Protein AF-0000000079728145 (afdb_homodimer)

Nearest PDB structures (foldseek):
  2zws-assembly1_A  TM=7.540E-01  e=3.798E-44  Pseudomonas aeruginosa
  4wgk-assembly2_B  TM=7.801E-01  e=3.681E-43  Homo sapiens
  2zxc-assembly1_A  TM=7.808E-01  e=1.113E-42  Pseudomonas aeruginosa
  4wgk-assembly1_A  TM=7.747E-01  e=7.403E-43  Homo sapiens
  3iml-assembly1_B  TM=2.155E-01  e=1.069E+00  Burkholderia pseudomallei

Foldseek 3Di:
DCPVVPVQVVVQVVVVVVVPPPPPPVPVFDKDKDWFFFAAAPDFDQDAFKKKFKFKFFLWAFFFAWFFDLWQLFDRAFAAQATKMKMWMWIAGGRFAIAIEIEILHLFDALVLLRVLQRVRSHPHNHGSQRYKHTHQRARFHHDLDYQFQPCQATGTSHHWHAPVSNVSVSVRVNVRHVRGVVPMAQKWKFKDKDFAFDFKFFQQVVLQVLDPPSPDDDDDPCVRRVQARRMKIKMWMWHQAPVRDTATLEIEIEDAEHNPLADSPHNHHHSFLQSQLFVLRQLVRCVPPVGPDRHTYRYFYFQHQRMYTPFDPPQRDDVSSNVSSNVVNVVVNVVNVVRVVVIDRPKFKWKEKEKDFCCVDQDDVPFGFANAWFFALLQVQDGPNNGDPNQCPDDRNHFQRFQPPPLPDQAGGGHGDVHPPVCCVVPPRRRADGMWMWMWIGIGQEIETEGLENHHPVLFVLLFVLLVVLLVCVHNHDYYTYGYSMSHHQYHADALSSLRRRHNRNSSNTRHNSPSVRSSSVSSVRSNVIDRHHYHYYDDRMDMGMIRHDHRRDDDDAFDDAKDWDDAWDWDPADDNGFIKTKTKMKDAASNWLPSSDWWKFKWKAAQPGDTDFDDDPRHGGGSVHNQKIKGFPACDPRRMTMIMIIGGPDDDDPRMKMWMWTPDIPNHHIDIGDID/DPVVVPVLVVVQVVVVVVVPPPPPPVPVFDKDKDWFFFAAAPDFDQDAFKKKFKFKFWLWAFFFAWFFDLWQLFDRAFAAQATKMKMWMWIDGGRFAIAIEIEILHLFDALVLLRVLQRVRSHPGNHGSQRYKHTHQRARQDHDLDYQFQVCQATGTSHHWHAPVSNVSVSVRVSVRRVRRVVPMAQKWKFKDKDFAFDFKFFQQVVLQVLDPPSPDDDDDPCVRRVQARRMKIKMWMWHQAPVRDTATLEMEIEDAEHNPLADSPHNHHHSFLQSQLFVLRQLVRCVPVVGPDRHTYRYFYFQHQRMYTPFDPPQRDDVSSNVSSNVVSVVVNVVNVVRVVVIDRPKFKWKEKEKDFCCVDQDDVPFGFANAWFFALLQVQDGPNNGDVRQCPDPRNHFQQFQPPPLPDQAGGGHGDVPPPVCCVVPPRRRADGMWMWMWIGIGQEIETEGLENHHPVLFVLLFVLLVVLLVCVHNHDYYTYGYSMSHHQYHADALSSLRRRHNRNSSNTRHNSPSVRSSSVSSVRSNVIDRHHYHYYDDRMDMGMIRHDHRRDDDDAFDDAKDWDDAWDWDPADDNGFIKTKTKMKDAASNWLPSSDWWKFKWKAAQPGDTDFDDDPHHGGGSNHNQKIKGFDAADPRRMTMIMIIGGPDDDDPRMKMKMWTPDIPNHHIDIGDID

InterPro domains:
  IPR006823 Neutral/alkaline nonlysosomal ceramidase [PTHR12670] (48-312)
  IPR031329 Neutral/alkaline non-lysosomal ceramidase, N-terminal [PF04734] (52-312)
  IPR031329 Neutral/alkaline non-lysosomal ceramidase, N-terminal [PF04734] (321-518)

Structure (mmCIF, N/CA/C/O backbone):
data_AF-0000000079728145-model_v1
#
loop_
_entity.id
_entity.type
_entity.pdbx_description
1 polymer 'Neutral ceramidase'
#
loop_
_atom_site.group_PDB
_atom_site.id
_atom_site.type_symbol
_atom_site.label_atom_id
_atom_site.label_alt_id
_atom_site.label_comp_id
_atom_site.label_asym_id
_atom_site.label_entity_id
_atom_site.label_seq_id
_atom_site.pdbx_PDB_ins_code
_atom_site.Cartn_x
_atom_site.Cartn_y
_atom_site.Cartn_z
_atom_site.occupancy
_atom_site.B_iso_or_equiv
_atom_site.auth_seq_id
_atom_site.auth_comp_id
_atom_site.auth_asym_id
_atom_site.auth_atom_id
_atom_site.pdbx_PDB_model_num
ATOM 1 N N . MET A 1 1 ? 30.094 1.19 0.909 1 18.27 1 MET A N 1
ATOM 2 C CA . MET A 1 1 ? 30.609 0.912 -0.429 1 18.27 1 MET A CA 1
ATOM 3 C C . MET A 1 1 ? 30.688 -0.591 -0.681 1 18.27 1 MET A C 1
ATOM 5 O O . MET A 1 1 ? 30.625 -1.386 0.258 1 18.27 1 MET A O 1
ATOM 9 N N . ASN A 1 2 ? 31.219 -0.882 -1.906 1 21.88 2 ASN A N 1
ATOM 10 C CA . ASN A 1 2 ? 31.062 -1.851 -2.984 1 21.88 2 ASN A CA 1
ATOM 11 C C . ASN A 1 2 ? 31.797 -3.152 -2.686 1 21.88 2 ASN A C 1
ATOM 13 O O . ASN A 1 2 ? 32.75 -3.5 -3.379 1 21.88 2 ASN A O 1
ATOM 17 N N . ILE A 1 3 ? 31.906 -3.455 -1.44 1 25.86 3 ILE A N 1
ATOM 18 C CA . ILE A 1 3 ? 32.75 -4.621 -1.21 1 25.86 3 ILE A CA 1
ATOM 19 C C . ILE A 1 3 ? 32.094 -5.859 -1.831 1 25.86 3 ILE A C 1
ATOM 21 O O . ILE A 1 3 ? 32.781 -6.82 -2.174 1 25.86 3 ILE A O 1
ATOM 25 N N . VAL A 1 4 ? 30.734 -5.832 -1.831 1 26.73 4 VAL A N 1
ATOM 26 C CA . VAL A 1 4 ? 30.109 -7.086 -2.227 1 26.73 4 VAL A CA 1
ATOM 27 C C . VAL A 1 4 ? 30.203 -7.258 -3.742 1 26.73 4 VAL A C 1
ATOM 29 O O . VAL A 1 4 ? 29.938 -8.344 -4.27 1 26.73 4 VAL A O 1
ATOM 32 N N . GLN A 1 5 ? 30.594 -6.16 -4.5 1 27.17 5 GLN A N 1
ATOM 33 C CA . GLN A 1 5 ? 30.734 -6.309 -5.945 1 27.17 5 GLN A CA 1
ATOM 34 C C . GLN A 1 5 ? 32 -7.074 -6.293 1 27.17 5 GLN A C 1
ATOM 36 O O . GLN A 1 5 ? 32.188 -7.504 -7.434 1 27.17 5 GLN A O 1
ATOM 41 N N . SER A 1 6 ? 33.031 -7.016 -5.441 1 28.44 6 SER A N 1
ATOM 42 C CA . SER A 1 6 ? 34.375 -7.473 -5.863 1 28.44 6 SER A CA 1
ATOM 43 C C . SER A 1 6 ? 34.406 -8.984 -6.035 1 28.44 6 SER A C 1
ATOM 45 O O . SER A 1 6 ? 35.094 -9.5 -6.914 1 28.44 6 SER A O 1
ATOM 47 N N . ASN A 1 7 ? 33.812 -9.688 -5.039 1 26.97 7 ASN A N 1
ATOM 48 C CA . ASN A 1 7 ? 34.062 -11.117 -5.07 1 26.97 7 ASN A CA 1
ATOM 49 C C . ASN A 1 7 ? 33.312 -11.805 -6.203 1 26.97 7 ASN A C 1
ATOM 51 O O . ASN A 1 7 ? 33.469 -13.008 -6.422 1 26.97 7 ASN A O 1
ATOM 55 N N . LYS A 1 8 ? 32.219 -11.156 -6.734 1 31.28 8 LYS A N 1
ATOM 56 C CA . LYS A 1 8 ? 31.422 -11.805 -7.781 1 31.28 8 LYS A CA 1
ATOM 57 C C . LYS A 1 8 ? 32.125 -11.734 -9.133 1 31.28 8 LYS A C 1
ATOM 59 O O . LYS A 1 8 ? 31.641 -12.273 -10.125 1 31.28 8 LYS A O 1
ATOM 64 N N . LYS A 1 9 ? 33.156 -10.812 -9.289 1 37.03 9 LYS A N 1
ATOM 65 C CA . LYS A 1 9 ? 33.938 -10.758 -10.523 1 37.03 9 LYS A CA 1
ATOM 66 C C . LYS A 1 9 ? 34.75 -12.039 -10.727 1 37.03 9 LYS A C 1
ATOM 68 O O . LYS A 1 9 ? 35.062 -12.406 -11.859 1 37.03 9 LYS A O 1
ATOM 73 N N . LYS A 1 10 ? 35.281 -12.367 -9.648 1 34.28 10 LYS A N 1
ATOM 74 C CA . LYS A 1 10 ? 36.25 -13.477 -9.781 1 34.28 10 LYS A CA 1
ATOM 75 C C . LYS A 1 10 ? 35.531 -14.75 -10.227 1 34.28 10 LYS A C 1
ATOM 77 O O . LYS A 1 10 ? 36.156 -15.664 -10.758 1 34.28 10 LYS A O 1
ATOM 82 N N . ILE A 1 11 ? 34.281 -14.719 -9.992 1 31.83 11 ILE A N 1
ATOM 83 C CA . ILE A 1 11 ? 33.594 -15.977 -10.266 1 31.83 11 ILE A CA 1
ATOM 84 C C . ILE A 1 11 ? 33.219 -16.047 -11.758 1 31.83 11 ILE A C 1
ATOM 86 O O . ILE A 1 11 ? 32.938 -17.125 -12.273 1 31.83 11 ILE A O 1
ATOM 90 N N . GLY A 1 12 ? 33.281 -14.953 -12.461 1 31.45 12 GLY A N 1
ATOM 91 C CA . GLY A 1 12 ? 32.938 -15.023 -13.867 1 31.45 12 GLY A CA 1
ATOM 92 C C . GLY A 1 12 ? 33.906 -15.852 -14.688 1 31.45 12 GLY A C 1
ATOM 93 O O . GLY A 1 12 ? 33.5 -16.578 -15.594 1 31.45 12 GLY A O 1
ATOM 94 N N . LEU A 1 13 ? 35.188 -15.562 -14.367 1 32.78 13 LEU A N 1
ATOM 95 C CA . LEU A 1 13 ? 36.188 -16.25 -15.188 1 32.78 13 LEU A CA 1
ATOM 96 C C . LEU A 1 13 ? 36.094 -17.766 -15.008 1 32.78 13 LEU A C 1
ATOM 98 O O . LEU A 1 13 ? 36.312 -18.516 -15.961 1 32.78 13 LEU A O 1
ATOM 102 N N . ALA A 1 14 ? 35.688 -18.203 -13.828 1 32.16 14 ALA A N 1
ATOM 103 C CA . ALA A 1 14 ? 35.719 -19.641 -13.57 1 32.16 14 ALA A CA 1
ATOM 104 C C . ALA A 1 14 ? 34.625 -20.359 -14.383 1 32.16 14 ALA A C 1
ATOM 106 O O . ALA A 1 14 ? 34.812 -21.516 -14.766 1 32.16 14 ALA A O 1
ATOM 107 N N . ILE A 1 15 ? 33.625 -19.609 -14.711 1 33.91 15 ILE A N 1
ATOM 108 C CA . ILE A 1 15 ? 32.562 -20.359 -15.359 1 33.91 15 ILE A CA 1
ATOM 109 C C . ILE A 1 15 ? 32.969 -20.703 -16.797 1 33.91 15 ILE A C 1
ATOM 111 O O . ILE A 1 15 ? 32.594 -21.75 -17.312 1 33.91 15 ILE A O 1
ATOM 115 N N . VAL A 1 16 ? 33.75 -19.906 -17.5 1 32.44 16 VAL A N 1
ATOM 116 C CA . VAL A 1 16 ? 34.125 -20.328 -18.844 1 32.44 16 VAL A CA 1
ATOM 117 C C . VAL A 1 16 ? 34.969 -21.625 -18.766 1 32.44 16 VAL A C 1
ATOM 119 O O . VAL A 1 16 ? 34.781 -22.516 -19.609 1 32.44 16 VAL A O 1
ATOM 122 N N . VAL A 1 17 ? 35.906 -21.688 -17.844 1 32.91 17 VAL A N 1
ATOM 123 C CA . VAL A 1 17 ? 36.812 -22.844 -17.781 1 32.91 17 VAL A CA 1
ATOM 124 C C . VAL A 1 17 ? 36.031 -24.062 -17.312 1 32.91 17 VAL A C 1
ATOM 126 O O . VAL A 1 17 ? 36.438 -25.203 -17.531 1 32.91 17 VAL A O 1
ATOM 129 N N . LEU A 1 18 ? 34.938 -23.844 -16.578 1 32.62 18 LEU A N 1
ATOM 130 C CA . LEU A 1 18 ? 34.25 -25.016 -16.031 1 32.62 18 LEU A CA 1
ATOM 131 C C . LEU A 1 18 ? 33.531 -25.781 -17.109 1 32.62 18 LEU A C 1
ATOM 133 O O . LEU A 1 18 ? 33.156 -26.938 -16.922 1 32.62 18 LEU A O 1
ATOM 137 N N . VAL A 1 19 ? 33.281 -25.203 -18.312 1 33.38 19 VAL A N 1
ATOM 138 C CA . VAL A 1 19 ? 32.75 -26.156 -19.281 1 33.38 19 VAL A CA 1
ATOM 139 C C . VAL A 1 19 ? 33.75 -27.281 -19.5 1 33.38 19 VAL A C 1
ATOM 141 O O . VAL A 1 19 ? 33.375 -28.359 -19.953 1 33.38 19 VAL A O 1
ATOM 144 N N . GLN A 1 20 ? 35.062 -26.969 -19.562 1 30.39 20 GLN A N 1
ATOM 145 C CA . GLN A 1 20 ? 35.938 -28.016 -20.078 1 30.39 20 GLN A CA 1
ATOM 146 C C . GLN A 1 20 ? 36 -29.188 -19.125 1 30.39 20 GLN A C 1
ATOM 148 O O . GLN A 1 20 ? 36.156 -30.344 -19.547 1 30.39 20 GLN A O 1
ATOM 153 N N . SER A 1 21 ? 36.375 -28.953 -17.828 1 30.52 21 SER A N 1
ATOM 154 C CA . SER A 1 21 ? 36.812 -30.125 -17.109 1 30.52 21 SER A CA 1
ATOM 155 C C . SER A 1 21 ? 35.656 -31 -16.672 1 30.52 21 SER A C 1
ATOM 157 O O . SER A 1 21 ? 35.125 -30.797 -15.578 1 30.52 21 SER A O 1
ATOM 159 N N . ILE A 1 22 ? 34.656 -31.219 -17.484 1 32.94 22 ILE A N 1
ATOM 160 C CA . ILE A 1 22 ? 33.719 -32.281 -17.094 1 32.94 22 ILE A CA 1
ATOM 161 C C . ILE A 1 22 ? 34.5 -33.531 -16.734 1 32.94 22 ILE A C 1
ATOM 163 O O . ILE A 1 22 ? 34.969 -34.25 -17.625 1 32.94 22 ILE A O 1
ATOM 167 N N . PHE A 1 23 ? 35.531 -33.438 -15.891 1 31.12 23 PHE A N 1
ATOM 168 C CA . PHE A 1 23 ? 36.062 -34.719 -15.453 1 31.12 23 PHE A CA 1
ATOM 169 C C . PHE A 1 23 ? 34.969 -35.594 -14.906 1 31.12 23 PHE A C 1
ATOM 171 O O . PHE A 1 23 ? 34.062 -35.156 -14.203 1 31.12 23 PHE A O 1
ATOM 178 N N . PHE A 1 24 ? 34.719 -36.719 -15.617 1 33.66 24 PHE A N 1
ATOM 179 C CA . PHE A 1 24 ? 33.938 -37.906 -15.367 1 33.66 24 PHE A CA 1
ATOM 180 C C . PHE A 1 24 ? 34.125 -38.406 -13.938 1 33.66 24 PHE A C 1
ATOM 182 O O . PHE A 1 24 ? 35.062 -39.156 -13.648 1 33.66 24 PHE A O 1
ATOM 189 N N . LEU A 1 25 ? 34.156 -37.594 -12.938 1 33.56 25 LEU A N 1
ATOM 190 C CA . LEU A 1 25 ? 34.125 -38.406 -11.719 1 33.56 25 LEU A CA 1
ATOM 191 C C . LEU A 1 25 ? 32.844 -39.219 -11.641 1 33.56 25 LEU A C 1
ATOM 193 O O . LEU A 1 25 ? 31.734 -38.688 -11.625 1 33.56 25 LEU A O 1
ATOM 197 N N . THR A 1 26 ? 32.781 -40.344 -12.227 1 35.38 26 THR A N 1
ATOM 198 C CA . THR A 1 26 ? 31.812 -41.406 -11.977 1 35.38 26 THR A CA 1
ATOM 199 C C . THR A 1 26 ? 31.562 -41.594 -10.477 1 35.38 26 THR A C 1
ATOM 201 O O . THR A 1 26 ? 32.375 -42.219 -9.781 1 35.38 26 THR A O 1
ATOM 204 N N . SER A 1 27 ? 31.312 -40.594 -9.758 1 38.16 27 SER A N 1
ATOM 205 C CA . SER A 1 27 ? 30.875 -41 -8.422 1 38.16 27 SER A CA 1
ATOM 206 C C . SER A 1 27 ? 29.688 -41.938 -8.492 1 38.16 27 SER A C 1
ATOM 208 O O . SER A 1 27 ? 28.844 -41.844 -9.391 1 38.16 27 SER A O 1
ATOM 210 N N . CYS A 1 28 ? 29.703 -43.094 -8.109 1 45.62 28 CYS A N 1
ATOM 211 C CA . CYS A 1 28 ? 28.656 -44.062 -7.836 1 45.62 28 CYS A CA 1
ATOM 212 C C . CYS A 1 28 ? 27.406 -43.406 -7.281 1 45.62 28 CYS A C 1
ATOM 214 O O . CYS A 1 28 ? 27.25 -43.281 -6.066 1 45.62 28 CYS A O 1
ATOM 216 N N . GLY A 1 29 ? 26.812 -42.438 -7.879 1 60.62 29 GLY A N 1
ATOM 217 C CA . GLY A 1 29 ? 25.656 -41.719 -7.363 1 60.62 29 GLY A CA 1
ATOM 218 C C . GLY A 1 29 ? 24.422 -42.625 -7.262 1 60.62 29 GLY A C 1
ATOM 219 O O . GLY A 1 29 ? 24.312 -43.625 -7.957 1 60.62 29 GLY A O 1
ATOM 220 N N . SER A 1 30 ? 23.672 -42.719 -6.156 1 84.25 30 SER A N 1
ATOM 221 C CA . SER A 1 30 ? 22.438 -43.469 -5.875 1 84.25 30 SER A CA 1
ATOM 222 C C . SER A 1 30 ? 21.312 -43.031 -6.809 1 84.25 30 SER A C 1
ATOM 224 O O . SER A 1 30 ? 21.297 -41.906 -7.289 1 84.25 30 SER A O 1
ATOM 226 N N . THR A 1 31 ? 20.641 -44 -7.371 1 92.81 31 THR A N 1
ATOM 227 C CA . THR A 1 31 ? 19.516 -43.781 -8.273 1 92.81 31 THR A CA 1
ATOM 228 C C . THR A 1 31 ? 18.203 -44.062 -7.586 1 92.81 31 THR A C 1
ATOM 230 O O . THR A 1 31 ? 18.141 -44.875 -6.664 1 92.81 31 THR A O 1
ATOM 233 N N . ALA A 1 32 ? 17.25 -43.281 -7.875 1 96.06 32 ALA A N 1
ATOM 234 C CA . ALA A 1 32 ? 15.875 -43.594 -7.5 1 96.06 32 ALA A CA 1
ATOM 235 C C . ALA A 1 32 ? 15.094 -44.156 -8.68 1 96.06 32 ALA A C 1
ATOM 237 O O . ALA A 1 32 ? 15.141 -43.625 -9.789 1 96.06 32 ALA A O 1
ATOM 238 N N . GLN A 1 33 ? 14.445 -45.25 -8.406 1 95.88 33 GLN A N 1
ATOM 239 C CA . GLN A 1 33 ? 13.656 -45.906 -9.453 1 95.88 33 GLN A CA 1
ATOM 240 C C . GLN A 1 33 ? 12.18 -45.938 -9.086 1 95.88 33 GLN A C 1
ATOM 242 O O . GLN A 1 33 ? 11.82 -46.156 -7.926 1 95.88 33 GLN A O 1
ATOM 247 N N . PHE A 1 34 ? 11.344 -45.688 -10.055 1 97.31 34 PHE A N 1
ATOM 248 C CA . PHE A 1 34 ? 9.891 -45.75 -9.891 1 97.31 34 PHE A CA 1
ATOM 249 C C . PHE A 1 34 ? 9.25 -46.594 -10.977 1 97.31 34 PHE A C 1
ATOM 251 O O . PHE A 1 34 ? 9.672 -46.531 -12.133 1 97.31 34 PHE A O 1
ATOM 258 N N . LYS A 1 35 ? 8.336 -47.375 -10.594 1 97.12 35 LYS A N 1
ATOM 259 C CA . LYS A 1 35 ? 7.426 -48.094 -11.5 1 97.12 35 LYS A CA 1
ATOM 260 C C . LYS A 1 35 ? 5.973 -47.75 -11.188 1 97.12 35 LYS A C 1
ATOM 262 O O . LYS A 1 35 ? 5.496 -47.969 -10.078 1 97.12 35 LYS A O 1
ATOM 267 N N . ILE A 1 36 ? 5.371 -47.219 -12.156 1 97.75 36 ILE A N 1
ATOM 268 C CA . ILE A 1 36 ? 4.004 -46.719 -11.984 1 97.75 36 ILE A CA 1
ATOM 269 C C . ILE A 1 36 ? 3.082 -47.406 -12.984 1 97.75 36 ILE A C 1
ATOM 271 O O . ILE A 1 36 ? 3.436 -47.562 -14.156 1 97.75 36 ILE A O 1
ATOM 275 N N . ALA A 1 37 ? 1.876 -47.812 -12.539 1 96.81 37 ALA A N 1
ATOM 276 C CA . ALA A 1 37 ? 0.907 -48.469 -13.414 1 96.81 37 ALA A CA 1
ATOM 277 C C . ALA A 1 37 ? -0.285 -47.562 -13.688 1 96.81 37 ALA A C 1
ATOM 279 O O . ALA A 1 37 ? -0.746 -46.844 -12.789 1 96.81 37 ALA A O 1
ATOM 280 N N . TYR A 1 38 ? -0.658 -47.562 -14.898 1 96.44 38 TYR A N 1
ATOM 281 C CA . TYR A 1 38 ? -1.928 -46.906 -15.219 1 96.44 38 TYR A CA 1
ATOM 282 C C . TYR A 1 38 ? -3.098 -47.688 -14.625 1 96.44 38 TYR A C 1
ATOM 284 O O . TYR A 1 38 ? -3.396 -48.812 -15.07 1 96.44 38 TYR A O 1
ATOM 292 N N . LYS A 1 39 ? -3.734 -47.094 -13.641 1 93.44 39 LYS A N 1
ATOM 293 C CA . LYS A 1 39 ? -4.848 -47.75 -12.961 1 93.44 39 LYS A CA 1
ATOM 294 C C . LYS A 1 39 ? -6.168 -47.062 -13.258 1 93.44 39 LYS A C 1
ATOM 296 O O . LYS A 1 39 ? -6.223 -45.812 -13.266 1 93.44 39 LYS A O 1
ATOM 301 N N . LYS A 1 40 ? -7.156 -47.844 -13.484 1 91.12 40 LYS A N 1
ATOM 302 C CA . LYS A 1 40 ? -8.5 -47.25 -13.602 1 91.12 40 LYS A CA 1
ATOM 303 C C . LYS A 1 40 ? -9.078 -46.938 -12.227 1 91.12 40 LYS A C 1
ATOM 305 O O . LYS A 1 40 ? -8.773 -47.625 -11.242 1 91.12 40 LYS A O 1
ATOM 310 N N . PRO A 1 41 ? -9.938 -45.969 -12.211 1 91.94 41 PRO A N 1
ATOM 311 C CA . PRO A 1 41 ? -10.5 -45.594 -10.914 1 91.94 41 PRO A CA 1
ATOM 312 C C . PRO A 1 41 ? -11.336 -46.719 -10.297 1 91.94 41 PRO A C 1
ATOM 314 O O . PRO A 1 41 ? -12.055 -47.438 -11 1 91.94 41 PRO A O 1
ATOM 317 N N . ALA A 1 42 ? -11.289 -46.875 -9.031 1 83.06 42 ALA A N 1
ATOM 318 C CA . ALA A 1 42 ? -12 -47.906 -8.289 1 83.06 42 ALA A CA 1
ATOM 319 C C . ALA A 1 42 ? -13.438 -47.5 -8.016 1 83.06 42 ALA A C 1
ATOM 321 O O . ALA A 1 42 ? -14.328 -48.344 -7.887 1 83.06 42 ALA A O 1
ATOM 322 N N . GLY A 1 43 ? -13.625 -46.281 -7.848 1 74.75 43 GLY A N 1
ATOM 323 C CA . GLY A 1 43 ? -14.938 -45.812 -7.398 1 74.75 43 GLY A CA 1
ATOM 324 C C . GLY A 1 43 ? -15.719 -45.094 -8.477 1 74.75 43 GLY A C 1
ATOM 325 O O . GLY A 1 43 ? -15.156 -44.688 -9.5 1 74.75 43 GLY A O 1
ATOM 326 N N . ASN A 1 44 ? -17.062 -45.344 -8.367 1 71.12 44 ASN A N 1
ATOM 327 C CA . ASN A 1 44 ? -17.984 -44.5 -9.117 1 71.12 44 ASN A CA 1
ATOM 328 C C . ASN A 1 44 ? -18.938 -43.75 -8.188 1 71.12 44 ASN A C 1
ATOM 330 O O . ASN A 1 44 ? -19.594 -44.344 -7.34 1 71.12 44 ASN A O 1
ATOM 334 N N . SER A 1 45 ? -18.641 -42.5 -8 1 68.25 45 SER A N 1
ATOM 335 C CA . SER A 1 45 ? -19.531 -41.75 -7.121 1 68.25 45 SER A CA 1
ATOM 336 C C . SER A 1 45 ? -20.797 -41.312 -7.852 1 68.25 45 SER A C 1
ATOM 338 O O . SER A 1 45 ? -20.75 -40.875 -9 1 68.25 45 SER A O 1
ATOM 340 N N . ALA A 1 46 ? -21.938 -41.75 -7.305 1 71.88 46 ALA A N 1
ATOM 341 C CA . ALA A 1 46 ? -23.25 -41.375 -7.84 1 71.88 46 ALA A CA 1
ATOM 342 C C . ALA A 1 46 ? -23.625 -39.969 -7.438 1 71.88 46 ALA A C 1
ATOM 344 O O . ALA A 1 46 ? -24.453 -39.75 -6.547 1 71.88 46 ALA A O 1
ATOM 345 N N . ALA A 1 47 ? -22.891 -39 -8 1 76.56 47 ALA A N 1
ATOM 346 C CA . ALA A 1 47 ? -23.234 -37.594 -7.715 1 76.56 47 ALA A CA 1
ATOM 347 C C . ALA A 1 47 ? -24.406 -37.156 -8.57 1 76.56 47 ALA A C 1
ATOM 349 O O . ALA A 1 47 ? -24.562 -37.594 -9.719 1 76.56 47 ALA A O 1
ATOM 350 N N . LYS A 1 48 ? -25.438 -36.438 -7.941 1 86.69 48 LYS A N 1
ATOM 351 C CA . LYS A 1 48 ? -26.516 -35.812 -8.68 1 86.69 48 LYS A CA 1
ATOM 352 C C . LYS A 1 48 ? -26.297 -34.312 -8.789 1 86.69 48 LYS A C 1
ATOM 354 O O . LYS A 1 48 ? -26.141 -33.594 -7.781 1 86.69 48 LYS A O 1
ATOM 359 N N . GLY A 1 49 ? -26.141 -33.906 -10.055 1 94.06 49 GLY A N 1
ATOM 360 C CA . GLY A 1 49 ? -25.922 -32.5 -10.297 1 94.06 49 GLY A CA 1
ATOM 361 C C . GLY A 1 49 ? -24.453 -32.125 -10.242 1 94.06 49 GLY A C 1
ATOM 362 O O . GLY A 1 49 ? -23.578 -32.938 -10.477 1 94.06 49 GLY A O 1
ATOM 363 N N . LEU A 1 50 ? -24.234 -30.844 -10.039 1 97.06 50 LEU A N 1
ATOM 364 C CA . LEU A 1 50 ? -22.859 -30.328 -9.953 1 97.06 50 LEU A CA 1
ATOM 365 C C . LEU A 1 50 ? -22.375 -30.312 -8.5 1 97.06 50 LEU A C 1
ATOM 367 O O . LEU A 1 50 ? -23.031 -29.734 -7.633 1 97.06 50 LEU A O 1
ATOM 371 N N . ILE A 1 51 ? -21.344 -31 -8.297 1 97.19 51 ILE A N 1
ATOM 372 C CA . ILE A 1 51 ? -20.766 -30.969 -6.957 1 97.19 51 ILE A CA 1
ATOM 373 C C . ILE A 1 51 ? -19.312 -30.516 -7.039 1 97.19 51 ILE A C 1
ATOM 375 O O . ILE A 1 51 ? -18.641 -30.719 -8.055 1 97.19 51 ILE A O 1
ATOM 379 N N . ALA A 1 52 ? -18.812 -29.891 -6.004 1 98.38 52 ALA A N 1
ATOM 380 C CA . ALA A 1 52 ? -17.422 -29.438 -5.941 1 98.38 52 ALA A CA 1
ATOM 381 C C . ALA A 1 52 ? -16.922 -29.406 -4.5 1 98.38 52 ALA A C 1
ATOM 383 O O . ALA A 1 52 ? -17.703 -29.25 -3.564 1 98.38 52 ALA A O 1
ATOM 384 N N . GLY A 1 53 ? -15.703 -29.672 -4.367 1 98.44 53 GLY A N 1
ATOM 385 C CA . GLY A 1 53 ? -14.969 -29.531 -3.123 1 98.44 53 GLY A CA 1
ATOM 386 C C . GLY A 1 53 ? -13.641 -28.812 -3.293 1 98.44 53 GLY A C 1
ATOM 387 O O . GLY A 1 53 ? -13.109 -28.734 -4.402 1 98.44 53 GLY A O 1
ATOM 388 N N . ALA A 1 54 ? -13.148 -28.234 -2.244 1 98.75 54 ALA A N 1
ATOM 389 C CA . ALA A 1 54 ? -11.875 -27.516 -2.26 1 98.75 54 ALA A CA 1
ATOM 390 C C . ALA A 1 54 ? -11.055 -27.828 -1.011 1 98.75 54 ALA A C 1
ATOM 392 O O . ALA A 1 54 ? -11.609 -28.172 0.035 1 98.75 54 ALA A O 1
ATOM 393 N N . SER A 1 55 ? -9.797 -27.781 -1.192 1 98.69 55 SER A N 1
ATOM 394 C CA . SER A 1 55 ? -8.883 -27.969 -0.073 1 98.69 55 SER A CA 1
ATOM 395 C C . SER A 1 55 ? -7.562 -27.234 -0.31 1 98.69 55 SER A C 1
ATOM 397 O O . SER A 1 55 ? -7.23 -26.891 -1.448 1 98.69 55 SER A O 1
ATOM 399 N N . LYS A 1 56 ? -6.91 -26.891 0.719 1 98.38 56 LYS A N 1
ATOM 400 C CA . LYS A 1 56 ? -5.621 -26.219 0.714 1 98.38 56 LYS A CA 1
ATOM 401 C C . LYS A 1 56 ? -4.637 -26.891 1.663 1 98.38 56 LYS A C 1
ATOM 403 O O . LYS A 1 56 ? -4.988 -27.234 2.795 1 98.38 56 LYS A O 1
ATOM 408 N N . VAL A 1 57 ? -3.428 -27.156 1.148 1 98.5 57 VAL A N 1
ATOM 409 C CA . VAL A 1 57 ? -2.416 -27.766 2.01 1 98.5 57 VAL A CA 1
ATOM 410 C C . VAL A 1 57 ? -1.126 -26.953 1.941 1 98.5 57 VAL A C 1
ATOM 412 O O . VAL A 1 57 ? -0.824 -26.328 0.915 1 98.5 57 VAL A O 1
ATOM 415 N N . ASP A 1 58 ? -0.419 -26.875 3.049 1 98.5 58 ASP A N 1
ATOM 416 C CA . ASP A 1 58 ? 0.855 -26.172 3.146 1 98.5 58 ASP A CA 1
ATOM 417 C C . ASP A 1 58 ? 2.008 -27.047 2.66 1 98.5 58 ASP A C 1
ATOM 419 O O . ASP A 1 58 ? 2.107 -28.219 3.037 1 98.5 58 ASP A O 1
ATOM 423 N N . LEU A 1 59 ? 2.814 -26.531 1.756 1 98.69 59 LEU A N 1
ATOM 424 C CA . LEU A 1 59 ? 3.938 -27.25 1.168 1 98.69 59 LEU A CA 1
ATOM 425 C C . LEU A 1 59 ? 5.266 -26.719 1.689 1 98.69 59 LEU A C 1
ATOM 427 O O . LEU A 1 59 ? 6.324 -27.016 1.138 1 98.69 59 LEU A O 1
ATOM 431 N N . THR A 1 60 ? 5.258 -25.844 2.707 1 98.62 60 THR A N 1
ATOM 432 C CA . THR A 1 60 ? 6.48 -25.234 3.215 1 98.62 60 THR A CA 1
ATOM 433 C C . THR A 1 60 ? 7.457 -26.297 3.701 1 98.62 60 THR A C 1
ATOM 435 O O . THR A 1 60 ? 7.117 -27.109 4.562 1 98.62 60 THR A O 1
ATOM 438 N N . PRO A 1 61 ? 8.664 -26.375 3.184 1 98.06 61 PRO A N 1
ATOM 439 C CA . PRO A 1 61 ? 9.641 -27.391 3.572 1 98.06 61 PRO A CA 1
ATOM 440 C C . PRO A 1 61 ? 10.359 -27.062 4.875 1 98.06 61 PRO A C 1
ATOM 442 O O . PRO A 1 61 ? 10.305 -25.906 5.336 1 98.06 61 PRO A O 1
ATOM 445 N N . PRO A 1 62 ? 10.977 -28.094 5.465 1 97.12 62 PRO A N 1
ATOM 446 C CA . PRO A 1 62 ? 11.945 -27.766 6.508 1 97.12 62 PRO A CA 1
ATOM 447 C C . PRO A 1 62 ? 13.156 -27 5.977 1 97.12 62 PRO A C 1
ATOM 449 O O . PRO A 1 62 ? 13.43 -27.031 4.773 1 97.12 62 PRO A O 1
ATOM 452 N N . PRO A 1 63 ? 13.922 -26.328 6.832 1 97.38 63 PRO A N 1
ATOM 453 C CA . PRO A 1 63 ? 15.086 -25.562 6.367 1 97.38 63 PRO A CA 1
ATOM 454 C C . PRO A 1 63 ? 16.141 -26.438 5.719 1 97.38 63 PRO A C 1
ATOM 456 O O . PRO A 1 63 ? 16.422 -27.547 6.195 1 97.38 63 PRO A O 1
ATOM 459 N N . GLY A 1 64 ? 16.656 -25.938 4.629 1 96.56 64 GLY A N 1
ATOM 460 C CA . GLY A 1 64 ? 17.812 -26.594 4.066 1 96.56 64 GLY A CA 1
ATOM 461 C C . GLY A 1 64 ? 17.609 -27.047 2.633 1 96.56 64 GLY A C 1
ATOM 462 O O . GLY A 1 64 ? 18.5 -27.656 2.035 1 96.56 64 GLY A O 1
ATOM 463 N N . MET A 1 65 ? 16.562 -26.703 2 1 97.94 65 MET A N 1
ATOM 464 C CA . MET A 1 65 ? 16.25 -27.172 0.655 1 97.94 65 MET A CA 1
ATOM 465 C C . MET A 1 65 ? 16.828 -26.234 -0.401 1 97.94 65 MET A C 1
ATOM 467 O O . MET A 1 65 ? 16.812 -25.016 -0.225 1 97.94 65 MET A O 1
ATOM 471 N N . PRO A 1 66 ? 17.297 -26.734 -1.534 1 98 66 PRO A N 1
ATOM 472 C CA . PRO A 1 66 ? 17.703 -25.875 -2.643 1 98 66 PRO A CA 1
ATOM 473 C C . PRO A 1 66 ? 16.516 -25.156 -3.289 1 98 66 PRO A C 1
ATOM 475 O O . PRO A 1 66 ? 15.477 -25.766 -3.516 1 98 66 PRO A O 1
ATOM 478 N N . LEU A 1 67 ? 16.734 -23.891 -3.525 1 97.75 67 LEU A N 1
ATOM 479 C CA . LEU A 1 67 ? 15.695 -23.156 -4.23 1 97.75 67 LEU A CA 1
ATOM 480 C C . LEU A 1 67 ? 15.891 -23.25 -5.742 1 97.75 67 LEU A C 1
ATOM 482 O O . LEU A 1 67 ? 17.016 -23.391 -6.219 1 97.75 67 LEU A O 1
ATOM 486 N N . ALA A 1 68 ? 14.766 -23.219 -6.406 1 96.81 68 ALA A N 1
ATOM 487 C CA . ALA A 1 68 ? 14.805 -23.375 -7.859 1 96.81 68 ALA A CA 1
ATOM 488 C C . ALA A 1 68 ? 14.336 -22.109 -8.57 1 96.81 68 ALA A C 1
ATOM 490 O O . ALA A 1 68 ? 13.781 -21.203 -7.938 1 96.81 68 ALA A O 1
ATOM 491 N N . GLY A 1 69 ? 14.586 -22.062 -9.867 1 93.94 69 GLY A N 1
ATOM 492 C CA . GLY A 1 69 ? 14.188 -20.953 -10.719 1 93.94 69 GLY A CA 1
ATOM 493 C C . GLY A 1 69 ? 15.352 -20.109 -11.188 1 93.94 69 GLY A C 1
ATOM 494 O O . GLY A 1 69 ? 15.469 -19.797 -12.375 1 93.94 69 GLY A O 1
ATOM 495 N N . TYR A 1 70 ? 16.203 -19.828 -10.164 1 92.81 70 TYR A N 1
ATOM 496 C CA . TYR A 1 70 ? 17.406 -19.047 -10.492 1 92.81 70 TYR A CA 1
ATOM 497 C C . TYR A 1 70 ? 18.609 -19.953 -10.695 1 92.81 70 TYR A C 1
ATOM 499 O O . TYR A 1 70 ? 19.75 -19.5 -10.719 1 92.81 70 TYR A O 1
ATOM 507 N N . SER A 1 71 ? 18.328 -21.172 -10.781 1 92 71 SER A N 1
ATOM 508 C CA . SER A 1 71 ? 19.375 -22.172 -11.023 1 92 71 SER A CA 1
ATOM 509 C C . SER A 1 71 ? 20.547 -21.984 -10.078 1 92 71 SER A C 1
ATOM 511 O O . SER A 1 71 ? 20.359 -21.844 -8.867 1 92 71 SER A O 1
ATOM 513 N N . MET A 1 72 ? 21.719 -21.906 -10.562 1 85.19 72 MET A N 1
ATOM 514 C CA . MET A 1 72 ? 22.922 -21.875 -9.75 1 85.19 72 MET A CA 1
ATOM 515 C C . MET A 1 72 ? 23.016 -20.578 -8.945 1 85.19 72 MET A C 1
ATOM 517 O O . MET A 1 72 ? 23.734 -20.516 -7.953 1 85.19 72 MET A O 1
ATOM 521 N N . LEU A 1 73 ? 22.281 -19.641 -9.336 1 87.75 73 LEU A N 1
ATOM 522 C CA . LEU A 1 73 ? 22.344 -18.359 -8.648 1 87.75 73 LEU A CA 1
ATOM 523 C C . LEU A 1 73 ? 21.438 -18.359 -7.418 1 87.75 73 LEU A C 1
ATOM 525 O O . LEU A 1 73 ? 21.531 -17.469 -6.566 1 87.75 73 LEU A O 1
ATOM 529 N N . ALA A 1 74 ? 20.547 -19.297 -7.363 1 92.19 74 ALA A N 1
ATOM 530 C CA . ALA A 1 74 ? 19.625 -19.375 -6.23 1 92.19 74 ALA A CA 1
ATOM 531 C C . ALA A 1 74 ? 20.375 -19.719 -4.941 1 92.19 74 ALA A C 1
ATOM 533 O O . ALA A 1 74 ? 21.547 -20.062 -4.973 1 92.19 74 ALA A O 1
ATOM 534 N N . GLU A 1 75 ? 19.672 -19.578 -3.846 1 95.19 75 GLU A N 1
ATOM 535 C CA . GLU A 1 75 ? 20.219 -19.922 -2.535 1 95.19 75 GLU A CA 1
ATOM 536 C C . GLU A 1 75 ? 19.578 -21.203 -2 1 95.19 75 GLU A C 1
ATOM 538 O O . GLU A 1 75 ? 18.625 -21.734 -2.59 1 95.19 75 GLU A O 1
ATOM 543 N N . THR A 1 76 ? 20.234 -21.719 -1.051 1 97.06 76 THR A N 1
ATOM 544 C CA . THR A 1 76 ? 19.594 -22.734 -0.22 1 97.06 76 THR A CA 1
ATOM 545 C C . THR A 1 76 ? 18.75 -22.094 0.868 1 97.06 76 THR A C 1
ATOM 547 O O . THR A 1 76 ? 19.25 -21.281 1.653 1 97.06 76 THR A O 1
ATOM 550 N N . GLU A 1 77 ? 17.5 -22.438 0.891 1 96.06 77 GLU A N 1
ATOM 551 C CA . GLU A 1 77 ? 16.609 -21.719 1.802 1 96.06 77 GLU A CA 1
ATOM 552 C C . GLU A 1 77 ? 16.891 -22.078 3.256 1 96.06 77 GLU A C 1
ATOM 554 O O . GLU A 1 77 ? 17.328 -23.203 3.545 1 96.06 77 GLU A O 1
ATOM 559 N N . GLN A 1 78 ? 16.594 -21.188 4.152 1 97.81 78 GLN A N 1
ATOM 560 C CA . GLN A 1 78 ? 16.797 -21.359 5.586 1 97.81 78 GLN A CA 1
ATOM 561 C C . GLN A 1 78 ? 15.469 -21.297 6.34 1 97.81 78 GLN A C 1
ATOM 563 O O . GLN A 1 78 ? 15.438 -21.406 7.566 1 97.81 78 GLN A O 1
ATOM 568 N N . GLY A 1 79 ? 14.398 -21.109 5.715 1 98.25 79 GLY A N 1
ATOM 569 C CA . GLY A 1 79 ? 13.07 -20.938 6.273 1 98.25 79 GLY A CA 1
ATOM 570 C C . GLY A 1 79 ? 12.07 -20.391 5.273 1 98.25 79 GLY A C 1
ATOM 571 O O . GLY A 1 79 ? 12.086 -20.766 4.102 1 98.25 79 GLY A O 1
ATOM 572 N N . PHE A 1 80 ? 11.031 -19.594 5.863 1 98.5 80 PHE A N 1
ATOM 573 C CA . PHE A 1 80 ? 9.992 -19.125 4.953 1 98.5 80 PHE A CA 1
ATOM 574 C C . PHE A 1 80 ? 9.531 -17.719 5.336 1 98.5 80 PHE A C 1
ATOM 576 O O . PHE A 1 80 ? 9.734 -17.281 6.469 1 98.5 80 PHE A O 1
ATOM 583 N N . ARG A 1 81 ? 8.859 -16.922 4.531 1 96.19 81 ARG A N 1
ATOM 584 C CA . ARG A 1 81 ? 8.102 -15.719 4.848 1 96.19 81 ARG A CA 1
ATOM 585 C C . ARG A 1 81 ? 6.684 -15.797 4.297 1 96.19 81 ARG A C 1
ATOM 587 O O . ARG A 1 81 ? 5.723 -15.445 4.98 1 96.19 81 ARG A O 1
ATOM 594 N N . THR A 1 82 ? 6.297 -16.141 3.148 1 95.88 82 THR A N 1
ATOM 595 C CA . THR A 1 82 ? 4.977 -16.391 2.576 1 95.88 82 THR A CA 1
ATOM 596 C C . THR A 1 82 ? 4.766 -17.875 2.309 1 95.88 82 THR A C 1
ATOM 598 O O . THR A 1 82 ? 4.773 -18.312 1.155 1 95.88 82 THR A O 1
ATOM 601 N N . ARG A 1 83 ? 4.539 -18.562 3.285 1 97.25 83 ARG A N 1
ATOM 602 C CA . ARG A 1 83 ? 4.336 -20 3.111 1 97.25 83 ARG A CA 1
ATOM 603 C C . ARG A 1 83 ? 3.93 -20.328 1.678 1 97.25 83 ARG A C 1
ATOM 605 O O . ARG A 1 83 ? 3.443 -19.453 0.953 1 97.25 83 ARG A O 1
ATOM 612 N N . ILE A 1 84 ? 4.195 -21.484 1.262 1 98.69 84 ILE A N 1
ATOM 613 C CA . ILE A 1 84 ? 3.756 -21.953 -0.047 1 98.69 84 ILE A CA 1
ATOM 614 C C . ILE A 1 84 ? 2.678 -23.016 0.124 1 98.69 84 ILE A C 1
ATOM 616 O O . ILE A 1 84 ? 2.732 -23.812 1.059 1 98.69 84 ILE A O 1
ATOM 620 N N . PHE A 1 85 ? 1.678 -22.938 -0.708 1 98.75 85 PHE A N 1
ATOM 621 C CA . PHE A 1 85 ? 0.509 -23.797 -0.587 1 98.75 85 PHE A CA 1
ATOM 622 C C . PHE A 1 85 ? 0.201 -24.484 -1.914 1 98.75 85 PHE A C 1
ATOM 624 O O . PHE A 1 85 ? 0.679 -24.047 -2.965 1 98.75 85 PHE A O 1
ATOM 631 N N . ALA A 1 86 ? -0.512 -25.578 -1.798 1 98.81 86 ALA A N 1
ATOM 632 C CA . ALA A 1 86 ? -1.28 -26.125 -2.912 1 98.81 86 ALA A CA 1
ATOM 633 C C . ALA A 1 86 ? -2.779 -25.938 -2.689 1 98.81 86 ALA A C 1
ATOM 635 O O . ALA A 1 86 ? -3.27 -26.094 -1.568 1 98.81 86 ALA A O 1
ATOM 636 N N . ARG A 1 87 ? -3.43 -25.578 -3.66 1 98.94 87 ARG A N 1
ATOM 637 C CA . ARG A 1 87 ? -4.875 -25.359 -3.652 1 98.94 87 ARG A CA 1
ATOM 638 C C . ARG A 1 87 ? -5.566 -26.266 -4.66 1 98.94 87 ARG A C 1
ATOM 640 O O . ARG A 1 87 ? -5.172 -26.328 -5.824 1 98.94 87 ARG A O 1
ATOM 647 N N . VAL A 1 88 ? -6.602 -26.969 -4.16 1 98.88 88 VAL A N 1
ATOM 648 C CA . VAL A 1 88 ? -7.188 -28.047 -4.957 1 98.88 88 VAL A CA 1
ATOM 649 C C . VAL A 1 88 ? -8.688 -27.828 -5.113 1 98.88 88 VAL A C 1
ATOM 651 O O . VAL A 1 88 ? -9.375 -27.516 -4.141 1 98.88 88 VAL A O 1
ATOM 654 N N . PHE A 1 89 ? -9.156 -27.969 -6.312 1 98.88 89 PHE A N 1
ATOM 655 C CA . PHE A 1 89 ? -10.586 -28.094 -6.578 1 98.88 89 PHE A CA 1
ATOM 656 C C . PHE A 1 89 ? -10.922 -29.484 -7.117 1 98.88 89 PHE A C 1
ATOM 658 O O . PHE A 1 89 ? -10.188 -30.016 -7.949 1 98.88 89 PHE A O 1
ATOM 665 N N . TYR A 1 90 ? -11.898 -30.047 -6.562 1 98.44 90 TYR A N 1
ATOM 666 C CA . TYR A 1 90 ? -12.562 -31.219 -7.102 1 98.44 90 TYR A CA 1
ATOM 667 C C . TYR A 1 90 ? -13.938 -30.859 -7.656 1 98.44 90 TYR A C 1
ATOM 669 O O . TYR A 1 90 ? -14.773 -30.297 -6.941 1 98.44 90 TYR A O 1
ATOM 677 N N . ILE A 1 91 ? -14.211 -31.156 -8.93 1 98.06 91 ILE A N 1
ATOM 678 C CA . ILE A 1 91 ? -15.477 -30.797 -9.562 1 98.06 91 ILE A CA 1
ATOM 679 C C . ILE A 1 91 ? -16.031 -32 -10.336 1 98.06 91 ILE A C 1
ATOM 681 O O . ILE A 1 91 ? -15.305 -32.625 -11.117 1 98.06 91 ILE A O 1
ATOM 685 N N . LYS A 1 92 ? -17.281 -32.219 -10.141 1 96.44 92 LYS A N 1
ATOM 686 C CA . LYS A 1 92 ? -17.922 -33.344 -10.797 1 96.44 92 LYS A CA 1
ATOM 687 C C . LYS A 1 92 ? -19.375 -33.031 -11.141 1 96.44 92 LYS A C 1
ATOM 689 O O . LYS A 1 92 ? -20.078 -32.375 -10.359 1 96.44 92 LYS A O 1
ATOM 694 N N . LYS A 1 93 ? -19.734 -33.438 -12.312 1 94.5 93 LYS A N 1
ATOM 695 C CA . LYS A 1 93 ? -21.125 -33.312 -12.75 1 94.5 93 LYS A CA 1
ATOM 696 C C . LYS A 1 93 ? -21.75 -34.719 -12.961 1 94.5 93 LYS A C 1
ATOM 698 O O . LYS A 1 93 ? -21.266 -35.5 -13.789 1 94.5 93 LYS A O 1
ATOM 703 N N . ASP A 1 94 ? -22.781 -34.969 -12.219 1 91.25 94 ASP A N 1
ATOM 704 C CA . ASP A 1 94 ? -23.531 -36.219 -12.352 1 91.25 94 ASP A CA 1
ATOM 705 C C . ASP A 1 94 ? -22.609 -37.438 -12.281 1 91.25 94 ASP A C 1
ATOM 707 O O . ASP A 1 94 ? -21.75 -37.5 -11.406 1 91.25 94 ASP A O 1
ATOM 711 N N . ALA A 1 95 ? -22.812 -38.375 -13.188 1 87.44 95 ALA A N 1
ATOM 712 C CA . ALA A 1 95 ? -22.016 -39.594 -13.148 1 87.44 95 ALA A CA 1
ATOM 713 C C . ALA A 1 95 ? -20.766 -39.469 -13.992 1 87.44 95 ALA A C 1
ATOM 715 O O . ALA A 1 95 ? -20 -40.438 -14.141 1 87.44 95 ALA A O 1
ATOM 716 N N . SER A 1 96 ? -20.5 -38.344 -14.352 1 88.06 96 SER A N 1
ATOM 717 C CA . SER A 1 96 ? -19.344 -38.125 -15.211 1 88.06 96 SER A CA 1
ATOM 718 C C . SER A 1 96 ? -18.047 -38.094 -14.414 1 88.06 96 SER A C 1
ATOM 720 O O . SER A 1 96 ? -18.062 -37.938 -13.188 1 88.06 96 SER A O 1
ATOM 722 N N . ASN A 1 97 ? -16.922 -38.312 -15.133 1 92.19 97 ASN A N 1
ATOM 723 C CA . ASN A 1 97 ? -15.602 -38.25 -14.5 1 92.19 97 ASN A CA 1
ATOM 724 C C . ASN A 1 97 ? -15.328 -36.875 -13.93 1 92.19 97 ASN A C 1
ATOM 726 O O . ASN A 1 97 ? -15.672 -35.875 -14.539 1 92.19 97 ASN A O 1
ATOM 730 N N . PRO A 1 98 ? -14.703 -36.875 -12.773 1 96.06 98 PRO A N 1
ATOM 731 C CA . PRO A 1 98 ? -14.398 -35.594 -12.164 1 96.06 98 PRO A CA 1
ATOM 732 C C . PRO A 1 98 ? -13.133 -34.938 -12.734 1 96.06 98 PRO A C 1
ATOM 734 O O . PRO A 1 98 ? -12.336 -35.625 -13.391 1 96.06 98 PRO A O 1
ATOM 737 N N . VAL A 1 99 ? -13 -33.688 -12.461 1 97.75 99 VAL A N 1
ATOM 738 C CA . VAL A 1 99 ? -11.781 -32.938 -12.711 1 97.75 99 VAL A CA 1
ATOM 739 C C . VAL A 1 99 ? -11.18 -32.469 -11.391 1 97.75 99 VAL A C 1
ATOM 741 O O . VAL A 1 99 ? -11.898 -32.031 -10.5 1 97.75 99 VAL A O 1
ATOM 744 N N . VAL A 1 100 ? -9.875 -32.688 -11.273 1 98.62 100 VAL A N 1
ATOM 745 C CA . VAL A 1 100 ? -9.117 -32.188 -10.133 1 98.62 100 VAL A CA 1
ATOM 746 C C . VAL A 1 100 ? -8.094 -31.172 -10.586 1 98.62 100 VAL A C 1
ATOM 748 O O . VAL A 1 100 ? -7.207 -31.469 -11.391 1 98.62 100 VAL A O 1
ATOM 751 N N . LEU A 1 101 ? -8.242 -29.953 -10.102 1 98.88 101 LEU A N 1
ATOM 752 C CA . LEU A 1 101 ? -7.328 -28.859 -10.414 1 98.88 101 LEU A CA 1
ATOM 753 C C . LEU A 1 101 ? -6.414 -28.562 -9.234 1 98.88 101 LEU A C 1
ATOM 755 O O . LEU A 1 101 ? -6.887 -28.203 -8.156 1 98.88 101 LEU A O 1
ATOM 759 N N . ILE A 1 102 ? -5.129 -28.688 -9.469 1 98.94 102 ILE A N 1
ATOM 760 C CA . ILE A 1 102 ? -4.16 -28.438 -8.406 1 98.94 102 ILE A CA 1
ATOM 761 C C . ILE A 1 102 ? -3.254 -27.281 -8.805 1 98.94 102 ILE A C 1
ATOM 763 O O . ILE A 1 102 ? -2.486 -27.375 -9.766 1 98.94 102 ILE A O 1
ATOM 767 N N . GLN A 1 103 ? -3.4 -26.172 -8.117 1 98.88 103 GLN A N 1
ATOM 768 C CA . GLN A 1 103 ? -2.471 -25.047 -8.18 1 98.88 103 GLN A CA 1
ATOM 769 C C . GLN A 1 103 ? -1.506 -25.062 -7 1 98.88 103 GLN A C 1
ATOM 771 O O . GLN A 1 103 ? -1.919 -25.266 -5.855 1 98.88 103 GLN A O 1
ATOM 776 N N . SER A 1 104 ? -0.202 -24.875 -7.289 1 98.88 104 SER A N 1
ATOM 777 C CA . SER A 1 104 ? 0.758 -24.906 -6.191 1 98.88 104 SER A CA 1
ATOM 778 C C . SER A 1 104 ? 1.767 -23.766 -6.301 1 98.88 104 SER A C 1
ATOM 780 O O . SER A 1 104 ? 2.068 -23.312 -7.402 1 98.88 104 SER A O 1
ATOM 782 N N . ASP A 1 105 ? 2.264 -23.328 -5.188 1 98.69 105 ASP A N 1
ATOM 783 C CA . ASP A 1 105 ? 3.34 -22.344 -5.145 1 98.69 105 ASP A CA 1
ATOM 784 C C . ASP A 1 105 ? 4.703 -23.016 -5.305 1 98.69 105 ASP A C 1
ATOM 786 O O . ASP A 1 105 ? 5.543 -22.953 -4.402 1 98.69 105 ASP A O 1
ATOM 790 N N . LEU A 1 106 ? 4.863 -23.688 -6.391 1 98.81 106 LEU A N 1
ATOM 791 C CA . LEU A 1 106 ? 6.105 -24.328 -6.805 1 98.81 106 LEU A CA 1
ATOM 792 C C . LEU A 1 106 ? 6.559 -23.828 -8.164 1 98.81 106 LEU A C 1
ATOM 794 O O . LEU A 1 106 ? 5.84 -23.062 -8.82 1 98.81 106 LEU A O 1
ATOM 798 N N . LEU A 1 107 ? 7.766 -24.188 -8.516 1 98.38 107 LEU A N 1
ATOM 799 C CA . LEU A 1 107 ? 8.297 -23.766 -9.805 1 98.38 107 LEU A CA 1
ATOM 800 C C . LEU A 1 107 ? 7.418 -24.281 -10.945 1 98.38 107 LEU A C 1
ATOM 802 O O . LEU A 1 107 ? 7.203 -23.562 -11.93 1 98.38 107 LEU A O 1
ATOM 806 N N . SER A 1 108 ? 6.992 -25.438 -10.891 1 98.44 108 SER A N 1
ATOM 807 C CA . SER A 1 108 ? 6.113 -26.078 -11.867 1 98.44 108 SER A CA 1
ATOM 808 C C . SER A 1 108 ? 5.48 -27.344 -11.289 1 98.44 108 SER A C 1
ATOM 810 O O . SER A 1 108 ? 5.801 -27.75 -10.172 1 98.44 108 SER A O 1
ATOM 812 N N . GLY A 1 109 ? 4.566 -27.891 -12.062 1 98.12 109 GLY A N 1
ATOM 813 C CA . GLY A 1 109 ? 4.172 -29.266 -11.773 1 98.12 109 GLY A CA 1
ATOM 814 C C . GLY A 1 109 ? 5.266 -30.266 -12.055 1 98.12 109 GLY A C 1
ATOM 815 O O . GLY A 1 109 ? 6.418 -29.891 -12.297 1 98.12 109 GLY A O 1
ATOM 816 N N . SER A 1 110 ? 4.949 -31.484 -11.875 1 98.31 110 SER A N 1
ATOM 817 C CA . SER A 1 110 ? 5.84 -32.625 -12.094 1 98.31 110 SER A CA 1
ATOM 818 C C . SER A 1 110 ? 5.078 -33.812 -12.664 1 98.31 110 SER A C 1
ATOM 820 O O . SER A 1 110 ? 4.082 -34.25 -12.086 1 98.31 110 SER A O 1
ATOM 822 N N . LEU A 1 111 ? 5.586 -34.219 -13.805 1 98.56 111 LEU A N 1
ATOM 823 C CA . LEU A 1 111 ? 4.922 -35.375 -14.406 1 98.56 111 LEU A CA 1
ATOM 824 C C . LEU A 1 111 ? 5.039 -36.594 -13.508 1 98.56 111 LEU A C 1
ATOM 826 O O . LEU A 1 111 ? 4.109 -37.406 -13.422 1 98.56 111 LEU A O 1
ATOM 830 N N . LEU A 1 112 ? 6.203 -36.781 -12.914 1 98.62 112 LEU A N 1
ATOM 831 C CA . LEU A 1 112 ? 6.395 -37.906 -11.984 1 98.62 112 LEU A CA 1
ATOM 832 C C . LEU A 1 112 ? 5.363 -37.844 -10.859 1 98.62 112 LEU A C 1
ATOM 834 O O . LEU A 1 112 ? 4.703 -38.844 -10.57 1 98.62 112 LEU A O 1
ATOM 838 N N . ILE A 1 113 ? 5.223 -36.719 -10.25 1 98.75 113 ILE A N 1
ATOM 839 C CA . ILE A 1 113 ? 4.273 -36.562 -9.156 1 98.75 113 ILE A CA 1
ATOM 840 C C . ILE A 1 113 ? 2.85 -36.75 -9.68 1 98.75 113 ILE A C 1
ATOM 842 O O . ILE A 1 113 ? 2.002 -37.344 -9 1 98.75 113 ILE A O 1
ATOM 846 N N . HIS A 1 114 ? 2.568 -36.219 -10.82 1 98.81 114 HIS A N 1
ATOM 847 C CA . HIS A 1 114 ? 1.263 -36.438 -11.43 1 98.81 114 HIS A CA 1
ATOM 848 C C . HIS A 1 114 ? 0.939 -37.938 -11.508 1 98.81 114 HIS A C 1
ATOM 850 O O . HIS A 1 114 ? -0.138 -38.375 -11.086 1 98.81 114 HIS A O 1
ATOM 856 N N . HIS A 1 115 ? 1.866 -38.719 -12.039 1 98.56 115 HIS A N 1
ATOM 857 C CA . HIS A 1 115 ? 1.659 -40.156 -12.195 1 98.56 115 HIS A CA 1
ATOM 858 C C . HIS A 1 115 ? 1.493 -40.844 -10.844 1 98.56 115 HIS A C 1
ATOM 860 O O . HIS A 1 115 ? 0.592 -41.688 -10.672 1 98.56 115 HIS A O 1
ATOM 866 N N . LEU A 1 116 ? 2.367 -40.531 -9.969 1 98.5 116 LEU A N 1
ATOM 867 C CA . LEU A 1 116 ? 2.324 -41.125 -8.648 1 98.5 116 LEU A CA 1
ATOM 868 C C . LEU A 1 116 ? 1.018 -40.812 -7.938 1 98.5 116 LEU A C 1
ATOM 870 O O . LEU A 1 116 ? 0.4 -41.656 -7.32 1 98.5 116 LEU A O 1
ATOM 874 N N . LEU A 1 117 ? 0.648 -39.562 -7.98 1 98.69 117 LEU A N 1
ATOM 875 C CA . LEU A 1 117 ? -0.583 -39.094 -7.352 1 98.69 117 LEU A CA 1
ATOM 876 C C . LEU A 1 117 ? -1.799 -39.781 -7.961 1 98.69 117 LEU A C 1
ATOM 878 O O . LEU A 1 117 ? -2.691 -40.25 -7.234 1 98.69 117 LEU A O 1
ATOM 882 N N . ALA A 1 118 ? -1.841 -39.844 -9.266 1 98.38 118 ALA A N 1
ATOM 883 C CA . ALA A 1 118 ? -2.957 -40.469 -9.961 1 98.38 118 ALA A CA 1
ATOM 884 C C . ALA A 1 118 ? -3.088 -41.938 -9.57 1 98.38 118 ALA A C 1
ATOM 886 O O . ALA A 1 118 ? -4.199 -42.438 -9.367 1 98.38 118 ALA A O 1
ATOM 887 N N . GLU A 1 119 ? -1.979 -42.562 -9.523 1 97.69 119 GLU A N 1
ATOM 888 C CA . GLU A 1 119 ? -2.004 -44 -9.141 1 97.69 119 GLU A CA 1
ATOM 889 C C . GLU A 1 119 ? -2.57 -44.156 -7.738 1 97.69 119 GLU A C 1
ATOM 891 O O . GLU A 1 119 ? -3.408 -45.031 -7.508 1 97.69 119 GLU A O 1
ATOM 896 N N . ARG A 1 120 ? -2.148 -43.344 -6.855 1 96.56 120 ARG A N 1
ATOM 897 C CA . ARG A 1 120 ? -2.625 -43.406 -5.477 1 96.56 120 ARG A CA 1
ATOM 898 C C . ARG A 1 120 ? -4.125 -43.125 -5.41 1 96.56 120 ARG A C 1
ATOM 900 O O . ARG A 1 120 ? -4.848 -43.812 -4.664 1 96.56 120 ARG A O 1
ATOM 907 N N . LEU A 1 121 ? -4.562 -42.188 -6.133 1 97.38 121 LEU A N 1
ATOM 908 C CA . LEU A 1 121 ? -5.953 -41.75 -6.047 1 97.38 121 LEU A CA 1
ATOM 909 C C . LEU A 1 121 ? -6.879 -42.719 -6.754 1 97.38 121 LEU A C 1
ATOM 911 O O . LEU A 1 121 ? -8.008 -42.938 -6.309 1 97.38 121 LEU A O 1
ATOM 915 N N . ALA A 1 122 ? -6.457 -43.219 -7.898 1 95.25 122 ALA A N 1
ATOM 916 C CA . ALA A 1 122 ? -7.281 -44.125 -8.664 1 95.25 122 ALA A CA 1
ATOM 917 C C . ALA A 1 122 ? -7.664 -45.344 -7.82 1 95.25 122 ALA A C 1
ATOM 919 O O . ALA A 1 122 ? -8.758 -45.906 -7.973 1 95.25 122 ALA A O 1
ATOM 920 N N . ALA A 1 123 ? -6.883 -45.656 -6.906 1 90.88 123 ALA A N 1
ATOM 921 C CA . ALA A 1 123 ? -7.105 -46.812 -6.051 1 90.88 123 ALA A CA 1
ATOM 922 C C . ALA A 1 123 ? -8.195 -46.531 -5.016 1 90.88 123 ALA A C 1
ATOM 924 O O . ALA A 1 123 ? -8.805 -47.469 -4.484 1 90.88 123 ALA A O 1
ATOM 925 N N . LYS A 1 124 ? -8.516 -45.281 -4.875 1 90.62 124 LYS A N 1
ATOM 926 C CA . LYS A 1 124 ? -9.359 -44.969 -3.727 1 90.62 124 LYS A CA 1
ATOM 927 C C . LYS A 1 124 ? -10.539 -44.094 -4.141 1 90.62 124 LYS A C 1
ATOM 929 O O . LYS A 1 124 ? -11.508 -43.938 -3.385 1 90.62 124 LYS A O 1
ATOM 934 N N . THR A 1 125 ? -10.422 -43.625 -5.305 1 93.88 125 THR A N 1
ATOM 935 C CA . THR A 1 125 ? -11.422 -42.625 -5.695 1 93.88 125 THR A CA 1
ATOM 936 C C . THR A 1 125 ? -11.898 -42.875 -7.125 1 93.88 125 THR A C 1
ATOM 938 O O . THR A 1 125 ? -11.531 -43.875 -7.742 1 93.88 125 THR A O 1
ATOM 941 N N . ASP A 1 126 ? -12.773 -41.938 -7.598 1 94.94 126 ASP A N 1
ATOM 942 C CA . ASP A 1 126 ? -13.273 -41.969 -8.969 1 94.94 126 ASP A CA 1
ATOM 943 C C . ASP A 1 126 ? -12.414 -41.125 -9.898 1 94.94 126 ASP A C 1
ATOM 945 O O . ASP A 1 126 ? -12.797 -40.844 -11.039 1 94.94 126 ASP A O 1
ATOM 949 N N . ILE A 1 127 ? -11.258 -40.688 -9.375 1 96.75 127 ILE A N 1
ATOM 950 C CA . ILE A 1 127 ? -10.391 -39.781 -10.109 1 96.75 127 ILE A CA 1
ATOM 951 C C . ILE A 1 127 ? -9.453 -40.562 -11.016 1 96.75 127 ILE A C 1
ATOM 953 O O . ILE A 1 127 ? -8.734 -41.469 -10.555 1 96.75 127 ILE A O 1
ATOM 957 N N . SER A 1 128 ? -9.445 -40.25 -12.281 1 95.75 128 SER A N 1
ATOM 958 C CA . SER A 1 128 ? -8.555 -40.875 -13.242 1 95.75 128 SER A CA 1
ATOM 959 C C . SER A 1 128 ? -7.328 -40 -13.508 1 95.75 128 SER A C 1
ATOM 961 O O . SER A 1 128 ? -7.297 -38.844 -13.125 1 95.75 128 SER A O 1
ATOM 963 N N . PHE A 1 129 ? -6.328 -40.562 -14.203 1 97.5 129 PHE A N 1
ATOM 964 C CA . PHE A 1 129 ? -5.094 -39.844 -14.531 1 97.5 129 PHE A CA 1
ATOM 965 C C . PHE A 1 129 ? -5.387 -38.594 -15.328 1 97.5 129 PHE A C 1
ATOM 967 O O . PHE A 1 129 ? -4.824 -37.531 -15.039 1 97.5 129 PHE A O 1
ATOM 974 N N . GLY A 1 130 ? -6.27 -38.75 -16.234 1 97.69 130 GLY A N 1
ATOM 975 C CA . GLY A 1 130 ? -6.52 -37.656 -17.172 1 97.69 130 GLY A CA 1
ATOM 976 C C . GLY A 1 130 ? -7.316 -36.531 -16.562 1 97.69 130 GLY A C 1
ATOM 977 O O . GLY A 1 130 ? -7.344 -35.406 -17.125 1 97.69 130 GLY A O 1
ATOM 978 N N . GLY A 1 131 ? -7.879 -36.719 -15.469 1 97.62 131 GLY A N 1
ATOM 979 C CA . GLY A 1 131 ? -8.703 -35.719 -14.836 1 97.62 131 GLY A CA 1
ATOM 980 C C . GLY A 1 131 ? -7.938 -34.812 -13.875 1 97.62 131 GLY A C 1
ATOM 981 O O . GLY A 1 131 ? -8.5 -33.875 -13.305 1 97.62 131 GLY A O 1
ATOM 982 N N . ILE A 1 132 ? -6.633 -35.062 -13.758 1 98.69 132 ILE A N 1
ATOM 983 C CA . ILE A 1 132 ? -5.816 -34.344 -12.789 1 98.69 132 ILE A CA 1
ATOM 984 C C . ILE A 1 132 ? -4.93 -33.312 -13.523 1 98.69 132 ILE A C 1
ATOM 986 O O . ILE A 1 132 ? -4.223 -33.688 -14.469 1 98.69 132 ILE A O 1
ATOM 990 N N . MET A 1 133 ? -5.016 -32.094 -13.156 1 98.81 133 MET A N 1
ATOM 991 C CA . MET A 1 133 ? -4.047 -31.078 -13.539 1 98.81 133 MET A CA 1
ATOM 992 C C . MET A 1 133 ? -3.229 -30.625 -12.336 1 98.81 133 MET A C 1
ATOM 994 O O . MET A 1 133 ? -3.791 -30.266 -11.297 1 98.81 133 MET A O 1
ATOM 998 N N . PHE A 1 134 ? -1.927 -30.656 -12.445 1 98.88 134 PHE A N 1
ATOM 999 C CA . PHE A 1 134 ? -1.014 -30.203 -11.398 1 98.88 134 PHE A CA 1
ATOM 1000 C C . PHE A 1 134 ? -0.082 -29.125 -11.914 1 98.88 134 PHE A C 1
ATOM 1002 O O . PHE A 1 134 ? 0.816 -29.391 -12.719 1 98.88 134 PHE A O 1
ATOM 1009 N N . ALA A 1 135 ? -0.299 -27.859 -11.422 1 98.81 135 ALA A N 1
ATOM 1010 C CA . ALA A 1 135 ? 0.453 -26.719 -11.945 1 98.81 135 ALA A CA 1
ATOM 1011 C C . ALA A 1 135 ? 1.196 -25.984 -10.836 1 98.81 135 ALA A C 1
ATOM 1013 O O . ALA A 1 135 ? 0.871 -26.156 -9.656 1 98.81 135 ALA A O 1
ATOM 1014 N N . GLY A 1 136 ? 2.246 -25.266 -11.219 1 98.69 136 GLY A N 1
ATOM 1015 C CA . GLY A 1 136 ? 2.955 -24.375 -10.328 1 98.69 136 GLY A CA 1
ATOM 1016 C C . GLY A 1 136 ? 2.824 -22.906 -10.727 1 98.69 136 GLY A C 1
ATOM 1017 O O . GLY A 1 136 ? 2.67 -22.594 -11.906 1 98.69 136 GLY A O 1
ATOM 1018 N N . THR A 1 137 ? 2.941 -22.031 -9.742 1 98.31 137 THR A N 1
ATOM 1019 C CA . THR A 1 137 ? 2.889 -20.594 -10 1 98.31 137 THR A CA 1
ATOM 1020 C C . THR A 1 137 ? 4.172 -20.109 -10.672 1 98.31 137 THR A C 1
ATOM 1022 O O . THR A 1 137 ? 4.215 -19.031 -11.25 1 98.31 137 THR A O 1
ATOM 1025 N N . HIS A 1 138 ? 5.18 -20.906 -10.586 1 98.44 138 HIS A N 1
ATOM 1026 C CA . HIS A 1 138 ? 6.512 -20.625 -11.102 1 98.44 138 HIS A CA 1
ATOM 1027 C C . HIS A 1 138 ? 7.238 -19.609 -10.234 1 98.44 138 HIS A C 1
ATOM 1029 O O . HIS A 1 138 ? 8 -18.781 -10.734 1 98.44 138 HIS A O 1
ATOM 1035 N N . THR A 1 139 ? 6.992 -19.594 -8.961 1 98.31 139 THR A N 1
ATOM 1036 C CA . THR A 1 139 ? 7.871 -18.844 -8.062 1 98.31 139 THR A CA 1
ATOM 1037 C C . THR A 1 139 ? 9.305 -19.359 -8.164 1 98.31 139 THR A C 1
ATOM 1039 O O . THR A 1 139 ? 9.539 -20.562 -8.25 1 98.31 139 THR A O 1
ATOM 1042 N N . HIS A 1 140 ? 10.211 -18.422 -8.211 1 98 140 HIS A N 1
ATOM 1043 C CA . HIS A 1 140 ? 11.633 -18.766 -8.234 1 98 140 HIS A CA 1
ATOM 1044 C C . HIS A 1 140 ? 12.188 -18.938 -6.828 1 98 140 HIS A C 1
ATOM 1046 O O . HIS A 1 140 ? 13.391 -18.812 -6.609 1 98 140 HIS A O 1
ATOM 1052 N N . SER A 1 141 ? 11.258 -19.188 -5.891 1 98.06 141 SER A N 1
ATOM 1053 C CA . SER A 1 141 ? 11.68 -19.234 -4.496 1 98.06 141 SER A CA 1
ATOM 1054 C C . SER A 1 141 ? 11.109 -20.453 -3.789 1 98.06 141 SER A C 1
ATOM 1056 O O . SER A 1 141 ? 10.773 -20.406 -2.605 1 98.06 141 SER A O 1
ATOM 1058 N N . ALA A 1 142 ? 10.922 -21.5 -4.5 1 98.44 142 ALA A N 1
ATOM 1059 C CA . ALA A 1 142 ? 10.508 -22.781 -3.939 1 98.44 142 ALA A CA 1
ATOM 1060 C C . ALA A 1 142 ? 11.43 -23.906 -4.395 1 98.44 142 ALA A C 1
ATOM 1062 O O . ALA A 1 142 ? 12.07 -23.812 -5.445 1 98.44 142 ALA A O 1
ATOM 1063 N N . PRO A 1 143 ? 11.445 -25 -3.611 1 97.56 143 PRO A N 1
ATOM 1064 C CA . PRO A 1 143 ? 12.281 -26.125 -4.039 1 97.56 143 PRO A CA 1
ATOM 1065 C C . PRO A 1 143 ? 11.719 -26.844 -5.27 1 97.56 143 PRO A C 1
ATOM 1067 O O . PRO A 1 143 ? 10.508 -26.812 -5.504 1 97.56 143 PRO A O 1
ATOM 1070 N N . ALA A 1 144 ? 12.617 -27.469 -6.02 1 95.56 144 ALA A N 1
ATOM 1071 C CA . ALA A 1 144 ? 12.242 -28.375 -7.105 1 95.56 144 ALA A CA 1
ATOM 1072 C C . ALA A 1 144 ? 12.781 -29.781 -6.859 1 95.56 144 ALA A C 1
ATOM 1074 O O . ALA A 1 144 ? 12.273 -30.516 -6 1 95.56 144 ALA A O 1
ATOM 1075 N N . ASN A 1 145 ? 13.828 -30.219 -7.535 1 97.31 145 ASN A N 1
ATOM 1076 C CA . ASN A 1 145 ? 14.461 -31.516 -7.34 1 97.31 145 ASN A CA 1
ATOM 1077 C C . ASN A 1 145 ? 13.43 -32.656 -7.297 1 97.31 145 ASN A C 1
ATOM 1079 O O . ASN A 1 145 ? 13.531 -33.562 -6.465 1 97.31 145 ASN A O 1
ATOM 1083 N N . PHE A 1 146 ? 12.312 -32.531 -8.133 1 98.44 146 PHE A N 1
ATOM 1084 C CA . PHE A 1 146 ? 11.258 -33.531 -8.078 1 98.44 146 PHE A CA 1
ATOM 1085 C C . PHE A 1 146 ? 10.781 -33.906 -9.484 1 98.44 146 PHE A C 1
ATOM 1087 O O . PHE A 1 146 ? 9.664 -34.406 -9.656 1 98.44 146 PHE A O 1
ATOM 1094 N N . TYR A 1 147 ? 11.539 -33.625 -10.477 1 98.31 147 TYR A N 1
ATOM 1095 C CA . TYR A 1 147 ? 11.102 -33.812 -11.852 1 98.31 147 TYR A CA 1
ATOM 1096 C C . TYR A 1 147 ? 11.289 -35.25 -12.312 1 98.31 147 TYR A C 1
ATOM 1098 O O . TYR A 1 147 ? 12 -36 -11.656 1 98.31 147 TYR A O 1
ATOM 1106 N N . ASP A 1 148 ? 10.719 -35.562 -13.406 1 97.88 148 ASP A N 1
ATOM 1107 C CA . ASP A 1 148 ? 10.75 -36.906 -14 1 97.88 148 ASP A CA 1
ATOM 1108 C C . ASP A 1 148 ? 11.992 -37.094 -14.867 1 97.88 148 ASP A C 1
ATOM 1110 O O . ASP A 1 148 ? 12.141 -38.094 -15.539 1 97.88 148 ASP A O 1
ATOM 1114 N N . ASN A 1 149 ? 12.883 -36.156 -14.891 1 97 149 ASN A N 1
ATOM 1115 C CA . ASN A 1 149 ? 14.07 -36.188 -15.742 1 97 149 ASN A CA 1
ATOM 1116 C C . ASN A 1 149 ? 15.297 -35.625 -15.031 1 97 149 ASN A C 1
ATOM 1118 O O . ASN A 1 149 ? 15.172 -34.844 -14.109 1 97 149 ASN A O 1
ATOM 1122 N N . ASN A 1 150 ? 16.391 -36.031 -15.477 1 96.12 150 ASN A N 1
ATOM 1123 C CA . ASN A 1 150 ? 17.625 -35.656 -14.797 1 96.12 150 ASN A CA 1
ATOM 1124 C C . ASN A 1 150 ? 18.125 -34.281 -15.242 1 96.12 150 ASN A C 1
ATOM 1126 O O . ASN A 1 150 ? 18.922 -33.656 -14.539 1 96.12 150 ASN A O 1
ATOM 1130 N N . PHE A 1 151 ? 17.688 -33.781 -16.328 1 95.44 151 PHE A N 1
ATOM 1131 C CA . PHE A 1 151 ? 18.125 -32.469 -16.781 1 95.44 151 PHE A CA 1
ATOM 1132 C C . PHE A 1 151 ? 17.688 -31.391 -15.812 1 95.44 151 PHE A C 1
ATOM 1134 O O . PHE A 1 151 ? 18.531 -30.641 -15.297 1 95.44 151 PHE A O 1
ATOM 1141 N N . TYR A 1 152 ? 16.438 -31.359 -15.516 1 97.12 152 TYR A N 1
ATOM 1142 C CA . TYR A 1 152 ? 15.961 -30.281 -14.656 1 97.12 152 TYR A CA 1
ATOM 1143 C C . TYR A 1 152 ? 16.234 -30.594 -13.188 1 97.12 152 TYR A C 1
ATOM 1145 O O . TYR A 1 152 ? 16.328 -29.672 -12.367 1 97.12 152 TYR A O 1
ATOM 1153 N N . ASN A 1 153 ? 16.312 -31.797 -12.828 1 97.38 153 ASN A N 1
ATOM 1154 C CA . ASN A 1 153 ? 16.797 -32.094 -11.484 1 97.38 153 ASN A CA 1
ATOM 1155 C C . ASN A 1 153 ? 18.234 -31.609 -11.281 1 97.38 153 ASN A C 1
ATOM 1157 O O . ASN A 1 153 ? 18.625 -31.266 -10.164 1 97.38 153 ASN A O 1
ATOM 1161 N N . GLU A 1 154 ? 18.953 -31.562 -12.344 1 94.19 154 GLU A N 1
ATOM 1162 C CA . GLU A 1 154 ? 20.359 -31.141 -12.281 1 94.19 154 GLU A CA 1
ATOM 1163 C C . GLU A 1 154 ? 20.484 -29.625 -12.328 1 94.19 154 GLU A C 1
ATOM 1165 O O . GLU A 1 154 ? 21.359 -29.047 -11.68 1 94.19 154 GLU A O 1
ATOM 1170 N N . PHE A 1 155 ? 19.578 -28.984 -13.047 1 92.19 155 PHE A N 1
ATOM 1171 C CA . PHE A 1 155 ? 19.953 -27.625 -13.422 1 92.19 155 PHE A CA 1
ATOM 1172 C C . PHE A 1 155 ? 18.906 -26.625 -12.953 1 92.19 155 PHE A C 1
ATOM 1174 O O . PHE A 1 155 ? 19.141 -25.406 -12.984 1 92.19 155 PHE A O 1
ATOM 1181 N N . ALA A 1 156 ? 17.766 -27.047 -12.469 1 94.81 156 ALA A N 1
ATOM 1182 C CA . ALA A 1 156 ? 16.703 -26.094 -12.141 1 94.81 156 ALA A CA 1
ATOM 1183 C C . ALA A 1 156 ? 16.953 -25.422 -10.805 1 94.81 156 ALA A C 1
ATOM 1185 O O . ALA A 1 156 ? 16.484 -24.312 -10.562 1 94.81 156 ALA A O 1
ATOM 1186 N N . SER A 1 157 ? 17.688 -26.062 -9.906 1 95.81 157 SER A N 1
ATOM 1187 C CA . SER A 1 157 ? 17.969 -25.547 -8.57 1 95.81 157 SER A CA 1
ATOM 1188 C C . SER A 1 157 ? 19.453 -25.234 -8.398 1 95.81 157 SER A C 1
ATOM 1190 O O . SER A 1 157 ? 20.266 -25.562 -9.258 1 95.81 157 SER A O 1
ATOM 1192 N N . ASN A 1 158 ? 19.75 -24.578 -7.266 1 93.94 158 ASN A N 1
ATOM 1193 C CA . ASN A 1 158 ? 21.141 -24.234 -7.004 1 93.94 158 ASN A CA 1
ATOM 1194 C C . ASN A 1 158 ? 21.984 -25.469 -6.68 1 93.94 158 ASN A C 1
ATOM 1196 O O . ASN A 1 158 ? 23.203 -25.438 -6.727 1 93.94 158 ASN A O 1
ATOM 1200 N N . LYS A 1 159 ? 21.297 -26.609 -6.406 1 96.25 159 LYS A N 1
ATOM 1201 C CA . LYS A 1 159 ? 21.953 -27.891 -6.188 1 96.25 159 LYS A CA 1
ATOM 1202 C C . LYS A 1 159 ? 21.344 -28.984 -7.055 1 96.25 159 LYS A C 1
ATOM 1204 O O . LYS A 1 159 ? 20.125 -29.031 -7.238 1 96.25 159 LYS A O 1
ATOM 1209 N N . PRO A 1 160 ? 22.141 -29.875 -7.578 1 95.56 160 PRO A N 1
ATOM 1210 C CA . PRO A 1 160 ? 21.672 -30.891 -8.523 1 95.56 160 PRO A CA 1
ATOM 1211 C C . PRO A 1 160 ? 21.031 -32.094 -7.828 1 95.56 160 PRO A C 1
ATOM 1213 O O . PRO A 1 160 ? 21.25 -32.312 -6.633 1 95.56 160 PRO A O 1
ATOM 1216 N N . GLY A 1 161 ? 20.234 -32.875 -8.609 1 96.62 161 GLY A N 1
ATOM 1217 C CA . GLY A 1 161 ? 19.781 -34.188 -8.188 1 96.62 161 GLY A CA 1
ATOM 1218 C C . GLY A 1 161 ? 18.297 -34.219 -7.832 1 96.62 161 GLY A C 1
ATOM 1219 O O . GLY A 1 161 ? 17.703 -33.188 -7.512 1 96.62 161 GLY A O 1
ATOM 1220 N N . PHE A 1 162 ? 17.859 -35.438 -7.918 1 98 162 PHE A N 1
ATOM 1221 C CA . PHE A 1 162 ? 16.5 -35.75 -7.508 1 98 162 PHE A CA 1
ATOM 1222 C C . PHE A 1 162 ? 16.438 -36.031 -6.012 1 98 162 PHE A C 1
ATOM 1224 O O . PHE A 1 162 ? 17.25 -36.781 -5.48 1 98 162 PHE A O 1
ATOM 1231 N N . ASP A 1 163 ? 15.469 -35.406 -5.34 1 98.19 163 ASP A N 1
ATOM 1232 C CA . ASP A 1 163 ? 15.297 -35.656 -3.906 1 98.19 163 ASP A CA 1
ATOM 1233 C C . ASP A 1 163 ? 14.039 -36.469 -3.627 1 98.19 163 ASP A C 1
ATOM 1235 O O . ASP A 1 163 ? 12.938 -35.938 -3.607 1 98.19 163 ASP A O 1
ATOM 1239 N N . LYS A 1 164 ? 14.234 -37.656 -3.303 1 97.62 164 LYS A N 1
ATOM 1240 C CA . LYS A 1 164 ? 13.125 -38.594 -3.107 1 97.62 164 LYS A CA 1
ATOM 1241 C C . LYS A 1 164 ? 12.281 -38.188 -1.902 1 97.62 164 LYS A C 1
ATOM 1243 O O . LYS A 1 164 ? 11.047 -38.25 -1.956 1 97.62 164 LYS A O 1
ATOM 1248 N N . ALA A 1 165 ? 12.875 -37.781 -0.823 1 97.44 165 ALA A N 1
ATOM 1249 C CA . ALA A 1 165 ? 12.148 -37.438 0.397 1 97.44 165 ALA A CA 1
ATOM 1250 C C . ALA A 1 165 ? 11.289 -36.219 0.187 1 97.44 165 ALA A C 1
ATOM 1252 O O . ALA A 1 165 ? 10.148 -36.156 0.654 1 97.44 165 ALA A O 1
ATOM 1253 N N . TRP A 1 166 ? 11.828 -35.219 -0.457 1 98.19 166 TRP A N 1
ATOM 1254 C CA . TRP A 1 166 ? 11.062 -34.031 -0.796 1 98.19 166 TRP A CA 1
ATOM 1255 C C . TRP A 1 166 ? 9.883 -34.375 -1.694 1 98.19 166 TRP A C 1
ATOM 1257 O O . TRP A 1 166 ? 8.766 -33.906 -1.471 1 98.19 166 TRP A O 1
ATOM 1267 N N . THR A 1 167 ? 10.117 -35.219 -2.664 1 98.56 167 THR A N 1
ATOM 1268 C CA . THR A 1 167 ? 9.07 -35.656 -3.584 1 98.56 167 THR A CA 1
ATOM 1269 C C . THR A 1 167 ? 7.953 -36.375 -2.834 1 98.56 167 THR A C 1
ATOM 1271 O O . THR A 1 167 ? 6.773 -36.125 -3.09 1 98.56 167 THR A O 1
ATOM 1274 N N . GLU A 1 168 ? 8.352 -37.219 -1.949 1 97.94 168 GLU A N 1
ATOM 1275 C CA . GLU A 1 168 ? 7.371 -37.938 -1.154 1 97.94 168 GLU A CA 1
ATOM 1276 C C . GLU A 1 168 ? 6.57 -37 -0.259 1 97.94 168 GLU A C 1
ATOM 1278 O O . GLU A 1 168 ? 5.363 -37.188 -0.072 1 97.94 168 GLU A O 1
ATOM 1283 N N . PHE A 1 169 ? 7.211 -36.062 0.333 1 97.81 169 PHE A N 1
ATOM 1284 C CA . PHE A 1 169 ? 6.527 -35.062 1.153 1 97.81 169 PHE A CA 1
ATOM 1285 C C . PHE A 1 169 ? 5.461 -34.344 0.345 1 97.81 169 PHE A C 1
ATOM 1287 O O . PHE A 1 169 ? 4.312 -34.25 0.781 1 97.81 169 PHE A O 1
ATOM 1294 N N . VAL A 1 170 ? 5.844 -33.812 -0.831 1 98.81 170 VAL A N 1
ATOM 1295 C CA . VAL A 1 170 ? 4.91 -33.094 -1.695 1 98.81 170 VAL A CA 1
ATOM 1296 C C . VAL A 1 170 ? 3.77 -34.031 -2.104 1 98.81 170 VAL A C 1
ATOM 1298 O O . VAL A 1 170 ? 2.598 -33.625 -2.037 1 98.81 170 VAL A O 1
ATOM 1301 N N . LEU A 1 171 ? 4.113 -35.25 -2.461 1 98.75 171 LEU A N 1
ATOM 1302 C CA . LEU A 1 171 ? 3.127 -36.219 -2.889 1 98.75 171 LEU A CA 1
ATOM 1303 C C . LEU A 1 171 ? 2.125 -36.5 -1.775 1 98.75 171 LEU A C 1
ATOM 1305 O O . LEU A 1 171 ? 0.918 -36.562 -2.021 1 98.75 171 LEU A O 1
ATOM 1309 N N . ASP A 1 172 ? 2.586 -36.719 -0.604 1 98.5 172 ASP A N 1
ATOM 1310 C CA . ASP A 1 172 ? 1.721 -37 0.536 1 98.5 172 ASP A CA 1
ATOM 1311 C C . ASP A 1 172 ? 0.769 -35.844 0.813 1 98.5 172 ASP A C 1
ATOM 1313 O O . ASP A 1 172 ? -0.417 -36.062 1.074 1 98.5 172 ASP A O 1
ATOM 1317 N N . ARG A 1 173 ? 1.291 -34.688 0.781 1 98.5 173 ARG A N 1
ATOM 1318 C CA . ARG A 1 173 ? 0.482 -33.5 1.041 1 98.5 173 ARG A CA 1
ATOM 1319 C C . ARG A 1 173 ? -0.579 -33.312 -0.038 1 98.5 173 ARG A C 1
ATOM 1321 O O . ARG A 1 173 ? -1.731 -33 0.264 1 98.5 173 ARG A O 1
ATOM 1328 N N . LEU A 1 174 ? -0.196 -33.469 -1.273 1 98.88 174 LEU A N 1
ATOM 1329 C CA . LEU A 1 174 ? -1.152 -33.344 -2.369 1 98.88 174 LEU A CA 1
ATOM 1330 C C . LEU A 1 174 ? -2.223 -34.438 -2.273 1 98.88 174 LEU A C 1
ATOM 1332 O O . LEU A 1 174 ? -3.4 -34.156 -2.527 1 98.88 174 LEU A O 1
ATOM 1336 N N . THR A 1 175 ? -1.791 -35.625 -1.949 1 98.69 175 THR A N 1
ATOM 1337 C CA . THR A 1 175 ? -2.75 -36.719 -1.793 1 98.69 175 THR A CA 1
ATOM 1338 C C . THR A 1 175 ? -3.801 -36.375 -0.745 1 98.69 175 THR A C 1
ATOM 1340 O O . THR A 1 175 ? -5 -36.531 -0.982 1 98.69 175 THR A O 1
ATOM 1343 N N . THR A 1 176 ? -3.344 -35.875 0.331 1 98.12 176 THR A N 1
ATOM 1344 C CA . THR A 1 176 ? -4.238 -35.5 1.416 1 98.12 176 THR A CA 1
ATOM 1345 C C . THR A 1 176 ? -5.199 -34.406 0.958 1 98.12 176 THR A C 1
ATOM 1347 O O . THR A 1 176 ? -6.395 -34.438 1.256 1 98.12 176 THR A O 1
ATOM 1350 N N . ALA A 1 177 ? -4.688 -33.469 0.264 1 98.62 177 ALA A N 1
ATOM 1351 C CA . ALA A 1 177 ? -5.492 -32.344 -0.181 1 98.62 177 ALA A CA 1
ATOM 1352 C C . ALA A 1 177 ? -6.574 -32.781 -1.163 1 98.62 177 ALA A C 1
ATOM 1354 O O . ALA A 1 177 ? -7.723 -32.344 -1.076 1 98.62 177 ALA A O 1
ATOM 1355 N N . VAL A 1 178 ? -6.215 -33.594 -2.088 1 98.75 178 VAL A N 1
ATOM 1356 C CA . VAL A 1 178 ? -7.176 -34.062 -3.09 1 98.75 178 VAL A CA 1
ATOM 1357 C C . VAL A 1 178 ? -8.234 -34.938 -2.43 1 98.75 178 VAL A C 1
ATOM 1359 O O . VAL A 1 178 ? -9.43 -34.812 -2.74 1 98.75 178 VAL A O 1
ATOM 1362 N N . GLU A 1 179 ? -7.836 -35.812 -1.54 1 98 179 GLU A N 1
ATOM 1363 C CA . GLU A 1 179 ? -8.789 -36.656 -0.834 1 98 179 GLU A CA 1
ATOM 1364 C C . GLU A 1 179 ? -9.773 -35.812 -0.016 1 98 179 GLU A C 1
ATOM 1366 O O . GLU A 1 179 ? -10.961 -36.125 0.039 1 98 179 GLU A O 1
ATOM 1371 N N . GLU A 1 180 ? -9.273 -34.812 0.567 1 98.25 180 GLU A N 1
ATOM 1372 C CA . GLU A 1 180 ? -10.141 -33.938 1.341 1 98.25 180 GLU A CA 1
ATOM 1373 C C . GLU A 1 180 ? -11.141 -33.219 0.442 1 98.25 180 GLU A C 1
ATOM 1375 O O . GLU A 1 180 ? -12.328 -33.125 0.773 1 98.25 180 GLU A O 1
ATOM 1380 N N . ALA A 1 181 ? -10.656 -32.656 -0.639 1 98.44 181 ALA A N 1
ATOM 1381 C CA . ALA A 1 181 ? -11.547 -32 -1.585 1 98.44 181 ALA A CA 1
ATOM 1382 C C . ALA A 1 181 ? -12.609 -32.969 -2.104 1 98.44 181 ALA A C 1
ATOM 1384 O O . ALA A 1 181 ? -13.773 -32.594 -2.277 1 98.44 181 ALA A O 1
ATOM 1385 N N . HIS A 1 182 ? -12.234 -34.156 -2.33 1 96.94 182 HIS A N 1
ATOM 1386 C CA . HIS A 1 182 ? -13.125 -35.219 -2.799 1 96.94 182 HIS A CA 1
ATOM 1387 C C . HIS A 1 182 ? -14.18 -35.562 -1.749 1 96.94 182 HIS A C 1
ATOM 1389 O O . HIS A 1 182 ? -15.375 -35.625 -2.055 1 96.94 182 HIS A O 1
ATOM 1395 N N . LYS A 1 183 ? -13.773 -35.75 -0.551 1 95.62 183 LYS A N 1
ATOM 1396 C CA . LYS A 1 183 ? -14.641 -36.188 0.539 1 95.62 183 LYS A CA 1
ATOM 1397 C C . LYS A 1 183 ? -15.633 -35.062 0.919 1 95.62 183 LYS A C 1
ATOM 1399 O O . LYS A 1 183 ? -16.75 -35.375 1.342 1 95.62 183 LYS A O 1
ATOM 1404 N N . THR A 1 184 ? -15.273 -33.875 0.656 1 96.75 184 THR A N 1
ATOM 1405 C CA . THR A 1 184 ? -16.094 -32.781 1.147 1 96.75 184 THR A CA 1
ATOM 1406 C C . THR A 1 184 ? -16.875 -32.156 0.008 1 96.75 184 THR A C 1
ATOM 1408 O O . THR A 1 184 ? -17.484 -31.078 0.182 1 96.75 184 THR A O 1
ATOM 1411 N N . ALA A 1 185 ? -16.891 -32.688 -1.11 1 96.81 185 ALA A N 1
ATOM 1412 C CA . ALA A 1 185 ? -17.625 -32.188 -2.258 1 96.81 185 ALA A CA 1
ATOM 1413 C C . ALA A 1 185 ? -19.125 -32.062 -1.959 1 96.81 185 ALA A C 1
ATOM 1415 O O . ALA A 1 185 ? -19.688 -32.969 -1.311 1 96.81 185 ALA A O 1
ATOM 1416 N N . ARG A 1 186 ? -19.766 -31.031 -2.412 1 96.62 186 ARG A N 1
ATOM 1417 C CA . ARG A 1 186 ? -21.172 -30.766 -2.193 1 96.62 186 ARG A CA 1
ATOM 1418 C C . ARG A 1 186 ? -21.781 -30.016 -3.375 1 96.62 186 ARG A C 1
ATOM 1420 O O . ARG A 1 186 ? -21.062 -29.625 -4.301 1 96.62 186 ARG A O 1
ATOM 1427 N N . GLN A 1 187 ? -23.078 -29.844 -3.326 1 97.5 187 GLN A N 1
ATOM 1428 C CA . GLN A 1 187 ? -23.75 -29.156 -4.426 1 97.5 187 GLN A CA 1
ATOM 1429 C C . GLN A 1 187 ? -23.109 -27.797 -4.711 1 97.5 187 GLN A C 1
ATOM 1431 O O . GLN A 1 187 ? -22.812 -27.047 -3.783 1 97.5 187 GLN A O 1
ATOM 1436 N N . ALA A 1 188 ? -22.922 -27.5 -6.027 1 98.44 188 ALA A N 1
ATOM 1437 C CA . ALA A 1 188 ? -22.094 -26.344 -6.359 1 98.44 188 ALA A CA 1
ATOM 1438 C C . ALA A 1 188 ? -22.719 -25.531 -7.5 1 98.44 188 ALA A C 1
ATOM 1440 O O . ALA A 1 188 ? -23.609 -26.016 -8.195 1 98.44 188 ALA A O 1
ATOM 1441 N N . LYS A 1 189 ? -22.312 -24.281 -7.605 1 98.5 189 LYS A N 1
ATOM 1442 C CA . LYS A 1 189 ? -22.562 -23.375 -8.727 1 98.5 189 LYS A CA 1
ATOM 1443 C C . LYS A 1 189 ? -21.266 -22.766 -9.234 1 98.5 189 LYS A C 1
ATOM 1445 O O . LYS A 1 189 ? -20.328 -22.547 -8.461 1 98.5 189 LYS A O 1
ATOM 1450 N N . ILE A 1 190 ? -21.25 -22.5 -10.531 1 98 190 ILE A N 1
ATOM 1451 C CA . ILE A 1 190 ? -20.031 -21.984 -11.133 1 98 190 ILE A CA 1
ATOM 1452 C C . ILE A 1 190 ? -20.344 -20.797 -12.023 1 98 190 ILE A C 1
ATOM 1454 O O . ILE A 1 190 ? -21.422 -20.719 -12.625 1 98 190 ILE A O 1
ATOM 1458 N N . ALA A 1 191 ? -19.484 -19.797 -11.992 1 98 191 ALA A N 1
ATOM 1459 C CA . ALA A 1 191 ? -19.5 -18.688 -12.93 1 98 191 ALA A CA 1
ATOM 1460 C C . ALA A 1 191 ? -18.078 -18.375 -13.438 1 98 191 ALA A C 1
ATOM 1462 O O . ALA A 1 191 ? -17.109 -18.531 -12.703 1 98 191 ALA A O 1
ATOM 1463 N N . SER A 1 192 ? -18 -17.953 -14.703 1 96.81 192 SER A N 1
ATOM 1464 C CA . SER A 1 192 ? -16.703 -17.641 -15.297 1 96.81 192 SER A CA 1
ATOM 1465 C C . SER A 1 192 ? -16.703 -16.281 -15.961 1 96.81 192 SER A C 1
ATOM 1467 O O . SER A 1 192 ? -17.75 -15.812 -16.438 1 96.81 192 SER A O 1
ATOM 1469 N N . GLY A 1 193 ? -15.562 -15.609 -15.953 1 97.06 193 GLY A N 1
ATOM 1470 C CA . GLY A 1 193 ? -15.398 -14.312 -16.578 1 97.06 193 GLY A CA 1
ATOM 1471 C C . GLY A 1 193 ? -13.945 -13.875 -16.672 1 97.06 193 GLY A C 1
ATOM 1472 O O . GLY A 1 193 ? -13.047 -14.602 -16.266 1 97.06 193 GLY A O 1
ATOM 1473 N N . LYS A 1 194 ? -13.695 -12.727 -17.359 1 97.62 194 LYS A N 1
ATOM 1474 C CA . LYS A 1 194 ? -12.344 -12.203 -17.5 1 97.62 194 LYS A CA 1
ATOM 1475 C C . LYS A 1 194 ? -12.336 -10.68 -17.484 1 97.62 194 LYS A C 1
ATOM 1477 O O . LYS A 1 194 ? -13.383 -10.047 -17.625 1 97.62 194 LYS A O 1
ATOM 1482 N N . THR A 1 195 ? -11.219 -10.086 -17.141 1 97.31 195 THR A N 1
ATOM 1483 C CA . THR A 1 195 ? -10.938 -8.656 -17.234 1 97.31 195 THR A CA 1
ATOM 1484 C C . THR A 1 195 ? -9.492 -8.422 -17.672 1 97.31 195 THR A C 1
ATOM 1486 O O . THR A 1 195 ? -8.711 -9.367 -17.781 1 97.31 195 THR A O 1
ATOM 1489 N N . SER A 1 196 ? -9.203 -7.152 -18.109 1 96.81 196 SER A N 1
ATOM 1490 C CA . SER A 1 196 ? -7.836 -6.805 -18.5 1 96.81 196 SER A CA 1
ATOM 1491 C C . SER A 1 196 ? -7.137 -6.012 -17.406 1 96.81 196 SER A C 1
ATOM 1493 O O . SER A 1 196 ? -7.684 -5.035 -16.891 1 96.81 196 SER A O 1
ATOM 1495 N N . VAL A 1 197 ? -5.98 -6.469 -17.031 1 97.56 197 VAL A N 1
ATOM 1496 C CA . VAL A 1 197 ? -5.156 -5.797 -16.047 1 97.56 197 VAL A CA 1
ATOM 1497 C C . VAL A 1 197 ? -3.854 -5.32 -16.688 1 97.56 197 VAL A C 1
ATOM 1499 O O . VAL A 1 197 ? -3.006 -6.133 -17.062 1 97.56 197 VAL A O 1
ATOM 1502 N N . TRP A 1 198 ? -3.672 -3.99 -16.766 1 95.81 198 TRP A N 1
ATOM 1503 C CA . TRP A 1 198 ? -2.504 -3.381 -17.391 1 95.81 198 TRP A CA 1
ATOM 1504 C C . TRP A 1 198 ? -1.594 -2.744 -16.344 1 95.81 198 TRP A C 1
ATOM 1506 O O . TRP A 1 198 ? -2.025 -2.463 -15.227 1 95.81 198 TRP A O 1
ATOM 1516 N N . GLY A 1 199 ? -0.375 -2.604 -16.656 1 94.12 199 GLY A N 1
ATOM 1517 C CA . GLY A 1 199 ? 0.529 -1.766 -15.891 1 94.12 199 GLY A CA 1
ATOM 1518 C C . GLY A 1 199 ? 1.25 -2.523 -14.789 1 94.12 199 GLY A C 1
ATOM 1519 O O . GLY A 1 199 ? 2.088 -1.956 -14.086 1 94.12 199 GLY A O 1
ATOM 1520 N N . LEU A 1 200 ? 1.04 -3.77 -14.664 1 97.12 200 LEU A N 1
ATOM 1521 C CA . LEU A 1 200 ? 1.654 -4.535 -13.586 1 97.12 200 LEU A CA 1
ATOM 1522 C C . LEU A 1 200 ? 2.814 -5.375 -14.109 1 97.12 200 LEU A C 1
ATOM 1524 O O . LEU A 1 200 ? 3.633 -5.867 -13.328 1 97.12 200 LEU A O 1
ATOM 1528 N N . THR A 1 201 ? 2.812 -5.578 -15.422 1 97.38 201 THR A N 1
ATOM 1529 C CA . THR A 1 201 ? 3.834 -6.418 -16.031 1 97.38 201 THR A CA 1
ATOM 1530 C C . THR A 1 201 ? 4.379 -5.762 -17.297 1 97.38 201 THR A C 1
ATOM 1532 O O . THR A 1 201 ? 3.846 -4.75 -17.766 1 97.38 201 THR A O 1
ATOM 1535 N N . ARG A 1 202 ? 5.477 -6.32 -17.828 1 96.06 202 ARG A N 1
ATOM 1536 C CA . ARG A 1 202 ? 6.113 -5.805 -19.047 1 96.06 202 ARG A CA 1
ATOM 1537 C C . ARG A 1 202 ? 6.727 -6.938 -19.859 1 96.06 202 ARG A C 1
ATOM 1539 O O . ARG A 1 202 ? 7.098 -7.977 -19.312 1 96.06 202 ARG A O 1
ATOM 1546 N N . ASN A 1 203 ? 6.77 -6.715 -21.109 1 96.5 203 ASN A N 1
ATOM 1547 C CA . ASN A 1 203 ? 7.457 -7.66 -21.984 1 96.5 203 ASN A CA 1
ATOM 1548 C C . ASN A 1 203 ? 8.969 -7.457 -21.953 1 96.5 203 ASN A C 1
ATOM 1550 O O . ASN A 1 203 ? 9.469 -6.391 -22.312 1 96.5 203 ASN A O 1
ATOM 1554 N N . ARG A 1 204 ? 9.656 -8.43 -21.578 1 94.19 204 ARG A N 1
ATOM 1555 C CA . ARG A 1 204 ? 11.102 -8.281 -21.406 1 94.19 204 ARG A CA 1
ATOM 1556 C C . ARG A 1 204 ? 11.859 -8.695 -22.656 1 94.19 204 ARG A C 1
ATOM 1558 O O . ARG A 1 204 ? 13.086 -8.586 -22.719 1 94.19 204 ARG A O 1
ATOM 1565 N N . SER A 1 205 ? 11.156 -9.211 -23.672 1 94.31 205 SER A N 1
ATOM 1566 C CA . SER A 1 205 ? 11.781 -9.695 -24.891 1 94.31 205 SER A CA 1
ATOM 1567 C C . SER A 1 205 ? 11.141 -9.07 -26.125 1 94.31 205 SER A C 1
ATOM 1569 O O . SER A 1 205 ? 10.703 -9.773 -27.031 1 94.31 205 SER A O 1
ATOM 1571 N N . LEU A 1 206 ? 11.25 -7.801 -26.234 1 93.44 206 LEU A N 1
ATOM 1572 C CA . LEU A 1 206 ? 10.531 -7.047 -27.266 1 93.44 206 LEU A CA 1
ATOM 1573 C C . LEU A 1 206 ? 11.094 -7.336 -28.656 1 93.44 206 LEU A C 1
ATOM 1575 O O . LEU A 1 206 ? 10.344 -7.387 -29.625 1 93.44 206 LEU A O 1
ATOM 1579 N N . ASP A 1 207 ? 12.375 -7.449 -28.719 1 92.62 207 ASP A N 1
ATOM 1580 C CA . ASP A 1 207 ? 12.977 -7.723 -30.016 1 92.62 207 ASP A CA 1
ATOM 1581 C C . ASP A 1 207 ? 12.484 -9.055 -30.578 1 92.62 207 ASP A C 1
ATOM 1583 O O . ASP A 1 207 ? 12.18 -9.156 -31.766 1 92.62 207 ASP A O 1
ATOM 1587 N N . ALA A 1 208 ? 12.453 -10.055 -29.766 1 94.56 208 ALA A N 1
ATOM 1588 C CA . ALA A 1 208 ? 11.914 -11.344 -30.188 1 94.56 208 ALA A CA 1
ATOM 1589 C C . ALA A 1 208 ? 10.438 -11.234 -30.547 1 94.56 208 ALA A C 1
ATOM 1591 O O . ALA A 1 208 ? 9.992 -11.773 -31.562 1 94.56 208 ALA A O 1
ATOM 1592 N N . PHE A 1 209 ? 9.688 -10.523 -29.75 1 95.94 209 PHE A N 1
ATOM 1593 C CA . PHE A 1 209 ? 8.258 -10.359 -29.984 1 95.94 209 PHE A CA 1
ATOM 1594 C C . PHE A 1 209 ? 8 -9.641 -31.297 1 95.94 209 PHE A C 1
ATOM 1596 O O . PHE A 1 209 ? 7.07 -9.984 -32.031 1 95.94 209 PHE A O 1
ATOM 1603 N N . ARG A 1 210 ? 8.797 -8.68 -31.562 1 94.94 210 ARG A N 1
ATOM 1604 C CA . ARG A 1 210 ? 8.672 -7.883 -32.781 1 94.94 210 ARG A CA 1
ATOM 1605 C C . ARG A 1 210 ? 8.82 -8.75 -34.031 1 94.94 210 ARG A C 1
ATOM 1607 O O . ARG A 1 210 ? 8.25 -8.445 -35.062 1 94.94 210 ARG A O 1
ATOM 1614 N N . ALA A 1 211 ? 9.5 -9.852 -33.938 1 95.25 211 ALA A N 1
ATOM 1615 C CA . ALA A 1 211 ? 9.75 -10.734 -35.062 1 95.25 211 ALA A CA 1
ATOM 1616 C C . ALA A 1 211 ? 8.461 -11.43 -35.5 1 95.25 211 ALA A C 1
ATOM 1618 O O . ALA A 1 211 ? 8.383 -11.945 -36.625 1 95.25 211 ALA A O 1
ATOM 1619 N N . ASN A 1 212 ? 7.5 -11.523 -34.625 1 96.88 212 ASN A N 1
ATOM 1620 C CA . ASN A 1 212 ? 6.227 -12.125 -35 1 96.88 212 ASN A CA 1
ATOM 1621 C C . ASN A 1 212 ? 5.574 -11.367 -36.156 1 96.88 212 ASN A C 1
ATOM 1623 O O . ASN A 1 212 ? 5.559 -10.133 -36.156 1 96.88 212 ASN A O 1
ATOM 1627 N N . LYS A 1 213 ? 5.012 -12.055 -37.062 1 92.5 213 LYS A N 1
ATOM 1628 C CA . LYS A 1 213 ? 4.449 -11.445 -38.25 1 92.5 213 LYS A CA 1
ATOM 1629 C C . LYS A 1 213 ? 3.303 -10.5 -37.906 1 92.5 213 LYS A C 1
ATOM 1631 O O . LYS A 1 213 ? 3.098 -9.492 -38.594 1 92.5 213 LYS A O 1
ATOM 1636 N N . ASN A 1 214 ? 2.664 -10.703 -36.844 1 91.19 214 ASN A N 1
ATOM 1637 C CA . ASN A 1 214 ? 1.492 -9.914 -36.469 1 91.19 214 ASN A CA 1
ATOM 1638 C C . ASN A 1 214 ? 1.831 -8.852 -35.438 1 91.19 214 ASN A C 1
ATOM 1640 O O . ASN A 1 214 ? 0.938 -8.195 -34.906 1 91.19 214 ASN A O 1
ATOM 1644 N N . SER A 1 215 ? 3.055 -8.664 -35.094 1 90.5 215 SER A N 1
ATOM 1645 C CA . SER A 1 215 ? 3.387 -7.75 -34.031 1 90.5 215 SER A CA 1
ATOM 1646 C C . SER A 1 215 ? 3.053 -6.309 -34.375 1 90.5 215 SER A C 1
ATOM 1648 O O . SER A 1 215 ? 2.611 -5.531 -33.531 1 90.5 215 SER A O 1
ATOM 1650 N N . GLY A 1 216 ? 3.383 -5.879 -35.625 1 87.25 216 GLY A N 1
ATOM 1651 C CA . GLY A 1 216 ? 3.162 -4.516 -36.062 1 87.25 216 GLY A CA 1
ATOM 1652 C C . GLY A 1 216 ? 4.129 -3.518 -35.469 1 87.25 216 GLY A C 1
ATOM 1653 O O . GLY A 1 216 ? 4.004 -2.312 -35.688 1 87.25 216 GLY A O 1
ATOM 1654 N N . ILE A 1 217 ? 5.113 -3.971 -34.781 1 89.88 217 ILE A N 1
ATOM 1655 C CA . ILE A 1 217 ? 6.039 -3.09 -34.062 1 89.88 217 ILE A CA 1
ATOM 1656 C C . ILE A 1 217 ? 7.203 -2.727 -35 1 89.88 217 ILE A C 1
ATOM 1658 O O . ILE A 1 217 ? 7.961 -3.602 -35.438 1 89.88 217 ILE A O 1
ATOM 1662 N N . THR A 1 218 ? 7.316 -1.413 -35.219 1 87.75 218 THR A N 1
ATOM 1663 C CA . THR A 1 218 ? 8.367 -0.935 -36.125 1 87.75 218 THR A CA 1
ATOM 1664 C C . THR A 1 218 ? 9.523 -0.335 -35.312 1 87.75 218 THR A C 1
ATOM 1666 O O . THR A 1 218 ? 10.672 -0.385 -35.75 1 87.75 218 THR A O 1
ATOM 1669 N N . GLU A 1 219 ? 9.211 0.243 -34.188 1 89 219 GLU A N 1
ATOM 1670 C CA . GLU A 1 219 ? 10.203 0.847 -33.312 1 89 219 GLU A CA 1
ATOM 1671 C C . GLU A 1 219 ? 10.016 0.384 -31.859 1 89 219 GLU A C 1
ATOM 1673 O O . GLU A 1 219 ? 8.883 0.272 -31.375 1 89 219 GLU A O 1
ATOM 1678 N N . LEU A 1 220 ? 11.195 0.233 -31.234 1 89.31 220 LEU A N 1
ATOM 1679 C CA . LEU A 1 220 ? 11.133 -0.261 -29.875 1 89.31 220 LEU A CA 1
ATOM 1680 C C . LEU A 1 220 ? 11.18 0.894 -28.875 1 89.31 220 LEU A C 1
ATOM 1682 O O . LEU A 1 220 ? 12.172 1.064 -28.156 1 89.31 220 LEU A O 1
ATOM 1686 N N . LYS A 1 221 ? 10.141 1.542 -28.688 1 90 221 LYS A N 1
ATOM 1687 C CA . LYS A 1 221 ? 10 2.582 -27.672 1 90 221 LYS A CA 1
ATOM 1688 C C . LYS A 1 221 ? 9.734 1.977 -26.297 1 90 221 LYS A C 1
ATOM 1690 O O . LYS A 1 221 ? 9.172 0.884 -26.188 1 90 221 LYS A O 1
ATOM 1695 N N . PRO A 1 222 ? 10.102 2.711 -25.234 1 89.88 222 PRO A N 1
ATOM 1696 C CA . PRO A 1 222 ? 9.984 2.154 -23.875 1 89.88 222 PRO A CA 1
ATOM 1697 C C . PRO A 1 222 ? 8.555 1.751 -23.531 1 89.88 222 PRO A C 1
ATOM 1699 O O . PRO A 1 222 ? 8.352 0.771 -22.812 1 89.88 222 PRO A O 1
ATOM 1702 N N . GLU A 1 223 ? 7.605 2.395 -24.031 1 91.38 223 GLU A N 1
ATOM 1703 C CA . GLU A 1 223 ? 6.219 2.156 -23.641 1 91.38 223 GLU A CA 1
ATOM 1704 C C . GLU A 1 223 ? 5.68 0.881 -24.281 1 91.38 223 GLU A C 1
ATOM 1706 O O . GLU A 1 223 ? 4.68 0.324 -23.812 1 91.38 223 GLU A O 1
ATOM 1711 N N . ILE A 1 224 ? 6.312 0.402 -25.344 1 93.19 224 ILE A N 1
ATOM 1712 C CA . ILE A 1 224 ? 5.844 -0.771 -26.062 1 93.19 224 ILE A CA 1
ATOM 1713 C C . ILE A 1 224 ? 5.895 -1.997 -25.156 1 93.19 224 ILE A C 1
ATOM 1715 O O . ILE A 1 224 ? 5.074 -2.91 -25.281 1 93.19 224 ILE A O 1
ATOM 1719 N N . GLN A 1 225 ? 6.77 -2.016 -24.219 1 94.38 225 GLN A N 1
ATOM 1720 C CA . GLN A 1 225 ? 6.918 -3.16 -23.328 1 94.38 225 GLN A CA 1
ATOM 1721 C C . GLN A 1 225 ? 5.664 -3.365 -22.484 1 94.38 225 GLN A C 1
ATOM 1723 O O . GLN A 1 225 ? 5.387 -4.48 -22.047 1 94.38 225 GLN A O 1
ATOM 1728 N N . TYR A 1 226 ? 4.91 -2.318 -22.281 1 94.38 226 TYR A N 1
ATOM 1729 C CA . TYR A 1 226 ? 3.693 -2.41 -21.484 1 94.38 226 TYR A CA 1
ATOM 1730 C C . TYR A 1 226 ? 2.498 -2.795 -22.344 1 94.38 226 TYR A C 1
ATOM 1732 O O . TYR A 1 226 ? 1.464 -3.225 -21.828 1 94.38 226 TYR A O 1
ATOM 1740 N N . GLU A 1 227 ? 2.619 -2.699 -23.641 1 93.19 227 GLU A N 1
ATOM 1741 C CA . GLU A 1 227 ? 1.553 -3.045 -24.562 1 93.19 227 GLU A CA 1
ATOM 1742 C C . GLU A 1 227 ? 1.65 -4.504 -25 1 93.19 227 GLU A C 1
ATOM 1744 O O . GLU A 1 227 ? 0.631 -5.168 -25.203 1 93.19 227 GLU A O 1
ATOM 1749 N N . ALA A 1 228 ? 2.84 -4.918 -25.141 1 94.88 228 ALA A N 1
ATOM 1750 C CA . ALA A 1 228 ? 3.107 -6.25 -25.672 1 94.88 228 ALA A CA 1
ATOM 1751 C C . ALA A 1 228 ? 3.02 -7.312 -24.578 1 94.88 228 ALA A C 1
ATOM 1753 O O . ALA A 1 228 ? 3.924 -8.141 -24.438 1 94.88 228 ALA A O 1
ATOM 1754 N N . ILE A 1 229 ? 1.97 -7.309 -23.812 1 96.94 229 ILE A N 1
ATOM 1755 C CA . ILE A 1 229 ? 1.758 -8.305 -22.766 1 96.94 229 ILE A CA 1
ATOM 1756 C C . ILE A 1 229 ? 0.359 -8.898 -22.906 1 96.94 229 ILE A C 1
ATOM 1758 O O . ILE A 1 229 ? -0.465 -8.398 -23.672 1 96.94 229 ILE A O 1
ATOM 1762 N N . ASN A 1 230 ? 0.131 -10.078 -22.297 1 97.5 230 ASN A N 1
ATOM 1763 C CA . ASN A 1 230 ? -1.207 -10.617 -22.078 1 97.5 230 ASN A CA 1
ATOM 1764 C C . ASN A 1 230 ? -1.839 -10.047 -20.812 1 97.5 230 ASN A C 1
ATOM 1766 O O . ASN A 1 230 ? -1.458 -10.414 -19.703 1 97.5 230 ASN A O 1
ATOM 1770 N N . PRO A 1 231 ? -2.773 -9.125 -20.922 1 97.25 231 PRO A N 1
ATOM 1771 C CA . PRO A 1 231 ? -3.326 -8.461 -19.734 1 97.25 231 PRO A CA 1
ATOM 1772 C C . PRO A 1 231 ? -4.492 -9.234 -19.125 1 97.25 231 PRO A C 1
ATOM 1774 O O . PRO A 1 231 ? -5.078 -8.789 -18.141 1 97.25 231 PRO A O 1
ATOM 1777 N N . GLU A 1 232 ? -4.863 -10.375 -19.625 1 97.94 232 GLU A N 1
ATOM 1778 C CA . GLU A 1 232 ? -6.117 -11.039 -19.281 1 97.94 232 GLU A CA 1
ATOM 1779 C C . GLU A 1 232 ? -6.023 -11.703 -17.906 1 97.94 232 GLU A C 1
ATOM 1781 O O . GLU A 1 232 ? -5.117 -12.5 -17.656 1 97.94 232 GLU A O 1
ATOM 1786 N N . LEU A 1 233 ? -6.887 -11.32 -17.062 1 98.56 233 LEU A N 1
ATOM 1787 C CA . LEU A 1 233 ? -7.215 -12.062 -15.836 1 98.56 233 LEU A CA 1
ATOM 1788 C C . LEU A 1 233 ? -8.492 -12.867 -16.016 1 98.56 233 LEU A C 1
ATOM 1790 O O . LEU A 1 233 ? -9.578 -12.297 -16.203 1 98.56 233 LEU A O 1
ATOM 1794 N N . VAL A 1 234 ? -8.383 -14.172 -16.078 1 98.44 234 VAL A N 1
ATOM 1795 C CA . VAL A 1 234 ? -9.516 -15.078 -16.25 1 98.44 234 VAL A CA 1
ATOM 1796 C C . VAL A 1 234 ? -9.852 -15.758 -14.93 1 98.44 234 VAL A C 1
ATOM 1798 O O . VAL A 1 234 ? -8.953 -16.125 -14.172 1 98.44 234 VAL A O 1
ATOM 1801 N N . MET A 1 235 ? -11.172 -15.914 -14.648 1 98.62 235 MET A N 1
ATOM 1802 C CA . MET A 1 235 ? -11.547 -16.469 -13.352 1 98.62 235 MET A CA 1
ATOM 1803 C C . MET A 1 235 ? -12.742 -17.406 -13.484 1 98.62 235 MET A C 1
ATOM 1805 O O . MET A 1 235 ? -13.68 -17.125 -14.242 1 98.62 235 MET A O 1
ATOM 1809 N N . ILE A 1 236 ? -12.68 -18.562 -12.805 1 98.69 236 ILE A N 1
ATOM 1810 C CA . ILE A 1 236 ? -13.805 -19.453 -12.531 1 98.69 236 ILE A CA 1
ATOM 1811 C C . ILE A 1 236 ? -14.164 -19.375 -11.047 1 98.69 236 ILE A C 1
ATOM 1813 O O . ILE A 1 236 ? -13.398 -19.844 -10.195 1 98.69 236 ILE A O 1
ATOM 1817 N N . ARG A 1 237 ? -15.258 -18.781 -10.758 1 98.81 237 ARG A N 1
ATOM 1818 C CA . ARG A 1 237 ? -15.766 -18.734 -9.391 1 98.81 237 ARG A CA 1
ATOM 1819 C C . ARG A 1 237 ? -16.625 -19.953 -9.078 1 98.81 237 ARG A C 1
ATOM 1821 O O . ARG A 1 237 ? -17.438 -20.375 -9.891 1 98.81 237 ARG A O 1
ATOM 1828 N N . ILE A 1 238 ? -16.406 -20.609 -7.922 1 98.88 238 ILE A N 1
ATOM 1829 C CA . ILE A 1 238 ? -17.125 -21.812 -7.52 1 98.88 238 ILE A CA 1
ATOM 1830 C C . ILE A 1 238 ? -17.734 -21.594 -6.137 1 98.88 238 ILE A C 1
ATOM 1832 O O . ILE A 1 238 ? -17.031 -21.328 -5.168 1 98.88 238 ILE A O 1
ATOM 1836 N N . ASP A 1 239 ? -18.984 -21.703 -6.086 1 98.88 239 ASP A N 1
ATOM 1837 C CA . ASP A 1 239 ? -19.719 -21.656 -4.824 1 98.88 239 ASP A CA 1
ATOM 1838 C C . ASP A 1 239 ? -20.297 -23.031 -4.469 1 98.88 239 ASP A C 1
ATOM 1840 O O . ASP A 1 239 ? -20.516 -23.859 -5.348 1 98.88 239 ASP A O 1
ATOM 1844 N N . ALA A 1 240 ? -20.453 -23.297 -3.223 1 98.75 240 ALA A N 1
ATOM 1845 C CA . ALA A 1 240 ? -21.031 -24.562 -2.758 1 98.75 240 ALA A CA 1
ATOM 1846 C C . ALA A 1 240 ? -22.125 -24.312 -1.723 1 98.75 240 ALA A C 1
ATOM 1848 O O . ALA A 1 240 ? -22.141 -23.281 -1.057 1 98.75 240 ALA A O 1
ATOM 1849 N N . LEU A 1 241 ? -22.969 -25.328 -1.586 1 98.38 241 LEU A N 1
ATOM 1850 C CA . LEU A 1 241 ? -24.062 -25.25 -0.626 1 98.38 241 LEU A CA 1
ATOM 1851 C C . LEU A 1 241 ? -23.547 -25.406 0.801 1 98.38 241 LEU A C 1
ATOM 1853 O O . LEU A 1 241 ? -22.891 -26.391 1.125 1 98.38 241 LEU A O 1
ATOM 1857 N N . ASP A 1 242 ? -23.828 -24.438 1.605 1 98.06 242 ASP A N 1
ATOM 1858 C CA . ASP A 1 242 ? -23.375 -24.438 2.994 1 98.06 242 ASP A CA 1
ATOM 1859 C C . ASP A 1 242 ? -24.453 -25 3.918 1 98.06 242 ASP A C 1
ATOM 1861 O O . ASP A 1 242 ? -25.562 -25.312 3.475 1 98.06 242 ASP A O 1
ATOM 1865 N N . LYS A 1 243 ? -24.172 -25.172 5.137 1 96.38 243 LYS A N 1
ATOM 1866 C CA . LYS A 1 243 ? -25.047 -25.781 6.125 1 96.38 243 LYS A CA 1
ATOM 1867 C C . LYS A 1 243 ? -26.312 -24.953 6.344 1 96.38 243 LYS A C 1
ATOM 1869 O O . LYS A 1 243 ? -27.359 -25.484 6.73 1 96.38 243 LYS A O 1
ATOM 1874 N N . ASP A 1 244 ? -26.219 -23.688 6.059 1 96.81 244 ASP A N 1
ATOM 1875 C CA . ASP A 1 244 ? -27.359 -22.812 6.27 1 96.81 244 ASP A CA 1
ATOM 1876 C C . ASP A 1 244 ? -28.25 -22.766 5.027 1 96.81 244 ASP A C 1
ATOM 1878 O O . ASP A 1 244 ? -29.188 -21.969 4.969 1 96.81 244 ASP A O 1
ATOM 1882 N N . GLY A 1 245 ? -27.906 -23.453 4.023 1 97.06 245 GLY A N 1
ATOM 1883 C CA . GLY A 1 245 ? -28.75 -23.578 2.84 1 97.06 245 GLY A CA 1
ATOM 1884 C C . GLY A 1 245 ? -28.422 -22.547 1.775 1 97.06 245 GLY A C 1
ATOM 1885 O O . GLY A 1 245 ? -29.078 -22.484 0.732 1 97.06 245 GLY A O 1
ATOM 1886 N N . LYS A 1 246 ? -27.422 -21.781 2.062 1 97.56 246 LYS A N 1
ATOM 1887 C CA . LYS A 1 246 ? -27 -20.766 1.089 1 97.56 246 LYS A CA 1
ATOM 1888 C C . LYS A 1 246 ? -25.734 -21.203 0.356 1 97.56 246 LYS A C 1
ATOM 1890 O O . LYS A 1 246 ? -24.891 -21.906 0.926 1 97.56 246 LYS A O 1
ATOM 1895 N N . TYR A 1 247 ? -25.625 -20.828 -0.885 1 98.31 247 TYR A N 1
ATOM 1896 C CA . TYR A 1 247 ? -24.359 -21.047 -1.604 1 98.31 247 TYR A CA 1
ATOM 1897 C C . TYR A 1 247 ? -23.328 -20 -1.212 1 98.31 247 TYR A C 1
ATOM 1899 O O . TYR A 1 247 ? -23.625 -18.797 -1.2 1 98.31 247 TYR A O 1
ATOM 1907 N N . LYS A 1 248 ? -22.203 -20.5 -0.848 1 98.75 248 LYS A N 1
ATOM 1908 C CA . LYS A 1 248 ? -21.078 -19.641 -0.5 1 98.75 248 LYS A CA 1
ATOM 1909 C C . LYS A 1 248 ? -19.812 -20.062 -1.263 1 98.75 248 LYS A C 1
ATOM 1911 O O . LYS A 1 248 ? -19.688 -21.219 -1.667 1 98.75 248 LYS A O 1
ATOM 1916 N N . PRO A 1 249 ? -18.906 -19.125 -1.436 1 98.88 249 PRO A N 1
ATOM 1917 C CA . PRO A 1 249 ? -17.75 -19.422 -2.281 1 98.88 249 PRO A CA 1
ATOM 1918 C C . PRO A 1 249 ? -16.828 -20.469 -1.658 1 98.88 249 PRO A C 1
ATOM 1920 O O . PRO A 1 249 ? -16.391 -20.312 -0.516 1 98.88 249 PRO A O 1
ATOM 1923 N N . LEU A 1 250 ? -16.609 -21.547 -2.426 1 98.81 250 LEU A N 1
ATOM 1924 C CA . LEU A 1 250 ? -15.422 -22.359 -2.168 1 98.81 250 LEU A CA 1
ATOM 1925 C C . LEU A 1 250 ? -14.148 -21.578 -2.496 1 98.81 250 LEU A C 1
ATOM 1927 O O . LEU A 1 250 ? -13.125 -21.734 -1.818 1 98.81 250 LEU A O 1
ATOM 1931 N N . GLY A 1 251 ? -14.281 -20.812 -3.531 1 98.62 251 GLY A N 1
ATOM 1932 C CA . GLY A 1 251 ? -13.148 -20 -3.967 1 98.62 251 GLY A CA 1
ATOM 1933 C C . GLY A 1 251 ? -13.164 -19.719 -5.457 1 98.62 251 GLY A C 1
ATOM 1934 O O . GLY A 1 251 ? -14.234 -19.578 -6.059 1 98.62 251 GLY A O 1
ATOM 1935 N N . ALA A 1 252 ? -11.953 -19.453 -5.98 1 98.88 252 ALA A N 1
ATOM 1936 C CA . ALA A 1 252 ? -11.797 -19.109 -7.391 1 98.88 252 ALA A CA 1
ATOM 1937 C C . ALA A 1 252 ? -10.539 -19.75 -7.973 1 98.88 252 ALA A C 1
ATOM 1939 O O . ALA A 1 252 ? -9.508 -19.828 -7.301 1 98.88 252 ALA A O 1
ATOM 1940 N N . PHE A 1 253 ? -10.672 -20.203 -9.18 1 98.88 253 PHE A N 1
ATOM 1941 C CA . PHE A 1 253 ? -9.562 -20.641 -10.023 1 98.88 253 PHE A CA 1
ATOM 1942 C C . PHE A 1 253 ? -9.273 -19.609 -11.109 1 98.88 253 PHE A C 1
ATOM 1944 O O . PHE A 1 253 ? -10.117 -19.344 -11.969 1 98.88 253 PHE A O 1
ATOM 1951 N N . SER A 1 254 ? -8.039 -19.016 -11.047 1 98.75 254 SER A N 1
ATOM 1952 C CA . SER A 1 254 ? -7.77 -17.891 -11.945 1 98.75 254 SER A CA 1
ATOM 1953 C C . SER A 1 254 ? -6.438 -18.078 -12.664 1 98.75 254 SER A C 1
ATOM 1955 O O . SER A 1 254 ? -5.605 -18.891 -12.242 1 98.75 254 SER A O 1
ATOM 1957 N N . THR A 1 255 ? -6.309 -17.297 -13.781 1 98.5 255 THR A N 1
ATOM 1958 C CA . THR A 1 255 ? -5.047 -17.234 -14.516 1 98.5 255 THR A CA 1
ATOM 1959 C C . THR A 1 255 ? -4.656 -15.789 -14.805 1 98.5 255 THR A C 1
ATOM 1961 O O . THR A 1 255 ? -5.516 -14.953 -15.07 1 98.5 255 THR A O 1
ATOM 1964 N N . PHE A 1 256 ? -3.453 -15.492 -14.656 1 98.75 256 PHE A N 1
ATOM 1965 C CA . PHE A 1 256 ? -2.842 -14.219 -15.016 1 98.75 256 PHE A CA 1
ATOM 1966 C C . PHE A 1 256 ? -1.385 -14.414 -15.414 1 98.75 256 PHE A C 1
ATOM 1968 O O . PHE A 1 256 ? -0.737 -15.367 -14.984 1 98.75 256 PHE A O 1
ATOM 1975 N N . SER A 1 257 ? -0.892 -13.539 -16.312 1 98.56 257 SER A N 1
ATOM 1976 C CA . SER A 1 257 ? 0.482 -13.664 -16.797 1 98.56 257 SER A CA 1
ATOM 1977 C C . SER A 1 257 ? 1.428 -12.773 -15.992 1 98.56 257 SER A C 1
ATOM 1979 O O . SER A 1 257 ? 1.501 -11.57 -16.234 1 98.56 257 SER A O 1
ATOM 1981 N N . VAL A 1 258 ? 2.18 -13.344 -15.102 1 98.31 258 VAL A N 1
ATOM 1982 C CA . VAL A 1 258 ? 3.176 -12.617 -14.32 1 98.31 258 VAL A CA 1
ATOM 1983 C C . VAL A 1 258 ? 4.258 -13.578 -13.836 1 98.31 258 VAL A C 1
ATOM 1985 O O . VAL A 1 258 ? 3.953 -14.586 -13.188 1 98.31 258 VAL A O 1
ATOM 1988 N N . HIS A 1 259 ? 5.48 -13.25 -14.18 1 98.19 259 HIS A N 1
ATOM 1989 C CA . HIS A 1 259 ? 6.578 -14.125 -13.773 1 98.19 259 HIS A CA 1
ATOM 1990 C C . HIS A 1 259 ? 6.805 -14.055 -12.266 1 98.19 259 HIS A C 1
ATOM 1992 O O . HIS A 1 259 ? 6.727 -12.977 -11.672 1 98.19 259 HIS A O 1
ATOM 1998 N N . GLY A 1 260 ? 6.977 -15.188 -11.578 1 97.62 260 GLY A N 1
ATOM 1999 C CA . GLY A 1 260 ? 7.219 -15.25 -10.141 1 97.62 260 GLY A CA 1
ATOM 2000 C C . GLY A 1 260 ? 8.633 -14.859 -9.758 1 97.62 260 GLY A C 1
ATOM 2001 O O . GLY A 1 260 ? 9.344 -15.633 -9.125 1 97.62 260 GLY A O 1
ATOM 2002 N N . THR A 1 261 ? 9.086 -13.617 -10.148 1 97.25 261 THR A N 1
ATOM 2003 C CA . THR A 1 261 ? 10.461 -13.18 -9.945 1 97.25 261 THR A CA 1
ATOM 2004 C C . THR A 1 261 ? 10.5 -11.805 -9.289 1 97.25 261 THR A C 1
ATOM 2006 O O . THR A 1 261 ? 11.438 -11.031 -9.508 1 97.25 261 THR A O 1
ATOM 2009 N N . THR A 1 262 ? 9.508 -11.438 -8.531 1 97.62 262 THR A N 1
ATOM 2010 C CA . THR A 1 262 ? 9.547 -10.156 -7.836 1 97.62 262 THR A CA 1
ATOM 2011 C C . THR A 1 262 ? 10.594 -10.18 -6.723 1 97.62 262 THR A C 1
ATOM 2013 O O . THR A 1 262 ? 11.141 -9.141 -6.352 1 97.62 262 THR A O 1
ATOM 2016 N N . VAL A 1 263 ? 10.828 -11.367 -6.156 1 97.12 263 VAL A N 1
ATOM 2017 C CA . VAL A 1 263 ? 11.859 -11.547 -5.137 1 97.12 263 VAL A CA 1
ATOM 2018 C C . VAL A 1 263 ? 13.148 -12.023 -5.789 1 97.12 263 VAL A C 1
ATOM 2020 O O . VAL A 1 263 ? 13.133 -12.914 -6.641 1 97.12 263 VAL A O 1
ATOM 2023 N N . SER A 1 264 ? 14.297 -11.516 -5.406 1 94.75 264 SER A N 1
ATOM 2024 C CA . SER A 1 264 ? 15.562 -11.75 -6.094 1 94.75 264 SER A CA 1
ATOM 2025 C C . SER A 1 264 ? 16.156 -13.102 -5.715 1 94.75 264 SER A C 1
ATOM 2027 O O . SER A 1 264 ? 15.672 -13.758 -4.789 1 94.75 264 SER A O 1
ATOM 2029 N N . ASP A 1 265 ? 17.203 -13.422 -6.43 1 94.94 265 ASP A N 1
ATOM 2030 C CA . ASP A 1 265 ? 17.891 -14.703 -6.258 1 94.94 265 ASP A CA 1
ATOM 2031 C C . ASP A 1 265 ? 18.641 -14.75 -4.934 1 94.94 265 ASP A C 1
ATOM 2033 O O . ASP A 1 265 ? 19.062 -15.82 -4.484 1 94.94 265 ASP A O 1
ATOM 2037 N N . SER A 1 266 ? 18.703 -13.641 -4.238 1 94.06 266 SER A N 1
ATOM 2038 C CA . SER A 1 266 ? 19.469 -13.578 -2.994 1 94.06 266 SER A CA 1
ATOM 2039 C C . SER A 1 266 ? 18.609 -13.977 -1.797 1 94.06 266 SER A C 1
ATOM 2041 O O . SER A 1 266 ? 19.109 -14.039 -0.669 1 94.06 266 SER A O 1
ATOM 2043 N N . THR A 1 267 ? 17.359 -14.227 -2.057 1 95.69 267 THR A N 1
ATOM 2044 C CA . THR A 1 267 ? 16.484 -14.578 -0.937 1 95.69 267 THR A CA 1
ATOM 2045 C C . THR A 1 267 ? 16.938 -15.883 -0.287 1 95.69 267 THR A C 1
ATOM 2047 O O . THR A 1 267 ? 17.375 -16.812 -0.976 1 95.69 267 THR A O 1
ATOM 2050 N N . GLU A 1 268 ? 16.844 -15.914 1.021 1 96.5 268 GLU A N 1
ATOM 2051 C CA . GLU A 1 268 ? 17.203 -17.109 1.779 1 96.5 268 GLU A CA 1
ATOM 2052 C C . GLU A 1 268 ? 15.969 -17.828 2.316 1 96.5 268 GLU A C 1
ATOM 2054 O O . GLU A 1 268 ? 16.078 -18.703 3.168 1 96.5 268 GLU A O 1
ATOM 2059 N N . VAL A 1 269 ? 14.836 -17.375 1.895 1 98.12 269 VAL A N 1
ATOM 2060 C CA . VAL A 1 269 ? 13.617 -17.984 2.426 1 98.12 269 VAL A CA 1
ATOM 2061 C C . VAL A 1 269 ? 12.719 -18.422 1.274 1 98.12 269 VAL A C 1
ATOM 2063 O O . VAL A 1 269 ? 12.656 -17.766 0.234 1 98.12 269 VAL A O 1
ATOM 2066 N N . VAL A 1 270 ? 12.047 -19.531 1.506 1 98.25 270 VAL A N 1
ATOM 2067 C CA . VAL A 1 270 ? 10.984 -19.969 0.607 1 98.25 270 VAL A CA 1
ATOM 2068 C C . VAL A 1 270 ? 9.828 -18.969 0.644 1 98.25 270 VAL A C 1
ATOM 2070 O O . VAL A 1 270 ? 9.484 -18.453 1.707 1 98.25 270 VAL A O 1
ATOM 2073 N N . ASN A 1 271 ? 9.273 -18.688 -0.477 1 98.56 271 ASN A N 1
ATOM 2074 C CA . ASN A 1 271 ? 8.133 -17.781 -0.521 1 98.56 271 ASN A CA 1
ATOM 2075 C C . ASN A 1 271 ? 7.328 -17.953 -1.804 1 98.56 271 ASN A C 1
ATOM 2077 O O . ASN A 1 271 ? 7.82 -18.516 -2.779 1 98.56 271 ASN A O 1
ATOM 2081 N N . ALA A 1 272 ? 6.113 -17.438 -1.797 1 98.62 272 ALA A N 1
ATOM 2082 C CA . ALA A 1 272 ? 5.191 -17.578 -2.92 1 98.62 272 ALA A CA 1
ATOM 2083 C C . ALA A 1 272 ? 5.273 -16.359 -3.85 1 98.62 272 ALA A C 1
ATOM 2085 O O . ALA A 1 272 ? 4.426 -16.188 -4.727 1 98.62 272 ALA A O 1
ATOM 2086 N N . ASP A 1 273 ? 6.297 -15.523 -3.635 1 98.44 273 ASP A N 1
ATOM 2087 C CA . ASP A 1 273 ? 6.551 -14.367 -4.484 1 98.44 273 ASP A CA 1
ATOM 2088 C C . ASP A 1 273 ? 5.289 -13.531 -4.664 1 98.44 273 ASP A C 1
ATOM 2090 O O . ASP A 1 273 ? 4.543 -13.305 -3.709 1 98.44 273 ASP A O 1
ATOM 2094 N N . VAL A 1 274 ? 5 -12.945 -5.781 1 98.62 274 VAL A N 1
ATOM 2095 C CA . VAL A 1 274 ? 3.922 -12 -6.043 1 98.62 274 VAL A CA 1
ATOM 2096 C C . VAL A 1 274 ? 2.572 -12.688 -5.848 1 98.62 274 VAL A C 1
ATOM 2098 O O . VAL A 1 274 ? 1.585 -12.039 -5.488 1 98.62 274 VAL A O 1
ATOM 2101 N N . PHE A 1 275 ? 2.426 -13.969 -5.922 1 98.69 275 PHE A N 1
ATOM 2102 C CA . PHE A 1 275 ? 1.165 -14.703 -5.902 1 98.69 275 PHE A CA 1
ATOM 2103 C C . PHE A 1 275 ? 0.581 -14.734 -4.496 1 98.69 275 PHE A C 1
ATOM 2105 O O . PHE A 1 275 ? -0.632 -14.867 -4.324 1 98.69 275 PHE A O 1
ATOM 2112 N N . ALA A 1 276 ? 1.436 -14.57 -3.486 1 98.56 276 ALA A N 1
ATOM 2113 C CA . ALA A 1 276 ? 0.985 -14.609 -2.098 1 98.56 276 ALA A CA 1
ATOM 2114 C C . ALA A 1 276 ? -0.118 -13.586 -1.849 1 98.56 276 ALA A C 1
ATOM 2116 O O . ALA A 1 276 ? -1.07 -13.859 -1.112 1 98.56 276 ALA A O 1
ATOM 2117 N N . TYR A 1 277 ? -0.01 -12.523 -2.486 1 98.44 277 TYR A N 1
ATOM 2118 C CA . TYR A 1 277 ? -0.832 -11.375 -2.125 1 98.44 277 TYR A CA 1
ATOM 2119 C C . TYR A 1 277 ? -2.223 -11.484 -2.742 1 98.44 277 TYR A C 1
ATOM 2121 O O . TYR A 1 277 ? -3.227 -11.461 -2.027 1 98.44 277 TYR A O 1
ATOM 2129 N N . PRO A 1 278 ? -2.383 -11.586 -4.09 1 98.75 278 PRO A N 1
ATOM 2130 C CA . PRO A 1 278 ? -3.74 -11.719 -4.621 1 98.75 278 PRO A CA 1
ATOM 2131 C C . PRO A 1 278 ? -4.48 -12.93 -4.055 1 98.75 278 PRO A C 1
ATOM 2133 O O . PRO A 1 278 ? -5.695 -12.875 -3.846 1 98.75 278 PRO A O 1
ATOM 2136 N N . GLU A 1 279 ? -3.779 -14.039 -3.816 1 98.62 279 GLU A N 1
ATOM 2137 C CA . GLU A 1 279 ? -4.41 -15.234 -3.262 1 98.62 279 GLU A CA 1
ATOM 2138 C C . GLU A 1 279 ? -4.992 -14.961 -1.877 1 98.62 279 GLU A C 1
ATOM 2140 O O . GLU A 1 279 ? -6.164 -15.242 -1.622 1 98.62 279 GLU A O 1
ATOM 2145 N N . ARG A 1 280 ? -4.207 -14.359 -1.004 1 97.56 280 ARG A N 1
ATOM 2146 C CA . ARG A 1 280 ? -4.664 -14.094 0.355 1 97.56 280 ARG A CA 1
ATOM 2147 C C . ARG A 1 280 ? -5.746 -13.016 0.366 1 97.56 280 ARG A C 1
ATOM 2149 O O . ARG A 1 280 ? -6.621 -13.023 1.234 1 97.56 280 ARG A O 1
ATOM 2156 N N . ILE A 1 281 ? -5.613 -12.031 -0.52 1 98 281 ILE A N 1
ATOM 2157 C CA . ILE A 1 281 ? -6.559 -10.922 -0.546 1 98 281 ILE A CA 1
ATOM 2158 C C . ILE A 1 281 ? -7.953 -11.445 -0.883 1 98 281 ILE A C 1
ATOM 2160 O O . ILE A 1 281 ? -8.93 -11.117 -0.204 1 98 281 ILE A O 1
ATOM 2164 N N . LEU A 1 282 ? -8.102 -12.25 -1.897 1 98.69 282 LEU A N 1
ATOM 2165 C CA . LEU A 1 282 ? -9.422 -12.758 -2.273 1 98.69 282 LEU A CA 1
ATOM 2166 C C . LEU A 1 282 ? -9.945 -13.727 -1.22 1 98.69 282 LEU A C 1
ATOM 2168 O O . LEU A 1 282 ? -11.141 -13.719 -0.911 1 98.69 282 LEU A O 1
ATOM 2172 N N . GLU A 1 283 ? -9.078 -14.594 -0.701 1 98.44 283 GLU A N 1
ATOM 2173 C CA . GLU A 1 283 ? -9.492 -15.508 0.358 1 98.44 283 GLU A CA 1
ATOM 2174 C C . GLU A 1 283 ? -10.047 -14.742 1.558 1 98.44 283 GLU A C 1
ATOM 2176 O O . GLU A 1 283 ? -11.102 -15.102 2.098 1 98.44 283 GLU A O 1
ATOM 2181 N N . ARG A 1 284 ? -9.336 -13.75 1.962 1 97.12 284 ARG A N 1
ATOM 2182 C CA . ARG A 1 284 ? -9.766 -12.93 3.088 1 97.12 284 ARG A CA 1
ATOM 2183 C C . ARG A 1 284 ? -11.109 -12.266 2.797 1 97.12 284 ARG A C 1
ATOM 2185 O O . ARG A 1 284 ? -11.984 -12.219 3.664 1 97.12 284 ARG A O 1
ATOM 2192 N N . LYS A 1 285 ? -11.219 -11.734 1.604 1 97.56 285 LYS A N 1
ATOM 2193 C CA . LYS A 1 285 ? -12.477 -11.109 1.2 1 97.56 285 LYS A CA 1
ATOM 2194 C C . LYS A 1 285 ? -13.648 -12.078 1.339 1 97.56 285 LYS A C 1
ATOM 2196 O O . LYS A 1 285 ? -14.703 -11.719 1.861 1 97.56 285 LYS A O 1
ATOM 2201 N N . ILE A 1 286 ? -13.477 -13.242 0.939 1 98.38 286 ILE A N 1
ATOM 2202 C CA . ILE A 1 286 ? -14.531 -14.242 0.982 1 98.38 286 ILE A CA 1
ATOM 2203 C C . ILE A 1 286 ? -14.867 -14.578 2.434 1 98.38 286 ILE A C 1
ATOM 2205 O O . ILE A 1 286 ? -16.031 -14.648 2.811 1 98.38 286 ILE A O 1
ATOM 2209 N N . ARG A 1 287 ? -13.859 -14.812 3.232 1 97.19 287 ARG A N 1
ATOM 2210 C CA . ARG A 1 287 ? -14.086 -15.125 4.641 1 97.19 287 ARG A CA 1
ATOM 2211 C C . ARG A 1 287 ? -14.898 -14.031 5.32 1 97.19 287 ARG A C 1
ATOM 2213 O O . ARG A 1 287 ? -15.82 -14.32 6.086 1 97.19 287 ARG A O 1
ATOM 2220 N N . LYS A 1 288 ? -14.492 -12.836 5.055 1 95.88 288 LYS A N 1
ATOM 2221 C CA . LYS A 1 288 ? -15.102 -11.695 5.738 1 95.88 288 LYS A CA 1
ATOM 2222 C C . LYS A 1 288 ? -16.547 -11.484 5.281 1 95.88 288 LYS A C 1
ATOM 2224 O O . LYS A 1 288 ? -17.438 -11.25 6.105 1 95.88 288 LYS A O 1
ATOM 2229 N N . GLU A 1 289 ? -16.781 -11.625 4.047 1 96.75 289 GLU A N 1
ATOM 2230 C CA . GLU A 1 289 ? -18.078 -11.227 3.498 1 96.75 289 GLU A CA 1
ATOM 2231 C C . GLU A 1 289 ? -19.078 -12.383 3.531 1 96.75 289 GLU A C 1
ATOM 2233 O O . GLU A 1 289 ? -20.266 -12.172 3.789 1 96.75 289 GLU A O 1
ATOM 2238 N N . PHE A 1 290 ? -18.562 -13.602 3.305 1 98.12 290 PHE A N 1
ATOM 2239 C CA . PHE A 1 290 ? -19.5 -14.703 3.111 1 98.12 290 PHE A CA 1
ATOM 2240 C C . PHE A 1 290 ? -19.484 -15.648 4.309 1 98.12 290 PHE A C 1
ATOM 2242 O O . PHE A 1 290 ? -20.422 -16.422 4.508 1 98.12 290 PHE A O 1
ATOM 2249 N N . LYS A 1 291 ? -18.375 -15.719 5.066 1 96.75 291 LYS A N 1
ATOM 2250 C CA . LYS A 1 291 ? -18.219 -16.531 6.266 1 96.75 291 LYS A CA 1
ATOM 2251 C C . LYS A 1 291 ? -18.625 -17.984 5.996 1 96.75 291 LYS A C 1
ATOM 2253 O O . LYS A 1 291 ? -19.438 -18.562 6.727 1 96.75 291 LYS A O 1
ATOM 2258 N N . PRO A 1 292 ? -18.031 -18.594 4.977 1 98.44 292 PRO A N 1
ATOM 2259 C CA . PRO A 1 292 ? -18.344 -20 4.695 1 98.44 292 PRO A CA 1
ATOM 2260 C C . PRO A 1 292 ? -17.906 -20.938 5.809 1 98.44 292 PRO A C 1
ATOM 2262 O O . PRO A 1 292 ? -17.047 -20.578 6.621 1 98.44 292 PRO A O 1
ATOM 2265 N N . SER A 1 293 ? -18.438 -22.156 5.84 1 97.5 293 SER A N 1
ATOM 2266 C CA . SER A 1 293 ? -18.078 -23.156 6.848 1 97.5 293 SER A CA 1
ATOM 2267 C C . SER A 1 293 ? -16.797 -23.891 6.469 1 97.5 293 SER A C 1
ATOM 2269 O O . SER A 1 293 ? -16.438 -24.891 7.102 1 97.5 293 SER A O 1
ATOM 2271 N N . TRP A 1 294 ? -16.156 -23.547 5.41 1 97.75 294 TRP A N 1
ATOM 2272 C CA . TRP A 1 294 ? -14.891 -24.094 4.93 1 97.75 294 TRP A CA 1
ATOM 2273 C C . TRP A 1 294 ? -13.867 -23 4.707 1 97.75 294 TRP A C 1
ATOM 2275 O O . TRP A 1 294 ? -14.188 -21.812 4.82 1 97.75 294 TRP A O 1
ATOM 2285 N N . GLU A 1 295 ? -12.594 -23.406 4.469 1 97 295 GLU A N 1
ATOM 2286 C CA . GLU A 1 295 ? -11.547 -22.453 4.105 1 97 295 GLU A CA 1
ATOM 2287 C C . GLU A 1 295 ? -11.578 -22.141 2.609 1 97 295 GLU A C 1
ATOM 2289 O O . GLU A 1 295 ? -11.312 -23.031 1.785 1 97 295 GLU A O 1
ATOM 2294 N N . PRO A 1 296 ? -11.961 -20.891 2.248 1 98.5 296 PRO A N 1
ATOM 2295 C CA . PRO A 1 296 ? -11.969 -20.562 0.818 1 98.5 296 PRO A CA 1
ATOM 2296 C C . PRO A 1 296 ? -10.562 -20.484 0.227 1 98.5 296 PRO A C 1
ATOM 2298 O O . PRO A 1 296 ? -9.602 -20.172 0.944 1 98.5 296 PRO A O 1
ATOM 2301 N N . ILE A 1 297 ? -10.516 -20.688 -1.103 1 98.75 297 ILE A N 1
ATOM 2302 C CA . ILE A 1 297 ? -9.188 -20.672 -1.714 1 98.75 297 ILE A CA 1
ATOM 2303 C C . ILE A 1 297 ? -9.219 -19.828 -2.99 1 98.75 297 ILE A C 1
ATOM 2305 O O . ILE A 1 297 ? -10.25 -19.75 -3.656 1 98.75 297 ILE A O 1
ATOM 2309 N N . HIS A 1 298 ? -8.133 -19.234 -3.285 1 98.94 298 HIS A N 1
ATOM 2310 C CA . HIS A 1 298 ? -7.867 -18.609 -4.574 1 98.94 298 HIS A CA 1
ATOM 2311 C C . HIS A 1 298 ? -6.66 -19.234 -5.262 1 98.94 298 HIS A C 1
ATOM 2313 O O . HIS A 1 298 ? -5.516 -18.969 -4.883 1 98.94 298 HIS A O 1
ATOM 2319 N N . ALA A 1 299 ? -6.941 -20.062 -6.203 1 98.94 299 ALA A N 1
ATOM 2320 C CA . ALA A 1 299 ? -5.906 -20.734 -6.988 1 98.94 299 ALA A CA 1
ATOM 2321 C C . ALA A 1 299 ? -5.535 -19.922 -8.219 1 98.94 299 ALA A C 1
ATOM 2323 O O . ALA A 1 299 ? -6.137 -20.078 -9.289 1 98.94 299 ALA A O 1
ATOM 2324 N N . LEU A 1 300 ? -4.523 -19.094 -8.055 1 98.88 300 LEU A N 1
ATOM 2325 C CA . LEU A 1 300 ? -4.066 -18.234 -9.148 1 98.88 300 LEU A CA 1
ATOM 2326 C C . LEU A 1 300 ? -2.914 -18.891 -9.898 1 98.88 300 LEU A C 1
ATOM 2328 O O . LEU A 1 300 ? -1.865 -19.172 -9.32 1 98.88 300 LEU A O 1
ATOM 2332 N N . ASN A 1 301 ? -3.148 -19.109 -11.211 1 98.62 301 ASN A N 1
ATOM 2333 C CA . ASN A 1 301 ? -2.17 -19.781 -12.062 1 98.62 301 ASN A CA 1
ATOM 2334 C C . ASN A 1 301 ? -1.497 -18.797 -13.016 1 98.62 301 ASN A C 1
ATOM 2336 O O . ASN A 1 301 ? -2.062 -17.75 -13.344 1 98.62 301 ASN A O 1
ATOM 2340 N N . ASN A 1 302 ? -0.349 -19.25 -13.414 1 98 302 ASN A N 1
ATOM 2341 C CA . ASN A 1 302 ? 0.346 -18.5 -14.453 1 98 302 ASN A CA 1
ATOM 2342 C C . ASN A 1 302 ? -0.13 -18.891 -15.844 1 98 302 ASN A C 1
ATOM 2344 O O . ASN A 1 302 ? -0.334 -20.078 -16.125 1 98 302 ASN A O 1
ATOM 2348 N N . SER A 1 303 ? -0.304 -17.875 -16.656 1 98 303 SER A N 1
ATOM 2349 C CA . SER A 1 303 ? -0.767 -18.141 -18.016 1 98 303 SER A CA 1
ATOM 2350 C C . SER A 1 303 ? 0.377 -18.047 -19.016 1 98 303 SER A C 1
ATOM 2352 O O . SER A 1 303 ? 1.252 -18.906 -19.062 1 98 303 SER A O 1
ATOM 2354 N N . THR A 1 304 ? 0.551 -16.859 -19.688 1 98.38 304 THR A N 1
ATOM 2355 C CA . THR A 1 304 ? 1.57 -16.703 -20.719 1 98.38 304 THR A CA 1
ATOM 2356 C C . THR A 1 304 ? 2.699 -15.805 -20.234 1 98.38 304 THR A C 1
ATOM 2358 O O . THR A 1 304 ? 3 -14.781 -20.859 1 98.38 304 THR A O 1
ATOM 2361 N N . HIS A 1 305 ? 3.441 -16.25 -19.25 1 97.75 305 HIS A N 1
ATOM 2362 C CA . HIS A 1 305 ? 4.398 -15.391 -18.562 1 97.75 305 HIS A CA 1
ATOM 2363 C C . HIS A 1 305 ? 5.801 -15.562 -19.141 1 97.75 305 HIS A C 1
ATOM 2365 O O . HIS A 1 305 ? 6.75 -14.93 -18.672 1 97.75 305 HIS A O 1
ATOM 2371 N N . GLY A 1 306 ? 5.992 -16.328 -20.203 1 97.94 306 GLY A N 1
ATOM 2372 C CA . GLY A 1 306 ? 7.312 -16.703 -20.688 1 97.94 306 GLY A CA 1
ATOM 2373 C C . GLY A 1 306 ? 8.188 -15.508 -21.016 1 97.94 306 GLY A C 1
ATOM 2374 O O . GLY A 1 306 ? 9.383 -15.508 -20.703 1 97.94 306 GLY A O 1
ATOM 2375 N N . ASP A 1 307 ? 7.66 -14.516 -21.641 1 96.81 307 ASP A N 1
ATOM 2376 C CA . ASP A 1 307 ? 8.422 -13.32 -21.984 1 96.81 307 ASP A CA 1
ATOM 2377 C C . ASP A 1 307 ? 7.891 -12.094 -21.25 1 96.81 307 ASP A C 1
ATOM 2379 O O . ASP A 1 307 ? 8.016 -10.969 -21.719 1 96.81 307 ASP A O 1
ATOM 2383 N N . ASN A 1 308 ? 7.281 -12.383 -20.141 1 96.06 308 ASN A N 1
ATOM 2384 C CA . ASN A 1 308 ? 6.641 -11.359 -19.328 1 96.06 308 ASN A CA 1
ATOM 2385 C C . ASN A 1 308 ? 7.312 -11.234 -17.953 1 96.06 308 ASN A C 1
ATOM 2387 O O . ASN A 1 308 ? 7.621 -12.242 -17.328 1 96.06 308 ASN A O 1
ATOM 2391 N N . SER A 1 309 ? 7.625 -10.023 -17.531 1 95.81 309 SER A N 1
ATOM 2392 C CA . SER A 1 309 ? 8.195 -9.773 -16.219 1 95.81 309 SER A CA 1
ATOM 2393 C C . SER A 1 309 ? 7.305 -8.852 -15.391 1 95.81 309 SER A C 1
ATOM 2395 O O . SER A 1 309 ? 6.602 -8 -15.945 1 95.81 309 SER A O 1
ATOM 2397 N N . PRO A 1 310 ? 7.34 -9.031 -14.023 1 97.25 310 PRO A N 1
ATOM 2398 C CA . PRO A 1 310 ? 6.656 -8.016 -13.219 1 97.25 310 PRO A CA 1
ATOM 2399 C C . PRO A 1 310 ? 7.27 -6.625 -13.375 1 97.25 310 PRO A C 1
ATOM 2401 O O . PRO A 1 310 ? 8.484 -6.496 -13.531 1 97.25 310 PRO A O 1
ATOM 2404 N N . ASP A 1 311 ? 6.43 -5.613 -13.258 1 95.56 311 ASP A N 1
ATOM 2405 C CA . ASP A 1 311 ? 6.898 -4.238 -13.414 1 95.56 311 ASP A CA 1
ATOM 2406 C C . ASP A 1 311 ? 7.379 -3.676 -12.078 1 95.56 311 ASP A C 1
ATOM 2408 O O . ASP A 1 311 ? 6.887 -2.643 -11.617 1 95.56 311 ASP A O 1
ATOM 2412 N N . TYR A 1 312 ? 8.383 -4.293 -11.453 1 94.44 312 TYR A N 1
ATOM 2413 C CA . TYR A 1 312 ? 9.039 -3.713 -10.289 1 94.44 312 TYR A CA 1
ATOM 2414 C C . TYR A 1 312 ? 10.008 -2.609 -10.695 1 94.44 312 TYR A C 1
ATOM 2416 O O . TYR A 1 312 ? 10.531 -2.617 -11.805 1 94.44 312 TYR A O 1
ATOM 2424 N N . ARG A 1 313 ? 10.328 -1.691 -9.852 1 92.38 313 ARG A N 1
ATOM 2425 C CA . ARG A 1 313 ? 11.297 -0.628 -10.094 1 92.38 313 ARG A CA 1
ATOM 2426 C C . ARG A 1 313 ? 12.711 -1.188 -10.164 1 92.38 313 ARG A C 1
ATOM 2428 O O . ARG A 1 313 ? 13.055 -2.129 -9.445 1 92.38 313 ARG A O 1
ATOM 2435 N N . GLU A 1 314 ? 13.453 -0.465 -10.938 1 87.25 314 GLU A N 1
ATOM 2436 C CA . GLU A 1 314 ? 14.828 -0.915 -11.133 1 87.25 314 GLU A CA 1
ATOM 2437 C C . GLU A 1 314 ? 15.57 -1.025 -9.805 1 87.25 314 GLU A C 1
ATOM 2439 O O . GLU A 1 314 ? 15.508 -0.118 -8.977 1 87.25 314 GLU A O 1
ATOM 2444 N N . SER A 1 315 ? 16.141 -2.131 -9.539 1 86.06 315 SER A N 1
ATOM 2445 C CA . SER A 1 315 ? 17 -2.432 -8.391 1 86.06 315 SER A CA 1
ATOM 2446 C C . SER A 1 315 ? 16.172 -2.562 -7.113 1 86.06 315 SER A C 1
ATOM 2448 O O . SER A 1 315 ? 16.719 -2.482 -6.012 1 86.06 315 SER A O 1
ATOM 2450 N N . MET A 1 316 ? 14.867 -2.721 -7.301 1 90.81 316 MET A N 1
ATOM 2451 C CA . MET A 1 316 ? 14.008 -2.777 -6.121 1 90.81 316 MET A CA 1
ATOM 2452 C C . MET A 1 316 ? 13.328 -4.137 -6.012 1 90.81 316 MET A C 1
ATOM 2454 O O . MET A 1 316 ? 12.312 -4.273 -5.328 1 90.81 316 MET A O 1
ATOM 2458 N N . GLN A 1 317 ? 13.844 -5.18 -6.691 1 93.75 317 GLN A N 1
ATOM 2459 C CA . GLN A 1 317 ? 13.305 -6.52 -6.48 1 93.75 317 GLN A CA 1
ATOM 2460 C C . GLN A 1 317 ? 13.297 -6.879 -4.996 1 93.75 317 GLN A C 1
ATOM 2462 O O . GLN A 1 317 ? 14.305 -6.699 -4.305 1 93.75 317 GLN A O 1
ATOM 2467 N N . GLY A 1 318 ? 12.18 -7.34 -4.516 1 95.38 318 GLY A N 1
ATOM 2468 C CA . GLY A 1 318 ? 11.984 -7.652 -3.109 1 95.38 318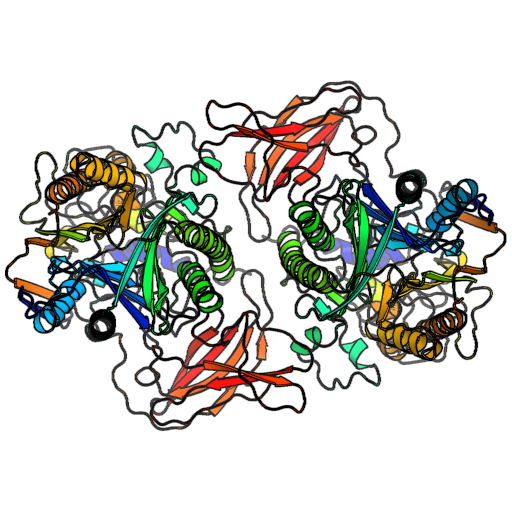 GLY A CA 1
ATOM 2469 C C . GLY A 1 318 ? 10.523 -7.648 -2.695 1 95.38 318 GLY A C 1
ATOM 2470 O O . GLY A 1 318 ? 9.641 -7.457 -3.529 1 95.38 318 GLY A O 1
ATOM 2471 N N . PHE A 1 319 ? 10.312 -7.785 -1.432 1 97 319 PHE A N 1
ATOM 2472 C CA . PHE A 1 319 ? 8.961 -7.984 -0.921 1 97 319 PHE A CA 1
ATOM 2473 C C . PHE A 1 319 ? 8.148 -6.699 -1.024 1 97 319 PHE A C 1
ATOM 2475 O O . PHE A 1 319 ? 6.926 -6.742 -1.172 1 97 319 PHE A O 1
ATOM 2482 N N . ILE A 1 320 ? 8.82 -5.508 -1 1 95.06 320 ILE A N 1
ATOM 2483 C CA . ILE A 1 320 ? 8.109 -4.238 -1.132 1 95.06 320 ILE A CA 1
ATOM 2484 C C . ILE A 1 320 ? 7.434 -4.164 -2.498 1 95.06 320 ILE A C 1
ATOM 2486 O O . ILE A 1 320 ? 6.242 -3.854 -2.59 1 95.06 320 ILE A O 1
ATOM 2490 N N . GLU A 1 321 ? 8.148 -4.484 -3.582 1 96.12 321 GLU A N 1
ATOM 2491 C CA . GLU A 1 321 ? 7.594 -4.461 -4.93 1 96.12 321 GLU A CA 1
ATOM 2492 C C . GLU A 1 321 ? 6.629 -5.625 -5.152 1 96.12 321 GLU A C 1
ATOM 2494 O O . GLU A 1 321 ? 5.648 -5.492 -5.883 1 96.12 321 GLU A O 1
ATOM 2499 N N . SER A 1 322 ? 6.961 -6.766 -4.543 1 97.94 322 SER A N 1
ATOM 2500 C CA . SER A 1 322 ? 6.047 -7.902 -4.625 1 97.94 322 SER A CA 1
ATOM 2501 C C . SER A 1 322 ? 4.664 -7.543 -4.098 1 97.94 322 SER A C 1
ATOM 2503 O O . SER A 1 322 ? 3.652 -7.84 -4.738 1 97.94 322 SER A O 1
ATOM 2505 N N . LYS A 1 323 ? 4.703 -6.945 -2.961 1 97.5 323 LYS A N 1
ATOM 2506 C CA . LYS A 1 323 ? 3.447 -6.535 -2.334 1 97.5 323 LYS A CA 1
ATOM 2507 C C . LYS A 1 323 ? 2.734 -5.477 -3.168 1 97.5 323 LYS A C 1
ATOM 2509 O O . LYS A 1 323 ? 1.515 -5.527 -3.338 1 97.5 323 LYS A O 1
ATOM 2514 N N . ARG A 1 324 ? 3.467 -4.461 -3.682 1 96.12 324 ARG A N 1
ATOM 2515 C CA . ARG A 1 324 ? 2.877 -3.389 -4.477 1 96.12 324 ARG A CA 1
ATOM 2516 C C . ARG A 1 324 ? 2.131 -3.949 -5.684 1 96.12 324 ARG A C 1
ATOM 2518 O O . ARG A 1 324 ? 0.972 -3.604 -5.922 1 96.12 324 ARG A O 1
ATOM 2525 N N . ILE A 1 325 ? 2.719 -4.844 -6.434 1 98.19 325 ILE A N 1
ATOM 2526 C CA . ILE A 1 325 ? 2.141 -5.445 -7.633 1 98.19 325 ILE A CA 1
ATOM 2527 C C . ILE A 1 325 ? 1.016 -6.398 -7.242 1 98.19 325 ILE A C 1
ATOM 2529 O O . ILE A 1 325 ? -0.07 -6.359 -7.824 1 98.19 325 ILE A O 1
ATOM 2533 N N . GLY A 1 326 ? 1.295 -7.195 -6.238 1 98.62 326 GLY A N 1
ATOM 2534 C CA . GLY A 1 326 ? 0.322 -8.18 -5.789 1 98.62 326 GLY A CA 1
ATOM 2535 C C . GLY A 1 326 ? -0.957 -7.555 -5.262 1 98.62 326 GLY A C 1
ATOM 2536 O O . GLY A 1 326 ? -2.047 -8.094 -5.469 1 98.62 326 GLY A O 1
ATOM 2537 N N . ASP A 1 327 ? -0.828 -6.441 -4.562 1 97.56 327 ASP A N 1
ATOM 2538 C CA . ASP A 1 327 ? -1.998 -5.773 -4.004 1 97.56 327 ASP A CA 1
ATOM 2539 C C . ASP A 1 327 ? -2.939 -5.301 -5.105 1 97.56 327 ASP A C 1
ATOM 2541 O O . ASP A 1 327 ? -4.16 -5.441 -4.992 1 97.56 327 ASP A O 1
ATOM 2545 N N . VAL A 1 328 ? -2.352 -4.707 -6.148 1 97.5 328 VAL A N 1
ATOM 2546 C CA . VAL A 1 328 ? -3.174 -4.219 -7.25 1 97.5 328 VAL A CA 1
ATOM 2547 C C . VAL A 1 328 ? -3.836 -5.398 -7.961 1 97.5 328 VAL A C 1
ATOM 2549 O O . VAL A 1 328 ? -5.031 -5.355 -8.266 1 97.5 328 VAL A O 1
ATOM 2552 N N . LEU A 1 329 ? -3.102 -6.438 -8.188 1 98.62 329 LEU A N 1
ATOM 2553 C CA . LEU A 1 329 ? -3.645 -7.633 -8.82 1 98.62 329 LEU A CA 1
ATOM 2554 C C . LEU A 1 329 ? -4.762 -8.234 -7.977 1 98.62 329 LEU A C 1
ATOM 2556 O O . LEU A 1 329 ? -5.777 -8.688 -8.508 1 98.62 329 LEU A O 1
ATOM 2560 N N . GLY A 1 330 ? -4.539 -8.289 -6.633 1 98.69 330 GLY A N 1
ATOM 2561 C CA . GLY A 1 330 ? -5.559 -8.789 -5.723 1 98.69 330 GLY A CA 1
ATOM 2562 C C . GLY A 1 330 ? -6.852 -7.996 -5.781 1 98.69 330 GLY A C 1
ATOM 2563 O O . GLY A 1 330 ? -7.941 -8.57 -5.789 1 98.69 330 GLY A O 1
ATOM 2564 N N . ARG A 1 331 ? -6.742 -6.699 -5.84 1 97.62 331 ARG A N 1
ATOM 2565 C CA . ARG A 1 331 ? -7.926 -5.852 -5.93 1 97.62 331 ARG A CA 1
ATOM 2566 C C . ARG A 1 331 ? -8.688 -6.113 -7.227 1 97.62 331 ARG A C 1
ATOM 2568 O O . ARG A 1 331 ? -9.922 -6.156 -7.23 1 97.62 331 ARG A O 1
ATOM 2575 N N . LYS A 1 332 ? -7.922 -6.25 -8.32 1 98.5 332 LYS A N 1
ATOM 2576 C CA . LYS A 1 332 ? -8.555 -6.535 -9.609 1 98.5 332 LYS A CA 1
ATOM 2577 C C . LYS A 1 332 ? -9.234 -7.902 -9.594 1 98.5 332 LYS A C 1
ATOM 2579 O O . LYS A 1 332 ? -10.289 -8.078 -10.203 1 98.5 332 LYS A O 1
ATOM 2584 N N . ALA A 1 333 ? -8.641 -8.836 -8.906 1 98.88 333 ALA A N 1
ATOM 2585 C CA . ALA A 1 333 ? -9.25 -10.156 -8.773 1 98.88 333 ALA A CA 1
ATOM 2586 C C . ALA A 1 333 ? -10.555 -10.086 -7.98 1 98.88 333 ALA A C 1
ATOM 2588 O O . ALA A 1 333 ? -11.531 -10.742 -8.328 1 98.88 333 ALA A O 1
ATOM 2589 N N . VAL A 1 334 ? -10.547 -9.344 -6.918 1 98.75 334 VAL A N 1
ATOM 2590 C CA . VAL A 1 334 ? -11.742 -9.164 -6.098 1 98.75 334 VAL A CA 1
ATOM 2591 C C . VAL A 1 334 ? -12.859 -8.547 -6.938 1 98.75 334 VAL A C 1
ATOM 2593 O O . VAL A 1 334 ? -14.016 -8.977 -6.867 1 98.75 334 VAL A O 1
ATOM 2596 N N . GLU A 1 335 ? -12.5 -7.496 -7.711 1 98.31 335 GLU A N 1
ATOM 2597 C CA . GLU A 1 335 ? -13.492 -6.844 -8.562 1 98.31 335 GLU A CA 1
ATOM 2598 C C . GLU A 1 335 ? -14.125 -7.832 -9.539 1 98.31 335 GLU A C 1
ATOM 2600 O O . GLU A 1 335 ? -15.344 -7.848 -9.719 1 98.31 335 GLU A O 1
ATOM 2605 N N . LEU A 1 336 ? -13.281 -8.609 -10.148 1 98.75 336 LEU A N 1
ATOM 2606 C CA . LEU A 1 336 ? -13.789 -9.609 -11.078 1 98.75 336 LEU A CA 1
ATOM 2607 C C . LEU A 1 336 ? -14.641 -10.648 -10.359 1 98.75 336 LEU A C 1
ATOM 2609 O O . LEU A 1 336 ? -15.711 -11.023 -10.836 1 98.75 336 LEU A O 1
ATOM 2613 N N . PHE A 1 337 ? -14.195 -11.117 -9.203 1 98.81 337 PHE A N 1
ATOM 2614 C CA . PHE A 1 337 ? -14.906 -12.086 -8.391 1 98.81 337 PHE A CA 1
ATOM 2615 C C . PHE A 1 337 ? -16.312 -11.594 -8.062 1 98.81 337 PHE A C 1
ATOM 2617 O O . PHE A 1 337 ? -17.297 -12.336 -8.219 1 98.81 337 PHE A O 1
ATOM 2624 N N . ASP A 1 338 ? -16.406 -10.383 -7.648 1 98.69 338 ASP A N 1
ATOM 2625 C CA . ASP A 1 338 ? -17.688 -9.797 -7.27 1 98.69 338 ASP A CA 1
ATOM 2626 C C . ASP A 1 338 ? -18.609 -9.68 -8.477 1 98.69 338 ASP A C 1
ATOM 2628 O O . ASP A 1 338 ? -19.828 -9.906 -8.367 1 98.69 338 ASP A O 1
ATOM 2632 N N . SER A 1 339 ? -18.062 -9.352 -9.586 1 98.44 339 SER A N 1
ATOM 2633 C CA . SER A 1 339 ? -18.859 -9.172 -10.789 1 98.44 339 SER A CA 1
ATOM 2634 C C . SER A 1 339 ? -19.484 -10.484 -11.242 1 98.44 339 SER A C 1
ATOM 2636 O O . SER A 1 339 ? -20.5 -10.492 -11.93 1 98.44 339 SER A O 1
ATOM 2638 N N . LEU A 1 340 ? -18.969 -11.609 -10.852 1 98.31 340 LEU A N 1
ATOM 2639 C CA . LEU A 1 340 ? -19.391 -12.93 -11.312 1 98.31 340 LEU A CA 1
ATOM 2640 C C . LEU A 1 340 ? -20.516 -13.469 -10.438 1 98.31 340 LEU A C 1
ATOM 2642 O O . LEU A 1 340 ? -21.172 -14.453 -10.805 1 98.31 340 LEU A O 1
ATOM 2646 N N . GLY A 1 341 ? -20.797 -12.867 -9.328 1 97.81 341 GLY A N 1
ATOM 2647 C CA . GLY A 1 341 ? -21.797 -13.352 -8.383 1 97.81 341 GLY A CA 1
ATOM 2648 C C . GLY A 1 341 ? -23.172 -13.516 -9 1 97.81 341 GLY A C 1
ATOM 2649 O O . GLY A 1 341 ? -23.906 -14.445 -8.656 1 97.81 341 GLY A O 1
ATOM 2650 N N . SER A 1 342 ? -23.5 -12.68 -9.922 1 96.88 342 SER A N 1
ATOM 2651 C CA . SER A 1 342 ? -24.844 -12.672 -10.5 1 96.88 342 SER A CA 1
ATOM 2652 C C . SER A 1 342 ? -24.984 -13.719 -11.602 1 96.88 342 SER A C 1
ATOM 2654 O O . SER A 1 342 ? -26.094 -14.039 -12.023 1 96.88 342 SER A O 1
ATOM 2656 N N . SER A 1 343 ? -23.922 -14.383 -11.953 1 96.75 343 SER A N 1
ATOM 2657 C CA . SER A 1 343 ? -23.953 -15.297 -13.094 1 96.75 343 SER A CA 1
ATOM 2658 C C . SER A 1 343 ? -23.766 -16.75 -12.641 1 96.75 343 SER A C 1
ATOM 2660 O O . SER A 1 343 ? -23.609 -17.641 -13.469 1 96.75 343 SER A O 1
ATOM 2662 N N . LEU A 1 344 ? -23.828 -17.047 -11.406 1 97.69 344 LEU A N 1
ATOM 2663 C CA . LEU A 1 344 ? -23.641 -18.375 -10.867 1 97.69 344 LEU A CA 1
ATOM 2664 C C . LEU A 1 344 ? -24.797 -19.297 -11.273 1 97.69 344 LEU A C 1
ATOM 2666 O O . LEU A 1 344 ? -25.953 -18.906 -11.195 1 97.69 344 LEU A O 1
ATOM 2670 N N . HIS A 1 345 ? -24.469 -20.531 -11.688 1 96.69 345 HIS A N 1
ATOM 2671 C CA . HIS A 1 345 ? -25.469 -21.516 -12.047 1 96.69 345 HIS A CA 1
ATOM 2672 C C . HIS A 1 345 ? -24.953 -22.938 -11.867 1 96.69 345 HIS A C 1
ATOM 2674 O O . HIS A 1 345 ? -23.75 -23.156 -11.766 1 96.69 345 HIS A O 1
ATOM 2680 N N . SER A 1 346 ? -25.797 -23.969 -11.875 1 96.06 346 SER A N 1
ATOM 2681 C CA . SER A 1 346 ? -25.453 -25.359 -11.609 1 96.06 346 SER A CA 1
ATOM 2682 C C . SER A 1 346 ? -25.422 -26.172 -12.898 1 96.06 346 SER A C 1
ATOM 2684 O O . SER A 1 346 ? -25.109 -27.375 -12.867 1 96.06 346 SER A O 1
ATOM 2686 N N . ASP A 1 347 ? -25.703 -25.594 -13.969 1 93.44 347 ASP A N 1
ATOM 2687 C CA . ASP A 1 347 ? -25.766 -26.312 -15.234 1 93.44 347 ASP A CA 1
ATOM 2688 C C . ASP A 1 347 ? -24.453 -26.156 -16 1 93.44 347 ASP A C 1
ATOM 2690 O O . ASP A 1 347 ? -24.453 -25.875 -17.203 1 93.44 347 ASP A O 1
ATOM 2694 N N . ALA A 1 348 ? -23.344 -26.391 -15.305 1 93.31 348 ALA A N 1
ATOM 2695 C CA . ALA A 1 348 ? -22.031 -26.297 -15.938 1 93.31 348 ALA A CA 1
ATOM 2696 C C . ALA A 1 348 ? -21.594 -27.641 -16.5 1 93.31 348 ALA A C 1
ATOM 2698 O O . ALA A 1 348 ? -21.766 -28.672 -15.867 1 93.31 348 ALA A O 1
ATOM 2699 N N . THR A 1 349 ? -21.078 -27.609 -17.703 1 92.56 349 THR A N 1
ATOM 2700 C CA . THR A 1 349 ? -20.5 -28.812 -18.297 1 92.56 349 THR A CA 1
ATOM 2701 C C . THR A 1 349 ? -19.062 -29 -17.812 1 92.56 349 THR A C 1
ATOM 2703 O O . THR A 1 349 ? -18.281 -28.047 -17.781 1 92.56 349 THR A O 1
ATOM 2706 N N . ILE A 1 350 ? -18.766 -30.234 -17.406 1 95.38 350 ILE A N 1
ATOM 2707 C CA . ILE A 1 350 ? -17.422 -30.625 -17 1 95.38 350 ILE A CA 1
ATOM 2708 C C . ILE A 1 350 ? -16.906 -31.734 -17.906 1 95.38 350 ILE A C 1
ATOM 2710 O O . ILE A 1 350 ? -17.5 -32.812 -17.984 1 95.38 350 ILE A O 1
ATOM 2714 N N . SER A 1 351 ? -15.812 -31.516 -18.578 1 94.94 351 SER A N 1
ATOM 2715 C CA . SER A 1 351 ? -15.227 -32.531 -19.453 1 94.94 351 SER A CA 1
ATOM 2716 C C . SER A 1 351 ? -13.727 -32.312 -19.641 1 94.94 351 SER A C 1
ATOM 2718 O O . SER A 1 351 ? -13.227 -31.203 -19.391 1 94.94 351 SER A O 1
ATOM 2720 N N . TYR A 1 352 ? -13.031 -33.406 -19.953 1 97.56 352 TYR A N 1
ATOM 2721 C CA . TYR A 1 352 ? -11.609 -33.281 -20.25 1 97.56 352 TYR A CA 1
ATOM 2722 C C . TYR A 1 352 ? -11.18 -34.312 -21.297 1 97.56 352 TYR A C 1
ATOM 2724 O O . TYR A 1 352 ? -11.836 -35.344 -21.469 1 97.56 352 TYR A O 1
ATOM 2732 N N . HIS A 1 353 ? -10.227 -34 -22.031 1 98.06 353 HIS A N 1
ATOM 2733 C CA . HIS A 1 353 ? -9.484 -34.875 -22.922 1 98.06 353 HIS A CA 1
ATOM 2734 C C . HIS A 1 353 ? -7.984 -34.781 -22.656 1 98.06 353 HIS A C 1
ATOM 2736 O O . HIS A 1 353 ? -7.402 -33.719 -22.766 1 98.06 353 HIS A O 1
ATOM 2742 N N . SER A 1 354 ? -7.371 -35.938 -22.25 1 98.44 354 SER A N 1
ATOM 2743 C CA . SER A 1 354 ? -5.957 -36 -21.906 1 98.44 354 SER A CA 1
ATOM 2744 C C . SER A 1 354 ? -5.223 -37.062 -22.719 1 98.44 354 SER A C 1
ATOM 2746 O O . SER A 1 354 ? -5.738 -38.156 -22.938 1 98.44 354 SER A O 1
ATOM 2748 N N . LYS A 1 355 ? -4.023 -36.656 -23.172 1 98.19 355 LYS A N 1
ATOM 2749 C CA . LYS A 1 355 ? -3.207 -37.562 -23.984 1 98.19 355 LYS A CA 1
ATOM 2750 C C . LYS A 1 355 ? -1.722 -37.344 -23.688 1 98.19 355 LYS A C 1
ATOM 2752 O O . LYS A 1 355 ? -1.216 -36.219 -23.719 1 98.19 355 LYS A O 1
ATOM 2757 N N . GLU A 1 356 ? -1.062 -38.438 -23.344 1 98.38 356 GLU A N 1
ATOM 2758 C CA . GLU A 1 356 ? 0.387 -38.375 -23.172 1 98.38 356 GLU A CA 1
ATOM 2759 C C . GLU A 1 356 ? 1.114 -38.781 -24.453 1 98.38 356 GLU A C 1
ATOM 2761 O O . GLU A 1 356 ? 0.749 -39.75 -25.078 1 98.38 356 GLU A O 1
ATOM 2766 N N . VAL A 1 357 ? 2.107 -37.969 -24.828 1 97.94 357 VAL A N 1
ATOM 2767 C CA . VAL A 1 357 ? 2.875 -38.219 -26.047 1 97.94 357 VAL A CA 1
ATOM 2768 C C . VAL A 1 357 ? 4.367 -38.25 -25.719 1 97.94 357 VAL A C 1
ATOM 2770 O O . VAL A 1 357 ? 4.887 -37.344 -25.062 1 97.94 357 VAL A O 1
ATOM 2773 N N . ASP A 1 358 ? 5.023 -39.281 -26.094 1 97.31 358 ASP A N 1
ATOM 2774 C CA . ASP A 1 358 ? 6.477 -39.344 -26.016 1 97.31 358 ASP A CA 1
ATOM 2775 C C . ASP A 1 358 ? 7.121 -38.75 -27.266 1 97.31 358 ASP A C 1
ATOM 2777 O O . ASP A 1 358 ? 7.02 -39.312 -28.359 1 97.31 358 ASP A O 1
ATOM 2781 N N . LEU A 1 359 ? 7.863 -37.719 -27.125 1 97.31 359 LEU A N 1
ATOM 2782 C CA . LEU A 1 359 ? 8.414 -36.969 -28.25 1 97.31 359 LEU A CA 1
ATOM 2783 C C . LEU A 1 359 ? 9.461 -37.812 -28.984 1 97.31 359 LEU A C 1
ATOM 2785 O O . LEU A 1 359 ? 9.734 -37.562 -30.156 1 97.31 359 LEU A O 1
ATOM 2789 N N . TYR A 1 360 ? 10.086 -38.719 -28.328 1 95.62 360 TYR A N 1
ATOM 2790 C CA . TYR A 1 360 ? 11.086 -39.562 -28.969 1 95.62 360 TYR A CA 1
ATOM 2791 C C . TYR A 1 360 ? 10.43 -40.625 -29.859 1 95.62 360 TYR A C 1
ATOM 2793 O O . TYR A 1 360 ? 11.008 -41.062 -30.859 1 95.62 360 TYR A O 1
ATOM 2801 N N . GLU A 1 361 ? 9.203 -40.938 -29.516 1 95.56 361 GLU A N 1
ATOM 2802 C CA . GLU A 1 361 ? 8.477 -41.938 -30.281 1 95.56 361 GLU A CA 1
ATOM 2803 C C . GLU A 1 361 ? 7.582 -41.312 -31.344 1 95.56 361 GLU A C 1
ATOM 2805 O O . GLU A 1 361 ? 7.34 -41.906 -32.406 1 95.56 361 GLU A O 1
ATOM 2810 N N . SER A 1 362 ? 7.047 -40.188 -30.969 1 95.88 362 SER A N 1
ATOM 2811 C CA . SER A 1 362 ? 6.094 -39.531 -31.859 1 95.88 362 SER A CA 1
ATOM 2812 C C . SER A 1 362 ? 6.434 -38.062 -32.031 1 95.88 362 SER A C 1
ATOM 2814 O O . SER A 1 362 ? 5.66 -37.188 -31.609 1 95.88 362 SER A O 1
ATOM 2816 N N . PRO A 1 363 ? 7.473 -37.75 -32.781 1 95.75 363 PRO A N 1
ATOM 2817 C CA . PRO A 1 363 ? 7.918 -36.375 -32.906 1 95.75 363 PRO A CA 1
ATOM 2818 C C . PRO A 1 363 ? 7.129 -35.625 -33.969 1 95.75 363 PRO A C 1
ATOM 2820 O O . PRO A 1 363 ? 7.379 -34.438 -34.188 1 95.75 363 PRO A O 1
ATOM 2823 N N . LYS A 1 364 ? 6.18 -36.281 -34.625 1 96.62 364 LYS A N 1
ATOM 2824 C CA . LYS A 1 364 ? 5.406 -35.656 -35.719 1 96.62 364 LYS A CA 1
ATOM 2825 C C . LYS A 1 364 ? 3.91 -35.781 -35.438 1 96.62 364 LYS A C 1
ATOM 2827 O O . LYS A 1 364 ? 3.439 -36.781 -34.938 1 96.62 364 LYS A O 1
ATOM 2832 N N . PHE A 1 365 ? 3.205 -34.781 -35.719 1 96.31 365 PHE A N 1
ATOM 2833 C CA . PHE A 1 365 ? 1.747 -34.75 -35.688 1 96.31 365 PHE A CA 1
ATOM 2834 C C . PHE A 1 365 ? 1.185 -33.875 -36.781 1 96.31 365 PHE A C 1
ATOM 2836 O O . PHE A 1 365 ? 1.295 -32.656 -36.719 1 96.31 365 PHE A O 1
ATOM 2843 N N . GLY A 1 366 ? 0.554 -34.5 -37.781 1 93.56 366 GLY A N 1
ATOM 2844 C CA . GLY A 1 366 ? 0.199 -33.75 -39 1 93.56 366 GLY A CA 1
ATOM 2845 C C . GLY A 1 366 ? 1.399 -33.156 -39.688 1 93.56 366 GLY A C 1
ATOM 2846 O O . GLY A 1 366 ? 2.367 -33.844 -40 1 93.56 366 GLY A O 1
ATOM 2847 N N . ASP A 1 367 ? 1.329 -31.766 -39.844 1 93.12 367 ASP A N 1
ATOM 2848 C CA . ASP A 1 367 ? 2.41 -31.062 -40.531 1 93.12 367 ASP A CA 1
ATOM 2849 C C . ASP A 1 367 ? 3.439 -30.531 -39.531 1 93.12 367 ASP A C 1
ATOM 2851 O O . ASP A 1 367 ? 4.484 -30.016 -39.938 1 93.12 367 ASP A O 1
ATOM 2855 N N . ALA A 1 368 ? 3.182 -30.734 -38.312 1 95.31 368 ALA A N 1
ATOM 2856 C CA . ALA A 1 368 ? 4.074 -30.219 -37.281 1 95.31 368 ALA A CA 1
ATOM 2857 C C . ALA A 1 368 ? 5.066 -31.281 -36.812 1 95.31 368 ALA A C 1
ATOM 2859 O O . ALA A 1 368 ? 4.719 -32.469 -36.719 1 95.31 368 ALA A O 1
ATOM 2860 N N . GLU A 1 369 ? 6.309 -30.844 -36.625 1 95.94 369 GLU A N 1
ATOM 2861 C CA . GLU A 1 369 ? 7.359 -31.766 -36.188 1 95.94 369 GLU A CA 1
ATOM 2862 C C . GLU A 1 369 ? 8.352 -31.094 -35.25 1 95.94 369 GLU A C 1
ATOM 2864 O O . GLU A 1 369 ? 8.719 -29.922 -35.469 1 95.94 369 GLU A O 1
ATOM 2869 N N . VAL A 1 370 ? 8.742 -31.828 -34.188 1 96.38 370 VAL A N 1
ATOM 2870 C CA . VAL A 1 370 ? 9.789 -31.344 -33.312 1 96.38 370 VAL A CA 1
ATOM 2871 C C . VAL A 1 370 ? 11.117 -32 -33.656 1 96.38 370 VAL A C 1
ATOM 2873 O O . VAL A 1 370 ? 11.141 -33 -34.375 1 96.38 370 VAL A O 1
ATOM 2876 N N . CYS A 1 371 ? 12.195 -31.453 -33.188 1 93.5 371 CYS A N 1
ATOM 2877 C CA . CYS A 1 371 ? 13.508 -32 -33.469 1 93.5 371 CYS A CA 1
ATOM 2878 C C . CYS A 1 371 ? 13.695 -33.344 -32.75 1 93.5 371 CYS A C 1
ATOM 2880 O O . CYS A 1 371 ? 13.055 -33.594 -31.719 1 93.5 371 CYS A O 1
ATOM 2882 N N . ASP A 1 372 ? 14.555 -34.125 -33.281 1 89.38 372 ASP A N 1
ATOM 2883 C CA . ASP A 1 372 ? 14.758 -35.469 -32.812 1 89.38 372 ASP A CA 1
ATOM 2884 C C . ASP A 1 372 ? 15.414 -35.5 -31.422 1 89.38 372 ASP A C 1
ATOM 2886 O O . ASP A 1 372 ? 15.328 -36.469 -30.688 1 89.38 372 ASP A O 1
ATOM 2890 N N . ARG A 1 373 ? 16.141 -34.438 -31.203 1 89.88 373 ARG A N 1
ATOM 2891 C CA . ARG A 1 373 ? 16.703 -34.281 -29.859 1 89.88 373 ARG A CA 1
ATOM 2892 C C . ARG A 1 373 ? 16.641 -32.844 -29.391 1 89.88 373 ARG A C 1
ATOM 2894 O O . ARG A 1 373 ? 16.734 -31.906 -30.203 1 89.88 373 ARG A O 1
ATOM 2901 N N . PRO A 1 374 ? 16.531 -32.656 -28.031 1 93.62 374 PRO A N 1
ATOM 2902 C CA . PRO A 1 374 ? 16.594 -31.312 -27.453 1 93.62 374 PRO A CA 1
ATOM 2903 C C . PRO A 1 374 ? 18.016 -30.781 -27.344 1 93.62 374 PRO A C 1
ATOM 2905 O O . PRO A 1 374 ? 18.953 -31.547 -27.156 1 93.62 374 PRO A O 1
ATOM 2908 N N . TYR A 1 375 ? 18.156 -29.453 -27.469 1 90.25 375 TYR A N 1
ATOM 2909 C CA . TYR A 1 375 ? 19.438 -28.766 -27.25 1 90.25 375 TYR A CA 1
ATOM 2910 C C . TYR A 1 375 ? 19.234 -27.516 -26.422 1 90.25 375 TYR A C 1
ATOM 2912 O O . TYR A 1 375 ? 18.219 -26.828 -26.531 1 90.25 375 TYR A O 1
ATOM 2920 N N . VAL A 1 376 ? 20.219 -27.25 -25.609 1 87.62 376 VAL A N 1
ATOM 2921 C CA . VAL A 1 376 ? 20.266 -26.016 -24.844 1 87.62 376 VAL A CA 1
ATOM 2922 C C . VAL A 1 376 ? 21 -24.938 -25.641 1 87.62 376 VAL A C 1
ATOM 2924 O O . VAL A 1 376 ? 22.109 -25.172 -26.141 1 87.62 376 VAL A O 1
ATOM 2927 N N . GLY A 1 377 ? 20.406 -23.797 -25.719 1 84.5 377 GLY A N 1
ATOM 2928 C CA . GLY A 1 377 ? 21.031 -22.703 -26.453 1 84.5 377 GLY A CA 1
ATOM 2929 C C . GLY A 1 377 ? 21.953 -21.859 -25.578 1 84.5 377 GLY A C 1
ATOM 2930 O O . GLY A 1 377 ? 21.766 -21.781 -24.359 1 84.5 377 GLY A O 1
ATOM 2931 N N . THR A 1 378 ? 22.812 -21.125 -26.188 1 75.12 378 THR A N 1
ATOM 2932 C CA . THR A 1 378 ? 23.766 -20.266 -25.484 1 75.12 378 THR A CA 1
ATOM 2933 C C . THR A 1 378 ? 23.047 -19.078 -24.844 1 75.12 378 THR A C 1
ATOM 2935 O O . THR A 1 378 ? 23.5 -18.562 -23.812 1 75.12 378 THR A O 1
ATOM 2938 N N . ALA A 1 379 ? 21.984 -18.766 -25.406 1 70.12 379 ALA A N 1
ATOM 2939 C CA . ALA A 1 379 ? 21.203 -17.656 -24.859 1 70.12 379 ALA A CA 1
ATOM 2940 C C . ALA A 1 379 ? 20.688 -17.969 -23.469 1 70.12 379 ALA A C 1
ATOM 2942 O O . ALA A 1 379 ? 20.438 -17.062 -22.672 1 70.12 379 ALA A O 1
ATOM 2943 N N . LEU A 1 380 ? 20.547 -19.156 -23.141 1 73.56 380 LEU A N 1
ATOM 2944 C CA . LEU A 1 380 ? 20.094 -19.594 -21.812 1 73.56 380 LEU A CA 1
ATOM 2945 C C . LEU A 1 380 ? 21.156 -19.312 -20.766 1 73.56 380 LEU A C 1
ATOM 2947 O O . LEU A 1 380 ? 20.828 -18.969 -19.625 1 73.56 380 LEU A O 1
ATOM 2951 N N . THR A 1 381 ? 22.344 -19.375 -21.188 1 65.12 381 THR A N 1
ATOM 2952 C CA . THR A 1 381 ? 23.438 -19.281 -20.219 1 65.12 381 THR A CA 1
ATOM 2953 C C . THR A 1 381 ? 23.688 -17.812 -19.844 1 65.12 381 THR A C 1
ATOM 2955 O O . THR A 1 381 ? 24.219 -17.531 -18.766 1 65.12 381 THR A O 1
ATOM 2958 N N . ALA A 1 382 ? 23.203 -16.938 -20.672 1 59.12 382 ALA A N 1
ATOM 2959 C CA . ALA A 1 382 ? 23.406 -15.516 -20.422 1 59.12 382 ALA A CA 1
ATOM 2960 C C . ALA A 1 382 ? 22.312 -14.961 -19.516 1 59.12 382 ALA A C 1
ATOM 2962 O O . ALA A 1 382 ? 22.5 -13.922 -18.875 1 59.12 382 ALA A O 1
ATOM 2963 N N . GLY A 1 383 ? 21.344 -15.719 -19.375 1 59.31 383 GLY A N 1
ATOM 2964 C CA . GLY A 1 383 ? 20.234 -15.227 -18.578 1 59.31 383 GLY A CA 1
ATOM 2965 C C . GLY A 1 383 ? 19.328 -14.273 -19.328 1 59.31 383 GLY A C 1
ATOM 2966 O O . GLY A 1 383 ? 19.688 -13.789 -20.406 1 59.31 383 GLY A O 1
ATOM 2967 N N . ALA A 1 384 ? 18.172 -14.008 -18.734 1 55.47 384 ALA A N 1
ATOM 2968 C CA . ALA A 1 384 ? 17.219 -13.078 -19.344 1 55.47 384 ALA A CA 1
ATOM 2969 C C . ALA A 1 384 ? 17.562 -11.633 -18.969 1 55.47 384 ALA A C 1
ATOM 2971 O O . ALA A 1 384 ? 18.359 -11.391 -18.078 1 55.47 384 ALA A O 1
ATOM 2972 N N . GLU A 1 385 ? 17.016 -10.633 -19.641 1 43.59 385 GLU A N 1
ATOM 2973 C CA . GLU A 1 385 ? 17.297 -9.203 -19.5 1 43.59 385 GLU A CA 1
ATOM 2974 C C . GLU A 1 385 ? 17.141 -8.75 -18.062 1 43.59 385 GLU A C 1
ATOM 2976 O O . GLU A 1 385 ? 17.891 -7.895 -17.578 1 43.59 385 GLU A O 1
ATOM 2981 N N . ASP A 1 386 ? 16.219 -9.398 -17.391 1 42.25 386 ASP A N 1
ATOM 2982 C CA . ASP A 1 386 ? 15.938 -8.938 -16.031 1 42.25 386 ASP A CA 1
ATOM 2983 C C . ASP A 1 386 ? 16.656 -9.797 -14.992 1 42.25 386 ASP A C 1
ATOM 2985 O O . ASP A 1 386 ? 16.422 -9.656 -13.789 1 42.25 386 ASP A O 1
ATOM 2989 N N . GLY A 1 387 ? 17.453 -10.68 -15.445 1 46.31 387 GLY A N 1
ATOM 2990 C CA . GLY A 1 387 ? 18.25 -11.547 -14.594 1 46.31 387 GLY A CA 1
ATOM 2991 C C . GLY A 1 387 ? 19.516 -12.039 -15.266 1 46.31 387 GLY A C 1
ATOM 2992 O O . GLY A 1 387 ? 19.656 -13.234 -15.539 1 46.31 387 GLY A O 1
ATOM 2993 N N . LYS A 1 388 ? 20.375 -11.172 -15.547 1 49.53 388 LYS A N 1
ATOM 2994 C CA . LYS A 1 388 ? 21.594 -11.461 -16.297 1 49.53 388 LYS A CA 1
ATOM 2995 C C . LYS A 1 388 ? 22.625 -12.133 -15.398 1 49.53 388 LYS A C 1
ATOM 2997 O O . LYS A 1 388 ? 22.812 -11.742 -14.242 1 49.53 388 LYS A O 1
ATOM 3002 N N . THR A 1 389 ? 22.953 -13.289 -15.852 1 42.59 389 THR A N 1
ATOM 3003 C CA . THR A 1 389 ? 24.109 -13.898 -15.188 1 42.59 389 THR A CA 1
ATOM 3004 C C . THR A 1 389 ? 25.328 -13 -15.289 1 42.59 389 THR A C 1
ATOM 3006 O O . THR A 1 389 ? 25.656 -12.5 -16.375 1 42.59 389 THR A O 1
ATOM 3009 N N . PRO A 1 390 ? 26 -12.891 -14.148 1 42.75 390 PRO A N 1
ATOM 3010 C CA . PRO A 1 390 ? 27.234 -12.086 -14.18 1 42.75 390 PRO A CA 1
ATOM 3011 C C . PRO A 1 390 ? 28.312 -12.68 -15.07 1 42.75 390 PRO A C 1
ATOM 3013 O O . PRO A 1 390 ? 28.453 -13.906 -15.148 1 42.75 390 PRO A O 1
ATOM 3016 N N . VAL A 1 391 ? 28.781 -12.062 -16.266 1 38.19 391 VAL A N 1
ATOM 3017 C CA . VAL A 1 391 ? 29.969 -12.273 -17.094 1 38.19 391 VAL A CA 1
ATOM 3018 C C . VAL A 1 391 ? 29.547 -12.758 -18.484 1 38.19 391 VAL A C 1
ATOM 3020 O O . VAL A 1 391 ? 30.047 -12.273 -19.5 1 38.19 391 VAL A O 1
ATOM 3023 N N . LEU A 1 392 ? 28.562 -13.742 -18.422 1 41.94 392 LEU A N 1
ATOM 3024 C CA . LEU A 1 392 ? 28.328 -14.344 -19.719 1 41.94 392 LEU A CA 1
ATOM 3025 C C . LEU A 1 392 ? 27.453 -13.43 -20.594 1 41.94 392 LEU A C 1
ATOM 3027 O O . LEU A 1 392 ? 27.484 -13.516 -21.812 1 41.94 392 LEU A O 1
ATOM 3031 N N . ASN A 1 393 ? 26.844 -12.5 -19.906 1 41.09 393 ASN A N 1
ATOM 3032 C CA . ASN A 1 393 ? 25.922 -11.641 -20.625 1 41.09 393 ASN A CA 1
ATOM 3033 C C . ASN A 1 393 ? 26.656 -10.648 -21.531 1 41.09 393 ASN A C 1
ATOM 3035 O O . ASN A 1 393 ? 26.047 -10 -22.375 1 41.09 393 ASN A O 1
ATOM 3039 N N . TRP A 1 394 ? 28 -10.547 -21.25 1 41.91 394 TRP A N 1
ATOM 3040 C CA . TRP A 1 394 ? 28.766 -9.578 -22.047 1 41.91 394 TRP A CA 1
ATOM 3041 C C . TRP A 1 394 ? 29.484 -10.266 -23.203 1 41.91 394 TRP A C 1
ATOM 3043 O O . TRP A 1 394 ? 29.984 -9.602 -24.109 1 41.91 394 TRP A O 1
ATOM 3053 N N . ALA A 1 395 ? 29.703 -11.578 -23.156 1 45.47 395 ALA A N 1
ATOM 3054 C CA . ALA A 1 395 ? 30.5 -12.227 -24.203 1 45.47 395 ALA A CA 1
ATOM 3055 C C . ALA A 1 395 ? 29.703 -12.391 -25.484 1 45.47 395 ALA A C 1
ATOM 3057 O O . ALA A 1 395 ? 28.594 -12.914 -25.469 1 45.47 395 ALA A O 1
ATOM 3058 N N . PRO A 1 396 ? 30.375 -11.977 -26.594 1 50.06 396 PRO A N 1
ATOM 3059 C CA . PRO A 1 396 ? 29.781 -12.18 -27.922 1 50.06 396 PRO A CA 1
ATOM 3060 C C . PRO A 1 396 ? 29.469 -13.648 -28.203 1 50.06 396 PRO A C 1
ATOM 3062 O O . PRO A 1 396 ? 30.125 -14.539 -27.672 1 50.06 396 PRO A O 1
ATOM 3065 N N . PHE A 1 397 ? 28.234 -14.156 -28.531 1 48.69 397 PHE A N 1
ATOM 3066 C CA . PHE A 1 397 ? 27.766 -15.492 -28.891 1 48.69 397 PHE A CA 1
ATOM 3067 C C . PHE A 1 397 ? 26.984 -16.125 -27.75 1 48.69 397 PHE A C 1
ATOM 3069 O O . PHE A 1 397 ? 26.281 -17.109 -27.953 1 48.69 397 PHE A O 1
ATOM 3076 N N . PHE A 1 398 ? 27.156 -15.375 -26.562 1 46.44 398 PHE A N 1
ATOM 3077 C CA . PHE A 1 398 ? 26.422 -15.93 -25.438 1 46.44 398 PHE A CA 1
ATOM 3078 C C . PHE A 1 398 ? 25.297 -15.008 -25.016 1 46.44 398 PHE A C 1
ATOM 3080 O O . PHE A 1 398 ? 24.312 -15.453 -24.422 1 46.44 398 PHE A O 1
ATOM 3087 N N . ALA A 1 399 ? 25.406 -13.797 -25.469 1 48.91 399 ALA A N 1
ATOM 3088 C CA . ALA A 1 399 ? 24.422 -12.789 -25.094 1 48.91 399 ALA A CA 1
ATOM 3089 C C . ALA A 1 399 ? 23.094 -13.031 -25.797 1 48.91 399 ALA A C 1
ATOM 3091 O O . ALA A 1 399 ? 23.047 -13.672 -26.844 1 48.91 399 ALA A O 1
ATOM 3092 N N . GLU A 1 400 ? 22.016 -12.617 -25.188 1 63.16 400 GLU A N 1
ATOM 3093 C CA . GLU A 1 400 ? 20.703 -12.664 -25.828 1 63.16 400 GLU A CA 1
ATOM 3094 C C . GLU A 1 400 ? 20.703 -11.891 -27.141 1 63.16 400 GLU A C 1
ATOM 3096 O O . GLU A 1 400 ? 21.359 -10.852 -27.266 1 63.16 400 GLU A O 1
ATOM 3101 N N . GLY A 1 401 ? 20.016 -12.469 -28.172 1 57.78 401 GLY A N 1
ATOM 3102 C CA . GLY A 1 401 ? 19.797 -11.75 -29.422 1 57.78 401 GLY A CA 1
ATOM 3103 C C . GLY A 1 401 ? 20.891 -12 -30.453 1 57.78 401 GLY A C 1
ATOM 3104 O O . GLY A 1 401 ? 21.172 -11.141 -31.281 1 57.78 401 GLY A O 1
ATOM 3105 N N . TRP A 1 402 ? 21.594 -13.109 -30.156 1 60.12 402 TRP A N 1
ATOM 3106 C CA . TRP A 1 402 ? 22.641 -13.445 -31.125 1 60.12 402 TRP A CA 1
ATOM 3107 C C . TRP A 1 402 ? 22.328 -14.766 -31.812 1 60.12 402 TRP A C 1
ATOM 3109 O O . TRP A 1 402 ? 22.922 -15.797 -31.516 1 60.12 402 TRP A O 1
ATOM 3119 N N . PRO A 1 403 ? 21.375 -14.695 -32.781 1 71.12 403 PRO A N 1
ATOM 3120 C CA . PRO A 1 403 ? 21.031 -15.922 -33.5 1 71.12 403 PRO A CA 1
ATOM 3121 C C . PRO A 1 403 ? 22.125 -16.344 -34.5 1 71.12 403 PRO A C 1
ATOM 3123 O O . PRO A 1 403 ? 22.953 -15.531 -34.875 1 71.12 403 PRO A O 1
ATOM 3126 N N . ARG A 1 404 ? 22.109 -17.656 -34.719 1 65.56 404 ARG A N 1
ATOM 3127 C CA . ARG A 1 404 ? 22.922 -18.172 -35.844 1 65.56 404 ARG A CA 1
ATOM 3128 C C . ARG A 1 404 ? 22.312 -17.781 -37.188 1 65.56 404 ARG A C 1
ATOM 3130 O O . ARG A 1 404 ? 21.109 -17.953 -37.406 1 65.56 404 ARG A O 1
ATOM 3137 N N . TRP A 1 405 ? 23.141 -17.188 -37.969 1 66.12 405 TRP A N 1
ATOM 3138 C CA . TRP A 1 405 ? 22.594 -16.703 -39.25 1 66.12 405 TRP A CA 1
ATOM 3139 C C . TRP A 1 405 ? 22.984 -17.641 -40.375 1 66.12 405 TRP A C 1
ATOM 3141 O O . TRP A 1 405 ? 22.406 -17.578 -41.469 1 66.12 405 TRP A O 1
ATOM 3151 N N . PHE A 1 406 ? 23.844 -18.562 -40.094 1 66.88 406 PHE A N 1
ATOM 3152 C CA . PHE A 1 406 ? 24.297 -19.453 -41.156 1 66.88 406 PHE A CA 1
ATOM 3153 C C . PHE A 1 406 ? 24.031 -20.906 -40.781 1 66.88 406 PHE A C 1
ATOM 3155 O O . PHE A 1 406 ? 24.062 -21.266 -39.625 1 66.88 406 PHE A O 1
ATOM 3162 N N . PHE A 1 407 ? 23.781 -21.875 -41.875 1 61.34 407 PHE A N 1
ATOM 3163 C CA . PHE A 1 407 ? 23.531 -23.297 -41.719 1 61.34 407 PHE A CA 1
ATOM 3164 C C . PHE A 1 407 ? 22.359 -23.547 -40.781 1 61.34 407 PHE A C 1
ATOM 3166 O O . PHE A 1 407 ? 22.469 -24.359 -39.844 1 61.34 407 PHE A O 1
ATOM 3173 N N . THR A 1 408 ? 21.406 -22.766 -40.938 1 73.12 408 THR A N 1
ATOM 3174 C CA . THR A 1 408 ? 20.219 -22.812 -40.094 1 73.12 408 THR A CA 1
ATOM 3175 C C . THR A 1 408 ? 19.219 -23.844 -40.625 1 73.12 408 THR A C 1
ATOM 3177 O O . THR A 1 408 ? 18.047 -23.828 -40.219 1 73.12 408 THR A O 1
ATOM 3180 N N . GLY A 1 409 ? 19.641 -24.656 -41.469 1 66.62 409 GLY A N 1
ATOM 3181 C CA . GLY A 1 409 ? 18.75 -25.594 -42.125 1 66.62 409 GLY A CA 1
ATOM 3182 C C . GLY A 1 409 ? 18.375 -26.781 -41.281 1 66.62 409 GLY A C 1
ATOM 3183 O O . GLY A 1 409 ? 17.406 -27.484 -41.562 1 66.62 409 GLY A O 1
ATOM 3184 N N . GLY A 1 410 ? 18.969 -26.922 -40.281 1 76.19 410 GLY A N 1
ATOM 3185 C CA . GLY A 1 410 ? 18.641 -28.047 -39.406 1 76.19 410 GLY A CA 1
ATOM 3186 C C . GLY A 1 410 ? 17.406 -27.781 -38.562 1 76.19 410 GLY A C 1
ATOM 3187 O O . GLY A 1 410 ? 16.828 -26.703 -38.594 1 76.19 410 GLY A O 1
ATOM 3188 N N . CYS A 1 411 ? 17.047 -28.812 -37.906 1 86.56 411 CYS A N 1
ATOM 3189 C CA . CYS A 1 411 ? 15.797 -28.781 -37.156 1 86.56 411 CYS A CA 1
ATOM 3190 C C . CYS A 1 411 ? 15.875 -27.75 -36.031 1 86.56 411 CYS A C 1
ATOM 3192 O O . CYS A 1 411 ? 14.859 -27.172 -35.625 1 86.56 411 CYS A O 1
ATOM 3194 N N . GLN A 1 412 ? 17.109 -27.344 -35.625 1 88.25 412 GLN A N 1
ATOM 3195 C CA . GLN A 1 412 ? 17.297 -26.391 -34.562 1 88.25 412 GLN A CA 1
ATOM 3196 C C . GLN A 1 412 ? 17.422 -24.969 -35.094 1 88.25 412 GLN A C 1
ATOM 3198 O O . GLN A 1 412 ? 17.469 -24 -34.312 1 88.25 412 GLN A O 1
ATOM 3203 N N . GLY A 1 413 ? 17.531 -24.844 -36.281 1 85.38 413 GLY A N 1
ATOM 3204 C CA . GLY A 1 413 ? 17.5 -23.547 -36.938 1 85.38 413 GLY A CA 1
ATOM 3205 C C . GLY A 1 413 ? 18.578 -22.594 -36.469 1 85.38 413 GLY A C 1
ATOM 3206 O O . GLY A 1 413 ? 19.766 -22.922 -36.5 1 85.38 413 GLY A O 1
ATOM 3207 N N . HIS A 1 414 ? 18.125 -21.5 -35.812 1 81.44 414 HIS A N 1
ATOM 3208 C CA . HIS A 1 414 ? 18.984 -20.375 -35.5 1 81.44 414 HIS A CA 1
ATOM 3209 C C . HIS A 1 414 ? 19.641 -20.531 -34.125 1 81.44 414 HIS A C 1
ATOM 3211 O O . HIS A 1 414 ? 20.406 -19.672 -33.688 1 81.44 414 HIS A O 1
ATOM 3217 N N . LYS A 1 415 ? 19.438 -21.594 -33.406 1 85.81 415 LYS A N 1
ATOM 3218 C CA . LYS A 1 415 ? 19.969 -21.781 -32.062 1 85.81 415 LYS A CA 1
ATOM 3219 C C . LYS A 1 415 ? 21.484 -22 -32.062 1 85.81 415 LYS A C 1
ATOM 3221 O O . LYS A 1 415 ? 21.984 -22.797 -32.844 1 85.81 415 LYS A O 1
ATOM 3226 N N . ARG A 1 416 ? 22.062 -21.219 -31.297 1 78.38 416 ARG A N 1
ATOM 3227 C CA . ARG A 1 416 ? 23.438 -21.547 -30.969 1 78.38 416 ARG A CA 1
ATOM 3228 C C . ARG A 1 416 ? 23.516 -22.516 -29.797 1 78.38 416 ARG A C 1
ATOM 3230 O O . ARG A 1 416 ? 23.109 -22.172 -28.688 1 78.38 416 ARG A O 1
ATOM 3237 N N . ILE A 1 417 ? 24.031 -23.641 -30.094 1 79.38 417 ILE A N 1
ATOM 3238 C CA . ILE A 1 417 ? 24 -24.75 -29.141 1 79.38 417 ILE A CA 1
ATOM 3239 C C . ILE A 1 417 ? 25.188 -24.656 -28.203 1 79.38 417 ILE A C 1
ATOM 3241 O O . ILE A 1 417 ? 26.328 -24.5 -28.641 1 79.38 417 ILE A O 1
ATOM 3245 N N . VAL A 1 418 ? 24.922 -24.719 -27.016 1 71.5 418 VAL A N 1
ATOM 3246 C CA . VAL A 1 418 ? 26 -24.766 -26.031 1 71.5 418 VAL A CA 1
ATOM 3247 C C . VAL A 1 418 ? 26.891 -25.969 -26.297 1 71.5 418 VAL A C 1
ATOM 3249 O O . VAL A 1 418 ? 26.406 -27.094 -26.406 1 71.5 418 VAL A O 1
ATOM 3252 N N . GLY A 1 419 ? 28.156 -25.844 -26.406 1 66.5 419 GLY A N 1
ATOM 3253 C CA . GLY A 1 419 ? 29.094 -26.922 -26.688 1 66.5 419 GLY A CA 1
ATOM 3254 C C . GLY A 1 419 ? 28.969 -27.453 -28.109 1 66.5 419 GLY A C 1
ATOM 3255 O O . GLY A 1 419 ? 29.453 -28.547 -28.406 1 66.5 419 GLY A O 1
ATOM 3256 N N . PHE A 1 420 ? 28.266 -26.844 -28.844 1 70.5 420 PHE A N 1
ATOM 3257 C CA . PHE A 1 420 ? 28.062 -27.203 -30.25 1 70.5 420 PHE A CA 1
ATOM 3258 C C . PHE A 1 420 ? 27.266 -28.5 -30.359 1 70.5 420 PHE A C 1
ATOM 3260 O O . PHE A 1 420 ? 27.031 -29.188 -29.359 1 70.5 420 PHE A O 1
ATOM 3267 N N . LYS A 1 421 ? 26.938 -28.828 -31.422 1 77.31 421 LYS A N 1
ATOM 3268 C CA . LYS A 1 421 ? 26.031 -29.922 -31.734 1 77.31 421 LYS A CA 1
ATOM 3269 C C . LYS A 1 421 ? 26.672 -31.266 -31.391 1 77.31 421 LYS A C 1
ATOM 3271 O O . LYS A 1 421 ? 25.969 -32.25 -31.125 1 77.31 421 LYS A O 1
ATOM 3276 N N . TYR A 1 422 ? 27.922 -31.281 -31.234 1 74.12 422 TYR A N 1
ATOM 3277 C CA . TYR A 1 422 ? 28.578 -32.594 -31.094 1 74.12 422 TYR A CA 1
ATOM 3278 C C . TYR A 1 422 ? 29 -32.812 -29.641 1 74.12 422 TYR A C 1
ATOM 3280 O O . TYR A 1 422 ? 29.094 -33.938 -29.188 1 74.12 422 TYR A O 1
ATOM 3288 N N . LEU A 1 423 ? 29.234 -31.844 -28.969 1 78.94 423 LEU A N 1
ATOM 3289 C CA . LEU A 1 423 ? 29.719 -32 -27.609 1 78.94 423 LEU A CA 1
ATOM 3290 C C . LEU A 1 423 ? 28.562 -32.125 -26.625 1 78.94 423 LEU A C 1
ATOM 3292 O O . LEU A 1 423 ? 28.656 -32.875 -25.641 1 78.94 423 LEU A O 1
ATOM 3296 N N . GLN A 1 424 ? 27.484 -31.438 -26.875 1 81.88 424 GLN A N 1
ATOM 3297 C CA . GLN A 1 424 ? 26.391 -31.422 -25.906 1 81.88 424 GLN A CA 1
ATOM 3298 C C . GLN A 1 424 ? 25.797 -32.812 -25.734 1 81.88 424 GLN A C 1
ATOM 3300 O O . GLN A 1 424 ? 25.469 -33.219 -24.609 1 81.88 424 GLN A O 1
ATOM 3305 N N . PRO A 1 425 ? 25.734 -33.562 -26.766 1 84.12 425 PRO A N 1
ATOM 3306 C CA . PRO A 1 425 ? 25.156 -34.875 -26.578 1 84.12 425 PRO A CA 1
ATOM 3307 C C . PRO A 1 425 ? 26 -35.781 -25.688 1 84.12 425 PRO A C 1
ATOM 3309 O O . PRO A 1 425 ? 25.484 -36.719 -25.078 1 84.12 425 PRO A O 1
ATOM 3312 N N . ILE A 1 426 ? 27.156 -35.531 -25.641 1 82.56 426 ILE A N 1
ATOM 3313 C CA . ILE A 1 426 ? 28.047 -36.312 -24.797 1 82.56 426 ILE A CA 1
ATOM 3314 C C . ILE A 1 426 ? 27.844 -35.938 -23.344 1 82.56 426 ILE A C 1
ATOM 3316 O O . ILE A 1 426 ? 27.734 -36.812 -22.469 1 82.56 426 ILE A O 1
ATOM 3320 N N . VAL A 1 427 ? 27.688 -34.75 -23.141 1 81.25 427 VAL A N 1
ATOM 3321 C CA . VAL A 1 427 ? 27.578 -34.219 -21.781 1 81.25 427 VAL A CA 1
ATOM 3322 C C . VAL A 1 427 ? 26.125 -34.312 -21.312 1 81.25 427 VAL A C 1
ATOM 3324 O O . VAL A 1 427 ? 25.859 -34.562 -20.125 1 81.25 427 VAL A O 1
ATOM 3327 N N . LEU A 1 428 ? 25.281 -34.188 -22.297 1 89.31 428 LEU A N 1
ATOM 3328 C CA . LEU A 1 428 ? 23.844 -34.219 -22.031 1 89.31 428 LEU A CA 1
ATOM 3329 C C . LEU A 1 428 ? 23.141 -35.156 -22.984 1 89.31 428 LEU A C 1
ATOM 3331 O O . LEU A 1 428 ? 22.484 -34.688 -23.938 1 89.31 428 LEU A O 1
ATOM 3335 N N . PRO A 1 429 ? 23.266 -36.375 -22.625 1 90.88 429 PRO A N 1
ATOM 3336 C CA . PRO A 1 429 ? 22.531 -37.312 -23.5 1 90.88 429 PRO A CA 1
ATOM 3337 C C . PRO A 1 429 ? 21.047 -37 -23.547 1 90.88 429 PRO A C 1
ATOM 3339 O O . PRO A 1 429 ? 20.484 -36.438 -22.609 1 90.88 429 PRO A O 1
ATOM 3342 N N . LYS A 1 430 ? 20.391 -37.375 -24.609 1 91.31 430 LYS A N 1
ATOM 3343 C CA . LYS A 1 430 ? 18.984 -37.031 -24.844 1 91.31 430 LYS A CA 1
ATOM 3344 C C . LYS A 1 430 ? 18.094 -37.656 -23.766 1 91.31 430 LYS A C 1
ATOM 3346 O O . LYS A 1 430 ? 17.047 -37.094 -23.438 1 91.31 430 LYS A O 1
ATOM 3351 N N . SER A 1 431 ? 18.578 -38.75 -23.172 1 91.69 431 SER A N 1
ATOM 3352 C CA . SER A 1 431 ? 17.781 -39.469 -22.172 1 91.69 431 SER A CA 1
ATOM 3353 C C . SER A 1 431 ? 17.625 -38.625 -20.906 1 91.69 431 SER A C 1
ATOM 3355 O O . SER A 1 431 ? 16.734 -38.875 -20.094 1 91.69 431 SER A O 1
ATOM 3357 N N . LYS A 1 432 ? 18.422 -37.625 -20.766 1 94.5 432 LYS A N 1
ATOM 3358 C CA . LYS A 1 432 ? 18.359 -36.812 -19.562 1 94.5 432 LYS A CA 1
ATOM 3359 C C . LYS A 1 432 ? 17.25 -35.75 -19.688 1 94.5 432 LYS A C 1
ATOM 3361 O O . LYS A 1 432 ? 16.812 -35.219 -18.672 1 94.5 432 LYS A O 1
ATOM 3366 N N . PHE A 1 433 ? 16.875 -35.469 -20.891 1 96.19 433 PHE A N 1
ATOM 3367 C CA . PHE A 1 433 ? 15.93 -34.406 -21.141 1 96.19 433 PHE A CA 1
ATOM 3368 C C . PHE A 1 433 ? 14.492 -34.875 -20.984 1 96.19 433 PHE A C 1
ATOM 3370 O O . PHE A 1 433 ? 14.219 -36.062 -21.125 1 96.19 433 PHE A O 1
ATOM 3377 N N . PRO A 1 434 ? 13.594 -34 -20.609 1 97.12 434 PRO A N 1
ATOM 3378 C CA . PRO A 1 434 ? 12.18 -34.375 -20.625 1 97.12 434 PRO A CA 1
ATOM 3379 C C . PRO A 1 434 ? 11.68 -34.719 -22.031 1 97.12 434 PRO A C 1
ATOM 3381 O O . PRO A 1 434 ? 12.023 -34.031 -23 1 97.12 434 PRO A O 1
ATOM 3384 N N . HIS A 1 435 ? 10.852 -35.781 -22.141 1 97.19 435 HIS A N 1
ATOM 3385 C CA . HIS A 1 435 ? 10.406 -36.156 -23.484 1 97.19 435 HIS A CA 1
ATOM 3386 C C . HIS A 1 435 ? 8.984 -36.719 -23.453 1 97.19 435 HIS A C 1
ATOM 3388 O O . HIS A 1 435 ? 8.391 -36.969 -24.5 1 97.19 435 HIS A O 1
ATOM 3394 N N . LYS A 1 436 ? 8.422 -36.938 -22.297 1 97.38 436 LYS A N 1
ATOM 3395 C CA . LYS A 1 436 ? 7.02 -37.312 -22.172 1 97.38 436 LYS A CA 1
ATOM 3396 C C . LYS A 1 436 ? 6.148 -36.094 -21.906 1 97.38 436 LYS A C 1
ATOM 3398 O O . LYS A 1 436 ? 6.289 -35.438 -20.859 1 97.38 436 LYS A O 1
ATOM 3403 N N . LEU A 1 437 ? 5.234 -35.875 -22.828 1 97.81 437 LEU A N 1
ATOM 3404 C CA . LEU A 1 437 ? 4.406 -34.656 -22.766 1 97.81 437 LEU A CA 1
ATOM 3405 C C . LEU A 1 437 ? 2.945 -35.031 -22.5 1 97.81 437 LEU A C 1
ATOM 3407 O O . LEU A 1 437 ? 2.369 -35.844 -23.219 1 97.81 437 LEU A O 1
ATOM 3411 N N . LEU A 1 438 ? 2.398 -34.438 -21.469 1 98.12 438 LEU A N 1
ATOM 3412 C CA . LEU A 1 438 ? 0.976 -34.594 -21.188 1 98.12 438 LEU A CA 1
ATOM 3413 C C . LEU A 1 438 ? 0.165 -33.438 -21.75 1 98.12 438 LEU A C 1
ATOM 3415 O O . LEU A 1 438 ? 0.343 -32.281 -21.328 1 98.12 438 LEU A O 1
ATOM 3419 N N . PHE A 1 439 ? -0.697 -33.719 -22.734 1 98.25 439 PHE A N 1
ATOM 3420 C CA . PHE A 1 439 ? -1.645 -32.75 -23.281 1 98.25 439 PHE A CA 1
ATOM 3421 C C . PHE A 1 439 ? -2.994 -32.844 -22.578 1 98.25 439 PHE A C 1
ATOM 3423 O O . PHE A 1 439 ? -3.457 -33.969 -22.281 1 98.25 439 PHE A O 1
ATOM 3430 N N . GLN A 1 440 ? -3.566 -31.719 -22.312 1 98.56 440 GLN A N 1
ATOM 3431 C CA . GLN A 1 440 ? -4.898 -31.719 -21.719 1 98.56 440 GLN A CA 1
ATOM 3432 C C . GLN A 1 440 ? -5.723 -30.547 -22.234 1 98.56 440 GLN A C 1
ATOM 3434 O O . GLN A 1 440 ? -5.188 -29.469 -22.5 1 98.56 440 GLN A O 1
ATOM 3439 N N . SER A 1 441 ? -6.91 -30.781 -22.484 1 97.81 441 SER A N 1
ATOM 3440 C CA . SER A 1 441 ? -7.98 -29.812 -22.656 1 97.81 441 SER A CA 1
ATOM 3441 C C . SER A 1 441 ? -9.109 -30.047 -21.656 1 97.81 441 SER A C 1
ATOM 3443 O O . SER A 1 441 ? -9.703 -31.125 -21.609 1 97.81 441 SER A O 1
ATOM 3445 N N . ILE A 1 442 ? -9.367 -29.047 -20.812 1 97.88 442 ILE A N 1
ATOM 3446 C CA . ILE A 1 442 ? -10.344 -29.203 -19.734 1 97.88 442 ILE A CA 1
ATOM 3447 C C . ILE A 1 442 ? -11.406 -28.109 -19.844 1 97.88 442 ILE A C 1
ATOM 3449 O O . ILE A 1 442 ? -11.078 -26.922 -19.875 1 97.88 442 ILE A O 1
ATOM 3453 N N . ARG A 1 443 ? -12.609 -28.516 -19.875 1 96.44 443 ARG A N 1
ATOM 3454 C CA . ARG A 1 443 ? -13.719 -27.578 -19.922 1 96.44 443 ARG A CA 1
ATOM 3455 C C . ARG A 1 443 ? -14.422 -27.5 -18.562 1 96.44 443 ARG A C 1
ATOM 3457 O O . ARG A 1 443 ? -14.812 -28.531 -18 1 96.44 443 ARG A O 1
ATOM 3464 N N . ILE A 1 444 ? -14.562 -26.391 -18.047 1 96.62 444 ILE A N 1
ATOM 3465 C CA . ILE A 1 444 ? -15.359 -26.094 -16.875 1 96.62 444 ILE A CA 1
ATOM 3466 C C . ILE A 1 444 ? -16.359 -24.984 -17.188 1 96.62 444 ILE A C 1
ATOM 3468 O O . ILE A 1 444 ? -16 -23.797 -17.188 1 96.62 444 ILE A O 1
ATOM 3472 N N . GLY A 1 445 ? -17.594 -25.406 -17.328 1 93.38 445 GLY A N 1
ATOM 3473 C CA . GLY A 1 445 ? -18.578 -24.422 -17.766 1 93.38 445 GLY A CA 1
ATOM 3474 C C . GLY A 1 445 ? -18.234 -23.781 -19.094 1 93.38 445 GLY A C 1
ATOM 3475 O O . GLY A 1 445 ? -18.047 -24.484 -20.094 1 93.38 445 GLY A O 1
ATOM 3476 N N . GLU A 1 446 ? -18.047 -22.469 -19.016 1 93.25 446 GLU A N 1
ATOM 3477 C CA . GLU A 1 446 ? -17.812 -21.719 -20.234 1 93.25 446 GLU A CA 1
ATOM 3478 C C . GLU A 1 446 ? -16.328 -21.438 -20.438 1 93.25 446 GLU A C 1
ATOM 3480 O O . GLU A 1 446 ? -15.961 -20.609 -21.297 1 93.25 446 GLU A O 1
ATOM 3485 N N . THR A 1 447 ? -15.477 -22.078 -19.719 1 95.88 447 THR A N 1
ATOM 3486 C CA . THR A 1 447 ? -14.047 -21.797 -19.766 1 95.88 447 THR A CA 1
ATOM 3487 C C . THR A 1 447 ? -13.266 -23.047 -20.172 1 95.88 447 THR A C 1
ATOM 3489 O O . THR A 1 447 ? -13.5 -24.141 -19.641 1 95.88 447 THR A O 1
ATOM 3492 N N . LEU A 1 448 ? -12.438 -22.875 -21.188 1 96.5 448 LEU A N 1
ATOM 3493 C CA . LEU A 1 448 ? -11.492 -23.922 -21.578 1 96.5 448 LEU A CA 1
ATOM 3494 C C . LEU A 1 448 ? -10.117 -23.656 -20.969 1 96.5 448 LEU A C 1
ATOM 3496 O O . LEU A 1 448 ? -9.57 -22.562 -21.094 1 96.5 448 LEU A O 1
ATOM 3500 N N . ILE A 1 449 ? -9.594 -24.672 -20.266 1 97.5 449 ILE A N 1
ATOM 3501 C CA . ILE A 1 449 ? -8.258 -24.625 -19.672 1 97.5 449 ILE A CA 1
ATOM 3502 C C . ILE A 1 449 ? -7.312 -25.531 -20.453 1 97.5 449 ILE A C 1
ATOM 3504 O O . ILE A 1 449 ? -7.633 -26.688 -20.719 1 97.5 449 ILE A O 1
ATOM 3508 N N . LEU A 1 450 ? -6.176 -24.922 -20.766 1 98.69 450 LEU A N 1
ATOM 3509 C CA . LEU A 1 450 ? -5.188 -25.656 -21.562 1 98.69 450 LEU A CA 1
ATOM 3510 C C . LEU A 1 450 ? -3.852 -25.719 -20.828 1 98.69 450 LEU A C 1
ATOM 3512 O O . LEU A 1 450 ? -2.955 -24.922 -21.094 1 98.69 450 LEU A O 1
ATOM 3516 N N . PRO A 1 451 ? -3.654 -26.703 -19.938 1 98.75 451 PRO A N 1
ATOM 3517 C CA . PRO A 1 451 ? -2.385 -26.859 -19.219 1 98.75 451 PRO A CA 1
ATOM 3518 C C . PRO A 1 451 ? -1.248 -27.328 -20.125 1 98.75 451 PRO A C 1
ATOM 3520 O O . PRO A 1 451 ? -1.45 -28.203 -20.969 1 98.75 451 PRO A O 1
ATOM 3523 N N . LEU A 1 452 ? -0.096 -26.719 -20 1 98.62 452 LEU A N 1
ATOM 3524 C CA . LEU A 1 452 ? 1.112 -27.109 -20.703 1 98.62 452 LEU A CA 1
ATOM 3525 C C . LEU A 1 452 ? 2.324 -27.094 -19.781 1 98.62 452 LEU A C 1
ATOM 3527 O O . LEU A 1 452 ? 2.439 -26.203 -18.922 1 98.62 452 LEU A O 1
ATOM 3531 N N . PRO A 1 453 ? 3.215 -28.031 -19.906 1 98.62 453 PRO A N 1
ATOM 3532 C CA . PRO A 1 453 ? 4.41 -28.047 -19.062 1 98.62 453 PRO A CA 1
ATOM 3533 C C . PRO A 1 453 ? 5.504 -27.109 -19.578 1 98.62 453 PRO A C 1
ATOM 3535 O O . PRO A 1 453 ? 6.684 -27.469 -19.578 1 98.62 453 PRO A O 1
ATOM 3538 N N . PHE A 1 454 ? 5.199 -25.891 -20.062 1 98.75 454 PHE A N 1
ATOM 3539 C CA . PHE A 1 454 ? 6.121 -24.922 -20.625 1 98.75 454 PHE A CA 1
ATOM 3540 C C . PHE A 1 454 ? 5.898 -23.547 -20.016 1 98.75 454 PHE A C 1
ATOM 3542 O O . PHE A 1 454 ? 4.828 -23.281 -19.453 1 98.75 454 PHE A O 1
ATOM 3549 N N . GLU A 1 455 ? 6.918 -22.781 -20.031 1 98.5 455 GLU A N 1
ATOM 3550 C CA . GLU A 1 455 ? 6.719 -21.328 -19.938 1 98.5 455 GLU A CA 1
ATOM 3551 C C . GLU A 1 455 ? 6.348 -20.75 -21.297 1 98.5 455 GLU A C 1
ATOM 3553 O O . GLU A 1 455 ? 7.215 -20.547 -22.156 1 98.5 455 GLU A O 1
ATOM 3558 N N . VAL A 1 456 ? 5.105 -20.406 -21.391 1 98.81 456 VAL A N 1
ATOM 3559 C CA . VAL A 1 456 ? 4.547 -20.047 -22.688 1 98.81 456 VAL A CA 1
ATOM 3560 C C . VAL A 1 456 ? 4.66 -18.547 -22.922 1 98.81 456 VAL A C 1
ATOM 3562 O O . VAL A 1 456 ? 4.258 -17.75 -22.062 1 98.81 456 VAL A O 1
ATOM 3565 N N . THR A 1 457 ? 5.215 -18.141 -24.062 1 98.44 457 THR A N 1
ATOM 3566 C CA . THR A 1 457 ? 5.27 -16.719 -24.391 1 98.44 457 THR A CA 1
ATOM 3567 C C . THR A 1 457 ? 3.893 -16.203 -24.781 1 98.44 457 THR A C 1
ATOM 3569 O O . THR A 1 457 ? 3 -16.984 -25.125 1 98.44 457 THR A O 1
ATOM 3572 N N . LYS A 1 458 ? 3.758 -14.945 -24.766 1 97.56 458 LYS A N 1
ATOM 3573 C CA . LYS A 1 458 ? 2.482 -14.289 -25.047 1 97.56 458 LYS A CA 1
ATOM 3574 C C . LYS A 1 458 ? 1.923 -14.734 -26.391 1 97.56 458 LYS A C 1
ATOM 3576 O O . LYS A 1 458 ? 0.775 -15.172 -26.484 1 97.56 458 LYS A O 1
ATOM 3581 N N . GLU A 1 459 ? 2.689 -14.633 -27.453 1 98.19 459 GLU A N 1
ATOM 3582 C CA . GLU A 1 459 ? 2.199 -14.93 -28.797 1 98.19 459 GLU A CA 1
ATOM 3583 C C . GLU A 1 459 ? 1.937 -16.422 -28.969 1 98.19 459 GLU A C 1
ATOM 3585 O O . GLU A 1 459 ? 0.963 -16.812 -29.625 1 98.19 459 GLU A O 1
ATOM 3590 N N . SER A 1 460 ? 2.822 -17.281 -28.453 1 98.62 460 SER A N 1
ATOM 3591 C CA . SER A 1 460 ? 2.549 -18.719 -28.484 1 98.62 460 SER A CA 1
ATOM 3592 C C . SER A 1 460 ? 1.205 -19.031 -27.844 1 98.62 460 SER A C 1
ATOM 3594 O O . SER A 1 460 ? 0.418 -19.812 -28.391 1 98.62 460 SER A O 1
ATOM 3596 N N . GLY A 1 461 ? 0.977 -18.406 -26.688 1 98.56 461 GLY A N 1
ATOM 3597 C CA . GLY A 1 461 ? -0.284 -18.625 -26 1 98.56 461 GLY A CA 1
ATOM 3598 C C . GLY A 1 461 ? -1.491 -18.203 -26.812 1 98.56 461 GLY A C 1
ATOM 3599 O O . GLY A 1 461 ? -2.508 -18.906 -26.844 1 98.56 461 GLY A O 1
ATOM 3600 N N . ARG A 1 462 ? -1.377 -17.047 -27.391 1 97.81 462 ARG A N 1
ATOM 3601 C CA . ARG A 1 462 ? -2.473 -16.578 -28.234 1 97.81 462 ARG A CA 1
ATOM 3602 C C . ARG A 1 462 ? -2.791 -17.578 -29.328 1 97.81 462 ARG A C 1
ATOM 3604 O O . ARG A 1 462 ? -3.961 -17.875 -29.594 1 97.81 462 ARG A O 1
ATOM 3611 N N . ARG A 1 463 ? -1.773 -18.109 -30.016 1 98.12 463 ARG A N 1
ATOM 3612 C CA . ARG A 1 463 ? -1.961 -19.062 -31.094 1 98.12 463 ARG A CA 1
ATOM 3613 C C . ARG A 1 463 ? -2.604 -20.344 -30.594 1 98.12 463 ARG A C 1
ATOM 3615 O O . ARG A 1 463 ? -3.449 -20.938 -31.266 1 98.12 463 ARG A O 1
ATOM 3622 N N . PHE A 1 464 ? -2.178 -20.859 -29.453 1 98.62 464 PHE A N 1
ATOM 3623 C CA . PHE A 1 464 ? -2.756 -22.047 -28.859 1 98.62 464 PHE A CA 1
ATOM 3624 C C . PHE A 1 464 ? -4.246 -21.875 -28.594 1 98.62 464 PHE A C 1
ATOM 3626 O O . PHE A 1 464 ? -5.059 -22.719 -28.969 1 98.62 464 PHE A O 1
ATOM 3633 N N . VAL A 1 465 ? -4.617 -20.75 -27.953 1 97.62 465 VAL A N 1
ATOM 3634 C CA . VAL A 1 465 ? -6 -20.484 -27.578 1 97.62 465 VAL A CA 1
ATOM 3635 C C . VAL A 1 465 ? -6.859 -20.359 -28.844 1 97.62 465 VAL A C 1
ATOM 3637 O O . VAL A 1 465 ? -7.949 -20.938 -28.906 1 97.62 465 VAL A O 1
ATOM 3640 N N . GLU A 1 466 ? -6.34 -19.625 -29.797 1 95.94 466 GLU A N 1
ATOM 3641 C CA . GLU A 1 466 ? -7.086 -19.453 -31.047 1 95.94 466 GLU A CA 1
ATOM 3642 C C . GLU A 1 466 ? -7.328 -20.781 -31.734 1 95.94 466 GLU A C 1
ATOM 3644 O O . GLU A 1 466 ? -8.438 -21.062 -32.188 1 95.94 466 GLU A O 1
ATOM 3649 N N . ALA A 1 467 ? -6.316 -21.562 -31.797 1 96.5 467 ALA A N 1
ATOM 3650 C CA . ALA A 1 467 ? -6.438 -22.875 -32.438 1 96.5 467 ALA A CA 1
ATOM 3651 C C . ALA A 1 467 ? -7.43 -23.766 -31.703 1 96.5 467 ALA A C 1
ATOM 3653 O O . ALA A 1 467 ? -8.219 -24.469 -32.344 1 96.5 467 ALA A O 1
ATOM 3654 N N . ALA A 1 468 ? -7.344 -23.812 -30.406 1 95.88 468 ALA A N 1
ATOM 3655 C CA . ALA A 1 468 ? -8.234 -24.641 -29.609 1 95.88 468 ALA A CA 1
ATOM 3656 C C . ALA A 1 468 ? -9.688 -24.203 -29.766 1 95.88 468 ALA A C 1
ATOM 3658 O O . ALA A 1 468 ? -10.578 -25.031 -29.922 1 95.88 468 ALA A O 1
ATOM 3659 N N . LEU A 1 469 ? -9.977 -22.922 -29.719 1 93.81 469 LEU A N 1
ATOM 3660 C CA . LEU A 1 469 ? -11.336 -22.406 -29.828 1 93.81 469 LEU A CA 1
ATOM 3661 C C . LEU A 1 469 ? -11.898 -22.656 -31.234 1 93.81 469 LEU A C 1
ATOM 3663 O O . LEU A 1 469 ? -13.086 -22.953 -31.391 1 93.81 469 LEU A O 1
ATOM 3667 N N . GLN A 1 470 ? -11.055 -22.5 -32.219 1 93.19 470 GLN A N 1
ATOM 3668 C CA . GLN A 1 470 ? -11.484 -22.781 -33.594 1 93.19 470 GLN A CA 1
ATOM 3669 C C . GLN A 1 470 ? -11.859 -24.25 -33.75 1 93.19 470 GLN A C 1
ATOM 3671 O O . GLN A 1 470 ? -12.812 -24.578 -34.469 1 93.19 470 GLN A O 1
ATOM 3676 N N . ALA A 1 471 ? -11.164 -25.078 -33.094 1 90.81 471 ALA A N 1
ATOM 3677 C CA . ALA A 1 471 ? -11.406 -26.5 -33.188 1 90.81 471 ALA A CA 1
ATOM 3678 C C . ALA A 1 471 ? -12.711 -26.891 -32.469 1 90.81 471 ALA A C 1
ATOM 3680 O O . ALA A 1 471 ? -13.391 -27.828 -32.906 1 90.81 471 ALA A O 1
ATOM 3681 N N . ASP A 1 472 ? -13.133 -26.281 -31.469 1 83.25 472 ASP A N 1
ATOM 3682 C CA . ASP A 1 472 ? -14.375 -26.516 -30.75 1 83.25 472 ASP A CA 1
ATOM 3683 C C . ASP A 1 472 ? -15.594 -26.203 -31.625 1 83.25 472 ASP A C 1
ATOM 3685 O O . ASP A 1 472 ? -16.672 -26.766 -31.422 1 83.25 472 ASP A O 1
ATOM 3689 N N . ASN A 1 473 ? -15.5 -25.469 -32.719 1 69.44 473 ASN A N 1
ATOM 3690 C CA . ASN A 1 473 ? -16.469 -25.109 -33.75 1 69.44 473 ASN A CA 1
ATOM 3691 C C . ASN A 1 473 ? -17.812 -24.688 -33.125 1 69.44 473 ASN A C 1
ATOM 3693 O O . ASN A 1 473 ? -18.859 -25.094 -33.625 1 69.44 473 ASN A O 1
ATOM 3697 N N . GLY A 1 474 ? -17.656 -23.922 -32 1 65.25 474 GLY A N 1
ATOM 3698 C CA . GLY A 1 474 ? -18.875 -23.391 -31.391 1 65.25 474 GLY A CA 1
ATOM 3699 C C . GLY A 1 474 ? -19.766 -24.469 -30.797 1 65.25 474 GLY A C 1
ATOM 3700 O O . GLY A 1 474 ? -20.844 -24.172 -30.297 1 65.25 474 GLY A O 1
ATOM 3701 N N . ALA A 1 475 ? -19.375 -25.516 -30.828 1 58.22 475 ALA A N 1
ATOM 3702 C CA . ALA A 1 475 ? -20.172 -26.641 -30.312 1 58.22 475 ALA A CA 1
ATOM 3703 C C . ALA A 1 475 ? -20.328 -26.547 -28.812 1 58.22 475 ALA A C 1
ATOM 3705 O O . ALA A 1 475 ? -21.406 -26.797 -28.266 1 58.22 475 ALA A O 1
ATOM 3706 N N . SER A 1 476 ? -19.234 -26.047 -28.328 1 64.62 476 SER A N 1
ATOM 3707 C CA . SER A 1 476 ? -19.188 -25.953 -26.875 1 64.62 476 SER A CA 1
ATOM 3708 C C . SER A 1 476 ? -19.359 -24.5 -26.422 1 64.62 476 SER A C 1
ATOM 3710 O O . SER A 1 476 ? -19.031 -23.562 -27.156 1 64.62 476 SER A O 1
ATOM 3712 N N . LYS A 1 477 ? -20.484 -24.062 -25.922 1 81.88 477 LYS A N 1
ATOM 3713 C CA . LYS A 1 477 ? -20.797 -22.766 -25.344 1 81.88 477 LYS A CA 1
ATOM 3714 C C . LYS A 1 477 ? -19.609 -22.188 -24.594 1 81.88 477 LYS A C 1
ATOM 3716 O O . LYS A 1 477 ? -19.781 -21.531 -23.562 1 81.88 477 LYS A O 1
ATOM 3721 N N . ILE A 1 478 ? -18.312 -22.516 -25.234 1 88.06 478 ILE A N 1
ATOM 3722 C CA . ILE A 1 478 ? -17.109 -21.984 -24.609 1 88.06 478 ILE A CA 1
ATOM 3723 C C . ILE A 1 478 ? -16.938 -20.516 -24.969 1 88.06 478 ILE A C 1
ATOM 3725 O O . ILE A 1 478 ? -16.984 -20.141 -26.141 1 88.06 478 ILE A O 1
ATOM 3729 N N . LYS A 1 479 ? -16.734 -19.719 -23.938 1 86.12 479 LYS A N 1
ATOM 3730 C CA . LYS A 1 479 ? -16.656 -18.281 -24.156 1 86.12 479 LYS A CA 1
ATOM 3731 C C . LYS A 1 479 ? -15.219 -17.781 -24 1 86.12 479 LYS A C 1
ATOM 3733 O O . LYS A 1 479 ? -14.859 -16.734 -24.547 1 86.12 479 LYS A O 1
ATOM 3738 N N . GLN A 1 480 ? -14.438 -18.5 -23.281 1 91.06 480 GLN A N 1
ATOM 3739 C CA . GLN A 1 480 ? -13.062 -18.078 -23.047 1 91.06 480 GLN A CA 1
ATOM 3740 C C . GLN A 1 480 ? -12.141 -19.266 -22.812 1 91.06 480 GLN A C 1
ATOM 3742 O O . GLN A 1 480 ? -12.609 -20.375 -22.516 1 91.06 480 GLN A O 1
ATOM 3747 N N . ALA A 1 481 ? -10.906 -19.047 -23.047 1 95.25 481 ALA A N 1
ATOM 3748 C CA . ALA A 1 481 ? -9.883 -20.078 -22.859 1 95.25 481 ALA A CA 1
ATOM 3749 C C . ALA A 1 481 ? -8.609 -19.484 -22.266 1 95.25 481 ALA A C 1
ATOM 3751 O O . ALA A 1 481 ? -8.312 -18.312 -22.469 1 95.25 481 ALA A O 1
ATOM 3752 N N . SER A 1 482 ? -7.953 -20.25 -21.484 1 96.5 482 SER A N 1
ATOM 3753 C CA . SER A 1 482 ? -6.699 -19.797 -20.906 1 96.5 482 SER A CA 1
ATOM 3754 C C . SER A 1 482 ? -5.656 -20.906 -20.891 1 96.5 482 SER A C 1
ATOM 3756 O O . SER A 1 482 ? -5.984 -22.062 -20.641 1 96.5 482 SER A O 1
ATOM 3758 N N . ILE A 1 483 ? -4.426 -20.484 -21.156 1 98.31 483 ILE A N 1
ATOM 3759 C CA . ILE A 1 483 ? -3.275 -21.359 -20.984 1 98.31 483 ILE A CA 1
ATOM 3760 C C . ILE A 1 483 ? -2.91 -21.438 -19.5 1 98.31 483 ILE A C 1
ATOM 3762 O O . ILE A 1 483 ? -2.965 -20.438 -18.781 1 98.31 483 ILE A O 1
ATOM 3766 N N . ILE A 1 484 ? -2.596 -22.641 -19.031 1 98.75 484 ILE A N 1
ATOM 3767 C CA . ILE A 1 484 ? -1.926 -22.781 -17.734 1 98.75 484 ILE A CA 1
ATOM 3768 C C . ILE A 1 484 ? -0.496 -23.281 -17.953 1 98.75 484 ILE A C 1
ATOM 3770 O O . ILE A 1 484 ? -0.275 -24.453 -18.25 1 98.75 484 ILE A O 1
ATOM 3774 N N . SER A 1 485 ? 0.408 -22.375 -17.734 1 98.69 485 SER A N 1
ATOM 3775 C CA . SER A 1 485 ? 1.821 -22.703 -17.875 1 98.69 485 SER A CA 1
ATOM 3776 C C . SER A 1 485 ? 2.32 -23.516 -16.672 1 98.69 485 SER A C 1
ATOM 3778 O O . SER A 1 485 ? 1.699 -23.5 -15.609 1 98.69 485 SER A O 1
ATOM 3780 N N . CYS A 1 486 ? 3.439 -24.234 -16.906 1 98.69 486 CYS A N 1
ATOM 3781 C CA . CYS A 1 486 ? 4.141 -24.953 -15.844 1 98.69 486 CYS A CA 1
ATOM 3782 C C . CYS A 1 486 ? 3.23 -25.984 -15.188 1 98.69 486 CYS A C 1
ATOM 3784 O O . CYS A 1 486 ? 3.213 -26.109 -13.969 1 98.69 486 CYS A O 1
ATOM 3786 N N . ALA A 1 487 ? 2.51 -26.672 -16.031 1 98.75 487 ALA A N 1
ATOM 3787 C CA . ALA A 1 487 ? 1.56 -27.672 -15.562 1 98.75 487 ALA A CA 1
ATOM 3788 C C . ALA A 1 487 ? 1.984 -29.078 -15.992 1 98.75 487 ALA A C 1
ATOM 3790 O O . ALA A 1 487 ? 2.488 -29.266 -17.109 1 98.75 487 ALA A O 1
ATOM 3791 N N . ASN A 1 488 ? 1.842 -30.047 -15.125 1 98.44 488 ASN A N 1
ATOM 3792 C CA . ASN A 1 488 ? 1.986 -31.469 -15.383 1 98.44 488 ASN A CA 1
ATOM 3793 C C . ASN A 1 488 ? 3.414 -31.828 -15.789 1 98.44 488 ASN A C 1
ATOM 3795 O O . ASN A 1 488 ? 3.65 -32.875 -16.391 1 98.44 488 ASN A O 1
ATOM 3799 N N . GLY A 1 489 ? 4.352 -31 -15.555 1 97.44 489 GLY A N 1
ATOM 3800 C CA . GLY A 1 489 ? 5.75 -31.203 -15.898 1 97.44 489 GLY A CA 1
ATOM 3801 C C . GLY A 1 489 ? 6.48 -29.922 -16.203 1 97.44 489 GLY A C 1
ATOM 3802 O O . GLY A 1 489 ? 6 -28.828 -15.867 1 97.44 489 GLY A O 1
ATOM 3803 N N . TYR A 1 490 ? 7.715 -30.078 -16.828 1 98.12 490 TYR A N 1
ATOM 3804 C CA . TYR A 1 490 ? 8.492 -28.891 -17.172 1 98.12 490 TYR A CA 1
ATOM 3805 C C . TYR A 1 490 ? 9.438 -29.156 -18.328 1 98.12 490 TYR A C 1
ATOM 3807 O O . TYR A 1 490 ? 10.266 -30.062 -18.266 1 98.12 490 TYR A O 1
ATOM 3815 N N . PHE A 1 491 ? 9.266 -28.359 -19.406 1 98 491 PHE A N 1
ATOM 3816 C CA . PHE A 1 491 ? 10.039 -28.5 -20.625 1 98 491 PHE A CA 1
ATOM 3817 C C . PHE A 1 491 ? 10.766 -27.203 -20.969 1 98 491 PHE A C 1
ATOM 3819 O O . PHE A 1 491 ? 11.266 -27.031 -22.078 1 98 491 PHE A O 1
ATOM 3826 N N . GLY A 1 492 ? 10.75 -26.266 -20.047 1 96.94 492 GLY A N 1
ATOM 3827 C CA . GLY A 1 492 ? 11.328 -24.969 -20.344 1 96.94 492 GLY A CA 1
ATOM 3828 C C . GLY A 1 492 ? 10.344 -24.016 -21.016 1 96.94 492 GLY A C 1
ATOM 3829 O O . GLY A 1 492 ? 9.227 -23.828 -20.516 1 96.94 492 GLY A O 1
ATOM 3830 N N . TYR A 1 493 ? 10.859 -23.344 -22.094 1 97.5 493 TYR A N 1
ATOM 3831 C CA . TYR A 1 493 ? 10.07 -22.312 -22.75 1 97.5 493 TYR A CA 1
ATOM 3832 C C . TYR A 1 493 ? 9.492 -22.844 -24.062 1 97.5 493 TYR A C 1
ATOM 3834 O O . TYR A 1 493 ? 9.914 -23.891 -24.562 1 97.5 493 TYR A O 1
ATOM 3842 N N . VAL A 1 494 ? 8.516 -22.109 -24.547 1 98.44 494 VAL A N 1
ATOM 3843 C CA . VAL A 1 494 ? 8.055 -22.312 -25.922 1 98.44 494 VAL A CA 1
ATOM 3844 C C . VAL A 1 494 ? 7.766 -20.969 -26.578 1 98.44 494 VAL A C 1
ATOM 3846 O O . VAL A 1 494 ? 6.887 -20.234 -26.125 1 98.44 494 VAL A O 1
ATOM 3849 N N . THR A 1 495 ? 8.547 -20.641 -27.578 1 97.5 495 THR A N 1
ATOM 3850 C CA . THR A 1 495 ? 8.375 -19.438 -28.375 1 97.5 495 THR A CA 1
ATOM 3851 C C . THR A 1 495 ? 7.754 -19.781 -29.734 1 97.5 495 THR A C 1
ATOM 3853 O O . THR A 1 495 ? 7.672 -20.953 -30.109 1 97.5 495 THR A O 1
ATOM 3856 N N . THR A 1 496 ? 7.285 -18.781 -30.438 1 98.12 496 THR A N 1
ATOM 3857 C CA . THR A 1 496 ? 6.949 -18.969 -31.844 1 98.12 496 THR A CA 1
ATOM 3858 C C . THR A 1 496 ? 8.203 -19.234 -32.688 1 98.12 496 THR A C 1
ATOM 3860 O O . THR A 1 496 ? 9.32 -18.938 -32.219 1 98.12 496 THR A O 1
ATOM 3863 N N . PRO A 1 497 ? 7.938 -19.781 -33.875 1 96.88 497 PRO A N 1
ATOM 3864 C CA . PRO A 1 497 ? 9.102 -19.938 -34.75 1 96.88 497 PRO A CA 1
ATOM 3865 C C . PRO A 1 497 ? 9.797 -18.609 -35.031 1 96.88 497 PRO A C 1
ATOM 3867 O O . PRO A 1 497 ? 11.023 -18.562 -35.125 1 96.88 497 PRO A O 1
ATOM 3870 N N . GLU A 1 498 ? 9.055 -17.531 -35.156 1 96.5 498 GLU A N 1
ATOM 3871 C CA . GLU A 1 498 ? 9.617 -16.203 -35.438 1 96.5 498 GLU A CA 1
ATOM 3872 C C . GLU A 1 498 ? 10.469 -15.719 -34.281 1 96.5 498 GLU A C 1
ATOM 3874 O O . GLU A 1 498 ? 11.602 -15.266 -34.469 1 96.5 498 GLU A O 1
ATOM 3879 N N . GLU A 1 499 ? 9.922 -15.859 -33.094 1 96.12 499 GLU A N 1
ATOM 3880 C CA . GLU A 1 499 ? 10.656 -15.445 -31.922 1 96.12 499 GLU A CA 1
ATOM 3881 C C . GLU A 1 499 ? 11.906 -16.297 -31.703 1 96.12 499 GLU A C 1
ATOM 3883 O O . GLU A 1 499 ? 12.953 -15.781 -31.297 1 96.12 499 GLU A O 1
ATOM 3888 N N . TYR A 1 500 ? 11.758 -17.547 -31.984 1 95.5 500 TYR A N 1
ATOM 3889 C CA . TYR A 1 500 ? 12.875 -18.484 -31.875 1 95.5 500 TYR A CA 1
ATOM 3890 C C . TYR A 1 500 ? 14.055 -18.031 -32.719 1 95.5 500 TYR A C 1
ATOM 3892 O O . TYR A 1 500 ? 15.211 -18.188 -32.312 1 95.5 500 TYR A O 1
ATOM 3900 N N . SER A 1 501 ? 13.797 -17.453 -33.781 1 92.69 501 SER A N 1
ATOM 3901 C CA . SER A 1 501 ? 14.836 -17.062 -34.75 1 92.69 501 SER A CA 1
ATOM 3902 C C . SER A 1 501 ? 15.695 -15.938 -34.188 1 92.69 501 SER A C 1
ATOM 3904 O O . SER A 1 501 ? 16.812 -15.719 -34.656 1 92.69 501 SER A O 1
ATOM 3906 N N . ARG A 1 502 ? 15.195 -15.289 -33.094 1 91.19 502 ARG A N 1
ATOM 3907 C CA . ARG A 1 502 ? 15.922 -14.164 -32.531 1 91.19 502 ARG A CA 1
ATOM 3908 C C . ARG A 1 502 ? 16.844 -14.617 -31.422 1 91.19 502 ARG A C 1
ATOM 3910 O O . ARG A 1 502 ? 17.766 -13.891 -31.016 1 91.19 502 ARG A O 1
ATOM 3917 N N . GLN A 1 503 ? 16.625 -15.766 -30.875 1 90.25 503 GLN A N 1
ATOM 3918 C CA . GLN A 1 503 ? 17.469 -16.453 -29.906 1 90.25 503 GLN A CA 1
ATOM 3919 C C . GLN A 1 503 ? 17.719 -15.578 -28.688 1 90.25 503 GLN A C 1
ATOM 3921 O O . GLN A 1 503 ? 18.859 -15.422 -28.25 1 90.25 503 GLN A O 1
ATOM 3926 N N . HIS A 1 504 ? 16.688 -14.969 -28.281 1 90.56 504 HIS A N 1
ATOM 3927 C CA . HIS A 1 504 ? 16.703 -14.461 -26.906 1 90.56 504 HIS A CA 1
ATOM 3928 C C . HIS A 1 504 ? 16.641 -15.602 -25.891 1 90.56 504 HIS A C 1
ATOM 3930 O O . HIS A 1 504 ? 16.656 -16.781 -26.281 1 90.56 504 HIS A O 1
ATOM 3936 N N . TYR A 1 505 ? 16.594 -15.312 -24.656 1 89.31 505 TYR A N 1
ATOM 3937 C CA . TYR A 1 505 ? 16.625 -16.328 -23.594 1 89.31 505 TYR A CA 1
ATOM 3938 C C . TYR A 1 505 ? 15.578 -17.406 -23.859 1 89.31 505 TYR A C 1
ATOM 3940 O O . TYR A 1 505 ? 15.875 -18.594 -23.797 1 89.31 505 TYR A O 1
ATOM 3948 N N . GLU A 1 506 ? 14.367 -17 -24.219 1 94.25 506 GLU A N 1
ATOM 3949 C CA . GLU A 1 506 ? 13.242 -17.922 -24.406 1 94.25 506 GLU A CA 1
ATOM 3950 C C . GLU A 1 506 ? 13.477 -18.828 -25.609 1 94.25 506 GLU A C 1
ATOM 3952 O O . GLU A 1 506 ? 13.109 -20 -25.578 1 94.25 506 GLU A O 1
ATOM 3957 N N . GLY A 1 507 ? 14.039 -18.234 -26.578 1 92.38 507 GLY A N 1
ATOM 3958 C CA . GLY A 1 507 ? 14.359 -19.047 -27.75 1 92.38 507 GLY A CA 1
ATOM 3959 C C . GLY A 1 507 ? 15.414 -20.094 -27.484 1 92.38 507 GLY A C 1
ATOM 3960 O O . GLY A 1 507 ? 15.289 -21.234 -27.922 1 92.38 507 GLY A O 1
ATOM 3961 N N . GLY A 1 508 ? 16.406 -19.672 -26.766 1 90.12 508 GLY A N 1
ATOM 3962 C CA . GLY A 1 508 ? 17.469 -20.609 -26.406 1 90.12 508 GLY A CA 1
ATOM 3963 C C . GLY A 1 508 ? 17.016 -21.734 -25.5 1 90.12 508 GLY A C 1
ATOM 3964 O O . GLY A 1 508 ? 17.609 -22.812 -25.5 1 90.12 508 GLY A O 1
ATOM 3965 N N . HIS A 1 509 ? 15.922 -21.484 -24.766 1 93.62 509 HIS A N 1
ATOM 3966 C CA . HIS A 1 509 ? 15.398 -22.453 -23.812 1 93.62 509 HIS A CA 1
ATOM 3967 C C . HIS A 1 509 ? 14.203 -23.219 -24.391 1 93.62 509 HIS A C 1
ATOM 3969 O O . HIS A 1 509 ? 13.484 -23.891 -23.656 1 93.62 509 HIS A O 1
ATOM 3975 N N . THR A 1 510 ? 13.867 -22.984 -25.641 1 96.12 510 THR A N 1
ATOM 3976 C CA . THR A 1 510 ? 12.984 -23.859 -26.391 1 96.12 510 THR A CA 1
ATOM 3977 C C . THR A 1 510 ? 13.75 -25.062 -26.922 1 96.12 510 THR A C 1
ATOM 3979 O O . THR A 1 510 ? 14.289 -25.031 -28.031 1 96.12 510 THR A O 1
ATOM 3982 N N . LEU A 1 511 ? 13.695 -26.094 -26.234 1 95.56 511 LEU A N 1
ATOM 3983 C CA . LEU A 1 511 ? 14.641 -27.203 -26.312 1 95.56 511 LEU A CA 1
ATOM 3984 C C . LEU A 1 511 ? 14.477 -27.953 -27.625 1 95.56 511 LEU A C 1
ATOM 3986 O O . LEU A 1 511 ? 15.461 -28.375 -28.234 1 95.56 511 LEU A O 1
ATOM 3990 N N . TYR A 1 512 ? 13.305 -28.188 -28.078 1 96.75 512 TYR A N 1
ATOM 3991 C CA . TYR A 1 512 ? 13.031 -29.109 -29.172 1 96.75 512 TYR A CA 1
ATOM 3992 C C . TYR A 1 512 ? 12.883 -28.344 -30.5 1 96.75 512 TYR A C 1
ATOM 3994 O O . TYR A 1 512 ? 12.273 -28.859 -31.438 1 96.75 512 TYR A O 1
ATOM 4002 N N . GLY A 1 513 ? 13.344 -27.062 -30.531 1 95.25 513 GLY A N 1
ATOM 4003 C CA . GLY A 1 513 ? 13.445 -26.344 -31.797 1 95.25 513 GLY A CA 1
ATOM 4004 C C . GLY A 1 513 ? 12.211 -25.516 -32.094 1 95.25 513 GLY A C 1
ATOM 4005 O O . GLY A 1 513 ? 11.242 -25.516 -31.344 1 95.25 513 GLY A O 1
ATOM 4006 N N . PRO A 1 514 ? 12.258 -24.828 -33.25 1 95.5 514 PRO A N 1
ATOM 4007 C CA . PRO A 1 514 ? 11.188 -23.891 -33.625 1 95.5 514 PRO A CA 1
ATOM 4008 C C . PRO A 1 514 ? 9.867 -24.594 -33.938 1 95.5 514 PRO A C 1
ATOM 4010 O O . PRO A 1 514 ? 8.812 -23.969 -33.875 1 95.5 514 PRO A O 1
ATOM 4013 N N . GLY A 1 515 ? 9.898 -25.844 -34.188 1 96.94 515 GLY A N 1
ATOM 4014 C CA . GLY A 1 515 ? 8.695 -26.609 -34.469 1 96.94 515 GLY A CA 1
ATOM 4015 C C . GLY A 1 515 ? 7.867 -26.922 -33.219 1 96.94 515 GLY A C 1
ATOM 4016 O O . GLY A 1 515 ? 6.727 -27.375 -33.344 1 96.94 515 GLY A O 1
ATOM 4017 N N . THR A 1 516 ? 8.391 -26.594 -32.094 1 98 516 THR A N 1
ATOM 4018 C CA . THR A 1 516 ? 7.727 -26.938 -30.844 1 98 516 THR A CA 1
ATOM 4019 C C . THR A 1 516 ? 6.352 -26.281 -30.75 1 98 516 THR A C 1
ATOM 4021 O O . THR A 1 516 ? 5.359 -26.953 -30.453 1 98 516 THR A O 1
ATOM 4024 N N . GLN A 1 517 ? 6.258 -24.984 -31.016 1 98.44 517 GLN A N 1
ATOM 4025 C CA . GLN A 1 517 ? 4.996 -24.25 -30.891 1 98.44 517 GLN A CA 1
ATOM 4026 C C . GLN A 1 517 ? 3.953 -24.812 -31.844 1 98.44 517 GLN A C 1
ATOM 4028 O O . GLN A 1 517 ? 2.824 -25.109 -31.453 1 98.44 517 GLN A O 1
ATOM 4033 N N . PRO A 1 518 ? 4.242 -25.016 -33.125 1 98.31 518 PRO A N 1
ATOM 4034 C CA . PRO A 1 518 ? 3.242 -25.609 -34.031 1 98.31 518 PRO A CA 1
ATOM 4035 C C . PRO A 1 518 ? 2.834 -27.016 -33.594 1 98.31 518 PRO A C 1
ATOM 4037 O O . PRO A 1 518 ? 1.676 -27.406 -33.781 1 98.31 518 PRO A O 1
ATOM 4040 N N . PHE A 1 519 ? 3.75 -27.797 -33.156 1 98.31 519 PHE A N 1
ATOM 4041 C CA . PHE A 1 519 ? 3.48 -29.156 -32.688 1 98.31 519 PHE A CA 1
ATOM 4042 C C . PHE A 1 519 ? 2.473 -29.156 -31.547 1 98.31 519 PHE A C 1
ATOM 4044 O O . PHE A 1 519 ? 1.486 -29.891 -31.578 1 98.31 519 PHE A O 1
ATOM 4051 N N . LEU A 1 520 ? 2.729 -28.328 -30.562 1 98.69 520 LEU A N 1
ATOM 4052 C CA . LEU A 1 520 ? 1.821 -28.203 -29.422 1 98.69 520 LEU A CA 1
ATOM 4053 C C . LEU A 1 520 ? 0.456 -27.688 -29.875 1 98.69 520 LEU A C 1
ATOM 4055 O O . LEU A 1 520 ? -0.577 -28.172 -29.406 1 98.69 520 LEU A O 1
ATOM 4059 N N . GLN A 1 521 ? 0.476 -26.719 -30.719 1 98.5 521 GLN A N 1
ATOM 4060 C CA . GLN A 1 521 ? -0.748 -26.125 -31.25 1 98.5 521 GLN A CA 1
ATOM 4061 C C . GLN A 1 521 ? -1.63 -27.188 -31.906 1 98.5 521 GLN A C 1
ATOM 4063 O O . GLN A 1 521 ? -2.84 -27.219 -31.672 1 98.5 521 GLN A O 1
ATOM 4068 N N . ALA A 1 522 ? -1.041 -28 -32.656 1 98.19 522 ALA A N 1
ATOM 4069 C CA . ALA A 1 522 ? -1.77 -29.062 -33.375 1 98.19 522 ALA A CA 1
ATOM 4070 C C . ALA A 1 522 ? -2.377 -30.062 -32.406 1 98.19 522 ALA A C 1
ATOM 4072 O O . ALA A 1 522 ? -3.527 -30.469 -32.562 1 98.19 522 ALA A O 1
ATOM 4073 N N . HIS A 1 523 ? -1.619 -30.484 -31.469 1 98.12 523 HIS A N 1
ATOM 4074 C CA . HIS A 1 523 ? -2.113 -31.438 -30.484 1 98.12 523 HIS A CA 1
ATOM 4075 C C . HIS A 1 523 ? -3.248 -30.844 -29.656 1 98.12 523 HIS A C 1
ATOM 4077 O O . HIS A 1 523 ? -4.25 -31.516 -29.391 1 98.12 523 HIS A O 1
ATOM 4083 N N . LEU A 1 524 ? -3.117 -29.609 -29.219 1 97.94 524 LEU A N 1
ATOM 4084 C CA . LEU A 1 524 ? -4.152 -28.953 -28.422 1 97.94 524 LEU A CA 1
ATOM 4085 C C . LEU A 1 524 ? -5.449 -28.828 -29.219 1 97.94 524 LEU A C 1
ATOM 4087 O O . LEU A 1 524 ? -6.535 -29.047 -28.688 1 97.94 524 LEU A O 1
ATOM 4091 N N . ALA A 1 525 ? -5.316 -28.422 -30.453 1 97 525 ALA A N 1
ATOM 4092 C CA . ALA A 1 525 ? -6.496 -28.328 -31.312 1 97 525 ALA A CA 1
ATOM 4093 C C . ALA A 1 525 ? -7.188 -29.688 -31.438 1 97 525 ALA A C 1
ATOM 4095 O O . ALA A 1 525 ? -8.414 -29.781 -31.344 1 97 525 ALA A O 1
ATOM 4096 N N . ALA A 1 526 ? -6.434 -30.719 -31.609 1 97.12 526 ALA A N 1
ATOM 4097 C CA . ALA A 1 526 ? -6.977 -32.062 -31.828 1 97.12 526 ALA A CA 1
ATOM 4098 C C . ALA A 1 526 ? -7.703 -32.562 -30.578 1 97.12 526 ALA A C 1
ATOM 4100 O O . ALA A 1 526 ? -8.805 -33.094 -30.688 1 97.12 526 ALA A O 1
ATOM 4101 N N . ILE A 1 527 ? -7.105 -32.406 -29.484 1 97.06 527 ILE A N 1
ATOM 4102 C CA . ILE A 1 527 ? -7.723 -32.938 -28.266 1 97.06 527 ILE A CA 1
ATOM 4103 C C . ILE A 1 527 ? -8.93 -32.094 -27.891 1 97.06 527 ILE A C 1
ATOM 4105 O O . ILE A 1 527 ? -9.891 -32.594 -27.297 1 97.06 527 ILE A O 1
ATOM 4109 N N . THR A 1 528 ? -8.891 -30.812 -28.156 1 95.81 528 THR A N 1
ATOM 4110 C CA . THR A 1 528 ? -10.055 -29.969 -27.891 1 95.81 528 THR A CA 1
ATOM 4111 C C . THR A 1 528 ? -11.211 -30.328 -28.797 1 95.81 528 THR A C 1
ATOM 4113 O O . THR A 1 528 ? -12.367 -30.359 -28.375 1 95.81 528 THR A O 1
ATOM 4116 N N . LYS A 1 529 ? -10.922 -30.609 -30.047 1 94.5 529 LYS A N 1
ATOM 4117 C CA . LYS A 1 529 ? -11.938 -31.047 -31 1 94.5 529 LYS A CA 1
ATOM 4118 C C . LYS A 1 529 ? -12.641 -32.312 -30.516 1 94.5 529 LYS A C 1
ATOM 4120 O O . LYS A 1 529 ? -13.844 -32.469 -30.734 1 94.5 529 LYS A O 1
ATOM 4125 N N . ASP A 1 530 ? -11.93 -33.125 -29.875 1 94 530 ASP A N 1
ATOM 4126 C CA . ASP A 1 530 ? -12.438 -34.438 -29.453 1 94 530 ASP A CA 1
ATOM 4127 C C . ASP A 1 530 ? -12.891 -34.406 -28 1 94 530 ASP A C 1
ATOM 4129 O O . ASP A 1 530 ? -12.977 -35.438 -27.344 1 94 530 ASP A O 1
ATOM 4133 N N . LEU A 1 531 ? -13.062 -33.25 -27.484 1 93.62 531 LEU A N 1
ATOM 4134 C CA . LEU A 1 531 ? -13.578 -33.156 -26.125 1 93.62 531 LEU A CA 1
ATOM 4135 C C . LEU A 1 531 ? -14.953 -33.812 -26 1 93.62 531 LEU A C 1
ATOM 4137 O O . LEU A 1 531 ? -15.852 -33.5 -26.797 1 93.62 531 LEU A O 1
ATOM 4141 N N . PRO A 1 532 ? -15.109 -34.656 -25.062 1 92.88 532 PRO A N 1
ATOM 4142 C CA . PRO A 1 532 ? -16.438 -35.25 -24.891 1 92.88 532 PRO A CA 1
ATOM 4143 C C . PRO A 1 532 ? -17.469 -34.281 -24.375 1 92.88 532 PRO A C 1
ATOM 4145 O O . PRO A 1 532 ? -17.109 -33.25 -23.766 1 92.88 532 PRO A O 1
ATOM 4148 N N . ILE A 1 533 ? -18.688 -34.625 -24.547 1 87.12 533 ILE A N 1
ATOM 4149 C CA . ILE A 1 533 ? -19.781 -33.781 -24.109 1 87.12 533 ILE A CA 1
ATOM 4150 C C . ILE A 1 533 ? -19.812 -33.688 -22.594 1 87.12 533 ILE A C 1
ATOM 4152 O O . ILE A 1 533 ? -20.141 -32.656 -22.016 1 87.12 533 ILE A O 1
ATOM 4156 N N . ALA A 1 534 ? -19.531 -34.875 -22.016 1 87.94 534 ALA A N 1
ATOM 4157 C CA . ALA A 1 534 ? -19.422 -34.938 -20.562 1 87.94 534 ALA A CA 1
ATOM 4158 C C . ALA A 1 534 ? -18.406 -36.031 -20.141 1 87.94 534 ALA A C 1
ATOM 4160 O O . ALA A 1 534 ? -18.266 -37.031 -20.828 1 87.94 534 ALA A O 1
ATOM 4161 N N . GLY A 1 535 ? -17.766 -35.719 -19.109 1 89.81 535 GLY A N 1
ATOM 4162 C CA . GLY A 1 535 ? -16.812 -36.688 -18.609 1 89.81 535 GLY A CA 1
ATOM 4163 C C . GLY A 1 535 ? -15.453 -36.594 -19.266 1 89.81 535 GLY A C 1
ATOM 4164 O O . GLY A 1 535 ? -15.055 -35.531 -19.719 1 89.81 535 GLY A O 1
ATOM 4165 N N . GLY A 1 536 ? -14.703 -37.781 -19.156 1 93.94 536 GLY A N 1
ATOM 4166 C CA . GLY A 1 536 ? -13.312 -37.688 -19.562 1 93.94 536 GLY A CA 1
ATOM 4167 C C . GLY A 1 536 ? -12.945 -38.719 -20.625 1 93.94 536 GLY A C 1
ATOM 4168 O O . GLY A 1 536 ? -13.516 -39.812 -20.688 1 93.94 536 GLY A O 1
ATOM 4169 N N . LYS A 1 537 ? -12.094 -38.25 -21.516 1 96 537 LYS A N 1
ATOM 4170 C CA . LYS A 1 537 ? -11.359 -39.125 -22.453 1 96 537 LYS A CA 1
ATOM 4171 C C . LYS A 1 537 ? -9.859 -39.031 -22.203 1 96 537 LYS A C 1
ATOM 4173 O O . LYS A 1 537 ? -9.328 -37.938 -21.922 1 96 537 LYS A O 1
ATOM 4178 N N . GLU A 1 538 ? -9.211 -40.219 -22.141 1 97.31 538 GLU A N 1
ATOM 4179 C CA . GLU A 1 538 ? -7.777 -40.156 -21.844 1 97.31 538 GLU A CA 1
ATOM 4180 C C . GLU A 1 538 ? -7.023 -41.281 -22.547 1 97.31 538 GLU A C 1
ATOM 4182 O O . GLU A 1 538 ? -7.574 -42.375 -22.781 1 97.31 538 GLU A O 1
ATOM 4187 N N . THR A 1 539 ? -5.855 -41.031 -23 1 97.44 539 THR A N 1
ATOM 4188 C CA . THR A 1 539 ? -4.922 -41.969 -23.594 1 97.44 539 THR A CA 1
ATOM 4189 C C . THR A 1 539 ? -3.566 -41.906 -22.891 1 97.44 539 THR A C 1
ATOM 4191 O O . THR A 1 539 ? -2.877 -40.906 -22.953 1 97.44 539 THR A O 1
ATOM 4194 N N . PHE A 1 540 ? -3.246 -43 -22.219 1 97.5 540 PHE A N 1
ATOM 4195 C CA . PHE A 1 540 ? -1.989 -43.125 -21.484 1 97.5 540 PHE A CA 1
ATOM 4196 C C . PHE A 1 540 ? -1.313 -44.438 -21.797 1 97.5 540 PHE A C 1
ATOM 4198 O O . PHE A 1 540 ? -1.97 -45.406 -22.234 1 97.5 540 PHE A O 1
ATOM 4205 N N . PRO A 1 541 ? 0.011 -44.5 -21.609 1 96.81 541 PRO A N 1
ATOM 4206 C CA . PRO A 1 541 ? 0.645 -45.844 -21.594 1 96.81 541 PRO A CA 1
ATOM 4207 C C . PRO A 1 541 ? 0.187 -46.688 -20.422 1 96.81 541 PRO A C 1
ATOM 4209 O O . PRO A 1 541 ? -0.415 -46.188 -19.469 1 96.81 541 PRO A O 1
ATOM 4212 N N . VAL A 1 542 ? 0.519 -48 -20.484 1 96 542 VAL A N 1
ATOM 4213 C CA . VAL A 1 542 ? 0.039 -48.938 -19.484 1 96 542 VAL A CA 1
ATOM 4214 C C . VAL A 1 542 ? 0.861 -48.781 -18.203 1 96 542 VAL A C 1
ATOM 4216 O O . VAL A 1 542 ? 0.39 -49.125 -17.109 1 96 542 VAL A O 1
ATOM 4219 N N . SER A 1 543 ? 2.051 -48.344 -18.406 1 96.81 543 SER A N 1
ATOM 4220 C CA . SER A 1 543 ? 2.92 -48.125 -17.25 1 96.81 543 SER A CA 1
ATOM 4221 C C . SER A 1 543 ? 4.047 -47.156 -17.562 1 96.81 543 SER A C 1
ATOM 4223 O O . SER A 1 543 ? 4.285 -46.844 -18.734 1 96.81 543 SER A O 1
ATOM 4225 N N . TRP A 1 544 ? 4.664 -46.719 -16.531 1 97.31 544 TRP A N 1
ATOM 4226 C CA . TRP A 1 544 ? 5.828 -45.844 -16.625 1 97.31 544 TRP A CA 1
ATOM 4227 C C . TRP A 1 544 ? 6.969 -46.344 -15.758 1 97.31 544 TRP A C 1
ATOM 4229 O O . TRP A 1 544 ? 6.734 -46.938 -14.695 1 97.31 544 TRP A O 1
ATOM 4239 N N . GLU A 1 545 ? 8.195 -46.156 -16.234 1 95.69 545 GLU A N 1
ATOM 4240 C CA . GLU A 1 545 ? 9.398 -46.375 -15.445 1 95.69 545 GLU A CA 1
ATOM 4241 C C . GLU A 1 545 ? 10.305 -45.156 -15.461 1 95.69 545 GLU A C 1
ATOM 4243 O O . GLU A 1 545 ? 10.539 -44.562 -16.516 1 95.69 545 GLU A O 1
ATOM 4248 N N . TYR A 1 546 ? 10.703 -44.75 -14.281 1 96.31 546 TYR A N 1
ATOM 4249 C CA . TYR A 1 546 ? 11.617 -43.625 -14.141 1 96.31 546 TYR A CA 1
ATOM 4250 C C . TYR A 1 546 ? 12.875 -44.031 -13.391 1 96.31 546 TYR A C 1
ATOM 4252 O O . TYR A 1 546 ? 12.82 -44.812 -12.445 1 96.31 546 TYR A O 1
ATOM 4260 N N . GLU A 1 547 ? 14.023 -43.562 -13.859 1 95.69 547 GLU A N 1
ATOM 4261 C CA . GLU A 1 547 ? 15.312 -43.688 -13.18 1 95.69 547 GLU A CA 1
ATOM 4262 C C . GLU A 1 547 ? 15.969 -42.312 -13.039 1 95.69 547 GLU A C 1
ATOM 4264 O O . GLU A 1 547 ? 16.312 -41.656 -14.039 1 95.69 547 GLU A O 1
ATOM 4269 N N . LEU A 1 548 ? 16.188 -41.875 -11.812 1 97.56 548 LEU A N 1
ATOM 4270 C CA . LEU A 1 548 ? 16.625 -40.5 -11.547 1 97.56 548 LEU A CA 1
ATOM 4271 C C . LEU A 1 548 ? 17.859 -40.5 -10.656 1 97.56 548 LEU A C 1
ATOM 4273 O O . LEU A 1 548 ? 17.969 -41.281 -9.727 1 97.56 548 LEU A O 1
ATOM 4277 N N . ASP A 1 549 ? 18.812 -39.625 -10.906 1 96.44 549 ASP A N 1
ATOM 4278 C CA . ASP A 1 549 ? 20 -39.438 -10.062 1 96.44 549 ASP A CA 1
ATOM 4279 C C . ASP A 1 549 ? 19.625 -38.812 -8.719 1 96.44 549 ASP A C 1
ATOM 4281 O O . ASP A 1 549 ? 19.281 -37.625 -8.656 1 96.44 549 ASP A O 1
ATOM 4285 N N . ARG A 1 550 ? 19.812 -39.531 -7.73 1 96.69 550 ARG A N 1
ATOM 4286 C CA . ARG A 1 550 ? 19.266 -39.156 -6.43 1 96.69 550 ARG A CA 1
ATOM 4287 C C . ARG A 1 550 ? 20.266 -38.375 -5.602 1 96.69 550 ARG A C 1
ATOM 4289 O O . ARG A 1 550 ? 21.469 -38.656 -5.621 1 96.69 550 ARG A O 1
ATOM 4296 N N . LYS A 1 551 ? 19.828 -37.344 -4.91 1 96.19 551 LYS A N 1
ATOM 4297 C CA . LYS A 1 551 ? 20.5 -36.625 -3.834 1 96.19 551 LYS A CA 1
ATOM 4298 C C . LYS A 1 551 ? 19.578 -36.438 -2.631 1 96.19 551 LYS A C 1
ATOM 4300 O O . LYS A 1 551 ? 18.375 -36.656 -2.73 1 96.19 551 LYS A O 1
ATOM 4305 N N . ASN A 1 552 ? 20.172 -36.156 -1.44 1 95.75 552 ASN A N 1
ATOM 4306 C CA . ASN A 1 552 ? 19.391 -36.031 -0.211 1 95.75 552 ASN A CA 1
ATOM 4307 C C . ASN A 1 552 ? 19.594 -34.656 0.444 1 95.75 552 ASN A C 1
ATOM 4309 O O . ASN A 1 552 ? 20.5 -34.469 1.257 1 95.75 552 ASN A O 1
ATOM 4313 N N . TYR A 1 553 ? 18.703 -33.75 0.137 1 96.94 553 TYR A N 1
ATOM 4314 C CA . TYR A 1 553 ? 18.734 -32.438 0.752 1 96.94 553 TYR A CA 1
ATOM 4315 C C . TYR A 1 553 ? 17.703 -32.312 1.868 1 96.94 553 TYR A C 1
ATOM 4317 O O . TYR A 1 553 ? 17.906 -31.594 2.836 1 96.94 553 TYR A O 1
ATOM 4325 N N . TYR A 1 554 ? 16.516 -32.969 1.684 1 97.38 554 TYR A N 1
ATOM 4326 C CA . TYR A 1 554 ? 15.516 -33.062 2.746 1 97.38 554 TYR A CA 1
ATOM 4327 C C . TYR A 1 554 ? 16.125 -33.625 4.02 1 97.38 554 TYR A C 1
ATOM 4329 O O . TYR A 1 554 ? 16.828 -34.656 3.979 1 97.38 554 TYR A O 1
ATOM 4337 N N . PRO A 1 555 ? 15.891 -33 5.141 1 95.81 555 PRO A N 1
ATOM 4338 C CA . PRO A 1 555 ? 16.609 -33.438 6.344 1 95.81 555 PRO A CA 1
ATOM 4339 C C . PRO A 1 555 ? 16.219 -34.844 6.797 1 95.81 555 PRO A C 1
ATOM 4341 O O . PRO A 1 555 ? 15.039 -35.188 6.797 1 95.81 555 PRO A O 1
ATOM 4344 N N . ALA A 1 556 ? 17.219 -35.5 7.156 1 94.44 556 ALA A N 1
ATOM 4345 C CA . ALA A 1 556 ? 17 -36.812 7.75 1 94.44 556 ALA A CA 1
ATOM 4346 C C . ALA A 1 556 ? 16.453 -36.688 9.172 1 94.44 556 ALA A C 1
ATOM 4348 O O . ALA A 1 556 ? 16.75 -35.719 9.867 1 94.44 556 ALA A O 1
ATOM 4349 N N . GLU A 1 557 ? 15.797 -37.719 9.523 1 94.38 557 GLU A N 1
ATOM 4350 C CA . GLU A 1 557 ? 15.273 -37.719 10.891 1 94.38 557 GLU A CA 1
ATOM 4351 C C . GLU A 1 557 ? 16.391 -37.75 11.914 1 94.38 557 GLU A C 1
ATOM 4353 O O . GLU A 1 557 ? 17.312 -38.562 11.828 1 94.38 557 GLU A O 1
ATOM 4358 N N . GLU A 1 558 ? 16.297 -36.844 12.812 1 94 558 GLU A N 1
ATOM 4359 C CA . GLU A 1 558 ? 17.266 -36.75 13.891 1 94 558 GLU A CA 1
ATOM 4360 C C . GLU A 1 558 ? 16.578 -36.562 15.242 1 94 558 GLU A C 1
ATOM 4362 O O . GLU A 1 558 ? 15.609 -35.812 15.359 1 94 558 GLU A O 1
ATOM 4367 N N . SER A 1 559 ? 17.047 -37.281 16.188 1 94.69 559 SER A N 1
ATOM 4368 C CA . SER A 1 559 ? 16.562 -37.094 17.547 1 94.69 559 SER A CA 1
ATOM 4369 C C . SER A 1 559 ? 17.047 -35.75 18.109 1 94.69 559 SER A C 1
ATOM 4371 O O . SER A 1 559 ? 18 -35.156 17.594 1 94.69 559 SER A O 1
ATOM 4373 N N . PHE A 1 560 ? 16.297 -35.312 19.062 1 94.38 560 PHE A N 1
ATOM 4374 C CA . PHE A 1 560 ? 16.719 -34.062 19.688 1 94.38 560 PHE A CA 1
ATOM 4375 C C . PHE A 1 560 ? 16.672 -34.188 21.203 1 94.38 560 PHE A C 1
ATOM 4377 O O . PHE A 1 560 ? 15.961 -35.031 21.75 1 94.38 560 PHE A O 1
ATOM 4384 N N . SER A 1 561 ? 17.531 -33.406 21.859 1 94.44 561 SER A N 1
ATOM 4385 C CA . SER A 1 561 ? 17.516 -33.219 23.297 1 94.44 561 SER A CA 1
ATOM 4386 C C . SER A 1 561 ? 17.688 -31.75 23.672 1 94.44 561 SER A C 1
ATOM 4388 O O . SER A 1 561 ? 18.562 -31.078 23.156 1 94.44 561 SER A O 1
ATOM 4390 N N . GLY A 1 562 ? 16.734 -31.25 24.391 1 93.31 562 GLY A N 1
ATOM 4391 C CA . GLY A 1 562 ? 16.812 -29.875 24.844 1 93.31 562 GLY A CA 1
ATOM 4392 C C . GLY A 1 562 ? 15.445 -29.219 24.984 1 93.31 562 GLY A C 1
ATOM 4393 O O . GLY A 1 562 ? 14.414 -29.875 24.844 1 93.31 562 GLY A O 1
ATOM 4394 N N . SER A 1 563 ? 15.453 -27.906 25.438 1 95.12 563 SER A N 1
ATOM 4395 C CA . SER A 1 563 ? 14.242 -27.125 25.625 1 95.12 563 SER A CA 1
ATOM 4396 C C . SER A 1 563 ? 14.312 -25.812 24.859 1 95.12 563 SER A C 1
ATOM 4398 O O . SER A 1 563 ? 15.383 -25.406 24.391 1 95.12 563 SER A O 1
ATOM 4400 N N . ARG A 1 564 ? 13.164 -25.297 24.703 1 97.38 564 ARG A N 1
ATOM 4401 C CA . ARG A 1 564 ? 13.109 -23.969 24.094 1 97.38 564 ARG A CA 1
ATOM 4402 C C . ARG A 1 564 ? 13.633 -22.906 25.047 1 97.38 564 ARG A C 1
ATOM 4404 O O . ARG A 1 564 ? 13.312 -22.922 26.234 1 97.38 564 ARG A O 1
ATOM 4411 N N . THR A 1 565 ? 14.445 -22.016 24.547 1 97.69 565 THR A N 1
ATOM 4412 C CA . THR A 1 565 ? 15 -20.922 25.344 1 97.69 565 THR A CA 1
ATOM 4413 C C . THR A 1 565 ? 15.156 -19.672 24.5 1 97.69 565 THR A C 1
ATOM 4415 O O . THR A 1 565 ? 15.32 -19.75 23.281 1 97.69 565 THR A O 1
ATOM 4418 N N . VAL A 1 566 ? 15.055 -18.562 25.156 1 98.5 566 VAL A N 1
ATOM 4419 C CA . VAL A 1 566 ? 15.297 -17.281 24.484 1 98.5 566 VAL A CA 1
ATOM 4420 C C . VAL A 1 566 ? 16.781 -17.156 24.156 1 98.5 566 VAL A C 1
ATOM 4422 O O . VAL A 1 566 ? 17.641 -17.422 24.984 1 98.5 566 VAL A O 1
ATOM 4425 N N . VAL A 1 567 ? 17.078 -16.875 22.938 1 98.56 567 VAL A N 1
ATOM 4426 C CA . VAL A 1 567 ? 18.453 -16.609 22.531 1 98.56 567 VAL A CA 1
ATOM 4427 C C . VAL A 1 567 ? 18.688 -15.102 22.453 1 98.56 567 VAL A C 1
ATOM 4429 O O . VAL A 1 567 ? 19.688 -14.594 22.953 1 98.56 567 VAL A O 1
ATOM 4432 N N . GLU A 1 568 ? 17.875 -14.336 21.812 1 98.44 568 GLU A N 1
ATOM 4433 C CA . GLU A 1 568 ? 17.891 -12.875 21.75 1 98.44 568 GLU A CA 1
ATOM 4434 C C . GLU A 1 568 ? 16.484 -12.312 21.953 1 98.44 568 GLU A C 1
ATOM 4436 O O . GLU A 1 568 ? 15.523 -12.773 21.312 1 98.44 568 GLU A O 1
ATOM 4441 N N . ASN A 1 569 ? 16.344 -11.328 22.797 1 98.31 569 ASN A N 1
ATOM 4442 C CA . ASN A 1 569 ? 15.062 -10.672 23.031 1 98.31 569 ASN A CA 1
ATOM 4443 C C . ASN A 1 569 ? 14.562 -9.945 21.797 1 98.31 569 ASN A C 1
ATOM 4445 O O . ASN A 1 569 ? 15.344 -9.609 20.906 1 98.31 569 ASN A O 1
ATOM 4449 N N . PRO A 1 570 ? 13.188 -9.797 21.719 1 98.25 570 PRO A N 1
ATOM 4450 C CA . PRO A 1 570 ? 12.664 -9.047 20.578 1 98.25 570 PRO A CA 1
ATOM 4451 C C . PRO A 1 570 ? 13.273 -7.648 20.469 1 98.25 570 PRO A C 1
ATOM 4453 O O . PRO A 1 570 ? 13.406 -6.945 21.469 1 98.25 570 PRO A O 1
ATOM 4456 N N . GLU A 1 571 ? 13.664 -7.328 19.312 1 97.38 571 GLU A N 1
ATOM 4457 C CA . GLU A 1 571 ? 14.227 -6.02 19 1 97.38 571 GLU A CA 1
ATOM 4458 C C . GLU A 1 571 ? 13.625 -5.461 17.719 1 97.38 571 GLU A C 1
ATOM 4460 O O . GLU A 1 571 ? 13.414 -6.199 16.75 1 97.38 571 GLU A O 1
ATOM 4465 N N . LEU A 1 572 ? 13.328 -4.203 17.719 1 96.62 572 LEU A N 1
ATOM 4466 C CA . LEU A 1 572 ? 12.789 -3.555 16.531 1 96.62 572 LEU A CA 1
ATOM 4467 C C . LEU A 1 572 ? 13.906 -3.104 15.609 1 96.62 572 LEU A C 1
ATOM 4469 O O . LEU A 1 572 ? 14.82 -2.391 16.031 1 96.62 572 LEU A O 1
ATOM 4473 N N . ILE A 1 573 ? 13.859 -3.576 14.422 1 96.38 573 ILE A N 1
ATOM 4474 C CA . ILE A 1 573 ? 14.797 -3.168 13.375 1 96.38 573 ILE A CA 1
ATOM 4475 C C . ILE A 1 573 ? 14.117 -2.178 12.438 1 96.38 573 ILE A C 1
ATOM 4477 O O . ILE A 1 573 ? 13.031 -2.453 11.914 1 96.38 573 ILE A O 1
ATOM 4481 N N . MET A 1 574 ? 14.766 -1.053 12.211 1 92.62 574 MET A N 1
ATOM 4482 C CA . MET A 1 574 ? 14.172 0.025 11.43 1 92.62 574 MET A CA 1
ATOM 4483 C C . MET A 1 574 ? 14.273 -0.269 9.93 1 92.62 574 MET A C 1
ATOM 4485 O O . MET A 1 574 ? 15.141 -1.035 9.508 1 92.62 574 MET A O 1
ATOM 4489 N N . ALA A 1 575 ? 13.359 0.361 9.18 1 90.12 575 ALA A N 1
ATOM 4490 C CA . ALA A 1 575 ? 13.312 0.177 7.734 1 90.12 575 ALA A CA 1
ATOM 4491 C C . ALA A 1 575 ? 14.469 0.898 7.051 1 90.12 575 ALA A C 1
ATOM 4493 O O . ALA A 1 575 ? 14.961 1.915 7.551 1 90.12 575 ALA A O 1
ATOM 4494 N N . GLU A 1 576 ? 14.812 0.334 5.902 1 85 576 GLU A N 1
ATOM 4495 C CA . GLU A 1 576 ? 15.75 0.914 4.953 1 85 576 GLU A CA 1
ATOM 4496 C C . GLU A 1 576 ? 15.141 1.015 3.559 1 85 576 GLU A C 1
ATOM 4498 O O . GLU A 1 576 ? 13.961 0.717 3.371 1 85 576 GLU A O 1
ATOM 4503 N N . GLU A 1 577 ? 15.961 1.471 2.578 1 84.5 577 GLU A N 1
ATOM 4504 C CA . GLU A 1 577 ? 15.484 1.71 1.22 1 84.5 577 GLU A CA 1
ATOM 4505 C C . GLU A 1 577 ? 14.648 0.538 0.713 1 84.5 577 GLU A C 1
ATOM 4507 O O . GLU A 1 577 ? 13.453 0.69 0.439 1 84.5 577 GLU A O 1
ATOM 4512 N N . ASN A 1 578 ? 15.109 -0.633 0.634 1 89.88 578 ASN A N 1
ATOM 4513 C CA . ASN A 1 578 ? 14.383 -1.778 0.092 1 89.88 578 ASN A CA 1
ATOM 4514 C C . ASN A 1 578 ? 14.07 -2.807 1.175 1 89.88 578 ASN A C 1
ATOM 4516 O O . ASN A 1 578 ? 13.906 -3.992 0.882 1 89.88 578 ASN A O 1
ATOM 4520 N N . GLN A 1 579 ? 14.047 -2.338 2.455 1 91.25 579 GLN A N 1
ATOM 4521 C CA . GLN A 1 579 ? 13.742 -3.23 3.57 1 91.25 579 GLN A CA 1
ATOM 4522 C C . GLN A 1 579 ? 12.648 -2.643 4.461 1 91.25 579 GLN A C 1
ATOM 4524 O O . GLN A 1 579 ? 12.703 -1.463 4.816 1 91.25 579 GLN A O 1
ATOM 4529 N N . GLU A 1 580 ? 11.742 -3.461 4.832 1 94.5 580 GLU A N 1
ATOM 4530 C CA . GLU A 1 580 ? 10.656 -3.072 5.719 1 94.5 580 GLU A CA 1
ATOM 4531 C C . GLU A 1 580 ? 11.078 -3.131 7.18 1 94.5 580 GLU A C 1
ATOM 4533 O O . GLU A 1 580 ? 12.016 -3.852 7.531 1 94.5 580 GLU A O 1
ATOM 4538 N N . LYS A 1 581 ? 10.422 -2.393 8.008 1 95.44 581 LYS A N 1
ATOM 4539 C CA . LYS A 1 581 ? 10.609 -2.461 9.453 1 95.44 581 LYS A CA 1
ATOM 4540 C C . LYS A 1 581 ? 10.062 -3.77 10.016 1 95.44 581 LYS A C 1
ATOM 4542 O O . LYS A 1 581 ? 9.016 -4.246 9.586 1 95.44 581 LYS A O 1
ATOM 4547 N N . TYR A 1 582 ? 10.836 -4.332 11.016 1 97.56 582 TYR A N 1
ATOM 4548 C CA . TYR A 1 582 ? 10.336 -5.574 11.586 1 97.56 582 TYR A CA 1
ATOM 4549 C C . TYR A 1 582 ? 10.828 -5.762 13.016 1 97.56 582 TYR A C 1
ATOM 4551 O O . TYR A 1 582 ? 11.867 -5.215 13.398 1 97.56 582 TYR A O 1
ATOM 4559 N N . TRP A 1 583 ? 10.062 -6.496 13.875 1 98.12 583 TRP A N 1
ATOM 4560 C CA . TRP A 1 583 ? 10.547 -7.051 15.141 1 98.12 583 TRP A CA 1
ATOM 4561 C C . TRP A 1 583 ? 11.289 -8.367 14.906 1 98.12 583 TRP A C 1
ATOM 4563 O O . TRP A 1 583 ? 10.805 -9.234 14.18 1 98.12 583 TRP A O 1
ATOM 4573 N N . SER A 1 584 ? 12.453 -8.492 15.469 1 98.44 584 SER A N 1
ATOM 4574 C CA . SER A 1 584 ? 13.258 -9.711 15.367 1 98.44 584 SER A CA 1
ATOM 4575 C C . SER A 1 584 ? 13.344 -10.43 16.703 1 98.44 584 SER A C 1
ATOM 4577 O O . SER A 1 584 ? 13.617 -9.805 17.734 1 98.44 584 SER A O 1
ATOM 4579 N N . PHE A 1 585 ? 13.078 -11.688 16.766 1 98.62 585 PHE A N 1
ATOM 4580 C CA . PHE A 1 585 ? 13.18 -12.531 17.953 1 98.62 585 PHE A CA 1
ATOM 4581 C C . PHE A 1 585 ? 13.922 -13.828 17.625 1 98.62 585 PHE A C 1
ATOM 4583 O O . PHE A 1 585 ? 13.656 -14.461 16.594 1 98.62 585 PHE A O 1
ATOM 4590 N N . ARG A 1 586 ? 14.922 -14.219 18.453 1 98.81 586 ARG A N 1
ATOM 4591 C CA . ARG A 1 586 ? 15.641 -15.477 18.266 1 98.81 586 ARG A CA 1
ATOM 4592 C C . ARG A 1 586 ? 15.461 -16.406 19.453 1 98.81 586 ARG A C 1
ATOM 4594 O O . ARG A 1 586 ? 15.531 -15.961 20.609 1 98.81 586 ARG A O 1
ATOM 4601 N N . TYR A 1 587 ? 15.242 -17.609 19.172 1 98.75 587 TYR A N 1
ATOM 4602 C CA . TYR A 1 587 ? 15.031 -18.609 20.219 1 98.75 587 TYR A CA 1
ATOM 4603 C C . TYR A 1 587 ? 15.516 -19.984 19.766 1 98.75 587 TYR A C 1
ATOM 4605 O O . TYR A 1 587 ? 15.734 -20.203 18.578 1 98.75 587 TYR A O 1
ATOM 4613 N N . ARG A 1 588 ? 15.766 -20.844 20.703 1 98.31 588 ARG A N 1
ATOM 4614 C CA . ARG A 1 588 ? 16.156 -22.234 20.469 1 98.31 588 ARG A CA 1
ATOM 4615 C C . ARG A 1 588 ? 14.922 -23.125 20.328 1 98.31 588 ARG A C 1
ATOM 4617 O O . ARG A 1 588 ? 13.969 -23 21.109 1 98.31 588 ARG A O 1
ATOM 4624 N N . ASP A 1 589 ? 14.875 -23.969 19.344 1 98.38 589 ASP A N 1
ATOM 4625 C CA . ASP A 1 589 ? 13.805 -24.938 19.109 1 98.38 589 ASP A CA 1
ATOM 4626 C C . ASP A 1 589 ? 14.344 -26.219 18.469 1 98.38 589 ASP A C 1
ATOM 4628 O O . ASP A 1 589 ? 15.555 -26.344 18.266 1 98.38 589 ASP A O 1
ATOM 4632 N N . VAL A 1 590 ? 13.477 -27.141 18.172 1 97.94 590 VAL A N 1
ATOM 4633 C CA . VAL A 1 590 ? 13.883 -28.422 17.609 1 97.94 590 VAL A CA 1
ATOM 4634 C C . VAL A 1 590 ? 14.508 -28.203 16.234 1 97.94 590 VAL A C 1
ATOM 4636 O O . VAL A 1 590 ? 14.289 -27.172 15.594 1 97.94 590 VAL A O 1
ATOM 4639 N N . GLY A 1 591 ? 15.297 -29.156 15.766 1 97.19 591 GLY A N 1
ATOM 4640 C CA . GLY A 1 591 ? 16.016 -29.062 14.508 1 97.19 591 GLY A CA 1
ATOM 4641 C C . GLY A 1 591 ? 15.117 -29.172 13.297 1 97.19 591 GLY A C 1
ATOM 4642 O O . GLY A 1 591 ? 13.906 -29.359 13.43 1 97.19 591 GLY A O 1
ATOM 4643 N N . PRO A 1 592 ? 15.711 -29.156 12.086 1 96.88 592 PRO A N 1
ATOM 4644 C CA . PRO A 1 592 ? 14.961 -29.094 10.82 1 96.88 592 PRO A CA 1
ATOM 4645 C C . PRO A 1 592 ? 14.055 -30.312 10.625 1 96.88 592 PRO A C 1
ATOM 4647 O O . PRO A 1 592 ? 12.977 -30.188 10.031 1 96.88 592 PRO A O 1
ATOM 4650 N N . SER A 1 593 ? 14.43 -31.453 11.078 1 95.81 593 SER A N 1
ATOM 4651 C CA . SER A 1 593 ? 13.648 -32.656 10.828 1 95.81 593 SER A CA 1
ATOM 4652 C C . SER A 1 593 ? 12.414 -32.719 11.719 1 95.81 593 SER A C 1
ATOM 4654 O O . SER A 1 593 ? 11.5 -33.5 11.469 1 95.81 593 SER A O 1
ATOM 4656 N N . LYS A 1 594 ? 12.352 -31.797 12.688 1 96.5 594 LYS A N 1
ATOM 4657 C CA . LYS A 1 594 ? 11.273 -31.906 13.672 1 96.5 594 LYS A CA 1
ATOM 4658 C C . LYS A 1 594 ? 10.43 -30.641 13.695 1 96.5 594 LYS A C 1
ATOM 4660 O O . LYS A 1 594 ? 9.32 -30.641 14.25 1 96.5 594 LYS A O 1
ATOM 4665 N N . ILE A 1 595 ? 10.844 -29.578 13.117 1 97.12 595 ILE A N 1
ATOM 4666 C CA . ILE A 1 595 ? 10.227 -28.266 13.281 1 97.12 595 ILE A CA 1
ATOM 4667 C C . ILE A 1 595 ? 8.898 -28.219 12.531 1 97.12 595 ILE A C 1
ATOM 4669 O O . ILE A 1 595 ? 8.008 -27.438 12.883 1 97.12 595 ILE A O 1
ATOM 4673 N N . ALA A 1 596 ? 8.711 -28.984 11.43 1 95.81 596 ALA A N 1
ATOM 4674 C CA . ALA A 1 596 ? 7.465 -29.125 10.688 1 95.81 596 ALA A CA 1
ATOM 4675 C C . ALA A 1 596 ? 6.93 -27.75 10.25 1 95.81 596 ALA A C 1
ATOM 4677 O O . ALA A 1 596 ? 5.805 -27.391 10.594 1 95.81 596 ALA A O 1
ATOM 4678 N N . LEU A 1 597 ? 7.609 -27.078 9.422 1 96 597 LEU A N 1
ATOM 4679 C CA . LEU A 1 597 ? 7.266 -25.703 9.031 1 96 597 LEU A CA 1
ATOM 4680 C C . LEU A 1 597 ? 6.031 -25.703 8.133 1 96 597 LEU A C 1
ATOM 4682 O O . LEU A 1 597 ? 5.473 -24.641 7.855 1 96 597 LEU A O 1
ATOM 4686 N N . HIS A 1 598 ? 5.473 -26.844 7.793 1 96.56 598 HIS A N 1
ATOM 4687 C CA . HIS A 1 598 ? 4.23 -26.891 7.031 1 96.56 598 HIS A CA 1
ATOM 4688 C C . HIS A 1 598 ? 3.018 -26.781 7.945 1 96.56 598 HIS A C 1
ATOM 4690 O O . HIS A 1 598 ? 1.879 -26.766 7.477 1 96.56 598 HIS A O 1
ATOM 4696 N N . GLU A 1 599 ? 3.25 -26.688 9.242 1 96.12 599 GLU A N 1
ATOM 4697 C CA . GLU A 1 599 ? 2.24 -26.344 10.242 1 96.12 599 GLU A CA 1
ATOM 4698 C C . GLU A 1 599 ? 2.482 -24.953 10.82 1 96.12 599 GLU A C 1
ATOM 4700 O O . GLU A 1 599 ? 3.629 -24.531 10.969 1 96.12 599 GLU A O 1
ATOM 4705 N N . SER A 1 600 ? 1.385 -24.297 11.148 1 94.81 600 SER A N 1
ATOM 4706 C CA . SER A 1 600 ? 1.533 -22.969 11.727 1 94.81 600 SER A CA 1
ATOM 4707 C C . SER A 1 600 ? 2.408 -23 12.977 1 94.81 600 SER A C 1
ATOM 4709 O O . SER A 1 600 ? 2.293 -23.906 13.797 1 94.81 600 SER A O 1
ATOM 4711 N N . LEU A 1 601 ? 3.268 -22 13.125 1 97.88 601 LEU A N 1
ATOM 4712 C CA . LEU A 1 601 ? 4.254 -22.016 14.203 1 97.88 601 LEU A CA 1
ATOM 4713 C C . LEU A 1 601 ? 4.129 -20.766 15.062 1 97.88 601 LEU A C 1
ATOM 4715 O O . LEU A 1 601 ? 4.25 -20.844 16.297 1 97.88 601 LEU A O 1
ATOM 4719 N N . VAL A 1 602 ? 3.898 -19.625 14.461 1 98.31 602 VAL A N 1
ATOM 4720 C CA . VAL A 1 602 ? 4.07 -18.375 15.195 1 98.31 602 VAL A CA 1
ATOM 4721 C C . VAL A 1 602 ? 2.818 -17.516 15.047 1 98.31 602 VAL A C 1
ATOM 4723 O O . VAL A 1 602 ? 2.248 -17.422 13.961 1 98.31 602 VAL A O 1
ATOM 4726 N N . SER A 1 603 ? 2.371 -16.875 16.062 1 98.31 603 SER A N 1
ATOM 4727 C CA . SER A 1 603 ? 1.349 -15.836 16.078 1 98.31 603 SER A CA 1
ATOM 4728 C C . SER A 1 603 ? 1.735 -14.703 17.016 1 98.31 603 SER A C 1
ATOM 4730 O O . SER A 1 603 ? 2.684 -14.828 17.797 1 98.31 603 SER A O 1
ATOM 4732 N N . ILE A 1 604 ? 1.038 -13.586 16.922 1 98.62 604 ILE A N 1
ATOM 4733 C CA . ILE A 1 604 ? 1.308 -12.43 17.766 1 98.62 604 ILE A CA 1
ATOM 4734 C C . ILE A 1 604 ? 0.174 -12.25 18.781 1 98.62 604 ILE A C 1
ATOM 4736 O O . ILE A 1 604 ? -1.003 -12.305 18.406 1 98.62 604 ILE A O 1
ATOM 4740 N N . GLU A 1 605 ? 0.488 -12.109 20 1 98.12 605 GLU A N 1
ATOM 4741 C CA . GLU A 1 605 ? -0.451 -11.703 21.031 1 98.12 605 GLU A CA 1
ATOM 4742 C C . GLU A 1 605 ? -0.138 -10.297 21.547 1 98.12 605 GLU A C 1
ATOM 4744 O O . GLU A 1 605 ? 0.996 -9.828 21.422 1 98.12 605 GLU A O 1
ATOM 4749 N N . PHE A 1 606 ? -1.17 -9.625 22 1 97.12 606 PHE A N 1
ATOM 4750 C CA . PHE A 1 606 ? -0.993 -8.281 22.531 1 97.12 606 PHE A CA 1
ATOM 4751 C C . PHE A 1 606 ? -1.831 -8.094 23.797 1 97.12 606 PHE A C 1
ATOM 4753 O O . PHE A 1 606 ? -2.734 -8.883 24.078 1 97.12 606 PHE A O 1
ATOM 4760 N N . LYS A 1 607 ? -1.49 -7.18 24.609 1 95.81 607 LYS A N 1
ATOM 4761 C CA . LYS A 1 607 ? -2.312 -6.75 25.734 1 95.81 607 LYS A CA 1
ATOM 4762 C C . LYS A 1 607 ? -2.24 -5.238 25.922 1 95.81 607 LYS A C 1
ATOM 4764 O O . LYS A 1 607 ? -1.218 -4.617 25.625 1 95.81 607 LYS A O 1
ATOM 4769 N N . GLU A 1 608 ? -3.436 -4.75 26.344 1 90.19 608 GLU A N 1
ATOM 4770 C CA . GLU A 1 608 ? -3.471 -3.352 26.766 1 90.19 608 GLU A CA 1
ATOM 4771 C C . GLU A 1 608 ? -2.916 -3.184 28.172 1 90.19 608 GLU A C 1
ATOM 4773 O O . GLU A 1 608 ? -3.316 -3.9 29.094 1 90.19 608 GLU A O 1
ATOM 4778 N N . GLU A 1 609 ? -1.958 -2.367 28.531 1 77.81 609 GLU A N 1
ATOM 4779 C CA . GLU A 1 609 ? -1.304 -2.084 29.797 1 77.81 609 GLU A CA 1
ATOM 4780 C C . GLU A 1 609 ? -1.536 -3.211 30.797 1 77.81 609 GLU A C 1
ATOM 4782 O O . GLU A 1 609 ? -0.777 -4.18 30.844 1 77.81 609 GLU A O 1
ATOM 4787 N N . THR A 1 610 ? -2.584 -3.096 31.531 1 75.62 610 THR A N 1
ATOM 4788 C CA . THR A 1 610 ? -2.756 -4.074 32.594 1 75.62 610 THR A CA 1
ATOM 4789 C C . THR A 1 610 ? -3.758 -5.152 32.188 1 75.62 610 THR A C 1
ATOM 4791 O O . THR A 1 610 ? -4.207 -5.941 33.031 1 75.62 610 THR A O 1
ATOM 4794 N N . GLY A 1 611 ? -3.889 -5.309 30.953 1 87.75 611 GLY A N 1
ATOM 4795 C CA . GLY A 1 611 ? -4.914 -6.25 30.531 1 87.75 611 GLY A CA 1
ATOM 4796 C C . GLY A 1 611 ? -4.367 -7.637 30.234 1 87.75 611 GLY A C 1
ATOM 4797 O O . GLY A 1 611 ? -3.223 -7.941 30.578 1 87.75 611 GLY A O 1
ATOM 4798 N N . GLU A 1 612 ? -5.227 -8.555 29.766 1 94.81 612 GLU A N 1
ATOM 4799 C CA . GLU A 1 612 ? -4.898 -9.938 29.422 1 94.81 612 GLU A CA 1
ATOM 4800 C C . GLU A 1 612 ? -4.406 -10.047 27.984 1 94.81 612 GLU A C 1
ATOM 4802 O O . GLU A 1 612 ? -4.73 -9.203 27.156 1 94.81 612 GLU A O 1
ATOM 4807 N N . TRP A 1 613 ? -3.506 -11.047 27.797 1 96.38 613 TRP A N 1
ATOM 4808 C CA . TRP A 1 613 ? -3.006 -11.312 26.453 1 96.38 613 TRP A CA 1
ATOM 4809 C C . TRP A 1 613 ? -4.133 -11.781 25.531 1 96.38 613 TRP A C 1
ATOM 4811 O O . TRP A 1 613 ? -4.953 -12.609 25.938 1 96.38 613 TRP A O 1
ATOM 4821 N N . LYS A 1 614 ? -4.203 -11.172 24.422 1 96.31 614 LYS A N 1
ATOM 4822 C CA . LYS A 1 614 ? -5.164 -11.547 23.391 1 96.31 614 LYS A CA 1
ATOM 4823 C C . LYS A 1 614 ? -4.477 -11.742 22.031 1 96.31 614 LYS A C 1
ATOM 4825 O O . LYS A 1 614 ? -3.418 -11.164 21.781 1 96.31 614 LYS A O 1
ATOM 4830 N N . SER A 1 615 ? -5.062 -12.586 21.234 1 96.75 615 SER A N 1
ATOM 4831 C CA . SER A 1 615 ? -4.547 -12.75 19.875 1 96.75 615 SER A CA 1
ATOM 4832 C C . SER A 1 615 ? -4.695 -11.461 19.078 1 96.75 615 SER A C 1
ATOM 4834 O O . SER A 1 615 ? -5.734 -10.797 19.141 1 96.75 615 SER A O 1
ATOM 4836 N N . LEU A 1 616 ? -3.658 -11.07 18.484 1 97.19 616 LEU A N 1
ATOM 4837 C CA . LEU A 1 616 ? -3.732 -9.883 17.641 1 97.19 616 LEU A CA 1
ATOM 4838 C C . LEU A 1 616 ? -4.414 -10.195 16.312 1 97.19 616 LEU A C 1
ATOM 4840 O O . LEU A 1 616 ? -4.055 -11.164 15.641 1 97.19 616 LEU A O 1
ATOM 4844 N N . ASN A 1 617 ? -5.367 -9.406 15.977 1 94.06 617 ASN A N 1
ATOM 4845 C CA . ASN A 1 617 ? -6.055 -9.516 14.695 1 94.06 617 ASN A CA 1
ATOM 4846 C C . ASN A 1 617 ? -5.812 -8.289 13.82 1 94.06 617 ASN A C 1
ATOM 4848 O O . ASN A 1 617 ? -5.895 -7.156 14.297 1 94.06 617 ASN A O 1
ATOM 4852 N N . THR A 1 618 ? -5.473 -8.469 12.672 1 88.31 618 THR A N 1
ATOM 4853 C CA . THR A 1 618 ? -5.305 -7.414 11.68 1 88.31 618 THR A CA 1
ATOM 4854 C C . THR A 1 618 ? -6.266 -7.617 10.508 1 88.31 618 THR A C 1
ATOM 4856 O O . THR A 1 618 ? -6.219 -8.648 9.836 1 88.31 618 THR A O 1
ATOM 4859 N N . GLU A 1 619 ? -7.051 -6.664 10.195 1 80.44 619 GLU A N 1
ATOM 4860 C CA . GLU A 1 619 ? -8.039 -6.707 9.125 1 80.44 619 GLU A CA 1
ATOM 4861 C C . GLU A 1 619 ? -8.93 -7.945 9.242 1 80.44 619 GLU A C 1
ATOM 4863 O O . GLU A 1 619 ? -9.211 -8.617 8.25 1 80.44 619 GLU A O 1
ATOM 4868 N N . GLY A 1 620 ? -9.148 -8.367 10.406 1 82.94 620 GLY A N 1
ATOM 4869 C CA . GLY A 1 620 ? -10.109 -9.422 10.672 1 82.94 620 GLY A CA 1
ATOM 4870 C C . GLY A 1 620 ? -9.477 -10.805 10.727 1 82.94 620 GLY A C 1
ATOM 4871 O O . GLY A 1 620 ? -10.172 -11.805 10.883 1 82.94 620 GLY A O 1
ATOM 4872 N N . GLU A 1 621 ? -8.219 -10.867 10.602 1 91.88 621 GLU A N 1
ATOM 4873 C CA . GLU A 1 621 ? -7.527 -12.148 10.648 1 91.88 621 GLU A CA 1
ATOM 4874 C C . GLU A 1 621 ? -6.395 -12.133 11.672 1 91.88 621 GLU A C 1
ATOM 4876 O O . GLU A 1 621 ? -5.789 -11.086 11.914 1 91.88 621 GLU A O 1
ATOM 4881 N N . ALA A 1 622 ? -6.164 -13.297 12.148 1 93.44 622 ALA A N 1
ATOM 4882 C CA . ALA A 1 622 ? -5.074 -13.414 13.109 1 93.44 622 ALA A CA 1
ATOM 4883 C C . ALA A 1 622 ? -3.742 -13.008 12.484 1 93.44 622 ALA A C 1
ATOM 4885 O O . ALA A 1 622 ? -3.465 -13.336 11.328 1 93.44 622 ALA A O 1
ATOM 4886 N N . THR A 1 623 ? -2.971 -12.242 13.258 1 96.94 623 THR A N 1
ATOM 4887 C CA . THR A 1 623 ? -1.608 -11.922 12.836 1 96.94 623 THR A CA 1
ATOM 4888 C C . THR A 1 623 ? -0.665 -13.086 13.133 1 96.94 623 THR A C 1
ATOM 4890 O O . THR A 1 623 ? -0.214 -13.25 14.266 1 96.94 623 THR A O 1
ATOM 4893 N N . ASP A 1 624 ? -0.375 -13.898 12.117 1 97.31 624 ASP A N 1
ATOM 4894 C CA . ASP A 1 624 ? 0.441 -15.094 12.289 1 97.31 624 ASP A CA 1
ATOM 4895 C C . ASP A 1 624 ? 1.213 -15.43 11.016 1 97.31 624 ASP A C 1
ATOM 4897 O O . ASP A 1 624 ? 1.292 -14.609 10.102 1 97.31 624 ASP A O 1
ATOM 4901 N N . ASP A 1 625 ? 1.907 -16.562 11.055 1 97.56 625 ASP A N 1
ATOM 4902 C CA . ASP A 1 625 ? 2.842 -16.906 9.984 1 97.56 625 ASP A CA 1
ATOM 4903 C C . ASP A 1 625 ? 2.105 -17.469 8.766 1 97.56 625 ASP A C 1
ATOM 4905 O O . ASP A 1 625 ? 2.734 -17.922 7.809 1 97.56 625 ASP A O 1
ATOM 4909 N N . ARG A 1 626 ? 0.765 -17.453 8.703 1 95 626 ARG A N 1
ATOM 4910 C CA . ARG A 1 626 ? 0.007 -17.766 7.492 1 95 626 ARG A CA 1
ATOM 4911 C C . ARG A 1 626 ? -0.146 -16.547 6.605 1 95 626 ARG A C 1
ATOM 4913 O O . ARG A 1 626 ? -0.493 -16.656 5.426 1 95 626 ARG A O 1
ATOM 4920 N N . GLY A 1 627 ? 0.095 -15.383 7.234 1 95 627 GLY A N 1
ATOM 4921 C CA . GLY A 1 627 ? 0.048 -14.133 6.488 1 95 627 GLY A CA 1
ATOM 4922 C C . GLY A 1 627 ? 1.307 -13.867 5.684 1 95 627 GLY A C 1
ATOM 4923 O O . GLY A 1 627 ? 2.051 -14.797 5.363 1 95 627 GLY A O 1
ATOM 4924 N N . THR A 1 628 ? 1.534 -12.648 5.262 1 96.62 628 THR A N 1
ATOM 4925 C CA . THR A 1 628 ? 2.633 -12.328 4.355 1 96.62 628 THR A CA 1
ATOM 4926 C C . THR A 1 628 ? 3.729 -11.562 5.086 1 96.62 628 THR A C 1
ATOM 4928 O O . THR A 1 628 ? 4.777 -11.266 4.512 1 96.62 628 THR A O 1
ATOM 4931 N N . ASP A 1 629 ? 3.537 -11.289 6.391 1 96.69 629 ASP A N 1
ATOM 4932 C CA . ASP A 1 629 ? 4.457 -10.375 7.062 1 96.69 629 ASP A CA 1
ATOM 4933 C C . ASP A 1 629 ? 5.238 -11.094 8.156 1 96.69 629 ASP A C 1
ATOM 4935 O O . ASP A 1 629 ? 5.809 -10.453 9.047 1 96.69 629 ASP A O 1
ATOM 4939 N N . MET A 1 630 ? 5.254 -12.445 8.211 1 97.88 630 MET A N 1
ATOM 4940 C CA . MET A 1 630 ? 6.023 -13.234 9.172 1 97.88 630 MET A CA 1
ATOM 4941 C C . MET A 1 630 ? 7.082 -14.07 8.469 1 97.88 630 MET A C 1
ATOM 4943 O O . MET A 1 630 ? 6.785 -14.758 7.488 1 97.88 630 MET A O 1
ATOM 4947 N N . GLU A 1 631 ? 8.289 -13.945 8.906 1 98.38 631 GLU A N 1
ATOM 4948 C CA . GLU A 1 631 ? 9.414 -14.742 8.414 1 98.38 631 GLU A CA 1
ATOM 4949 C C . GLU A 1 631 ? 10.008 -15.602 9.523 1 98.38 631 GLU A C 1
ATOM 4951 O O . GLU A 1 631 ? 10.164 -15.148 10.656 1 98.38 631 GLU A O 1
ATOM 4956 N N . VAL A 1 632 ? 10.273 -16.828 9.297 1 98.62 632 VAL A N 1
ATOM 4957 C CA . VAL A 1 632 ? 10.945 -17.766 10.203 1 98.62 632 VAL A CA 1
ATOM 4958 C C . VAL A 1 632 ? 12.148 -18.375 9.5 1 98.62 632 VAL A C 1
ATOM 4960 O O . VAL A 1 632 ? 12.023 -18.938 8.414 1 98.62 632 VAL A O 1
ATOM 4963 N N . LYS A 1 633 ? 13.32 -18.328 10.07 1 98.12 633 LYS A N 1
ATOM 4964 C CA . LYS A 1 633 ? 14.547 -18.859 9.477 1 98.12 633 LYS A CA 1
ATOM 4965 C C . LYS A 1 633 ? 15.406 -19.562 10.523 1 98.12 633 LYS A C 1
ATOM 4967 O O . LYS A 1 633 ? 15.516 -19.109 11.656 1 98.12 633 LYS A O 1
ATOM 4972 N N . LYS A 1 634 ? 15.93 -20.625 10.148 1 98.62 634 LYS A N 1
ATOM 4973 C CA . LYS A 1 634 ? 17 -21.234 10.938 1 98.62 634 LYS A CA 1
ATOM 4974 C C . LYS A 1 634 ? 18.312 -20.484 10.766 1 98.62 634 LYS A C 1
ATOM 4976 O O . LYS A 1 634 ? 18.828 -20.375 9.648 1 98.62 634 LYS A O 1
ATOM 4981 N N . VAL A 1 635 ? 18.859 -20.016 11.836 1 98.06 635 VAL A N 1
ATOM 4982 C CA . VAL A 1 635 ? 20.031 -19.156 11.695 1 98.06 635 VAL A CA 1
ATOM 4983 C C . VAL A 1 635 ? 21.25 -19.859 12.258 1 98.06 635 VAL A C 1
ATOM 4985 O O . VAL A 1 635 ? 22.375 -19.359 12.141 1 98.06 635 VAL A O 1
ATOM 4988 N N . GLY A 1 636 ? 21.047 -21.031 12.891 1 97.12 636 GLY A N 1
ATOM 4989 C CA . GLY A 1 636 ? 22.188 -21.781 13.398 1 97.12 636 GLY A CA 1
ATOM 4990 C C . GLY A 1 636 ? 21.812 -23.078 14.07 1 97.12 636 GLY A C 1
ATOM 4991 O O . GLY A 1 636 ? 20.625 -23.359 14.273 1 97.12 636 GLY A O 1
ATOM 4992 N N . ASN A 1 637 ? 22.812 -23.859 14.328 1 96 637 ASN A N 1
ATOM 4993 C CA . ASN A 1 637 ? 22.656 -25.062 15.133 1 96 637 ASN A CA 1
ATOM 4994 C C . ASN A 1 637 ? 22.891 -24.797 16.609 1 96 637 ASN A C 1
ATOM 4996 O O . ASN A 1 637 ? 23.672 -23.922 16.969 1 96 637 ASN A O 1
ATOM 5000 N N . ALA A 1 638 ? 22.156 -25.531 17.406 1 95.62 638 ALA A N 1
ATOM 5001 C CA . ALA A 1 638 ? 22.281 -25.297 18.844 1 95.62 638 ALA A CA 1
ATOM 5002 C C . ALA A 1 638 ? 22.688 -26.562 19.562 1 95.62 638 ALA A C 1
ATOM 5004 O O . ALA A 1 638 ? 22.547 -26.672 20.781 1 95.62 638 ALA A O 1
ATOM 5005 N N . GLY A 1 639 ? 23.172 -27.625 18.969 1 93.81 639 GLY A N 1
ATOM 5006 C CA . GLY A 1 639 ? 23.594 -28.875 19.594 1 93.81 639 GLY A CA 1
ATOM 5007 C C . GLY A 1 639 ? 22.422 -29.766 19.984 1 93.81 639 GLY A C 1
ATOM 5008 O O . GLY A 1 639 ? 21.297 -29.281 20.156 1 93.81 639 GLY A O 1
ATOM 5009 N N . GLY A 1 640 ? 22.625 -31.031 20.078 1 95.44 640 GLY A N 1
ATOM 5010 C CA . GLY A 1 640 ? 21.625 -31.984 20.547 1 95.44 640 GLY A CA 1
ATOM 5011 C C . GLY A 1 640 ? 20.453 -32.125 19.594 1 95.44 640 GLY A C 1
ATOM 5012 O O . GLY A 1 640 ? 19.328 -32.406 20.031 1 95.44 640 GLY A O 1
ATOM 5013 N N . GLY A 1 641 ? 20.609 -31.797 18.406 1 95.81 641 GLY A N 1
ATOM 5014 C CA . GLY A 1 641 ? 19.516 -31.875 17.453 1 95.81 641 GLY A CA 1
ATOM 5015 C C . GLY A 1 641 ? 18.625 -30.656 17.453 1 95.81 641 GLY A C 1
ATOM 5016 O O . GLY A 1 641 ? 17.531 -30.656 16.875 1 95.81 641 GLY A O 1
ATOM 5017 N N . MET A 1 642 ? 19.078 -29.641 18.203 1 97.31 642 MET A N 1
ATOM 5018 C CA . MET A 1 642 ? 18.328 -28.391 18.297 1 97.31 642 MET A CA 1
ATOM 5019 C C . MET A 1 642 ? 18.906 -27.344 17.344 1 97.31 642 MET A C 1
ATOM 5021 O O . MET A 1 642 ? 20 -27.531 16.797 1 97.31 642 MET A O 1
ATOM 5025 N N . ALA A 1 643 ? 18.141 -26.281 17.109 1 98.06 643 ALA A N 1
ATOM 5026 C CA . ALA A 1 643 ? 18.562 -25.203 16.219 1 98.06 643 ALA A CA 1
ATOM 5027 C C . ALA A 1 643 ? 18.125 -23.844 16.766 1 98.06 643 ALA A C 1
ATOM 5029 O O . ALA A 1 643 ? 17.297 -23.766 17.672 1 98.06 643 ALA A O 1
ATOM 5030 N N . VAL A 1 644 ? 18.734 -22.797 16.297 1 98.62 644 VAL A N 1
ATOM 5031 C CA . VAL A 1 644 ? 18.328 -21.438 16.594 1 98.62 644 VAL A CA 1
ATOM 5032 C C . VAL A 1 644 ? 17.516 -20.875 15.438 1 98.62 644 VAL A C 1
ATOM 5034 O O . VAL A 1 644 ? 17.938 -20.938 14.281 1 98.62 644 VAL A O 1
ATOM 5037 N N . TYR A 1 645 ? 16.359 -20.406 15.758 1 98.69 645 TYR A N 1
ATOM 5038 C CA . TYR A 1 645 ? 15.484 -19.797 14.766 1 98.69 645 TYR A CA 1
ATOM 5039 C C . TYR A 1 645 ? 15.328 -18.297 15.023 1 98.69 645 TYR A C 1
ATOM 5041 O O . TYR A 1 645 ? 15.336 -17.859 16.172 1 98.69 645 TYR A O 1
ATOM 5049 N N . GLU A 1 646 ? 15.211 -17.531 13.992 1 98.75 646 GLU A N 1
ATOM 5050 C CA . GLU A 1 646 ? 14.836 -16.125 14.031 1 98.75 646 GLU A CA 1
ATOM 5051 C C . GLU A 1 646 ? 13.445 -15.906 13.445 1 98.75 646 GLU A C 1
ATOM 5053 O O . GLU A 1 646 ? 13.133 -16.406 12.367 1 98.75 646 GLU A O 1
ATOM 5058 N N . ILE A 1 647 ? 12.625 -15.25 14.172 1 98.75 647 ILE A N 1
ATOM 5059 C CA . ILE A 1 647 ? 11.328 -14.797 13.68 1 98.75 647 ILE A CA 1
ATOM 5060 C C . ILE A 1 647 ? 11.375 -13.297 13.414 1 98.75 647 ILE A C 1
ATOM 5062 O O . ILE A 1 647 ? 11.859 -12.523 14.242 1 98.75 647 ILE A O 1
ATOM 5066 N N . ARG A 1 648 ? 10.93 -12.906 12.281 1 98.56 648 ARG A N 1
ATOM 5067 C CA . ARG A 1 648 ? 10.781 -11.492 11.938 1 98.56 648 ARG A CA 1
ATOM 5068 C C . ARG A 1 648 ? 9.328 -11.148 11.648 1 98.56 648 ARG A C 1
ATOM 5070 O O . ARG A 1 648 ? 8.688 -11.789 10.812 1 98.56 648 ARG A O 1
ATOM 5077 N N . TRP A 1 649 ? 8.719 -10.242 12.391 1 98.44 649 TRP A N 1
ATOM 5078 C CA . TRP A 1 649 ? 7.395 -9.688 12.148 1 98.44 649 TRP A CA 1
ATOM 5079 C C . TRP A 1 649 ? 7.48 -8.344 11.438 1 98.44 649 TRP A C 1
ATOM 5081 O O . TRP A 1 649 ? 7.766 -7.316 12.062 1 98.44 649 TRP A O 1
ATOM 5091 N N . TYR A 1 650 ? 7.195 -8.398 10.125 1 97.31 650 TYR A N 1
ATOM 5092 C CA . TYR A 1 650 ? 7.34 -7.219 9.281 1 97.31 650 TYR A CA 1
ATOM 5093 C C . TYR A 1 650 ? 6.105 -6.324 9.375 1 97.31 650 TYR A C 1
ATOM 5095 O O . TYR A 1 650 ? 4.992 -6.812 9.57 1 97.31 650 TYR A O 1
ATOM 5103 N N . ASN A 1 651 ? 6.344 -4.938 9.195 1 94.19 651 ASN A N 1
ATOM 5104 C CA . ASN A 1 651 ? 5.297 -3.922 9.18 1 94.19 651 ASN A CA 1
ATOM 5105 C C . ASN A 1 651 ? 4.355 -4.07 10.375 1 94.19 651 ASN A C 1
ATOM 5107 O O . ASN A 1 651 ? 3.137 -4.129 10.195 1 94.19 651 ASN A O 1
ATOM 5111 N N . PRO A 1 652 ? 4.852 -4.145 11.57 1 95.69 652 PRO A N 1
ATOM 5112 C CA . PRO A 1 652 ? 4.008 -4.328 12.75 1 95.69 652 PRO A CA 1
ATOM 5113 C C . PRO A 1 652 ? 3.168 -3.094 13.07 1 95.69 652 PRO A C 1
ATOM 5115 O O . PRO A 1 652 ? 3.531 -1.979 12.688 1 95.69 652 PRO A O 1
ATOM 5118 N N . GLU A 1 653 ? 2.051 -3.354 13.695 1 91.94 653 GLU A N 1
ATOM 5119 C CA . GLU A 1 653 ? 1.354 -2.195 14.25 1 91.94 653 GLU A CA 1
ATOM 5120 C C . GLU A 1 653 ? 2.178 -1.53 15.352 1 91.94 653 GLU A C 1
ATOM 5122 O O . GLU A 1 653 ? 2.939 -2.197 16.047 1 91.94 653 GLU A O 1
ATOM 5127 N N . GLN A 1 654 ? 2.072 -0.221 15.445 1 89 654 GLN A N 1
ATOM 5128 C CA . GLN A 1 654 ? 2.793 0.556 16.453 1 89 654 GLN A CA 1
ATOM 5129 C C . GLN A 1 654 ? 1.829 1.343 17.328 1 89 654 GLN A C 1
ATOM 5131 O O . GLN A 1 654 ? 1.949 2.562 17.453 1 89 654 GLN A O 1
ATOM 5136 N N . VAL A 1 655 ? 0.987 0.611 18.016 1 89.69 655 VAL A N 1
ATOM 5137 C CA . VAL A 1 655 ? 0.015 1.265 18.891 1 89.69 655 VAL A CA 1
ATOM 5138 C C . VAL A 1 655 ? 0.664 1.598 20.234 1 89.69 655 VAL A C 1
ATOM 5140 O O . VAL A 1 655 ? 1.223 0.719 20.891 1 89.69 655 VAL A O 1
ATOM 5143 N N . GLY A 1 656 ? 0.532 2.768 20.609 1 87.06 656 GLY A N 1
ATOM 5144 C CA . GLY A 1 656 ? 1.141 3.213 21.844 1 87.06 656 GLY A CA 1
ATOM 5145 C C . GLY A 1 656 ? 0.63 2.461 23.062 1 87.06 656 GLY A C 1
ATOM 5146 O O . GLY A 1 656 ? -0.562 2.164 23.156 1 87.06 656 GLY A O 1
ATOM 5147 N N . ARG A 1 657 ? 1.522 2.08 23.906 1 80.69 657 ARG A N 1
ATOM 5148 C CA . ARG A 1 657 ? 1.309 1.489 25.234 1 80.69 657 ARG A CA 1
ATOM 5149 C C . ARG A 1 657 ? 0.846 0.041 25.109 1 80.69 657 ARG A C 1
ATOM 5151 O O . ARG A 1 657 ? 0.644 -0.636 26.125 1 80.69 657 ARG A O 1
ATOM 5158 N N . ARG A 1 658 ? 0.602 -0.443 23.906 1 91.56 658 ARG A N 1
ATOM 5159 C CA . ARG A 1 658 ? 0.331 -1.867 23.734 1 91.56 658 ARG A CA 1
ATOM 5160 C C . ARG A 1 658 ? 1.61 -2.688 23.859 1 91.56 658 ARG A C 1
ATOM 5162 O O . ARG A 1 658 ? 2.676 -2.258 23.406 1 91.56 658 ARG A O 1
ATOM 5169 N N . LYS A 1 659 ? 1.468 -3.801 24.484 1 94.31 659 LYS A N 1
ATOM 5170 C CA . LYS A 1 659 ? 2.557 -4.773 24.547 1 94.31 659 LYS A CA 1
ATOM 5171 C C . LYS A 1 659 ? 2.26 -5.984 23.656 1 94.31 659 LYS A C 1
ATOM 5173 O O . LYS A 1 659 ? 1.102 -6.375 23.5 1 94.31 659 LYS A O 1
ATOM 5178 N N . TYR A 1 660 ? 3.357 -6.535 23.172 1 96.88 660 TYR A N 1
ATOM 5179 C CA . TYR A 1 660 ? 3.213 -7.668 22.266 1 96.88 660 TYR A CA 1
ATOM 5180 C C . TYR A 1 660 ? 4.113 -8.82 22.688 1 96.88 660 TYR A C 1
ATOM 5182 O O . TYR A 1 660 ? 5.039 -8.641 23.484 1 96.88 660 TYR A O 1
ATOM 5190 N N . ARG A 1 661 ? 3.854 -9.938 22.234 1 98.12 661 ARG A N 1
ATOM 5191 C CA . ARG A 1 661 ? 4.758 -11.078 22.344 1 98.12 661 ARG A CA 1
ATOM 5192 C C . ARG A 1 661 ? 4.535 -12.07 21.203 1 98.12 661 ARG A C 1
ATOM 5194 O O . ARG A 1 661 ? 3.439 -12.133 20.641 1 98.12 661 ARG A O 1
ATOM 5201 N N . PHE A 1 662 ? 5.586 -12.734 20.844 1 98.69 662 PHE A N 1
ATOM 5202 C CA . PHE A 1 662 ? 5.492 -13.867 19.922 1 98.69 662 PHE A CA 1
ATOM 5203 C C . PHE A 1 662 ? 4.988 -15.109 20.656 1 98.69 662 PHE A C 1
ATOM 5205 O O . PHE A 1 662 ? 5.492 -15.453 21.719 1 98.69 662 PHE A O 1
ATOM 5212 N N . ARG A 1 663 ? 4.078 -15.711 20.172 1 98.62 663 ARG A N 1
ATOM 5213 C CA . ARG A 1 663 ? 3.623 -17.016 20.641 1 98.62 663 ARG A CA 1
ATOM 5214 C C . ARG A 1 663 ? 4.031 -18.125 19.688 1 98.62 663 ARG A C 1
ATOM 5216 O O . ARG A 1 663 ? 3.682 -18.094 18.5 1 98.62 663 ARG A O 1
ATOM 5223 N N . ILE A 1 664 ? 4.77 -19.109 20.125 1 98.56 664 ILE A N 1
ATOM 5224 C CA . ILE A 1 664 ? 5.25 -20.25 19.344 1 98.56 664 ILE A CA 1
ATOM 5225 C C . ILE A 1 664 ? 4.461 -21.5 19.703 1 98.56 664 ILE A C 1
ATOM 5227 O O . ILE A 1 664 ? 4.422 -21.891 20.875 1 98.56 664 ILE A O 1
ATOM 5231 N N . GLU A 1 665 ? 3.91 -22.094 18.75 1 98.06 665 GLU A N 1
ATOM 5232 C CA . GLU A 1 665 ? 3.059 -23.25 18.953 1 98.06 665 GLU A CA 1
ATOM 5233 C C . GLU A 1 665 ? 3.883 -24.469 19.375 1 98.06 665 GLU A C 1
ATOM 5235 O O . GLU A 1 665 ? 5.074 -24.547 19.078 1 98.06 665 GLU A O 1
ATOM 5240 N N . SER A 1 666 ? 3.281 -25.391 20.031 1 96.44 666 SER A N 1
ATOM 5241 C CA . SER A 1 666 ? 3.936 -26.609 20.469 1 96.44 666 SER A CA 1
ATOM 5242 C C . SER A 1 666 ? 4.465 -27.406 19.266 1 96.44 666 SER A C 1
ATOM 5244 O O . SER A 1 666 ? 3.842 -27.422 18.203 1 96.44 666 SER A O 1
ATOM 5246 N N . ARG A 1 667 ? 5.711 -27.938 19.422 1 94.62 667 ARG A N 1
ATOM 5247 C CA . ARG A 1 667 ? 6.352 -28.812 18.438 1 94.62 667 ARG A CA 1
ATOM 5248 C C . ARG A 1 667 ? 7.051 -29.984 19.125 1 94.62 667 ARG A C 1
ATOM 5250 O O . ARG A 1 667 ? 7.695 -29.812 20.156 1 94.62 667 ARG A O 1
ATOM 5257 N N . ALA A 1 668 ? 6.922 -31.172 18.562 1 93.25 668 ALA A N 1
ATOM 5258 C CA . ALA A 1 668 ? 7.652 -32.375 19.016 1 93.25 668 ALA A CA 1
ATOM 5259 C C . ALA A 1 668 ? 7.566 -32.5 20.531 1 93.25 668 ALA A C 1
ATOM 5261 O O . ALA A 1 668 ? 8.578 -32.719 21.203 1 93.25 668 ALA A O 1
ATOM 5262 N N . LYS A 1 669 ? 6.395 -32.25 21.141 1 89.75 669 LYS A N 1
ATOM 5263 C CA . LYS A 1 669 ? 6.082 -32.469 22.562 1 89.75 669 LYS A CA 1
ATOM 5264 C C . LYS A 1 669 ? 6.625 -31.312 23.406 1 89.75 669 LYS A C 1
ATOM 5266 O O . LYS A 1 669 ? 6.5 -31.328 24.625 1 89.75 669 LYS A O 1
ATOM 5271 N N . LEU A 1 670 ? 7.316 -30.391 22.719 1 96.19 670 LEU A N 1
ATOM 5272 C CA . LEU A 1 670 ? 7.672 -29.188 23.453 1 96.19 670 LEU A CA 1
ATOM 5273 C C . LEU A 1 670 ? 6.465 -28.266 23.594 1 96.19 670 LEU A C 1
ATOM 5275 O O . LEU A 1 670 ? 5.699 -28.094 22.656 1 96.19 670 LEU A O 1
ATOM 5279 N N . PRO A 1 671 ? 6.238 -27.703 24.672 1 96.75 671 PRO A N 1
ATOM 5280 C CA . PRO A 1 671 ? 5.051 -26.891 24.922 1 96.75 671 PRO A CA 1
ATOM 5281 C C . PRO A 1 671 ? 5.105 -25.531 24.219 1 96.75 671 PRO A C 1
ATOM 5283 O O . PRO A 1 671 ? 6.141 -25.172 23.641 1 96.75 671 PRO A O 1
ATOM 5286 N N . ILE A 1 672 ? 3.961 -24.875 24.328 1 97.88 672 ILE A N 1
ATOM 5287 C CA . ILE A 1 672 ? 3.889 -23.5 23.828 1 97.88 672 ILE A CA 1
ATOM 5288 C C . ILE A 1 672 ? 4.973 -22.656 24.5 1 97.88 672 ILE A C 1
ATOM 5290 O O . ILE A 1 672 ? 5.242 -22.797 25.688 1 97.88 672 ILE A O 1
ATOM 5294 N N . PHE A 1 673 ? 5.574 -21.812 23.688 1 98.38 673 PHE A N 1
ATOM 5295 C CA . PHE A 1 673 ? 6.645 -20.922 24.125 1 98.38 673 PHE A CA 1
ATOM 5296 C C . PHE A 1 673 ? 6.355 -19.484 23.734 1 98.38 673 PHE A C 1
ATOM 5298 O O . PHE A 1 673 ? 5.855 -19.234 22.625 1 98.38 673 PHE A O 1
ATOM 5305 N N . VAL A 1 674 ? 6.559 -18.562 24.625 1 98.38 674 VAL A N 1
ATOM 5306 C CA . VAL A 1 674 ? 6.297 -17.172 24.328 1 98.38 674 VAL A CA 1
ATOM 5307 C C . VAL A 1 674 ? 7.57 -16.344 24.531 1 98.38 674 VAL A C 1
ATOM 5309 O O . VAL A 1 674 ? 8.383 -16.656 25.406 1 98.38 674 VAL A O 1
ATOM 5312 N N . SER A 1 675 ? 7.73 -15.336 23.75 1 98.62 675 SER A N 1
ATOM 5313 C CA . SER A 1 675 ? 8.852 -14.422 23.906 1 98.62 675 SER A CA 1
ATOM 5314 C C . SER A 1 675 ? 8.641 -13.492 25.109 1 98.62 675 SER A C 1
ATOM 5316 O O . SER A 1 675 ? 7.531 -13.383 25.625 1 98.62 675 SER A O 1
ATOM 5318 N N . PRO A 1 676 ? 9.727 -12.844 25.516 1 97.81 676 PRO A N 1
ATOM 5319 C CA . PRO A 1 676 ? 9.508 -11.68 26.375 1 97.81 676 PRO A CA 1
ATOM 5320 C C . PRO A 1 676 ? 8.641 -10.609 25.719 1 97.81 676 PRO A C 1
ATOM 5322 O O . PRO A 1 676 ? 8.617 -10.5 24.484 1 97.81 676 PRO A O 1
ATOM 5325 N N . GLU A 1 677 ? 7.926 -9.898 26.547 1 95.25 677 GLU A N 1
ATOM 5326 C CA . GLU A 1 677 ? 7.078 -8.844 26 1 95.25 677 GLU A CA 1
ATOM 5327 C C . GLU A 1 677 ? 7.918 -7.711 25.422 1 95.25 677 GLU A C 1
ATOM 5329 O O . GLU A 1 677 ? 9.047 -7.473 25.859 1 95.25 677 GLU A O 1
ATOM 5334 N N . PHE A 1 678 ? 7.348 -7.074 24.484 1 94.19 678 PHE A N 1
ATOM 5335 C CA . PHE A 1 678 ? 8 -5.938 23.859 1 94.19 678 PHE A CA 1
ATOM 5336 C C . PHE A 1 678 ? 6.98 -4.879 23.453 1 94.19 678 PHE A C 1
ATOM 5338 O O . PHE A 1 678 ? 5.789 -5.168 23.344 1 94.19 678 PHE A O 1
ATOM 5345 N N . MET B 1 1 ? 28.828 6.484 -8.547 1 19.55 1 MET B N 1
ATOM 5346 C CA . MET B 1 1 ? 29.75 7.059 -7.559 1 19.55 1 MET B CA 1
ATOM 5347 C C . MET B 1 1 ? 29.469 8.547 -7.359 1 19.55 1 MET B C 1
ATOM 5349 O O . MET B 1 1 ? 28.922 9.203 -8.25 1 19.55 1 MET B O 1
ATOM 5353 N N . ASN B 1 2 ? 29.703 8.984 -6.035 1 21.86 2 ASN B N 1
ATOM 5354 C CA . ASN B 1 2 ? 29.234 9.93 -5.023 1 21.86 2 ASN B CA 1
ATOM 5355 C C . ASN B 1 2 ? 29.734 11.344 -5.289 1 21.86 2 ASN B C 1
ATOM 5357 O O . ASN B 1 2 ? 30.75 11.758 -4.711 1 21.86 2 ASN B O 1
ATOM 5361 N N . ILE B 1 3 ? 29.672 11.68 -6.535 1 26.55 3 ILE B N 1
ATOM 5362 C CA . ILE B 1 3 ? 30.234 12.977 -6.898 1 26.55 3 ILE B CA 1
ATOM 5363 C C . ILE B 1 3 ? 29.5 14.094 -6.16 1 26.55 3 ILE B C 1
ATOM 5365 O O . ILE B 1 3 ? 30.031 15.18 -5.969 1 26.55 3 ILE B O 1
ATOM 5369 N N . VAL B 1 4 ? 28.188 13.812 -5.926 1 26.36 4 VAL B N 1
ATOM 5370 C CA . VAL B 1 4 ? 27.438 14.938 -5.398 1 26.36 4 VAL B CA 1
ATOM 5371 C C . VAL B 1 4 ? 27.781 15.156 -3.93 1 26.36 4 VAL B C 1
ATOM 5373 O O . VAL B 1 4 ? 27.359 16.141 -3.322 1 26.36 4 VAL B O 1
ATOM 5376 N N . GLN B 1 5 ? 28.516 14.172 -3.305 1 27.09 5 GLN B N 1
ATOM 5377 C CA . GLN B 1 5 ? 28.906 14.344 -1.907 1 27.09 5 GLN B CA 1
ATOM 5378 C C . GLN B 1 5 ? 30.031 15.359 -1.771 1 27.09 5 GLN B C 1
ATOM 5380 O O . GLN B 1 5 ? 30.328 15.812 -0.664 1 27.09 5 GLN B O 1
ATOM 5385 N N . SER B 1 6 ? 30.875 15.516 -2.816 1 28.62 6 SER B N 1
ATOM 5386 C CA . SER B 1 6 ? 32.156 16.203 -2.637 1 28.62 6 SER B CA 1
ATOM 5387 C C . SER B 1 6 ? 31.953 17.703 -2.426 1 28.62 6 SER B C 1
ATOM 5389 O O . SER B 1 6 ? 32.719 18.344 -1.691 1 28.62 6 SER B O 1
ATOM 5391 N N . ASN B 1 7 ? 31.016 18.266 -3.271 1 26.98 7 ASN B N 1
ATOM 5392 C CA . ASN B 1 7 ? 31.031 19.719 -3.271 1 26.98 7 ASN B CA 1
ATOM 5393 C C . ASN B 1 7 ? 30.391 20.297 -2.008 1 26.98 7 ASN B C 1
ATOM 5395 O O . ASN B 1 7 ? 30.312 21.5 -1.837 1 26.98 7 ASN B O 1
ATOM 5399 N N . LYS B 1 8 ? 29.531 19.484 -1.323 1 30.38 8 LYS B N 1
ATOM 5400 C CA . LYS B 1 8 ? 28.844 20 -0.143 1 30.38 8 LYS B CA 1
ATOM 5401 C C . LYS B 1 8 ? 29.781 20.062 1.059 1 30.38 8 LYS B C 1
ATOM 5403 O O . LYS B 1 8 ? 29.375 20.5 2.143 1 30.38 8 LYS B O 1
ATOM 5408 N N . LYS B 1 9 ? 30.938 19.328 0.978 1 35.31 9 LYS B N 1
ATOM 5409 C CA . LYS B 1 9 ? 31.922 19.391 2.053 1 35.31 9 LYS B CA 1
ATOM 5410 C C . LYS B 1 9 ? 32.5 20.797 2.172 1 35.31 9 LYS B C 1
ATOM 5412 O O . LYS B 1 9 ? 32.969 21.188 3.242 1 35.31 9 LYS B O 1
ATOM 5417 N N . LYS B 1 10 ? 32.781 21.219 1.008 1 33.72 10 LYS B N 1
ATOM 5418 C CA . LYS B 1 10 ? 33.531 22.484 1.014 1 33.72 10 LYS B CA 1
ATOM 5419 C C . LYS B 1 10 ? 32.719 23.609 1.633 1 33.72 10 LYS B C 1
ATOM 5421 O O . LYS B 1 10 ? 33.281 24.641 2.014 1 33.72 10 LYS B O 1
ATOM 5426 N N . ILE B 1 11 ? 31.469 23.344 1.61 1 31.45 11 ILE B N 1
ATOM 5427 C CA . ILE B 1 11 ? 30.625 24.453 2.055 1 31.45 11 ILE B CA 1
ATOM 5428 C C . ILE B 1 11 ? 30.578 24.469 3.58 1 31.45 11 ILE B C 1
ATOM 5430 O O . ILE B 1 11 ? 30.125 25.453 4.176 1 31.45 11 ILE B O 1
ATOM 5434 N N . GLY B 1 12 ? 31 23.406 4.199 1 31.16 12 GLY B N 1
ATOM 5435 C CA . GLY B 1 12 ? 30.906 23.406 5.648 1 31.16 12 GLY B CA 1
ATOM 5436 C C . GLY B 1 12 ? 31.797 24.422 6.312 1 31.16 12 GLY B C 1
ATOM 5437 O O . GLY B 1 12 ? 31.422 25.047 7.309 1 31.16 12 GLY B O 1
ATOM 5438 N N . LEU B 1 13 ? 33.031 24.406 5.746 1 32.34 13 LEU B N 1
ATOM 5439 C CA . LEU B 1 13 ? 34 25.266 6.418 1 32.34 13 LEU B CA 1
ATOM 5440 C C . LEU B 1 13 ? 33.562 26.719 6.348 1 32.34 13 LEU B C 1
ATOM 5442 O O . LEU B 1 13 ? 33.812 27.5 7.277 1 32.34 13 LEU B O 1
ATOM 5446 N N . ALA B 1 14 ? 32.906 27.094 5.266 1 31.16 14 ALA B N 1
ATOM 5447 C CA . ALA B 1 14 ? 32.594 28.516 5.07 1 31.16 14 ALA B CA 1
ATOM 5448 C C . ALA B 1 14 ? 31.547 28.984 6.074 1 31.16 14 ALA B C 1
ATOM 5450 O O . ALA B 1 14 ? 31.5 30.172 6.418 1 31.16 14 ALA B O 1
ATOM 5451 N N . ILE B 1 15 ? 30.797 28.047 6.566 1 33 15 ILE B N 1
ATOM 5452 C CA . ILE B 1 15 ? 29.719 28.562 7.414 1 33 15 ILE B CA 1
ATOM 5453 C C . ILE B 1 15 ? 30.281 28.984 8.766 1 33 15 ILE B C 1
ATOM 5455 O O . ILE B 1 15 ? 29.797 29.938 9.375 1 33 15 ILE B O 1
ATOM 5459 N N . VAL B 1 16 ? 31.328 28.391 9.289 1 32.12 16 VAL B N 1
ATOM 5460 C CA . VAL B 1 16 ? 31.844 28.875 10.57 1 32.12 16 VAL B CA 1
ATOM 5461 C C . VAL B 1 16 ? 32.344 30.312 10.414 1 32.12 16 VAL B C 1
ATOM 5463 O O . VAL B 1 16 ? 32.125 31.141 11.305 1 32.12 16 VAL B O 1
ATOM 5466 N N . VAL B 1 17 ? 33.062 30.594 9.352 1 32.09 17 VAL B N 1
ATOM 5467 C CA . VAL B 1 17 ? 33.688 31.906 9.18 1 32.09 17 VAL B CA 1
ATOM 5468 C C . VAL B 1 17 ? 32.594 32.938 8.906 1 32.09 17 VAL B C 1
ATOM 547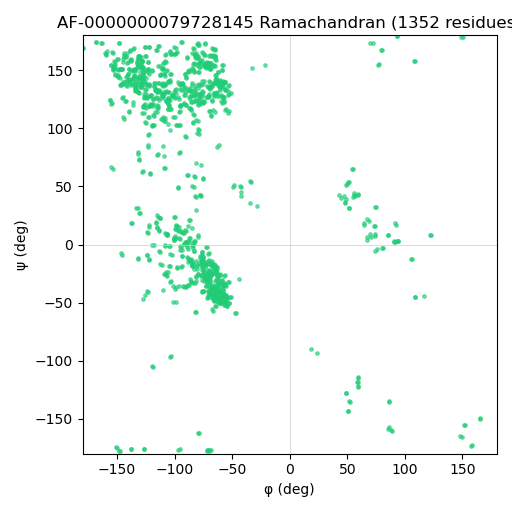0 O O . VAL B 1 17 ? 32.844 34.156 9.023 1 32.09 17 VAL B O 1
ATOM 5473 N N . LEU B 1 18 ? 31.438 32.531 8.391 1 32 18 LEU B N 1
ATOM 5474 C CA . LEU B 1 18 ? 30.438 33.5 8.008 1 32 18 LEU B CA 1
ATOM 5475 C C . LEU B 1 18 ? 29.766 34.094 9.242 1 32 18 LEU B C 1
ATOM 5477 O O . LEU B 1 18 ? 29.047 35.094 9.141 1 32 18 LEU B O 1
ATOM 5481 N N . VAL B 1 19 ? 29.859 33.5 10.438 1 32.88 19 VAL B N 1
ATOM 5482 C CA . VAL B 1 19 ? 29.344 34.312 11.531 1 32.88 19 VAL B CA 1
ATOM 5483 C C . VAL B 1 19 ? 30.109 35.656 11.586 1 32.88 19 VAL B C 1
ATOM 5485 O O . VAL B 1 19 ? 29.594 36.625 12.133 1 32.88 19 VAL B O 1
ATOM 5488 N N . GLN B 1 20 ? 31.438 35.625 11.406 1 30.11 20 GLN B N 1
ATOM 5489 C CA . GLN B 1 20 ? 32.188 36.844 11.781 1 30.11 20 GLN B CA 1
ATOM 5490 C C . GLN B 1 20 ? 31.828 38 10.875 1 30.11 20 GLN B C 1
ATOM 5492 O O . GLN B 1 20 ? 31.812 39.156 11.312 1 30.11 20 GLN B O 1
ATOM 5497 N N . SER B 1 21 ? 32 37.875 9.531 1 30.42 21 SER B N 1
ATOM 5498 C CA . SER B 1 21 ? 32.062 39.125 8.797 1 30.42 21 SER B CA 1
ATOM 5499 C C . SER B 1 21 ? 30.688 39.75 8.57 1 30.42 21 SER B C 1
ATOM 5501 O O . SER B 1 21 ? 30.031 39.438 7.586 1 30.42 21 SER B O 1
ATOM 5503 N N . ILE B 1 22 ? 29.828 39.75 9.555 1 32.34 22 ILE B N 1
ATOM 5504 C CA . ILE B 1 22 ? 28.656 40.594 9.367 1 32.34 22 ILE B CA 1
ATOM 5505 C C . ILE B 1 22 ? 29.094 42 8.898 1 32.34 22 ILE B C 1
ATOM 5507 O O . ILE B 1 22 ? 29.578 42.812 9.695 1 32.34 22 ILE B O 1
ATOM 5511 N N . PHE B 1 23 ? 29.906 42.062 7.867 1 30.83 23 PHE B N 1
ATOM 5512 C CA . PHE B 1 23 ? 30.109 43.406 7.371 1 30.83 23 PHE B CA 1
ATOM 5513 C C . PHE B 1 23 ? 28.781 44.094 7.066 1 30.83 23 PHE B C 1
ATOM 5515 O O . PHE B 1 23 ? 27.875 43.438 6.52 1 30.83 23 PHE B O 1
ATOM 5522 N N . PHE B 1 24 ? 28.469 45.125 7.828 1 33.19 24 PHE B N 1
ATOM 5523 C CA . PHE B 1 24 ? 27.422 46.125 7.762 1 33.19 24 PHE B CA 1
ATOM 5524 C C . PHE B 1 24 ? 27.234 46.625 6.332 1 33.19 24 PHE B C 1
ATOM 5526 O O . PHE B 1 24 ? 27.922 47.562 5.898 1 33.19 24 PHE B O 1
ATOM 5533 N N . LEU B 1 25 ? 27.188 45.844 5.348 1 33.12 25 LEU B N 1
ATOM 5534 C CA . LEU B 1 25 ? 26.781 46.594 4.176 1 33.12 25 LEU B CA 1
ATOM 5535 C C . LEU B 1 25 ? 25.359 47.156 4.352 1 33.12 25 LEU B C 1
ATOM 5537 O O . LEU B 1 25 ? 24.422 46.375 4.52 1 33.12 25 LEU B O 1
ATOM 5541 N N . THR B 1 26 ? 25.188 48.25 4.965 1 35.22 26 THR B N 1
ATOM 5542 C CA . THR B 1 26 ? 24 49.094 4.922 1 35.22 26 THR B CA 1
ATOM 5543 C C . THR B 1 26 ? 23.469 49.219 3.496 1 35.22 26 THR B C 1
ATOM 5545 O O . THR B 1 26 ? 23.984 50 2.689 1 35.22 26 THR B O 1
ATOM 5548 N N . SER B 1 27 ? 23.281 48.219 2.797 1 38.16 27 SER B N 1
ATOM 5549 C CA . SER B 1 27 ? 22.562 48.5 1.571 1 38.16 27 SER B CA 1
ATOM 5550 C C . SER B 1 27 ? 21.219 49.188 1.874 1 38.16 27 SER B C 1
ATOM 5552 O O . SER B 1 27 ? 20.594 48.875 2.893 1 38.16 27 SER B O 1
ATOM 5554 N N . CYS B 1 28 ? 20.953 50.344 1.514 1 45.66 28 CYS B N 1
ATOM 5555 C CA . CYS B 1 28 ? 19.703 51.062 1.441 1 45.66 28 CYS B CA 1
ATOM 5556 C C . CYS B 1 28 ? 18.547 50.156 1.057 1 45.66 28 CYS B C 1
ATOM 5558 O O . CYS B 1 28 ? 18.234 50.031 -0.125 1 45.66 28 CYS B O 1
ATOM 5560 N N . GLY B 1 29 ? 18.297 49.156 1.677 1 60.75 29 GLY B N 1
ATOM 5561 C CA . GLY B 1 29 ? 17.234 48.219 1.315 1 60.75 29 GLY B CA 1
ATOM 5562 C C . GLY B 1 29 ? 15.844 48.844 1.449 1 60.75 29 GLY B C 1
ATOM 5563 O O . GLY B 1 29 ? 15.656 49.812 2.182 1 60.75 29 GLY B O 1
ATOM 5564 N N . SER B 1 30 ? 14.938 48.812 0.441 1 84.31 30 SER B N 1
ATOM 5565 C CA . SER B 1 30 ? 13.555 49.281 0.388 1 84.31 30 SER B CA 1
ATOM 5566 C C . SER B 1 30 ? 12.703 48.656 1.48 1 84.31 30 SER B C 1
ATOM 5568 O O . SER B 1 30 ? 13 47.531 1.926 1 84.31 30 SER B O 1
ATOM 5570 N N . THR B 1 31 ? 11.961 49.469 2.152 1 92.75 31 THR B N 1
ATOM 5571 C CA . THR B 1 31 ? 11.078 49.031 3.225 1 92.75 31 THR B CA 1
ATOM 5572 C C . THR B 1 31 ? 9.617 49.062 2.77 1 92.75 31 THR B C 1
ATOM 5574 O O . THR B 1 31 ? 9.25 49.844 1.894 1 92.75 31 THR B O 1
ATOM 5577 N N . ALA B 1 32 ? 8.922 48.094 3.186 1 96.12 32 ALA B N 1
ATOM 5578 C CA . ALA B 1 32 ? 7.473 48.094 3.053 1 96.12 32 ALA B CA 1
ATOM 5579 C C . ALA B 1 32 ? 6.801 48.531 4.355 1 96.12 32 ALA B C 1
ATOM 5581 O O . ALA B 1 32 ? 7.148 48.031 5.43 1 96.12 32 ALA B O 1
ATOM 5582 N N . GLN B 1 33 ? 5.898 49.469 4.23 1 95.81 33 GLN B N 1
ATOM 5583 C CA . GLN B 1 33 ? 5.184 49.969 5.402 1 95.81 33 GLN B CA 1
ATOM 5584 C C . GLN B 1 33 ? 3.688 49.688 5.289 1 95.81 33 GLN B C 1
ATOM 5586 O O . GLN B 1 33 ? 3.107 49.812 4.211 1 95.81 33 GLN B O 1
ATOM 5591 N N . PHE B 1 34 ? 3.088 49.281 6.383 1 97.38 34 PHE B N 1
ATOM 5592 C CA . PHE B 1 34 ? 1.651 49.062 6.461 1 97.38 34 PHE B CA 1
ATOM 5593 C C . PHE B 1 34 ? 1.049 49.781 7.664 1 97.38 34 PHE B C 1
ATOM 5595 O O . PHE B 1 34 ? 1.659 49.812 8.734 1 97.38 34 PHE B O 1
ATOM 5602 N N . LYS B 1 35 ? -0.051 50.375 7.461 1 97.12 35 LYS B N 1
ATOM 5603 C CA . LYS B 1 35 ? -0.917 50.906 8.516 1 97.12 35 LYS B CA 1
ATOM 5604 C C . LYS B 1 35 ? -2.303 50.25 8.453 1 97.12 35 LYS B C 1
ATOM 5606 O O . LYS B 1 35 ? -2.992 50.375 7.434 1 97.12 35 LYS B O 1
ATOM 5611 N N . ILE B 1 36 ? -2.617 49.625 9.5 1 97.75 36 ILE B N 1
ATOM 5612 C CA . ILE B 1 36 ? -3.869 48.875 9.547 1 97.75 36 ILE B CA 1
ATOM 5613 C C . ILE B 1 36 ? -4.727 49.375 10.703 1 97.75 36 ILE B C 1
ATOM 5615 O O . ILE B 1 36 ? -4.215 49.625 11.797 1 97.75 36 ILE B O 1
ATOM 5619 N N . ALA B 1 37 ? -6.051 49.531 10.461 1 96.88 37 ALA B N 1
ATOM 5620 C CA . ALA B 1 37 ? -6.965 49.969 11.508 1 96.88 37 ALA B CA 1
ATOM 5621 C C . ALA B 1 37 ? -7.891 48.844 11.953 1 96.88 37 ALA B C 1
ATOM 5623 O O . ALA B 1 37 ? -8.344 48.031 11.133 1 96.88 37 ALA B O 1
ATOM 5624 N N . TYR B 1 38 ? -8.055 48.781 13.242 1 96.44 38 TYR B N 1
ATOM 5625 C CA . TYR B 1 38 ? -9.102 47.906 13.75 1 96.44 38 TYR B CA 1
ATOM 5626 C C . TYR B 1 38 ? -10.484 48.438 13.383 1 96.44 38 TYR B C 1
ATOM 5628 O O . TYR B 1 38 ? -10.906 49.469 13.883 1 96.44 38 TYR B O 1
ATOM 5636 N N . LYS B 1 39 ? -11.148 47.719 12.484 1 93.44 39 LYS B N 1
ATOM 5637 C CA . LYS B 1 39 ? -12.469 48.125 12.016 1 93.44 39 LYS B CA 1
ATOM 5638 C C . LYS B 1 39 ? -13.547 47.188 12.508 1 93.44 39 LYS B C 1
ATOM 5640 O O . LYS B 1 39 ? -13.352 45.969 12.508 1 93.44 39 LYS B O 1
ATOM 5645 N N . LYS B 1 40 ? -14.617 47.75 12.922 1 91.25 40 LYS B N 1
ATOM 5646 C CA . LYS B 1 40 ? -15.781 46.906 13.242 1 91.25 40 LYS B CA 1
ATOM 5647 C C . LYS B 1 40 ? -16.5 46.469 11.977 1 91.25 40 LYS B C 1
ATOM 5649 O O . LYS B 1 40 ? -16.516 47.188 10.977 1 91.25 40 LYS B O 1
ATOM 5654 N N . PRO B 1 41 ? -17.141 45.344 12.094 1 92.25 41 PRO B N 1
ATOM 5655 C CA . PRO B 1 41 ? -17.828 44.844 10.898 1 92.25 41 PRO B CA 1
ATOM 5656 C C . PRO B 1 41 ? -18.953 45.781 10.453 1 92.25 41 PRO B C 1
ATOM 5658 O O . PRO B 1 41 ? -19.672 46.344 11.289 1 92.25 41 PRO B O 1
ATOM 5661 N N . ALA B 1 42 ? -19.141 45.938 9.203 1 83.12 42 ALA B N 1
ATOM 5662 C CA . ALA B 1 42 ? -20.172 46.781 8.609 1 83.12 42 ALA B CA 1
ATOM 5663 C C . ALA B 1 42 ? -21.516 46.094 8.562 1 83.12 42 ALA B C 1
ATOM 5665 O O . ALA B 1 42 ? -22.562 46.75 8.562 1 83.12 42 ALA B O 1
ATOM 5666 N N . GLY B 1 43 ? -21.484 44.844 8.43 1 75.06 43 GLY B N 1
ATOM 5667 C CA . GLY B 1 43 ? -22.734 44.156 8.195 1 75.06 43 GLY B CA 1
ATOM 5668 C C . GLY B 1 43 ? -23.172 43.281 9.359 1 75.06 43 GLY B C 1
ATOM 5669 O O . GLY B 1 43 ? -22.375 43.031 10.266 1 75.06 43 GLY B O 1
ATOM 5670 N N . ASN B 1 44 ? -24.5 43.25 9.453 1 71 44 ASN B N 1
ATOM 5671 C CA . ASN B 1 44 ? -25.125 42.281 10.32 1 71 44 ASN B CA 1
ATOM 5672 C C . ASN B 1 44 ? -26.031 41.312 9.539 1 71 44 ASN B C 1
ATOM 5674 O O . ASN B 1 44 ? -26.922 41.781 8.812 1 71 44 ASN B O 1
ATOM 5678 N N . SER B 1 45 ? -25.562 40.188 9.328 1 68.12 45 SER B N 1
ATOM 5679 C CA . SER B 1 45 ? -26.422 39.25 8.594 1 68.12 45 SER B CA 1
ATOM 5680 C C . SER B 1 45 ? -27.438 38.594 9.508 1 68.12 45 SER B C 1
ATOM 5682 O O . SER B 1 45 ? -27.125 38.188 10.617 1 68.12 45 SER B O 1
ATOM 5684 N N . ALA B 1 46 ? -28.625 38.75 9.133 1 71.31 46 ALA B N 1
ATOM 5685 C CA . ALA B 1 46 ? -29.719 38.156 9.875 1 71.31 46 ALA B CA 1
ATOM 5686 C C . ALA B 1 46 ? -29.891 36.688 9.5 1 71.31 46 ALA B C 1
ATOM 5688 O O . ALA B 1 46 ? -30.781 36.344 8.719 1 71.31 46 ALA B O 1
ATOM 5689 N N . ALA B 1 47 ? -28.969 35.938 9.914 1 76.69 47 ALA B N 1
ATOM 5690 C CA . ALA B 1 47 ? -29.094 34.5 9.656 1 76.69 47 ALA B CA 1
ATOM 5691 C C . ALA B 1 47 ? -30 33.844 10.688 1 76.69 47 ALA B C 1
ATOM 5693 O O . ALA B 1 47 ? -30.031 34.25 11.852 1 76.69 47 ALA B O 1
ATOM 5694 N N . LYS B 1 48 ? -30.922 32.906 10.195 1 86.62 48 LYS B N 1
ATOM 5695 C CA . LYS B 1 48 ? -31.719 32.062 11.086 1 86.62 48 LYS B CA 1
ATOM 5696 C C . LYS B 1 48 ? -31.172 30.625 11.117 1 86.62 48 LYS B C 1
ATOM 5698 O O . LYS B 1 48 ? -31.062 29.969 10.078 1 86.62 48 LYS B O 1
ATOM 5703 N N . GLY B 1 49 ? -30.75 30.312 12.328 1 94.38 49 GLY B N 1
ATOM 5704 C CA . GLY B 1 49 ? -30.219 28.969 12.484 1 94.38 49 GLY B CA 1
ATOM 5705 C C . GLY B 1 49 ? -28.734 28.875 12.188 1 94.38 49 GLY B C 1
ATOM 5706 O O . GLY B 1 49 ? -28.016 29.875 12.289 1 94.38 49 GLY B O 1
ATOM 5707 N N . LEU B 1 50 ? -28.297 27.656 11.922 1 97.06 50 LEU B N 1
ATOM 5708 C CA . LEU B 1 50 ? -26.906 27.438 11.594 1 97.06 50 LEU B CA 1
ATOM 5709 C C . LEU B 1 50 ? -26.672 27.5 10.086 1 97.06 50 LEU B C 1
ATOM 5711 O O . LEU B 1 50 ? -27.328 26.797 9.32 1 97.06 50 LEU B O 1
ATOM 5715 N N . ILE B 1 51 ? -25.844 28.359 9.695 1 97.19 51 ILE B N 1
ATOM 5716 C CA . ILE B 1 51 ? -25.5 28.438 8.281 1 97.19 51 ILE B CA 1
ATOM 5717 C C . ILE B 1 51 ? -24 28.281 8.109 1 97.19 51 ILE B C 1
ATOM 5719 O O . ILE B 1 51 ? -23.219 28.625 9.008 1 97.19 51 ILE B O 1
ATOM 5723 N N . ALA B 1 52 ? -23.562 27.766 7.012 1 98.31 52 ALA B N 1
ATOM 5724 C CA . ALA B 1 52 ? -22.141 27.594 6.711 1 98.31 52 ALA B CA 1
ATOM 5725 C C . ALA B 1 52 ? -21.891 27.641 5.207 1 98.31 52 ALA B C 1
ATOM 5727 O O . ALA B 1 52 ? -22.781 27.328 4.41 1 98.31 52 ALA B O 1
ATOM 5728 N N . GLY B 1 53 ? -20.797 28.156 4.848 1 98.44 53 GLY B N 1
ATOM 5729 C CA . GLY B 1 53 ? -20.266 28.156 3.494 1 98.44 53 GLY B CA 1
ATOM 5730 C C . GLY B 1 53 ? -18.812 27.719 3.424 1 98.44 53 GLY B C 1
ATOM 5731 O O . GLY B 1 53 ? -18.094 27.766 4.426 1 98.44 53 GLY B O 1
ATOM 5732 N N . ALA B 1 54 ? -18.391 27.219 2.316 1 98.75 54 ALA B N 1
ATOM 5733 C CA . ALA B 1 54 ? -17.016 26.781 2.102 1 98.75 54 ALA B CA 1
ATOM 5734 C C . ALA B 1 54 ? -16.5 27.234 0.742 1 98.75 54 ALA B C 1
ATOM 5736 O O . ALA B 1 54 ? -17.281 27.438 -0.189 1 98.75 54 ALA B O 1
ATOM 5737 N N . SER B 1 55 ? -15.242 27.438 0.686 1 98.69 55 SER B N 1
ATOM 5738 C CA . SER B 1 55 ? -14.578 27.781 -0.566 1 98.69 55 SER B CA 1
ATOM 5739 C C . SER B 1 55 ? -13.125 27.328 -0.568 1 98.69 55 SER B C 1
ATOM 5741 O O . SER B 1 55 ? -12.539 27.078 0.492 1 98.69 55 SER B O 1
ATOM 5743 N N . LYS B 1 56 ? -12.602 27.094 -1.7 1 98.31 56 LYS B N 1
ATOM 5744 C CA . LYS B 1 56 ? -11.219 26.688 -1.927 1 98.31 56 LYS B CA 1
ATOM 5745 C C . LYS B 1 56 ? -10.562 27.531 -3.012 1 98.31 56 LYS B C 1
ATOM 5747 O O . LYS B 1 56 ? -11.164 27.797 -4.055 1 98.31 56 LYS B O 1
ATOM 5752 N N . VAL B 1 57 ? -9.352 28.062 -2.705 1 98.5 57 VAL B N 1
ATOM 5753 C CA . VAL B 1 57 ? -8.641 28.844 -3.709 1 98.5 57 VAL B CA 1
ATOM 5754 C C . VAL B 1 57 ? -7.223 28.297 -3.879 1 98.5 57 VAL B C 1
ATOM 5756 O O . VAL B 1 57 ? -6.641 27.766 -2.934 1 98.5 57 VAL B O 1
ATOM 575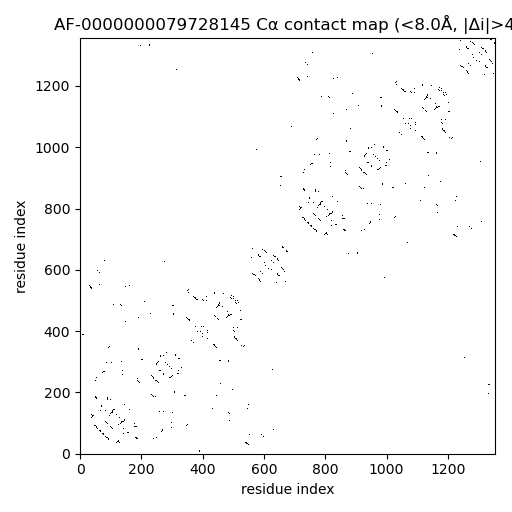9 N N . ASP B 1 58 ? -6.715 28.359 -5.086 1 98.5 58 ASP B N 1
ATOM 5760 C CA . ASP B 1 58 ? -5.359 27.922 -5.418 1 98.5 58 ASP B CA 1
ATOM 5761 C C . ASP B 1 58 ? -4.34 29.016 -5.109 1 98.5 58 ASP B C 1
ATOM 5763 O O . ASP B 1 58 ? -4.539 30.172 -5.473 1 98.5 58 ASP B O 1
ATOM 5767 N N . LEU B 1 59 ? -3.311 28.672 -4.375 1 98.69 59 LEU B N 1
ATOM 5768 C CA . LEU B 1 59 ? -2.271 29.609 -3.963 1 98.69 59 LEU B CA 1
ATOM 5769 C C . LEU B 1 59 ? -0.969 29.328 -4.711 1 98.69 59 LEU B C 1
ATOM 5771 O O . LEU B 1 59 ? 0.085 29.859 -4.34 1 98.69 59 LEU B O 1
ATOM 5775 N N . THR B 1 60 ? -0.973 28.484 -5.719 1 98.69 60 THR B N 1
ATOM 5776 C CA . THR B 1 60 ? 0.245 28.125 -6.438 1 98.69 60 THR B CA 1
ATOM 5777 C C . THR B 1 60 ? 0.893 29.359 -7.055 1 98.69 60 THR B C 1
ATOM 5779 O O . THR B 1 60 ? 0.258 30.078 -7.828 1 98.69 60 THR B O 1
ATOM 5782 N N . PRO B 1 61 ? 2.129 29.672 -6.766 1 98.06 61 PRO B N 1
ATOM 5783 C CA . PRO B 1 61 ? 2.803 30.859 -7.285 1 98.06 61 PRO B CA 1
ATOM 5784 C C . PRO B 1 61 ? 3.346 30.656 -8.703 1 98.06 61 PRO B C 1
ATOM 5786 O O . PRO B 1 61 ? 3.441 29.531 -9.172 1 98.06 61 PRO B O 1
ATOM 5789 N N . PRO B 1 62 ? 3.641 31.797 -9.336 1 97.25 62 PRO B N 1
ATOM 5790 C CA . PRO B 1 62 ? 4.469 31.672 -10.539 1 97.25 62 PRO B CA 1
ATOM 5791 C C . PRO B 1 62 ? 5.875 31.156 -10.234 1 97.25 62 PRO B C 1
ATOM 5793 O O . PRO B 1 62 ? 6.336 31.25 -9.094 1 97.25 62 PRO B O 1
ATOM 5796 N N . PRO B 1 63 ? 6.586 30.641 -11.227 1 97.38 63 PRO B N 1
ATOM 5797 C CA . PRO B 1 63 ? 7.938 30.141 -10.977 1 97.38 63 PRO B CA 1
ATOM 5798 C C . PRO B 1 63 ? 8.898 31.219 -10.492 1 97.38 63 PRO B C 1
ATOM 5800 O O . PRO B 1 63 ? 8.852 32.344 -10.977 1 97.38 63 PRO B O 1
ATOM 5803 N N . GLY B 1 64 ? 9.68 30.828 -9.523 1 96.62 64 GLY B N 1
ATOM 5804 C CA . GLY B 1 64 ? 10.766 31.719 -9.141 1 96.62 64 GLY B CA 1
ATOM 5805 C C . GLY B 1 64 ? 10.711 32.125 -7.688 1 96.62 64 GLY B C 1
ATOM 5806 O O . GLY B 1 64 ? 11.547 32.938 -7.23 1 96.62 64 GLY B O 1
ATOM 5807 N N . MET B 1 65 ? 9.883 31.594 -6.887 1 98 65 MET B N 1
ATOM 5808 C CA . MET B 1 65 ? 9.711 32 -5.5 1 98 65 MET B CA 1
ATOM 5809 C C . MET B 1 65 ? 10.633 31.219 -4.574 1 98 65 MET B C 1
ATOM 5811 O O . MET B 1 65 ? 10.828 30.016 -4.773 1 98 65 MET B O 1
ATOM 5815 N N . PRO B 1 66 ? 11.188 31.828 -3.531 1 98 66 PRO B N 1
ATOM 5816 C CA . PRO B 1 66 ? 11.938 31.062 -2.525 1 98 66 PRO B CA 1
ATOM 5817 C C . PRO B 1 66 ? 11.047 30.125 -1.708 1 98 66 PRO B C 1
ATOM 5819 O O . PRO B 1 66 ? 9.945 30.516 -1.297 1 98 66 PRO B O 1
ATOM 5822 N N . LEU B 1 67 ? 11.539 28.938 -1.529 1 97.81 67 LEU B N 1
ATOM 5823 C CA . LEU B 1 67 ? 10.805 28.016 -0.674 1 97.81 67 LEU B CA 1
ATOM 5824 C C . LEU B 1 67 ? 11.227 28.172 0.784 1 97.81 67 LEU B C 1
ATOM 5826 O O . LEU B 1 67 ? 12.367 28.547 1.068 1 97.81 67 LEU B O 1
ATOM 5830 N N . ALA B 1 68 ? 10.266 27.906 1.619 1 96.81 68 ALA B N 1
ATOM 5831 C CA . ALA B 1 68 ? 10.508 28.109 3.047 1 96.81 68 ALA B CA 1
ATOM 5832 C C . ALA B 1 68 ? 10.43 26.781 3.799 1 96.81 68 ALA B C 1
ATOM 5834 O O . ALA B 1 68 ? 9.961 25.781 3.254 1 96.81 68 ALA B O 1
ATOM 5835 N N . GLY B 1 69 ? 10.891 26.797 5.051 1 94 69 GLY B N 1
ATOM 5836 C CA . GLY B 1 69 ? 10.867 25.656 5.938 1 94 69 GLY B CA 1
ATOM 5837 C C . GLY B 1 69 ? 12.242 25.062 6.184 1 94 69 GLY B C 1
ATOM 5838 O O . GLY B 1 69 ? 12.609 24.781 7.328 1 94 69 GLY B O 1
ATOM 5839 N N . TYR B 1 70 ? 12.969 24.922 5.016 1 92.88 70 TYR B N 1
ATOM 5840 C CA . TYR B 1 70 ? 14.328 24.406 5.125 1 92.88 70 TYR B CA 1
ATOM 5841 C C . TYR B 1 70 ? 15.344 25.547 5.148 1 92.88 70 TYR B C 1
ATOM 5843 O O . TYR B 1 70 ? 16.547 25.312 4.965 1 92.88 70 TYR B O 1
ATOM 5851 N N . SER B 1 71 ? 14.844 26.688 5.32 1 92 71 SER B N 1
ATOM 5852 C CA . SER B 1 71 ? 15.695 27.875 5.414 1 92 71 SER B CA 1
ATOM 5853 C C . SER B 1 71 ? 16.703 27.922 4.273 1 92 71 SER B C 1
ATOM 5855 O O . SER B 1 71 ? 16.344 27.734 3.109 1 92 71 SER B O 1
ATOM 5857 N N . MET B 1 72 ? 17.938 28.078 4.551 1 84.75 72 MET B N 1
ATOM 5858 C CA . MET B 1 72 ? 18.969 28.281 3.545 1 84.75 72 MET B CA 1
ATOM 5859 C C . MET B 1 72 ? 19.172 27.031 2.705 1 84.75 72 MET B C 1
ATOM 5861 O O . MET B 1 72 ? 19.719 27.094 1.603 1 84.75 72 MET B O 1
ATOM 5865 N N . LEU B 1 73 ? 18.719 25.953 3.195 1 87.69 73 LEU B N 1
ATOM 5866 C CA . LEU B 1 73 ? 18.906 24.703 2.477 1 87.69 73 LEU B CA 1
ATOM 5867 C C . LEU B 1 73 ? 17.828 24.5 1.42 1 87.69 73 LEU B C 1
ATOM 5869 O O . LEU B 1 73 ? 17.953 23.656 0.537 1 87.69 73 LEU B O 1
ATOM 5873 N N . ALA B 1 74 ? 16.781 25.25 1.521 1 92 74 ALA B N 1
ATOM 5874 C CA . ALA B 1 74 ? 15.688 25.125 0.559 1 92 74 ALA B CA 1
ATOM 5875 C C . ALA B 1 74 ? 16.125 25.594 -0.828 1 92 74 ALA B C 1
ATOM 5877 O O . ALA B 1 74 ? 17.188 26.188 -0.985 1 92 74 ALA B O 1
ATOM 5878 N N . GLU B 1 75 ? 15.289 25.312 -1.807 1 95.06 75 GLU B N 1
ATOM 5879 C CA . GLU B 1 75 ? 15.523 25.75 -3.182 1 95.06 75 GLU B CA 1
ATOM 5880 C C . GLU B 1 75 ? 14.562 26.859 -3.576 1 95.06 75 GLU B C 1
ATOM 5882 O O . GLU B 1 75 ? 13.633 27.188 -2.834 1 95.06 75 GLU B O 1
ATOM 5887 N N . THR B 1 76 ? 14.93 27.5 -4.605 1 97.12 76 THR B N 1
ATOM 5888 C CA . THR B 1 76 ? 13.969 28.344 -5.297 1 97.12 76 THR B CA 1
ATOM 5889 C C . THR B 1 76 ? 13.102 27.531 -6.242 1 97.12 76 THR B C 1
ATOM 5891 O O . THR B 1 76 ? 13.617 26.812 -7.113 1 97.12 76 THR B O 1
ATOM 5894 N N . GLU B 1 77 ? 11.82 27.609 -6.059 1 96.12 77 GLU B N 1
ATOM 5895 C CA . GLU B 1 77 ? 10.961 26.719 -6.824 1 96.12 77 GLU B CA 1
ATOM 5896 C C . GLU B 1 77 ? 10.922 27.109 -8.297 1 96.12 77 GLU B C 1
ATOM 5898 O O . GLU B 1 77 ? 11.062 28.297 -8.633 1 96.12 77 GLU B O 1
ATOM 5903 N N . GLN B 1 78 ? 10.648 26.172 -9.156 1 97.81 78 GLN B N 1
ATOM 5904 C CA . GLN B 1 78 ? 10.578 26.359 -10.602 1 97.81 78 GLN B CA 1
ATOM 5905 C C . GLN B 1 78 ? 9.18 26.016 -11.125 1 97.81 78 GLN B C 1
ATOM 5907 O O . GLN B 1 78 ? 8.922 26.125 -12.328 1 97.81 78 GLN B O 1
ATOM 5912 N N . GLY B 1 79 ? 8.297 25.625 -10.336 1 98.25 79 GLY B N 1
ATOM 5913 C CA . GLY B 1 79 ? 6.949 25.188 -10.664 1 98.25 79 GLY B CA 1
ATOM 5914 C C . GLY B 1 79 ? 6.262 24.453 -9.523 1 98.25 79 GLY B C 1
ATOM 5915 O O . GLY B 1 79 ? 6.41 24.828 -8.359 1 98.25 79 GLY B O 1
ATOM 5916 N N . PHE B 1 80 ? 5.328 23.453 -9.977 1 98.56 80 PHE B N 1
ATOM 5917 C CA . PHE B 1 80 ? 4.57 22.797 -8.914 1 98.56 80 PHE B CA 1
ATOM 5918 C C . PHE B 1 80 ? 4.344 21.328 -9.242 1 98.56 80 PHE B C 1
ATOM 5920 O O . PHE B 1 80 ? 4.434 20.922 -10.406 1 98.56 80 PHE B O 1
ATOM 5927 N N . ARG B 1 81 ? 4.012 20.375 -8.398 1 95.81 81 ARG B N 1
ATOM 5928 C CA . ARG B 1 81 ? 3.443 19.047 -8.594 1 95.81 81 ARG B CA 1
ATOM 5929 C C . ARG B 1 81 ? 2.178 18.859 -7.766 1 95.81 81 ARG B C 1
ATOM 5931 O O . ARG B 1 81 ? 1.166 18.375 -8.266 1 95.81 81 ARG B O 1
ATOM 5938 N N . THR B 1 82 ? 1.861 19.125 -6.668 1 96.12 82 THR B N 1
ATOM 5939 C CA . THR B 1 82 ? 0.666 19.156 -5.832 1 96.12 82 THR B CA 1
ATOM 5940 C C . THR B 1 82 ? 0.268 20.594 -5.508 1 96.12 82 THR B C 1
ATOM 5942 O O . THR B 1 82 ? 0.451 21.047 -4.375 1 96.12 82 THR B O 1
ATOM 5945 N N . ARG B 1 83 ? -0.415 21.172 -6.344 1 97.44 83 ARG B N 1
ATOM 5946 C CA . ARG B 1 83 ? -0.837 22.547 -6.117 1 97.44 83 ARG B CA 1
ATOM 5947 C C . ARG B 1 83 ? -1.066 22.812 -4.633 1 97.44 83 ARG B C 1
ATOM 5949 O O . ARG B 1 83 ? -1.291 21.875 -3.857 1 97.44 83 ARG B O 1
ATOM 5956 N N . ILE B 1 84 ? -0.898 24 -4.227 1 98.69 84 ILE B N 1
ATOM 5957 C CA . ILE B 1 84 ? -1.195 24.391 -2.854 1 98.69 84 ILE B CA 1
ATOM 5958 C C . ILE B 1 84 ? -2.477 25.219 -2.818 1 98.69 84 ILE B C 1
ATOM 5960 O O . ILE B 1 84 ? -2.74 26 -3.73 1 98.69 84 ILE B O 1
ATOM 5964 N N . PHE B 1 85 ? -3.281 24.953 -1.829 1 98.75 85 PHE B N 1
ATOM 5965 C CA . PHE B 1 85 ? -4.602 25.562 -1.731 1 98.75 85 PHE B CA 1
ATOM 5966 C C . PHE B 1 85 ? -4.809 26.188 -0.357 1 98.75 85 PHE B C 1
ATOM 5968 O O . PHE B 1 85 ? -4.086 25.875 0.589 1 98.75 85 PHE B O 1
ATOM 5975 N N . ALA B 1 86 ? -5.73 27.125 -0.328 1 98.88 86 ALA B N 1
ATOM 5976 C CA . ALA B 1 86 ? -6.395 27.516 0.91 1 98.88 86 ALA B CA 1
ATOM 5977 C C . ALA B 1 86 ? -7.84 27.031 0.935 1 98.88 86 ALA B C 1
ATOM 5979 O O . ALA B 1 86 ? -8.531 27.062 -0.086 1 98.88 86 ALA B O 1
ATOM 5980 N N . ARG B 1 87 ? -8.242 26.562 2.012 1 98.94 87 ARG B N 1
ATOM 5981 C CA . ARG B 1 87 ? -9.594 26.062 2.242 1 98.94 87 ARG B CA 1
ATOM 5982 C C . ARG B 1 87 ? -10.273 26.828 3.369 1 98.94 87 ARG B C 1
ATOM 5984 O O . ARG B 1 87 ? -9.711 26.984 4.453 1 98.94 87 ARG B O 1
ATOM 5991 N N . VAL B 1 88 ? -11.5 27.312 3.051 1 98.88 88 VAL B N 1
ATOM 5992 C CA . VAL B 1 88 ? -12.141 28.25 3.959 1 98.88 88 VAL B CA 1
ATOM 5993 C C . VAL B 1 88 ? -13.523 27.734 4.355 1 98.88 88 VAL B C 1
ATOM 5995 O O . VAL B 1 88 ? -14.289 27.266 3.508 1 98.88 88 VAL B O 1
ATOM 5998 N N . PHE B 1 89 ? -13.812 27.797 5.648 1 98.88 89 PHE B N 1
ATOM 5999 C CA . PHE B 1 89 ? -15.172 27.641 6.152 1 98.88 89 PHE B CA 1
ATOM 6000 C C . PHE B 1 89 ? -15.672 28.938 6.77 1 98.88 89 PHE B C 1
ATOM 6002 O O . PHE B 1 89 ? -14.93 29.625 7.469 1 98.88 89 PHE B O 1
ATOM 6009 N N . TYR B 1 90 ? -16.828 29.297 6.41 1 98.44 90 TYR B N 1
ATOM 6010 C CA . TYR B 1 90 ? -17.625 30.328 7.082 1 98.44 90 TYR B CA 1
ATOM 6011 C C . TYR B 1 90 ? -18.781 29.703 7.848 1 98.44 90 TYR B C 1
ATOM 6013 O O . TYR B 1 90 ? -19.594 28.969 7.27 1 98.44 90 TYR B O 1
ATOM 6021 N N . ILE B 1 91 ? -18.891 29.953 9.156 1 98.06 91 ILE B N 1
ATOM 6022 C CA . ILE B 1 91 ? -19.938 29.359 9.984 1 98.06 91 ILE B CA 1
ATOM 6023 C C . ILE B 1 91 ? -20.562 30.422 10.867 1 98.06 91 ILE B C 1
ATOM 6025 O O . ILE B 1 91 ? -19.859 31.188 11.531 1 98.06 91 ILE B O 1
ATOM 6029 N N . LYS B 1 92 ? -21.859 30.375 10.898 1 96.5 92 LYS B N 1
ATOM 6030 C CA . LYS B 1 92 ? -22.609 31.359 11.68 1 96.5 92 LYS B CA 1
ATOM 6031 C C . LYS B 1 92 ? -23.891 30.766 12.25 1 96.5 92 LYS B C 1
ATOM 6033 O O . LYS B 1 92 ? -24.562 29.984 11.586 1 96.5 92 LYS B O 1
ATOM 6038 N N . LYS B 1 93 ? -24.109 31.109 13.492 1 94.62 93 LYS B N 1
ATOM 6039 C CA . LYS B 1 93 ? -25.359 30.734 14.156 1 94.62 93 LYS B CA 1
ATOM 6040 C C . LYS B 1 93 ? -26.188 31.969 14.492 1 94.62 93 LYS B C 1
ATOM 6042 O O . LYS B 1 93 ? -25.75 32.844 15.25 1 94.62 93 LYS B O 1
ATOM 6047 N N . ASP B 1 94 ? -27.344 32.031 13.945 1 91.5 94 ASP B N 1
ATOM 6048 C CA . ASP B 1 94 ? -28.297 33.094 14.234 1 91.5 94 ASP B CA 1
ATOM 6049 C C . ASP B 1 94 ? -27.656 34.469 14.047 1 91.5 94 ASP B C 1
ATOM 6051 O O . ASP B 1 94 ? -26.969 34.719 13.047 1 91.5 94 ASP B O 1
ATOM 6055 N N . ALA B 1 95 ? -27.891 35.375 14.992 1 87.25 95 ALA B N 1
ATOM 6056 C CA . ALA B 1 95 ? -27.391 36.75 14.852 1 87.25 95 ALA B CA 1
ATOM 6057 C C . ALA B 1 95 ? -26 36.875 15.469 1 87.25 95 ALA B C 1
ATOM 6059 O O . ALA B 1 95 ? -25.406 37.938 15.484 1 87.25 95 ALA B O 1
ATOM 6060 N N . SER B 1 96 ? -25.453 35.781 15.766 1 88.06 96 SER B N 1
ATOM 6061 C CA . SER B 1 96 ? -24.156 35.812 16.422 1 88.06 96 SER B CA 1
ATOM 6062 C C . SER B 1 96 ? -23.031 36.062 15.406 1 88.06 96 SER B C 1
ATOM 6064 O O . SER B 1 96 ? -23.219 35.875 14.203 1 88.06 96 SER B O 1
ATOM 6066 N N . ASN B 1 97 ? -21.859 36.5 15.93 1 92.19 97 ASN B N 1
ATOM 6067 C CA . ASN B 1 97 ? -20.688 36.688 15.086 1 92.19 97 ASN B CA 1
ATOM 6068 C C . ASN B 1 97 ? -20.234 35.375 14.445 1 92.19 97 ASN B C 1
ATOM 6070 O O . ASN B 1 97 ? -20.281 34.312 15.078 1 92.19 97 ASN B O 1
ATOM 6074 N N . PRO B 1 98 ? -19.844 35.5 13.188 1 96.06 98 PRO B N 1
ATOM 6075 C CA . PRO B 1 98 ? -19.406 34.281 12.5 1 96.06 98 PRO B CA 1
ATOM 6076 C C . PRO B 1 98 ? -17.953 33.938 12.828 1 96.06 98 PRO B C 1
ATOM 6078 O O . PRO B 1 98 ? -17.203 34.75 13.359 1 96.06 98 PRO B O 1
ATOM 6081 N N . VAL B 1 99 ? -17.625 32.719 12.531 1 97.75 99 VAL B N 1
ATOM 6082 C CA . VAL B 1 99 ? -16.25 32.219 12.555 1 97.75 99 VAL B CA 1
ATOM 6083 C C . VAL B 1 99 ? -15.805 31.859 11.141 1 97.75 99 VAL B C 1
ATOM 6085 O O . VAL B 1 99 ? -16.562 31.266 10.367 1 97.75 99 VAL B O 1
ATOM 6088 N N . VAL B 1 100 ? -14.602 32.344 10.781 1 98.69 100 VAL B N 1
ATOM 6089 C CA . VAL B 1 100 ? -13.969 32 9.516 1 98.69 100 VAL B CA 1
ATOM 6090 C C . VAL B 1 100 ? -12.695 31.188 9.766 1 98.69 100 VAL B C 1
ATOM 6092 O O . VAL B 1 100 ? -11.773 31.672 10.43 1 98.69 100 VAL B O 1
ATOM 6095 N N . LEU B 1 101 ? -12.672 29.969 9.297 1 98.88 101 LEU B N 1
ATOM 6096 C CA . LEU B 1 101 ? -11.523 29.078 9.43 1 98.88 101 LEU B CA 1
ATOM 6097 C C . LEU B 1 101 ? -10.781 28.953 8.102 1 98.88 101 LEU B C 1
ATOM 6099 O O . LEU B 1 101 ? -11.352 28.5 7.102 1 98.88 101 LEU B O 1
ATOM 6103 N N . ILE B 1 102 ? -9.523 29.344 8.102 1 98.94 102 ILE B N 1
ATOM 6104 C CA . ILE B 1 102 ? -8.719 29.281 6.887 1 98.94 102 ILE B CA 1
ATOM 6105 C C . ILE B 1 102 ? -7.547 28.328 7.098 1 98.94 102 ILE B C 1
ATOM 6107 O O . ILE B 1 102 ? -6.668 28.578 7.922 1 98.94 102 ILE B O 1
ATOM 6111 N N . GLN B 1 103 ? -7.582 27.203 6.43 1 98.88 103 GLN B N 1
ATOM 6112 C CA . GLN B 1 103 ? -6.449 26.297 6.312 1 98.88 103 GLN B CA 1
ATOM 6113 C C . GLN B 1 103 ? -5.719 26.484 4.988 1 98.88 103 GLN B C 1
ATOM 6115 O O . GLN B 1 103 ? -6.352 26.609 3.934 1 98.88 103 GLN B O 1
ATOM 6120 N N . SER B 1 104 ? -4.375 26.562 5.023 1 98.88 104 SER B N 1
ATOM 6121 C CA . SER B 1 104 ? -3.637 26.766 3.783 1 98.88 104 SER B CA 1
ATOM 6122 C C . SER B 1 104 ? -2.418 25.859 3.699 1 98.88 104 SER B C 1
ATOM 6124 O O . SER B 1 104 ? -1.847 25.484 4.723 1 98.88 104 SER B O 1
ATOM 6126 N N . ASP B 1 105 ? -2.045 25.5 2.514 1 98.69 105 ASP B N 1
ATOM 6127 C CA . ASP B 1 105 ? -0.816 24.766 2.27 1 98.69 105 ASP B CA 1
ATOM 6128 C C . ASP B 1 105 ? 0.393 25.688 2.215 1 98.69 105 ASP B C 1
ATOM 6130 O O . ASP B 1 105 ? 1.056 25.797 1.181 1 98.69 105 ASP B O 1
ATOM 6134 N N . LEU B 1 106 ? 0.606 26.391 3.264 1 98.81 106 LEU B N 1
ATOM 6135 C CA . LEU B 1 106 ? 1.742 27.281 3.48 1 98.81 106 LEU B CA 1
ATOM 6136 C C . LEU B 1 106 ? 2.512 26.891 4.734 1 98.81 106 LEU B C 1
ATOM 6138 O O . LEU B 1 106 ? 2.076 26.016 5.488 1 98.81 106 LEU B O 1
ATOM 6142 N N . LEU B 1 107 ? 3.666 27.5 4.906 1 98.38 107 LEU B N 1
ATOM 6143 C CA . LEU B 1 107 ? 4.477 27.203 6.082 1 98.38 107 LEU B CA 1
ATOM 6144 C C . LEU B 1 107 ? 3.717 27.547 7.363 1 98.38 107 LEU B C 1
ATOM 6146 O O . LEU B 1 107 ? 3.812 26.812 8.352 1 98.38 107 LEU B O 1
ATOM 6150 N N . SER B 1 108 ? 3.072 28.594 7.398 1 98.44 108 SER B N 1
ATOM 6151 C CA . SER B 1 108 ? 2.256 29.062 8.516 1 98.44 108 SER B CA 1
ATOM 6152 C C . SER B 1 108 ? 1.299 30.156 8.078 1 98.44 108 SER B C 1
ATOM 6154 O O . SER B 1 108 ? 1.352 30.625 6.941 1 98.44 108 SER B O 1
ATOM 6156 N N . GLY B 1 109 ? 0.428 30.531 9.031 1 98.12 109 GLY B N 1
ATOM 6157 C CA . GLY B 1 109 ? -0.271 31.781 8.836 1 98.12 109 GLY B CA 1
ATOM 6158 C C . GLY B 1 109 ? 0.635 33 8.969 1 98.12 109 GLY B C 1
ATOM 6159 O O . GLY B 1 109 ? 1.859 32.875 9 1 98.12 109 GLY B O 1
ATOM 6160 N N . SER B 1 110 ? 0.062 34.125 8.867 1 98.38 110 SER B N 1
ATOM 6161 C CA . SER B 1 110 ? 0.731 35.438 8.969 1 98.38 110 SER B CA 1
ATOM 6162 C C . SER B 1 110 ? -0.144 36.438 9.688 1 98.38 110 SER B C 1
ATOM 6164 O O . SER B 1 110 ? -1.293 36.656 9.297 1 98.38 110 SER B O 1
ATOM 6166 N N . LEU B 1 111 ? 0.451 36.969 10.75 1 98.56 111 LEU B N 1
ATOM 6167 C CA . LEU B 1 111 ? -0.313 37.969 11.484 1 98.56 111 LEU B CA 1
ATOM 6168 C C . LEU B 1 111 ? -0.595 39.188 10.602 1 98.56 111 LEU B C 1
ATOM 6170 O O . LEU B 1 111 ? -1.667 39.781 10.695 1 98.56 111 LEU B O 1
ATOM 6174 N N . LEU B 1 112 ? 0.388 39.594 9.828 1 98.62 112 LEU B N 1
ATOM 6175 C CA . LEU B 1 112 ? 0.198 40.688 8.898 1 98.62 112 LEU B CA 1
ATOM 6176 C C . LEU B 1 112 ? -0.978 40.438 7.965 1 98.62 112 LEU B C 1
ATOM 6178 O O . LEU B 1 112 ? -1.857 41.281 7.809 1 98.62 112 LEU B O 1
ATOM 6182 N N . ILE B 1 113 ? -0.981 39.281 7.367 1 98.75 113 ILE B N 1
ATOM 6183 C CA . ILE B 1 113 ? -2.055 38.938 6.438 1 98.75 113 ILE B CA 1
ATOM 6184 C C . ILE B 1 113 ? -3.377 38.844 7.195 1 98.75 113 ILE B C 1
ATOM 6186 O O . ILE B 1 113 ? -4.426 39.219 6.684 1 98.75 113 ILE B O 1
ATOM 6190 N N . HIS B 1 114 ? -3.357 38.281 8.352 1 98.81 114 HIS B N 1
ATOM 6191 C CA . HIS B 1 114 ? -4.562 38.25 9.172 1 98.81 114 HIS B CA 1
ATOM 6192 C C . HIS B 1 114 ? -5.156 39.625 9.344 1 98.81 114 HIS B C 1
ATOM 6194 O O . HIS B 1 114 ? -6.352 39.844 9.117 1 98.81 114 HIS B O 1
ATOM 6200 N N . HIS B 1 115 ? -4.324 40.625 9.742 1 98.56 115 HIS B N 1
ATOM 6201 C CA . HIS B 1 115 ? -4.785 41.969 9.969 1 98.56 115 HIS B CA 1
ATOM 6202 C C . HIS B 1 115 ? -5.309 42.594 8.68 1 98.56 115 HIS B C 1
ATOM 6204 O O . HIS B 1 115 ? -6.371 43.25 8.68 1 98.56 115 HIS B O 1
ATOM 6210 N N . LEU B 1 116 ? -4.547 42.438 7.652 1 98.56 116 LEU B N 1
ATOM 6211 C CA . LEU B 1 116 ? -4.934 43.031 6.371 1 98.56 116 LEU B CA 1
ATOM 6212 C C . LEU B 1 116 ? -6.25 42.438 5.879 1 98.56 116 LEU B C 1
ATOM 6214 O O . LEU B 1 116 ? -7.121 43.156 5.391 1 98.56 116 LEU B O 1
ATOM 6218 N N . LEU B 1 117 ? -6.359 41.156 5.969 1 98.75 117 LEU B N 1
ATOM 6219 C CA . LEU B 1 117 ? -7.562 40.438 5.539 1 98.75 117 LEU B CA 1
ATOM 6220 C C . LEU B 1 117 ? -8.773 40.875 6.363 1 98.75 117 LEU B C 1
ATOM 6222 O O . LEU B 1 117 ? -9.844 41.125 5.809 1 98.75 117 LEU B O 1
ATOM 6226 N N . ALA B 1 118 ? -8.602 40.906 7.648 1 98.38 118 ALA B N 1
ATOM 6227 C CA . ALA B 1 118 ? -9.68 41.312 8.539 1 98.38 118 ALA B CA 1
ATOM 6228 C C . ALA B 1 118 ? -10.164 42.719 8.219 1 98.38 118 ALA B C 1
ATOM 6230 O O . ALA B 1 118 ? -11.375 43 8.219 1 98.38 118 ALA B O 1
ATOM 6231 N N . GLU B 1 119 ? -9.234 43.594 8.016 1 97.75 119 GLU B N 1
ATOM 6232 C CA . GLU B 1 119 ? -9.602 44.938 7.68 1 97.75 119 GLU B CA 1
ATOM 6233 C C . GLU B 1 119 ? -10.43 45 6.398 1 97.75 119 GLU B C 1
ATOM 6235 O O . GLU B 1 119 ? -11.445 45.688 6.332 1 97.75 119 GLU B O 1
ATOM 6240 N N . ARG B 1 120 ? -10 44.281 5.422 1 96.62 120 ARG B N 1
ATOM 6241 C CA . ARG B 1 120 ? -10.703 44.219 4.148 1 96.62 120 ARG B CA 1
ATOM 6242 C C . ARG B 1 120 ? -12.109 43.656 4.324 1 96.62 120 ARG B C 1
ATOM 6244 O O . ARG B 1 120 ? -13.062 44.156 3.727 1 96.62 120 ARG B O 1
ATOM 6251 N N . LEU B 1 121 ? -12.219 42.625 5.098 1 97.44 121 LEU B N 1
ATOM 6252 C CA . LEU B 1 121 ? -13.492 41.938 5.23 1 97.44 121 LEU B CA 1
ATOM 6253 C C . LEU B 1 121 ? -14.461 42.719 6.109 1 97.44 121 LEU B C 1
ATOM 6255 O O . LEU B 1 121 ? -15.672 42.688 5.867 1 97.44 121 LEU B O 1
ATOM 6259 N N . ALA B 1 122 ? -13.961 43.281 7.18 1 95.38 122 ALA B N 1
ATOM 6260 C CA . ALA B 1 122 ? -14.812 44.031 8.094 1 95.38 122 ALA B CA 1
ATOM 6261 C C . ALA B 1 122 ? -15.562 45.156 7.355 1 95.38 122 ALA B C 1
ATOM 6263 O O . ALA B 1 122 ? -16.703 45.469 7.699 1 95.38 122 ALA B O 1
ATOM 6264 N N . ALA B 1 123 ? -15.031 45.594 6.336 1 91.38 123 ALA B N 1
ATOM 6265 C CA . ALA B 1 123 ? -15.617 46.688 5.562 1 91.38 123 ALA B CA 1
ATOM 6266 C C . ALA B 1 123 ? -16.781 46.188 4.715 1 91.38 123 ALA B C 1
ATOM 6268 O O . ALA B 1 123 ? -17.656 46.969 4.324 1 91.38 123 ALA B O 1
ATOM 6269 N N . LYS B 1 124 ? -16.875 44.906 4.582 1 90.75 124 LYS B N 1
ATOM 6270 C CA . LYS B 1 124 ? -17.812 44.406 3.58 1 90.75 124 LYS B CA 1
ATOM 6271 C C . LYS B 1 124 ? -18.703 43.312 4.168 1 90.75 124 LYS B C 1
ATOM 6273 O O . LYS B 1 124 ? -19.734 42.969 3.578 1 90.75 124 LYS B O 1
ATOM 6278 N N . THR B 1 125 ? -18.312 42.875 5.297 1 94 125 THR B N 1
ATOM 6279 C CA . THR B 1 125 ? -19.016 41.719 5.824 1 94 125 THR B CA 1
ATOM 6280 C C . THR B 1 125 ? -19.281 41.875 7.316 1 94 125 THR B C 1
ATOM 6282 O O . THR B 1 125 ? -19.016 42.938 7.891 1 94 125 THR B O 1
ATOM 6285 N N . ASP B 1 126 ? -19.859 40.781 7.891 1 94.94 126 ASP B N 1
ATOM 6286 C CA . ASP B 1 126 ? -20.125 40.719 9.328 1 94.94 126 ASP B CA 1
ATOM 6287 C C . ASP B 1 126 ? -18.969 40.094 10.078 1 94.94 126 ASP B C 1
ATOM 6289 O O . ASP B 1 126 ? -19.094 39.75 11.258 1 94.94 126 ASP B O 1
ATOM 6293 N N . ILE B 1 127 ? -17.859 39.906 9.375 1 96.69 127 ILE B N 1
ATOM 6294 C CA . ILE B 1 127 ? -16.719 39.188 9.93 1 96.69 127 ILE B CA 1
ATOM 6295 C C . ILE B 1 127 ? -15.812 40.156 10.688 1 96.69 127 ILE B C 1
ATOM 6297 O O . ILE B 1 127 ? -15.391 41.156 10.141 1 96.69 127 ILE B O 1
ATOM 6301 N N . SER B 1 128 ? -15.523 39.844 11.906 1 96 128 SER B N 1
ATOM 6302 C CA . SER B 1 128 ? -14.625 40.656 12.719 1 96 128 SER B CA 1
ATOM 6303 C C . SER B 1 128 ? -13.227 40.031 12.766 1 96 128 SER B C 1
ATOM 6305 O O . SER B 1 128 ? -13.023 38.906 12.344 1 96 128 SER B O 1
ATOM 6307 N N . PHE B 1 129 ? -12.234 40.781 13.305 1 97.5 129 PHE B N 1
ATOM 6308 C CA . PHE B 1 129 ? -10.852 40.344 13.406 1 97.5 129 PHE B CA 1
ATOM 6309 C C . PHE B 1 129 ? -10.75 39.031 14.203 1 97.5 129 PHE B C 1
ATOM 6311 O O . PHE B 1 129 ? -10.039 38.125 13.805 1 97.5 129 PHE B O 1
ATOM 6318 N N . GLY B 1 130 ? -11.492 39.031 15.242 1 97.75 130 GLY B N 1
ATOM 6319 C CA . GLY B 1 130 ? -11.367 37.938 16.188 1 97.75 130 GLY B CA 1
ATOM 6320 C C . GLY B 1 130 ? -12.008 36.656 15.695 1 97.75 130 GLY B C 1
ATOM 6321 O O . GLY B 1 130 ? -11.719 35.562 16.219 1 97.75 130 GLY B O 1
ATOM 6322 N N . GLY B 1 131 ? -12.773 36.719 14.719 1 97.69 131 GLY B N 1
ATOM 6323 C CA . GLY B 1 131 ? -13.477 35.562 14.211 1 97.69 131 GLY B CA 1
ATOM 6324 C C . GLY B 1 131 ? -12.719 34.844 13.117 1 97.69 131 GLY B C 1
ATOM 6325 O O . GLY B 1 131 ? -13.164 33.781 12.625 1 97.69 131 GLY B O 1
ATOM 6326 N N . ILE B 1 132 ? -11.523 35.344 12.758 1 98.69 132 ILE B N 1
ATOM 6327 C CA . ILE B 1 132 ? -10.75 34.781 11.656 1 98.69 132 ILE B CA 1
ATOM 6328 C C . ILE B 1 132 ? -9.57 33.969 12.195 1 98.69 132 ILE B C 1
ATOM 6330 O O . ILE B 1 132 ? -8.805 34.469 13.023 1 98.69 132 ILE B O 1
ATOM 6334 N N . MET B 1 133 ? -9.469 32.75 11.828 1 98.81 133 MET B N 1
ATOM 6335 C CA . MET B 1 133 ? -8.273 31.938 12.016 1 98.81 133 MET B CA 1
ATOM 6336 C C . MET B 1 133 ? -7.594 31.641 10.68 1 98.81 133 MET B C 1
ATOM 6338 O O . MET B 1 133 ? -8.242 31.188 9.742 1 98.81 133 MET B O 1
ATOM 6342 N N . PHE B 1 134 ? -6.312 31.938 10.555 1 98.88 134 PHE B N 1
ATOM 6343 C CA . PHE B 1 134 ? -5.52 31.672 9.359 1 98.88 134 PHE B CA 1
ATOM 6344 C C . PHE B 1 134 ? -4.32 30.797 9.688 1 98.88 134 PHE B C 1
ATOM 6346 O O . PHE B 1 134 ? -3.375 31.25 10.344 1 98.88 134 PHE B O 1
ATOM 6353 N N . ALA B 1 135 ? -4.367 29.5 9.211 1 98.81 135 ALA B N 1
ATOM 6354 C CA . ALA B 1 135 ? -3.326 28.547 9.578 1 98.81 135 ALA B CA 1
ATOM 6355 C C . ALA B 1 135 ? -2.652 27.969 8.336 1 98.81 135 ALA B C 1
ATOM 6357 O O . ALA B 1 135 ? -3.197 28.047 7.23 1 98.81 135 ALA B O 1
ATOM 6358 N N . GLY B 1 136 ? -1.426 27.484 8.5 1 98.69 136 GLY B N 1
ATOM 6359 C CA . GLY B 1 136 ? -0.714 26.734 7.48 1 98.69 136 GLY B CA 1
ATOM 6360 C C . GLY B 1 136 ? -0.49 25.281 7.859 1 98.69 136 GLY B C 1
ATOM 6361 O O . GLY B 1 136 ? -0.37 24.953 9.039 1 98.69 136 GLY B O 1
ATOM 6362 N N . THR B 1 137 ? -0.367 24.422 6.852 1 98.31 137 THR B N 1
ATOM 6363 C CA . THR B 1 137 ? -0.09 23 7.082 1 98.31 137 THR B CA 1
ATOM 6364 C C . THR B 1 137 ? 1.355 22.797 7.527 1 98.31 137 THR B C 1
ATOM 6366 O O . THR B 1 137 ? 1.703 21.75 8.062 1 98.31 137 THR B O 1
ATOM 6369 N N . HIS B 1 138 ? 2.154 23.781 7.289 1 98.44 138 HIS B N 1
ATOM 6370 C CA . HIS B 1 138 ? 3.584 23.781 7.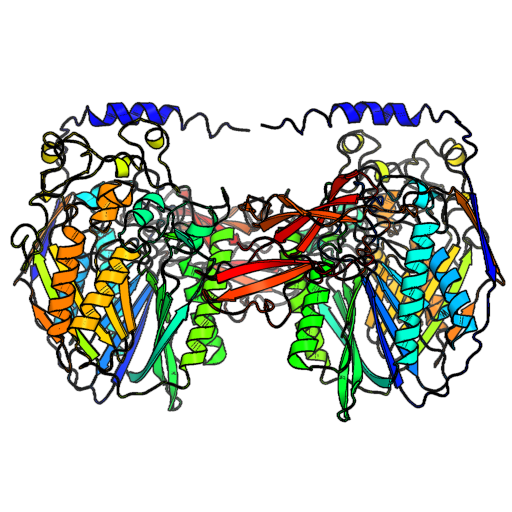574 1 98.44 138 HIS B CA 1
ATOM 6371 C C . HIS B 1 138 ? 4.344 22.922 6.566 1 98.44 138 HIS B C 1
ATOM 6373 O O . HIS B 1 138 ? 5.324 22.266 6.918 1 98.44 138 HIS B O 1
ATOM 6379 N N . THR B 1 139 ? 3.906 22.844 5.344 1 98.31 139 THR B N 1
ATOM 6380 C CA . THR B 1 139 ? 4.75 22.281 4.297 1 98.31 139 THR B CA 1
ATOM 6381 C C . THR B 1 139 ? 6.055 23.062 4.172 1 98.31 139 THR B C 1
ATOM 6383 O O . THR B 1 139 ? 6.055 24.297 4.25 1 98.31 139 THR B O 1
ATOM 6386 N N . HIS B 1 140 ? 7.117 22.344 4.051 1 98 140 HIS B N 1
ATOM 6387 C CA . HIS B 1 140 ? 8.422 22.969 3.85 1 98 140 HIS B CA 1
ATOM 6388 C C . HIS B 1 140 ? 8.688 23.219 2.371 1 98 140 HIS B C 1
ATOM 6390 O O . HIS B 1 140 ? 9.836 23.344 1.954 1 98 140 HIS B O 1
ATOM 6396 N N . SER B 1 141 ? 7.586 23.25 1.598 1 98.06 141 SER B N 1
ATOM 6397 C CA . SER B 1 141 ? 7.746 23.375 0.152 1 98.06 141 SER B CA 1
ATOM 6398 C C . SER B 1 141 ? 6.832 24.453 -0.422 1 98.06 141 SER B C 1
ATOM 6400 O O . SER B 1 141 ? 6.32 24.312 -1.535 1 98.06 141 SER B O 1
ATOM 6402 N N . ALA B 1 142 ? 6.566 25.453 0.344 1 98.5 142 ALA B N 1
ATOM 6403 C CA . ALA B 1 142 ? 5.816 26.609 -0.106 1 98.5 142 ALA B CA 1
ATOM 6404 C C . ALA B 1 142 ? 6.566 27.906 0.214 1 98.5 142 ALA B C 1
ATOM 6406 O O . ALA B 1 142 ? 7.379 27.953 1.144 1 98.5 142 ALA B O 1
ATOM 6407 N N . PRO B 1 143 ? 6.227 28.984 -0.549 1 97.62 143 PRO B N 1
ATOM 6408 C CA . PRO B 1 143 ? 6.879 30.25 -0.238 1 97.62 143 PRO B CA 1
ATOM 6409 C C . PRO B 1 143 ? 6.406 30.859 1.086 1 97.62 143 PRO B C 1
ATOM 6411 O O . PRO B 1 143 ? 5.277 30.594 1.518 1 97.62 143 PRO B O 1
ATOM 6414 N N . ALA B 1 144 ? 7.273 31.656 1.717 1 95.81 144 ALA B N 1
ATOM 6415 C CA . ALA B 1 144 ? 6.922 32.469 2.869 1 95.81 144 ALA B CA 1
ATOM 6416 C C . ALA B 1 144 ? 7.117 33.969 2.564 1 95.81 144 ALA B C 1
ATOM 6418 O O . ALA B 1 144 ? 6.344 34.562 1.812 1 95.81 144 ALA B O 1
ATOM 6419 N N . ASN B 1 145 ? 8.156 34.625 3.08 1 97.31 145 ASN B N 1
ATOM 6420 C CA . ASN B 1 145 ? 8.477 36 2.811 1 97.31 145 ASN B CA 1
ATOM 6421 C C . ASN B 1 145 ? 7.25 36.906 2.959 1 97.31 145 ASN B C 1
ATOM 6423 O O . ASN B 1 145 ? 7.027 37.812 2.145 1 97.31 145 ASN B O 1
ATOM 6427 N N . PHE B 1 146 ? 6.332 36.594 3.975 1 98.44 146 PHE B N 1
ATOM 6428 C CA . PHE B 1 146 ? 5.098 37.344 4.125 1 98.44 146 PHE B CA 1
ATOM 6429 C C . PHE B 1 146 ? 4.805 37.625 5.594 1 98.44 146 PHE B C 1
ATOM 6431 O O . PHE B 1 146 ? 3.658 37.875 5.965 1 98.44 146 PHE B O 1
ATOM 6438 N N . TYR B 1 147 ? 5.754 37.531 6.441 1 98.31 147 TYR B N 1
ATOM 6439 C CA . TYR B 1 147 ? 5.531 37.625 7.879 1 98.31 147 TYR B CA 1
ATOM 6440 C C . TYR B 1 147 ? 5.5 39.062 8.328 1 98.31 147 TYR B C 1
ATOM 6442 O O . TYR B 1 147 ? 5.914 39.969 7.59 1 98.31 147 TYR B O 1
ATOM 6450 N N . ASP B 1 148 ? 5.086 39.281 9.539 1 97.88 148 ASP B N 1
ATOM 6451 C CA . ASP B 1 148 ? 4.945 40.625 10.148 1 97.88 148 ASP B CA 1
ATOM 6452 C C . ASP B 1 148 ? 6.254 41.062 10.797 1 97.88 148 ASP B C 1
ATOM 6454 O O . ASP B 1 148 ? 6.301 42.094 11.469 1 97.88 148 ASP B O 1
ATOM 6458 N N . ASN B 1 149 ? 7.297 40.312 10.648 1 97.06 149 ASN B N 1
ATOM 6459 C CA . ASN B 1 149 ? 8.57 40.594 11.289 1 97.06 149 ASN B CA 1
ATOM 6460 C C . ASN B 1 149 ? 9.75 40.312 10.367 1 97.06 149 ASN B C 1
ATOM 6462 O O . ASN B 1 149 ? 9.641 39.469 9.469 1 97.06 149 ASN B O 1
ATOM 6466 N N . ASN B 1 150 ? 10.812 40.906 10.633 1 96.12 150 ASN B N 1
ATOM 6467 C CA . ASN B 1 150 ? 11.969 40.812 9.75 1 96.12 150 ASN B CA 1
ATOM 6468 C C . ASN B 1 150 ? 12.797 39.562 10.062 1 96.12 150 ASN B C 1
ATOM 6470 O O . ASN B 1 150 ? 13.57 39.094 9.227 1 96.12 150 ASN B O 1
ATOM 6474 N N . PHE B 1 151 ? 12.648 38.969 11.211 1 95.5 151 PHE B N 1
ATOM 6475 C CA . PHE B 1 151 ? 13.406 37.781 11.562 1 95.5 151 PHE B CA 1
ATOM 6476 C C . PHE B 1 151 ? 13.039 36.625 10.648 1 95.5 151 PHE B C 1
ATOM 6478 O O . PHE B 1 151 ? 13.906 36.062 9.984 1 95.5 151 PHE B O 1
ATOM 6485 N N . TYR B 1 152 ? 11.797 36.344 10.547 1 97.12 152 TYR B N 1
ATOM 6486 C CA . TYR B 1 152 ? 11.391 35.188 9.758 1 97.12 152 TYR B CA 1
ATOM 6487 C C . TYR B 1 152 ? 11.352 35.5 8.273 1 97.12 152 TYR B C 1
ATOM 6489 O O . TYR B 1 152 ? 11.492 34.625 7.426 1 97.12 152 TYR B O 1
ATOM 6497 N N . ASN B 1 153 ? 11.125 36.719 7.93 1 97.31 153 ASN B N 1
ATOM 6498 C CA . ASN B 1 153 ? 11.312 37.094 6.531 1 97.31 153 ASN B CA 1
ATOM 6499 C C . ASN B 1 153 ? 12.758 36.906 6.082 1 97.31 153 ASN B C 1
ATOM 6501 O O . ASN B 1 153 ? 13.016 36.625 4.91 1 97.31 153 ASN B O 1
ATOM 6505 N N . GLU B 1 154 ? 13.664 37 7.004 1 94.19 154 GLU B N 1
ATOM 6506 C CA . GLU B 1 154 ? 15.086 36.875 6.695 1 94.19 154 GLU B CA 1
ATOM 6507 C C . GLU B 1 154 ? 15.516 35.406 6.688 1 94.19 154 GLU B C 1
ATOM 6509 O O . GLU B 1 154 ? 16.375 35.031 5.898 1 94.19 154 GLU B O 1
ATOM 6514 N N . PHE B 1 155 ? 14.883 34.594 7.527 1 92.06 155 PHE B N 1
ATOM 6515 C CA . PHE B 1 155 ? 15.57 33.344 7.809 1 92.06 155 PHE B CA 1
ATOM 6516 C C . PHE B 1 155 ? 14.68 32.156 7.492 1 92.06 155 PHE B C 1
ATOM 6518 O O . PHE B 1 155 ? 15.148 31.016 7.453 1 92.06 155 PHE B O 1
ATOM 6525 N N . ALA B 1 156 ? 13.414 32.344 7.207 1 94.81 156 ALA B N 1
ATOM 6526 C CA . ALA B 1 156 ? 12.516 31.203 7.043 1 94.81 156 ALA B CA 1
ATOM 6527 C C . ALA B 1 156 ? 12.672 30.578 5.66 1 94.81 156 ALA B C 1
ATOM 6529 O O . ALA B 1 156 ? 12.391 29.391 5.477 1 94.81 156 ALA B O 1
ATOM 6530 N N . SER B 1 157 ? 13.109 31.328 4.668 1 95.81 157 SER B N 1
ATOM 6531 C CA . SER B 1 157 ? 13.25 30.875 3.293 1 95.81 157 SER B CA 1
ATOM 6532 C C . SER B 1 157 ? 14.719 30.859 2.865 1 95.81 157 SER B C 1
ATOM 6534 O O . SER B 1 157 ? 15.586 31.359 3.586 1 95.81 157 SER B O 1
ATOM 6536 N N . ASN B 1 158 ? 14.945 30.266 1.682 1 93.88 158 ASN B N 1
ATOM 6537 C CA . ASN B 1 158 ? 16.312 30.203 1.183 1 93.88 158 ASN B CA 1
ATOM 6538 C C . ASN B 1 158 ? 16.812 31.578 0.748 1 93.88 158 ASN B C 1
ATOM 6540 O O . ASN B 1 158 ? 18.016 31.781 0.583 1 93.88 158 ASN B O 1
ATOM 6544 N N . LYS B 1 159 ? 15.875 32.562 0.604 1 96.31 159 LYS B N 1
ATOM 6545 C CA . LYS B 1 159 ? 16.219 33.938 0.306 1 96.31 159 LYS B CA 1
ATOM 6546 C C . LYS B 1 159 ? 15.562 34.906 1.292 1 96.31 159 LYS B C 1
ATOM 6548 O O . LYS B 1 159 ? 14.406 34.719 1.682 1 96.31 159 LYS B O 1
ATOM 6553 N N . PRO B 1 160 ? 16.25 35.938 1.715 1 95.5 160 PRO B N 1
ATOM 6554 C CA . PRO B 1 160 ? 15.75 36.844 2.75 1 95.5 160 PRO B CA 1
ATOM 6555 C C . PRO B 1 160 ? 14.781 37.906 2.201 1 95.5 160 PRO B C 1
ATOM 6557 O O . PRO B 1 160 ? 14.75 38.125 0.993 1 95.5 160 PRO B O 1
ATOM 6560 N N . GLY B 1 161 ? 13.977 38.5 3.129 1 96.62 161 GLY B N 1
ATOM 6561 C CA . GLY B 1 161 ? 13.211 39.688 2.82 1 96.62 161 GLY B CA 1
ATOM 6562 C C . GLY B 1 161 ? 11.719 39.438 2.721 1 96.62 161 GLY B C 1
ATOM 6563 O O . GLY B 1 161 ? 11.297 38.312 2.473 1 96.62 161 GLY B O 1
ATOM 6564 N N . PHE B 1 162 ? 11.055 40.531 2.904 1 98 162 PHE B N 1
ATOM 6565 C CA . PHE B 1 162 ? 9.609 40.562 2.734 1 98 162 PHE B CA 1
ATOM 6566 C C . PHE B 1 162 ? 9.242 40.812 1.275 1 98 162 PHE B C 1
ATOM 6568 O O . PHE B 1 162 ? 9.797 41.719 0.631 1 98 162 PHE B O 1
ATOM 6575 N N . ASP B 1 163 ? 8.328 40 0.761 1 98.19 163 ASP B N 1
ATOM 6576 C CA . ASP B 1 163 ? 7.879 40.188 -0.616 1 98.19 163 ASP B CA 1
ATOM 6577 C C . ASP B 1 163 ? 6.453 40.719 -0.661 1 98.19 163 ASP B C 1
ATOM 6579 O O . ASP B 1 163 ? 5.488 39.969 -0.515 1 98.19 163 ASP B O 1
ATOM 6583 N N . LYS B 1 164 ? 6.34 41.938 -0.988 1 97.69 164 LYS B N 1
ATOM 6584 C CA . LYS B 1 164 ? 5.051 42.625 -0.973 1 97.69 164 LYS B CA 1
ATOM 6585 C C . LYS B 1 164 ? 4.109 42.031 -2.027 1 97.69 164 LYS B C 1
ATOM 6587 O O . LYS B 1 164 ? 2.92 41.844 -1.77 1 97.69 164 LYS B O 1
ATOM 6592 N N . ALA B 1 165 ? 4.59 41.781 -3.209 1 97.44 165 ALA B N 1
ATOM 6593 C CA . ALA B 1 165 ? 3.756 41.281 -4.297 1 97.44 165 ALA B CA 1
ATOM 6594 C C . ALA B 1 165 ? 3.207 39.875 -3.975 1 97.44 165 ALA B C 1
ATOM 6596 O O . ALA B 1 165 ? 2.043 39.594 -4.254 1 97.44 165 ALA B O 1
ATOM 6597 N N . TRP B 1 166 ? 4.031 39.031 -3.455 1 98.19 166 TRP B N 1
ATOM 6598 C CA . TRP B 1 166 ? 3.588 37.719 -3.02 1 98.19 166 TRP B CA 1
ATOM 6599 C C . TRP B 1 166 ? 2.527 37.844 -1.93 1 98.19 166 TRP B C 1
ATOM 6601 O O . TRP B 1 166 ? 1.509 37.156 -1.971 1 98.19 166 TRP B O 1
ATOM 6611 N N . THR B 1 167 ? 2.756 38.719 -0.99 1 98.56 167 THR B N 1
ATOM 6612 C CA . THR B 1 167 ? 1.813 38.938 0.102 1 98.56 167 THR B CA 1
ATOM 6613 C C . THR B 1 167 ? 0.466 39.406 -0.435 1 98.56 167 THR B C 1
ATOM 6615 O O . THR B 1 167 ? -0.584 38.938 0.011 1 98.56 167 THR B O 1
ATOM 6618 N N . GLU B 1 168 ? 0.524 40.312 -1.352 1 98 168 GLU B N 1
ATOM 6619 C CA . GLU B 1 168 ? -0.701 40.812 -1.955 1 98 168 GLU B CA 1
ATOM 6620 C C . GLU B 1 168 ? -1.438 39.719 -2.725 1 98 168 GLU B C 1
ATOM 6622 O O . GLU B 1 168 ? -2.668 39.688 -2.719 1 98 168 GLU B O 1
ATOM 6627 N N . PHE B 1 169 ? -0.719 38.938 -3.449 1 97.81 169 PHE B N 1
ATOM 6628 C CA . PHE B 1 169 ? -1.318 37.812 -4.168 1 97.81 169 PHE B CA 1
ATOM 6629 C C . PHE B 1 169 ? -2.068 36.906 -3.209 1 97.81 169 PHE B C 1
ATOM 6631 O O . PHE B 1 169 ? -3.229 36.562 -3.449 1 97.81 169 PHE B O 1
ATOM 6638 N N . VAL B 1 170 ? -1.397 36.469 -2.119 1 98.81 170 VAL B N 1
ATOM 6639 C CA . VAL B 1 170 ? -2.01 35.562 -1.128 1 98.81 170 VAL B CA 1
ATOM 6640 C C . VAL B 1 170 ? -3.23 36.25 -0.516 1 98.81 170 VAL B C 1
ATOM 6642 O O . VAL B 1 170 ? -4.293 35.656 -0.386 1 98.81 170 VAL B O 1
ATOM 6645 N N . LEU B 1 171 ? -3.08 37.531 -0.191 1 98.75 171 LEU B N 1
ATOM 6646 C CA . LEU B 1 171 ? -4.156 38.312 0.42 1 98.75 171 LEU B CA 1
ATOM 6647 C C . LEU B 1 171 ? -5.367 38.375 -0.503 1 98.75 171 LEU B C 1
ATOM 6649 O O . LEU B 1 171 ? -6.504 38.219 -0.056 1 98.75 171 LEU B O 1
ATOM 6653 N N . ASP B 1 172 ? -5.164 38.656 -1.737 1 98.5 172 ASP B N 1
ATOM 6654 C CA . ASP B 1 172 ? -6.25 38.75 -2.711 1 98.5 172 ASP B CA 1
ATOM 6655 C C . ASP B 1 172 ? -6.984 37.406 -2.85 1 98.5 172 ASP B C 1
ATOM 6657 O O . ASP B 1 172 ? -8.219 37.375 -2.904 1 98.5 172 ASP B O 1
ATOM 6661 N N . ARG B 1 173 ? -6.234 36.375 -2.936 1 98.5 173 ARG B N 1
ATOM 6662 C CA . ARG B 1 173 ? -6.824 35.031 -3.084 1 98.5 173 ARG B CA 1
ATOM 6663 C C . ARG B 1 173 ? -7.629 34.656 -1.846 1 98.5 173 ARG B C 1
ATOM 6665 O O . ARG B 1 173 ? -8.734 34.125 -1.959 1 98.5 173 ARG B O 1
ATOM 6672 N N . LEU B 1 174 ? -7.094 34.906 -0.691 1 98.88 174 LEU B N 1
ATOM 6673 C CA . LEU B 1 174 ? -7.812 34.625 0.546 1 98.88 174 LEU B CA 1
ATOM 6674 C C . LEU B 1 174 ? -9.078 35.469 0.654 1 98.88 174 LEU B C 1
ATOM 6676 O O . LEU B 1 174 ? -10.117 34.969 1.096 1 98.88 174 LEU B O 1
ATOM 6680 N N . THR B 1 175 ? -8.945 36.75 0.302 1 98.75 175 THR B N 1
ATOM 6681 C CA . THR B 1 175 ? -10.117 37.625 0.333 1 98.75 175 THR B CA 1
ATOM 6682 C C . THR B 1 175 ? -11.234 37.062 -0.533 1 98.75 175 THR B C 1
ATOM 6684 O O . THR B 1 175 ? -12.383 36.969 -0.095 1 98.75 175 THR B O 1
ATOM 6687 N N . THR B 1 176 ? -10.883 36.656 -1.689 1 98.12 176 THR B N 1
ATOM 6688 C CA . THR B 1 176 ? -11.852 36.062 -2.617 1 98.12 176 THR B CA 1
ATOM 6689 C C . THR B 1 176 ? -12.484 34.812 -2.029 1 98.12 176 THR B C 1
ATOM 6691 O O . THR B 1 176 ? -13.695 34.625 -2.121 1 98.12 176 THR B O 1
ATOM 6694 N N . ALA B 1 177 ? -11.688 34 -1.445 1 98.62 177 ALA B N 1
ATOM 6695 C CA . ALA B 1 177 ? -12.164 32.75 -0.895 1 98.62 177 ALA B CA 1
ATOM 6696 C C . ALA B 1 177 ? -13.133 32.969 0.262 1 98.62 177 ALA B C 1
ATOM 6698 O O . ALA B 1 177 ? -14.164 32.312 0.361 1 98.62 177 ALA B O 1
ATOM 6699 N N . VAL B 1 178 ? -12.797 33.875 1.13 1 98.75 178 VAL B N 1
ATOM 6700 C CA . VAL B 1 178 ? -13.648 34.125 2.285 1 98.75 178 VAL B CA 1
ATOM 6701 C C . VAL B 1 178 ? -14.961 34.75 1.83 1 98.75 178 VAL B C 1
ATOM 6703 O O . VAL B 1 178 ? -16.031 34.406 2.332 1 98.75 178 VAL B O 1
ATOM 6706 N N . GLU B 1 179 ? -14.891 35.688 0.908 1 98.06 179 GLU B N 1
ATOM 6707 C CA . GLU B 1 179 ? -16.109 36.312 0.39 1 98.06 179 GLU B CA 1
ATOM 6708 C C . GLU B 1 179 ? -17.016 35.312 -0.272 1 98.06 179 GLU B C 1
ATOM 6710 O O . GLU B 1 179 ? -18.234 35.375 -0.121 1 98.06 179 GLU B O 1
ATOM 6715 N N . GLU B 1 180 ? -16.438 34.406 -0.948 1 98.19 180 GLU B N 1
ATOM 6716 C CA . GLU B 1 180 ? -17.234 33.344 -1.587 1 98.19 180 GLU B CA 1
ATOM 6717 C C . GLU B 1 180 ? -17.906 32.469 -0.55 1 98.19 180 GLU B C 1
ATOM 6719 O O . GLU B 1 180 ? -19.078 32.125 -0.682 1 98.19 180 GLU B O 1
ATOM 6724 N N . ALA B 1 181 ? -17.141 32.031 0.408 1 98.38 181 ALA B N 1
ATOM 6725 C CA . ALA B 1 181 ? -17.719 31.203 1.476 1 98.38 181 ALA B CA 1
ATOM 6726 C C . ALA B 1 181 ? -18.844 31.953 2.182 1 98.38 181 ALA B C 1
ATOM 6728 O O . ALA B 1 181 ? -19.859 31.344 2.539 1 98.38 181 ALA B O 1
ATOM 6729 N N . HIS B 1 182 ? -18.672 33.219 2.391 1 96.88 182 HIS B N 1
ATOM 6730 C CA . HIS B 1 182 ? -19.672 34.094 3.025 1 96.88 182 HIS B CA 1
ATOM 6731 C C . HIS B 1 182 ? -20.922 34.188 2.172 1 96.88 182 HIS B C 1
ATOM 6733 O O . HIS B 1 182 ? -22.031 34.031 2.674 1 96.88 182 HIS B O 1
ATOM 6739 N N . LYS B 1 183 ? -20.781 34.438 0.9 1 95.81 183 LYS B N 1
ATOM 6740 C CA . LYS B 1 183 ? -21.891 34.656 -0.02 1 95.81 183 LYS B CA 1
ATOM 6741 C C . LYS B 1 183 ? -22.688 33.375 -0.255 1 95.81 183 LYS B C 1
ATOM 6743 O O . LYS B 1 183 ? -23.906 33.438 -0.479 1 95.81 183 LYS B O 1
ATOM 6748 N N . THR B 1 184 ? -22.062 32.312 -0.062 1 96.75 184 THR B N 1
ATOM 6749 C CA . THR B 1 184 ? -22.703 31.047 -0.435 1 96.75 184 THR B CA 1
ATOM 6750 C C . THR B 1 184 ? -23.156 30.281 0.805 1 96.75 184 THR B C 1
ATOM 6752 O O . THR B 1 184 ? -23.547 29.125 0.71 1 96.75 184 THR B O 1
ATOM 6755 N N . ALA B 1 185 ? -23.094 30.844 1.911 1 96.81 185 ALA B N 1
ATOM 6756 C CA . ALA B 1 185 ? -23.5 30.188 3.152 1 96.81 185 ALA B CA 1
ATOM 6757 C C . ALA B 1 185 ? -24.984 29.797 3.1 1 96.81 185 ALA B C 1
ATOM 6759 O O . ALA B 1 185 ? -25.812 30.547 2.572 1 96.81 185 ALA B O 1
ATOM 6760 N N . ARG B 1 186 ? -25.312 28.641 3.639 1 96.56 186 ARG B N 1
ATOM 6761 C CA . ARG B 1 186 ? -26.656 28.094 3.654 1 96.56 186 ARG B CA 1
ATOM 6762 C C . ARG B 1 186 ? -26.891 27.25 4.902 1 96.56 186 ARG B C 1
ATOM 6764 O O . ARG B 1 186 ? -25.969 27.031 5.688 1 96.56 186 ARG B O 1
ATOM 6771 N N . GLN B 1 187 ? -28.109 26.828 5.055 1 97.5 187 GLN B N 1
ATOM 6772 C CA . GLN B 1 187 ? -28.438 26.031 6.234 1 97.5 187 GLN B CA 1
ATOM 6773 C C . GLN B 1 187 ? -27.5 24.844 6.375 1 97.5 187 GLN B C 1
ATOM 6775 O O . GLN B 1 187 ? -27.219 24.156 5.395 1 97.5 187 GLN B O 1
ATOM 6780 N N . ALA B 1 188 ? -27.047 24.594 7.641 1 98.44 188 ALA B N 1
ATOM 6781 C CA . ALA B 1 188 ? -25.969 23.625 7.805 1 98.44 188 ALA B CA 1
ATOM 6782 C C . ALA B 1 188 ? -26.203 22.734 9.016 1 98.44 188 ALA B C 1
ATOM 6784 O O . ALA B 1 188 ? -27.047 23.047 9.859 1 98.44 188 ALA B O 1
ATOM 6785 N N . LYS B 1 189 ? -25.562 21.578 9.023 1 98.5 189 LYS B N 1
ATOM 6786 C CA . LYS B 1 189 ? -25.422 20.656 10.148 1 98.5 189 LYS B CA 1
ATOM 6787 C C . LYS B 1 189 ? -23.969 20.312 10.414 1 98.5 189 LYS B C 1
ATOM 6789 O O . LYS B 1 189 ? -23.156 20.281 9.492 1 98.5 189 LYS B O 1
ATOM 6794 N N . ILE B 1 190 ? -23.688 20.078 11.68 1 98 190 ILE B N 1
ATOM 6795 C CA . ILE B 1 190 ? -22.312 19.828 12.062 1 98 190 ILE B CA 1
ATOM 6796 C C . ILE B 1 190 ? -22.234 18.594 12.961 1 98 190 ILE B C 1
ATOM 6798 O O . ILE B 1 190 ? -23.156 18.328 13.727 1 98 190 ILE B O 1
ATOM 6802 N N . ALA B 1 191 ? -21.188 17.797 12.781 1 98 191 ALA B N 1
ATOM 6803 C CA . ALA B 1 191 ? -20.828 16.703 13.672 1 98 191 ALA B CA 1
ATOM 6804 C C . ALA B 1 191 ? -19.312 16.688 13.938 1 98 191 ALA B C 1
ATOM 6806 O O . ALA B 1 191 ? -18.531 17.016 13.047 1 98 191 ALA B O 1
ATOM 6807 N N . SER B 1 192 ? -18.938 16.344 15.148 1 96.69 192 SER B N 1
ATOM 6808 C CA . SER B 1 192 ? -17.531 16.297 15.516 1 96.69 192 SER B CA 1
ATOM 6809 C C . SER B 1 192 ? -17.156 14.961 16.141 1 96.69 192 SER B C 1
ATOM 6811 O O . SER B 1 192 ? -17.984 14.312 16.766 1 96.69 192 SER B O 1
ATOM 6813 N N . GLY B 1 193 ? -15.906 14.508 15.938 1 97.12 193 GLY B N 1
ATOM 6814 C CA . GLY B 1 193 ? -15.383 13.273 16.5 1 97.12 193 GLY B CA 1
ATOM 6815 C C . GLY B 1 193 ? -13.883 13.133 16.344 1 97.12 193 GLY B C 1
ATOM 6816 O O . GLY B 1 193 ? -13.227 14.023 15.789 1 97.12 193 GLY B O 1
ATOM 6817 N N . LYS B 1 194 ? -13.328 12.125 16.922 1 97.62 194 LYS B N 1
ATOM 6818 C CA . LYS B 1 194 ? -11.891 11.891 16.812 1 97.62 194 LYS B CA 1
ATOM 6819 C C . LYS B 1 194 ? -11.586 10.398 16.766 1 97.62 194 LYS B C 1
ATOM 6821 O O . LYS B 1 194 ? -12.445 9.57 17.078 1 97.62 194 LYS B O 1
ATOM 6826 N N . THR B 1 195 ? -10.422 9.984 16.266 1 97.38 195 THR B N 1
ATOM 6827 C CA . THR B 1 195 ? -9.844 8.641 16.281 1 97.38 195 THR B CA 1
ATOM 6828 C C . THR B 1 195 ? -8.336 8.703 16.453 1 97.38 195 THR B C 1
ATOM 6830 O O . THR B 1 195 ? -7.742 9.781 16.438 1 97.38 195 THR B O 1
ATOM 6833 N N . SER B 1 196 ? -7.723 7.574 16.797 1 96.75 196 SER B N 1
ATOM 6834 C CA . SER B 1 196 ? -6.273 7.508 16.938 1 96.75 196 SER B CA 1
ATOM 6835 C C . SER B 1 196 ? -5.625 6.859 15.727 1 96.75 196 SER B C 1
ATOM 6837 O O . SER B 1 196 ? -6.043 5.781 15.297 1 96.75 196 SER B O 1
ATOM 6839 N N . VAL B 1 197 ? -4.66 7.508 15.188 1 97.56 197 VAL B N 1
ATOM 6840 C CA . VAL B 1 197 ? -3.898 7 14.047 1 97.56 197 VAL B CA 1
ATOM 6841 C C . VAL B 1 197 ? -2.439 6.801 14.453 1 97.56 197 VAL B C 1
ATOM 6843 O O . VAL B 1 197 ? -1.725 7.773 14.719 1 97.56 197 VAL B O 1
ATOM 6846 N N . TRP B 1 198 ? -1.975 5.559 14.469 1 95.81 198 TRP B N 1
ATOM 6847 C CA . TRP B 1 198 ? -0.622 5.199 14.883 1 95.81 198 TRP B CA 1
ATOM 6848 C C . TRP B 1 198 ? 0.21 4.742 13.688 1 95.81 198 TRP B C 1
ATOM 6850 O O . TRP B 1 198 ? -0.339 4.371 12.648 1 95.81 198 TRP B O 1
ATOM 6860 N N . GLY B 1 199 ? 1.471 4.844 13.789 1 94.19 199 GLY B N 1
ATOM 6861 C CA . GLY B 1 199 ? 2.379 4.195 12.859 1 94.19 199 GLY B CA 1
ATOM 6862 C C . GLY B 1 199 ? 2.74 5.066 11.672 1 94.19 199 GLY B C 1
ATOM 6863 O O . GLY B 1 199 ? 3.537 4.664 10.82 1 94.19 199 GLY B O 1
ATOM 6864 N N . LEU B 1 200 ? 2.27 6.246 11.625 1 97.12 200 LEU B N 1
ATOM 6865 C CA . LEU B 1 200 ? 2.527 7.105 10.477 1 97.12 200 LEU B CA 1
ATOM 6866 C C . LEU B 1 200 ? 3.568 8.172 10.812 1 97.12 200 LEU B C 1
ATOM 6868 O O . LEU B 1 200 ? 4.129 8.805 9.922 1 97.12 200 LEU B O 1
ATOM 6872 N N . THR B 1 201 ? 3.754 8.375 12.109 1 97.31 201 THR B N 1
ATOM 6873 C CA . THR B 1 201 ? 4.676 9.414 12.57 1 97.31 201 THR B CA 1
ATOM 6874 C C . THR B 1 201 ? 5.543 8.891 13.719 1 97.31 201 THR B C 1
ATOM 6876 O O . THR B 1 201 ? 5.305 7.801 14.234 1 97.31 201 THR B O 1
ATOM 6879 N N . ARG B 1 202 ? 6.582 9.664 14.062 1 96 202 ARG B N 1
ATOM 6880 C CA . ARG B 1 202 ? 7.504 9.312 15.133 1 96 202 ARG B CA 1
ATOM 6881 C C . ARG B 1 202 ? 8 10.555 15.859 1 96 202 ARG B C 1
ATOM 6883 O O . ARG B 1 202 ? 8.062 11.641 15.281 1 96 202 ARG B O 1
ATOM 6890 N N . ASN B 1 203 ? 8.297 10.352 17.109 1 96.44 203 ASN B N 1
ATOM 6891 C CA . ASN B 1 203 ? 8.922 11.43 17.859 1 96.44 203 ASN B CA 1
ATOM 6892 C C . ASN B 1 203 ? 10.414 11.539 17.562 1 96.44 203 ASN B C 1
ATOM 6894 O O . ASN B 1 203 ? 11.164 10.594 17.812 1 96.44 203 ASN B O 1
ATOM 6898 N N . ARG B 1 204 ? 10.828 12.625 17.125 1 94.12 204 ARG B N 1
ATOM 6899 C CA . ARG B 1 204 ? 12.219 12.766 16.688 1 94.12 204 ARG B CA 1
ATOM 6900 C C . ARG B 1 204 ? 13.078 13.336 17.812 1 94.12 204 ARG B C 1
ATOM 6902 O O . ARG B 1 204 ? 14.289 13.484 17.656 1 94.12 204 ARG B O 1
ATOM 6909 N N . SER B 1 205 ? 12.469 13.703 18.953 1 94.31 205 SER B N 1
ATOM 6910 C CA . SER B 1 205 ? 13.172 14.32 20.062 1 94.31 205 SER B CA 1
ATOM 6911 C C . SER B 1 205 ? 12.891 13.586 21.375 1 94.31 205 SER B C 1
ATOM 6913 O O . SER B 1 205 ? 12.484 14.203 22.359 1 94.31 205 SER B O 1
ATOM 6915 N N . LEU B 1 206 ? 13.273 12.383 21.438 1 93.56 206 LEU B N 1
ATOM 6916 C CA . LEU B 1 206 ? 12.898 11.508 22.547 1 93.56 206 LEU B CA 1
ATOM 6917 C C . LEU B 1 206 ? 13.617 11.914 23.828 1 93.56 206 LEU B C 1
ATOM 6919 O O . LEU B 1 206 ? 13.047 11.828 24.906 1 93.56 206 LEU B O 1
ATOM 6923 N N . ASP B 1 207 ? 14.852 12.273 23.688 1 92.5 207 ASP B N 1
ATOM 6924 C CA . ASP B 1 207 ? 15.594 12.68 24.875 1 92.5 207 ASP B CA 1
ATOM 6925 C C . ASP B 1 207 ? 14.945 13.891 25.547 1 92.5 207 ASP B C 1
ATOM 6927 O O . ASP B 1 207 ? 14.828 13.938 26.766 1 92.5 207 ASP B O 1
ATOM 6931 N N . ALA B 1 208 ? 14.578 14.875 24.781 1 94.62 208 ALA B N 1
ATOM 6932 C CA . ALA B 1 208 ? 13.867 16.031 25.312 1 94.62 208 ALA B CA 1
ATOM 6933 C C . ALA B 1 208 ? 12.523 15.633 25.906 1 94.62 208 ALA B C 1
ATOM 6935 O O . ALA B 1 208 ? 12.156 16.094 26.984 1 94.62 208 ALA B O 1
ATOM 6936 N N . PHE B 1 209 ? 11.797 14.758 25.234 1 96.25 209 PHE B N 1
ATOM 6937 C CA . PHE B 1 209 ? 10.484 14.32 25.703 1 96.25 209 PHE B CA 1
ATOM 6938 C C . PHE B 1 209 ? 10.609 13.578 27.031 1 96.25 209 PHE B C 1
ATOM 6940 O O . PHE B 1 209 ? 9.758 13.727 27.906 1 96.25 209 PHE B O 1
ATOM 6947 N N . ARG B 1 210 ? 11.617 12.797 27.125 1 95 210 ARG B N 1
ATOM 6948 C CA . ARG B 1 210 ? 11.852 12.008 28.328 1 95 210 ARG B CA 1
ATOM 6949 C C . ARG B 1 210 ? 12.031 12.898 29.547 1 95 210 ARG B C 1
ATOM 6951 O O . ARG B 1 210 ? 11.719 12.492 30.672 1 95 210 ARG B O 1
ATOM 6958 N N . ALA B 1 211 ? 12.461 14.102 29.375 1 95.19 211 ALA B N 1
ATOM 6959 C CA . ALA B 1 211 ? 12.719 15.031 30.484 1 95.19 211 ALA B CA 1
ATOM 6960 C C . ALA B 1 211 ? 11.414 15.461 31.141 1 95.19 211 ALA B C 1
ATOM 6962 O O . ALA B 1 211 ? 11.414 15.969 32.281 1 95.19 211 ALA B O 1
ATOM 6963 N N . ASN B 1 212 ? 10.312 15.359 30.422 1 96.81 212 ASN B N 1
ATOM 6964 C CA . ASN B 1 212 ? 9.023 15.695 31.031 1 96.81 212 ASN B CA 1
ATOM 6965 C C . ASN B 1 212 ? 8.742 14.828 32.25 1 96.81 212 ASN B C 1
ATOM 6967 O O . ASN B 1 212 ? 8.984 13.625 32.25 1 96.81 212 ASN B O 1
ATOM 6971 N N . LYS B 1 213 ? 8.211 15.391 33.25 1 92.44 213 LYS B N 1
ATOM 6972 C CA . LYS B 1 213 ? 7.984 14.695 34.5 1 92.44 213 LYS B CA 1
ATOM 6973 C C . LYS B 1 213 ? 7.008 13.531 34.344 1 92.44 213 LYS B C 1
ATOM 6975 O O . LYS B 1 213 ? 7.125 12.508 35.031 1 92.44 213 LYS B O 1
ATOM 6980 N N . ASN B 1 214 ? 6.16 13.602 33.406 1 91.12 214 ASN B N 1
ATOM 6981 C CA . ASN B 1 214 ? 5.125 12.586 33.219 1 91.12 214 ASN B CA 1
ATOM 6982 C C . ASN B 1 214 ? 5.492 11.602 32.125 1 91.12 214 ASN B C 1
ATOM 6984 O O . ASN B 1 214 ? 4.672 10.781 31.719 1 91.12 214 ASN B O 1
ATOM 6988 N N . SER B 1 215 ? 6.664 11.68 31.578 1 90.38 215 SER B N 1
ATOM 6989 C CA . SER B 1 215 ? 6.988 10.844 30.438 1 90.38 215 SER B CA 1
ATOM 6990 C C . SER B 1 215 ? 7.016 9.367 30.812 1 90.38 215 SER B C 1
ATOM 6992 O O . SER B 1 215 ? 6.605 8.508 30.031 1 90.38 215 SER B O 1
ATOM 6994 N N . GLY B 1 216 ? 7.613 9.016 31.953 1 87.12 216 GLY B N 1
ATOM 6995 C CA . GLY B 1 216 ? 7.754 7.645 32.406 1 87.12 216 GLY B CA 1
ATOM 6996 C C . GLY B 1 216 ? 8.789 6.855 31.641 1 87.12 216 GLY B C 1
ATOM 6997 O O . GLY B 1 216 ? 8.938 5.648 31.844 1 87.12 216 GLY B O 1
ATOM 6998 N N . ILE B 1 217 ? 9.539 7.508 30.812 1 89.88 217 ILE B N 1
ATOM 6999 C CA . ILE B 1 217 ? 10.492 6.824 29.938 1 89.88 217 ILE B CA 1
ATOM 7000 C C . ILE B 1 217 ? 11.844 6.715 30.641 1 89.88 217 ILE B C 1
ATOM 7002 O O . ILE B 1 217 ? 12.477 7.73 30.953 1 89.88 217 ILE B O 1
ATOM 7006 N N . THR B 1 218 ? 12.25 5.469 30.812 1 87.75 218 THR B N 1
ATOM 7007 C CA . THR B 1 218 ? 13.508 5.223 31.5 1 87.75 218 THR B CA 1
ATOM 7008 C C . THR B 1 218 ? 14.609 4.855 30.516 1 87.75 218 THR B C 1
ATOM 7010 O O . THR B 1 218 ? 15.781 5.148 30.75 1 87.75 218 THR B O 1
ATOM 7013 N N . GLU B 1 219 ? 14.242 4.215 29.438 1 88.94 219 GLU B N 1
ATOM 7014 C CA . GLU B 1 219 ? 15.172 3.809 28.391 1 88.94 219 GLU B CA 1
ATOM 7015 C C . GLU B 1 219 ? 14.656 4.199 27.016 1 88.94 219 GLU B C 1
ATOM 7017 O O . GLU B 1 219 ? 13.461 4.082 26.734 1 88.94 219 GLU B O 1
ATOM 7022 N N . LEU B 1 220 ? 15.656 4.586 26.219 1 89.44 220 LEU B N 1
ATOM 7023 C CA . LEU B 1 220 ? 15.273 5.035 24.875 1 89.44 220 LEU B CA 1
ATOM 7024 C C . LEU B 1 220 ? 15.391 3.896 23.875 1 89.44 220 LEU B C 1
ATOM 7026 O O . LEU B 1 220 ? 16.266 3.908 23.016 1 89.44 220 LEU B O 1
ATOM 7030 N N . LYS B 1 221 ? 14.469 3.051 23.828 1 90.19 221 LYS B N 1
ATOM 7031 C CA . LYS B 1 221 ? 14.383 1.987 22.828 1 90.19 221 LYS B CA 1
ATOM 7032 C C . LYS B 1 221 ? 13.773 2.506 21.531 1 90.19 221 LYS B C 1
ATOM 7034 O O . LYS B 1 221 ? 13 3.465 21.547 1 90.19 221 LYS B O 1
ATOM 7039 N N . PRO B 1 222 ? 14.078 1.858 20.406 1 90.06 222 PRO B N 1
ATOM 7040 C CA . PRO B 1 222 ? 13.633 2.357 19.109 1 90.06 222 PRO B CA 1
ATOM 7041 C C . PRO B 1 222 ? 12.117 2.467 19 1 90.06 222 PRO B C 1
ATOM 7043 O O . PRO B 1 222 ? 11.602 3.373 18.344 1 90.06 222 PRO B O 1
ATOM 7046 N N . GLU B 1 223 ? 11.398 1.654 19.656 1 91.5 223 GLU B N 1
ATOM 7047 C CA . GLU B 1 223 ? 9.945 1.609 19.516 1 91.5 223 GLU B CA 1
ATOM 7048 C C . GLU B 1 223 ? 9.281 2.766 20.25 1 91.5 223 GLU B C 1
ATOM 7050 O O . GLU B 1 223 ? 8.133 3.109 19.969 1 91.5 223 GLU B O 1
ATOM 7055 N N . ILE B 1 224 ? 9.992 3.355 21.172 1 93.19 224 ILE B N 1
ATOM 7056 C CA . ILE B 1 224 ? 9.43 4.422 22 1 93.19 224 ILE B CA 1
ATOM 7057 C C . ILE B 1 224 ? 9.078 5.621 21.109 1 93.19 224 ILE B C 1
ATOM 7059 O O . ILE B 1 224 ? 8.125 6.348 21.391 1 93.19 224 ILE B O 1
ATOM 7063 N N . GLN B 1 225 ? 9.758 5.824 20.078 1 94.44 225 GLN B N 1
ATOM 7064 C CA . GLN B 1 225 ? 9.523 6.961 19.188 1 94.44 225 GLN B CA 1
ATOM 7065 C C . GLN B 1 225 ? 8.133 6.898 18.578 1 94.44 225 GLN B C 1
ATOM 7067 O O . GLN B 1 225 ? 7.562 7.93 18.203 1 94.44 225 GLN B O 1
ATOM 7072 N N . TYR B 1 226 ? 7.574 5.699 18.453 1 94.44 226 TYR B N 1
ATOM 7073 C CA . TYR B 1 226 ? 6.25 5.535 17.875 1 94.44 226 TYR B CA 1
ATOM 7074 C C . TYR B 1 226 ? 5.164 5.684 18.938 1 94.44 226 TYR B C 1
ATOM 7076 O O . TYR B 1 226 ? 3.992 5.887 18.609 1 94.44 226 TYR B O 1
ATOM 7084 N N . GLU B 1 227 ? 5.5 5.645 20.188 1 93.06 227 GLU B N 1
ATOM 7085 C CA . GLU B 1 227 ? 4.559 5.781 21.297 1 93.06 227 GLU B CA 1
ATOM 7086 C C . GLU B 1 227 ? 4.438 7.234 21.75 1 93.06 227 GLU B C 1
ATOM 7088 O O . GLU B 1 227 ? 3.357 7.684 22.125 1 93.06 227 GLU B O 1
ATOM 7093 N N . ALA B 1 228 ? 5.547 7.867 21.672 1 94.81 228 ALA B N 1
ATOM 7094 C CA . ALA B 1 228 ? 5.629 9.234 22.188 1 94.81 228 ALA B CA 1
ATOM 7095 C C . ALA B 1 228 ? 5.152 10.242 21.141 1 94.81 228 ALA B C 1
ATOM 7097 O O . ALA B 1 228 ? 5.836 11.227 20.875 1 94.81 228 ALA B O 1
ATOM 7098 N N . ILE B 1 229 ? 4.004 10.023 20.578 1 96.94 229 ILE B N 1
ATOM 7099 C CA . ILE B 1 229 ? 3.426 10.938 19.609 1 96.94 229 ILE B CA 1
ATOM 7100 C C . ILE B 1 229 ? 1.978 11.242 19.984 1 96.94 229 ILE B C 1
ATOM 7102 O O . ILE B 1 229 ? 1.41 10.602 20.859 1 96.94 229 ILE B O 1
ATOM 7106 N N . ASN B 1 230 ? 1.421 12.336 19.438 1 97.44 230 ASN B N 1
ATOM 7107 C CA . ASN B 1 230 ? -0.015 12.594 19.453 1 97.44 230 ASN B CA 1
ATOM 7108 C C . ASN B 1 230 ? -0.722 11.891 18.297 1 97.44 230 ASN B C 1
ATOM 7110 O O . ASN B 1 230 ? -0.604 12.305 17.141 1 97.44 230 ASN B O 1
ATOM 7114 N N . PRO B 1 231 ? -1.453 10.805 18.547 1 97.19 231 PRO B N 1
ATOM 7115 C CA . PRO B 1 231 ? -2.055 10.031 17.453 1 97.19 231 PRO B CA 1
ATOM 7116 C C . PRO B 1 231 ? -3.438 10.547 17.062 1 97.19 231 PRO B C 1
ATOM 7118 O O . PRO B 1 231 ? -4.078 9.977 16.172 1 97.19 231 PRO B O 1
ATOM 7121 N N . GLU B 1 232 ? -3.918 11.602 17.641 1 97.94 232 GLU B N 1
ATOM 7122 C CA . GLU B 1 232 ? -5.32 11.984 17.516 1 97.94 232 GLU B CA 1
ATOM 7123 C C . GLU B 1 232 ? -5.59 12.641 16.156 1 97.94 232 GLU B C 1
ATOM 7125 O O . GLU B 1 232 ? -4.914 13.602 15.781 1 97.94 232 GLU B O 1
ATOM 7130 N N . LEU B 1 233 ? -6.508 12.094 15.469 1 98.56 233 LEU B N 1
ATOM 7131 C CA . LEU B 1 233 ? -7.176 12.727 14.336 1 98.56 233 LEU B CA 1
ATOM 7132 C C . LEU B 1 233 ? -8.539 13.266 14.75 1 98.56 233 LEU B C 1
ATOM 7134 O O . LEU B 1 233 ? -9.438 12.5 15.094 1 98.56 233 LEU B O 1
ATOM 7138 N N . VAL B 1 234 ? -8.672 14.547 14.805 1 98.44 234 VAL B N 1
ATOM 7139 C CA . VAL B 1 234 ? -9.914 15.211 15.188 1 98.44 234 VAL B CA 1
ATOM 7140 C C . VAL B 1 234 ? -10.594 15.797 13.953 1 98.44 234 VAL B C 1
ATOM 7142 O O . VAL B 1 234 ? -9.922 16.328 13.062 1 98.44 234 VAL B O 1
ATOM 7145 N N . MET B 1 235 ? -11.953 15.695 13.914 1 98.62 235 MET B N 1
ATOM 7146 C CA . MET B 1 235 ? -12.648 16.141 12.711 1 98.62 235 MET B CA 1
ATOM 7147 C C . MET B 1 235 ? -13.969 16.828 13.062 1 98.62 235 MET B C 1
ATOM 7149 O O . MET B 1 235 ? -14.688 16.375 13.953 1 98.62 235 MET B O 1
ATOM 7153 N N . ILE B 1 236 ? -14.258 17.938 12.398 1 98.69 236 ILE B N 1
ATOM 7154 C CA . ILE B 1 236 ? -15.562 18.578 12.328 1 98.69 236 ILE B CA 1
ATOM 7155 C C . ILE B 1 236 ? -16.141 18.422 10.93 1 98.69 236 ILE B C 1
ATOM 7157 O O . ILE B 1 236 ? -15.633 19.016 9.969 1 98.69 236 ILE B O 1
ATOM 7161 N N . ARG B 1 237 ? -17.125 17.641 10.812 1 98.81 237 ARG B N 1
ATOM 7162 C CA . ARG B 1 237 ? -17.828 17.469 9.547 1 98.81 237 ARG B CA 1
ATOM 7163 C C . ARG B 1 237 ? -18.953 18.5 9.406 1 98.81 237 ARG B C 1
ATOM 7165 O O . ARG B 1 237 ? -19.688 18.766 10.359 1 98.81 237 ARG B O 1
ATOM 7172 N N . ILE B 1 238 ? -19.078 19.156 8.258 1 98.88 238 ILE B N 1
ATOM 7173 C CA . ILE B 1 238 ? -20.078 20.188 8 1 98.88 238 ILE B CA 1
ATOM 7174 C C . ILE B 1 238 ? -20.859 19.844 6.738 1 98.88 238 ILE B C 1
ATOM 7176 O O . ILE B 1 238 ? -20.281 19.688 5.66 1 98.88 238 ILE B O 1
ATOM 7180 N N . ASP B 1 239 ? -22.094 19.703 6.891 1 98.88 239 ASP B N 1
ATOM 7181 C CA . ASP B 1 239 ? -23 19.484 5.77 1 98.88 239 ASP B CA 1
ATOM 7182 C C . ASP B 1 239 ? -23.891 20.719 5.547 1 98.88 239 ASP B C 1
ATOM 7184 O O . ASP B 1 239 ? -24.125 21.5 6.469 1 98.88 239 ASP B O 1
ATOM 7188 N N . ALA B 1 240 ? -24.312 20.922 4.352 1 98.69 240 ALA B N 1
ATOM 7189 C CA . ALA B 1 240 ? -25.188 22.031 4.016 1 98.69 240 ALA B CA 1
ATOM 7190 C C . ALA B 1 240 ? -26.375 21.578 3.172 1 98.69 240 ALA B C 1
ATOM 7192 O O . ALA B 1 240 ? -26.297 20.547 2.49 1 98.69 240 ALA B O 1
ATOM 7193 N N . LEU B 1 241 ? -27.422 22.422 3.197 1 98.38 241 LEU B N 1
ATOM 7194 C CA . LEU B 1 241 ? -28.625 22.125 2.43 1 98.38 241 LEU B CA 1
ATOM 7195 C C . LEU B 1 241 ? -28.391 22.359 0.941 1 98.38 241 LEU B C 1
ATOM 7197 O O . LEU B 1 241 ? -28 23.453 0.536 1 98.38 241 LEU B O 1
ATOM 7201 N N . ASP B 1 242 ? -28.594 21.344 0.179 1 98 242 ASP B N 1
ATOM 7202 C CA . ASP B 1 242 ? -28.406 21.422 -1.265 1 98 242 ASP B CA 1
ATOM 7203 C C . ASP B 1 242 ? -29.703 21.75 -1.983 1 98 242 ASP B C 1
ATOM 7205 O O . ASP B 1 242 ? -30.766 21.828 -1.354 1 98 242 ASP B O 1
ATOM 7209 N N . LYS B 1 243 ? -29.672 21.969 -3.244 1 96.38 243 LYS B N 1
ATOM 7210 C CA . LYS B 1 243 ? -30.797 22.391 -4.059 1 96.38 243 LYS B CA 1
ATOM 7211 C C . LYS B 1 243 ? -31.891 21.312 -4.086 1 96.38 243 LYS B C 1
ATOM 7213 O O . LYS B 1 243 ? -33.062 21.625 -4.277 1 96.38 243 LYS B O 1
ATOM 7218 N N . ASP B 1 244 ? -31.484 20.078 -3.85 1 96.88 244 ASP B N 1
ATOM 7219 C CA . ASP B 1 244 ? -32.469 18.984 -3.887 1 96.88 244 ASP B CA 1
ATOM 7220 C C . ASP B 1 244 ? -33.094 18.766 -2.518 1 96.88 244 ASP B C 1
ATOM 7222 O O . ASP B 1 244 ? -33.844 17.812 -2.318 1 96.88 244 ASP B O 1
ATOM 7226 N N . GLY B 1 245 ? -32.75 19.547 -1.558 1 97 245 GLY B N 1
ATOM 7227 C CA . GLY B 1 245 ? -33.375 19.484 -0.25 1 97 245 GLY B CA 1
ATOM 7228 C C . GLY B 1 245 ? -32.688 18.562 0.719 1 97 245 GLY B C 1
ATOM 7229 O O . GLY B 1 245 ? -33.094 18.391 1.86 1 97 245 GLY B O 1
ATOM 7230 N N . LYS B 1 246 ? -31.609 18.016 0.255 1 97.5 246 LYS B N 1
ATOM 7231 C CA . LYS B 1 246 ? -30.844 17.125 1.121 1 97.5 246 LYS B CA 1
ATOM 7232 C C . LYS B 1 246 ? -29.578 17.812 1.642 1 97.5 246 LYS B C 1
ATOM 7234 O O . LYS B 1 246 ? -29 18.656 0.954 1 97.5 246 LYS B O 1
ATOM 7239 N N . TYR B 1 247 ? -29.203 17.469 2.828 1 98.31 247 TYR B N 1
ATOM 7240 C CA . TYR B 1 247 ? -27.906 17.938 3.336 1 98.31 247 TYR B CA 1
ATOM 7241 C C . TYR B 1 247 ? -26.766 17.125 2.752 1 98.31 247 TYR B C 1
ATOM 7243 O O . TYR B 1 247 ? -26.812 15.891 2.754 1 98.31 247 TYR B O 1
ATOM 7251 N N . LYS B 1 248 ? -25.828 17.797 2.225 1 98.75 248 LYS B N 1
ATOM 7252 C CA . LYS B 1 248 ? -24.625 17.188 1.671 1 98.75 248 LYS B CA 1
ATOM 7253 C C . LYS B 1 248 ? -23.375 17.859 2.225 1 98.75 248 LYS B C 1
ATOM 7255 O O . LYS B 1 248 ? -23.406 19.031 2.625 1 98.75 248 LYS B O 1
ATOM 7260 N N . PRO B 1 249 ? -22.281 17.125 2.232 1 98.88 249 PRO B N 1
ATOM 7261 C CA . PRO B 1 249 ? -21.078 17.672 2.883 1 98.88 249 PRO B CA 1
ATOM 7262 C C . PRO B 1 249 ? -20.5 18.875 2.135 1 98.88 249 PRO B C 1
ATOM 7264 O O . PRO B 1 249 ? -20.234 18.781 0.932 1 98.88 249 PRO B O 1
ATOM 7267 N N . LEU B 1 250 ? -20.375 19.969 2.867 1 98.81 250 LEU B N 1
ATOM 7268 C CA . LEU B 1 250 ? -19.422 20.984 2.436 1 98.81 250 LEU B CA 1
ATOM 7269 C C . LEU B 1 250 ? -17.984 20.484 2.531 1 98.81 250 LEU B C 1
ATOM 7271 O O . LEU B 1 250 ? -17.156 20.844 1.696 1 98.81 250 LEU B O 1
ATOM 7275 N N . GLY B 1 251 ? -17.797 19.734 3.572 1 98.62 251 GLY B N 1
ATOM 7276 C CA . GLY B 1 251 ? -16.469 19.172 3.797 1 98.62 251 GLY B CA 1
ATOM 7277 C C . GLY B 1 251 ? -16.172 18.906 5.262 1 98.62 251 GLY B C 1
ATOM 7278 O O . GLY B 1 251 ? -17.078 18.578 6.031 1 98.62 251 GLY B O 1
ATOM 7279 N N . ALA B 1 252 ? -14.859 18.891 5.566 1 98.88 252 ALA B N 1
ATOM 7280 C CA . ALA B 1 252 ? -14.398 18.609 6.926 1 98.88 252 ALA B CA 1
ATOM 7281 C C . ALA B 1 252 ? -13.211 19.484 7.301 1 98.88 252 ALA B C 1
ATOM 7283 O O . ALA B 1 252 ? -12.352 19.766 6.465 1 98.88 252 ALA B O 1
ATOM 7284 N N . PHE B 1 253 ? -13.234 19.922 8.531 1 98.88 253 PHE B N 1
ATOM 7285 C CA . PHE B 1 253 ? -12.109 20.578 9.188 1 98.88 253 PHE B CA 1
ATOM 7286 C C . PHE B 1 253 ? -11.445 19.641 10.188 1 98.88 253 PHE B C 1
ATOM 7288 O O . PHE B 1 253 ? -12.07 19.203 11.164 1 98.88 253 PHE B O 1
ATOM 7295 N N . SER B 1 254 ? -10.141 19.297 9.914 1 98.75 254 SER B N 1
ATOM 7296 C CA . SER B 1 254 ? -9.508 18.266 10.734 1 98.75 254 SER B CA 1
ATOM 7297 C C . SER B 1 254 ? -8.133 18.719 11.219 1 98.75 254 SER B C 1
ATOM 7299 O O . SER B 1 254 ? -7.559 19.672 10.688 1 98.75 254 SER B O 1
ATOM 7301 N N . THR B 1 255 ? -7.672 18 12.266 1 98.5 255 THR B N 1
ATOM 7302 C CA . THR B 1 255 ? -6.32 18.203 12.773 1 98.5 255 THR B CA 1
ATOM 7303 C C . THR B 1 255 ? -5.605 16.859 12.961 1 98.5 255 THR B C 1
ATOM 7305 O O . THR B 1 255 ? -6.223 15.875 13.352 1 98.5 255 THR B O 1
ATOM 7308 N N . PHE B 1 256 ? -4.41 16.812 12.625 1 98.75 256 PHE B N 1
ATOM 7309 C CA . PHE B 1 256 ? -3.508 15.688 12.852 1 98.75 256 PHE B CA 1
ATOM 7310 C C . PHE B 1 256 ? -2.072 16.172 13.008 1 98.75 256 PHE B C 1
ATOM 7312 O O . PHE B 1 256 ? -1.708 17.234 12.492 1 98.75 256 PHE B O 1
ATOM 7319 N N . SER B 1 257 ? -1.27 15.43 13.773 1 98.56 257 SER B N 1
ATOM 7320 C CA . SER B 1 257 ? 0.11 15.836 14.023 1 98.56 257 SER B CA 1
ATOM 7321 C C . SER B 1 257 ? 1.071 15.141 13.062 1 98.56 257 SER B C 1
ATOM 7323 O O . SER B 1 257 ? 1.427 13.977 13.273 1 98.56 257 SER B O 1
ATOM 7325 N N . VAL B 1 258 ? 1.533 15.836 12.07 1 98.31 258 VAL B N 1
ATOM 7326 C CA . VAL B 1 258 ? 2.51 15.312 11.117 1 98.31 258 VAL B CA 1
ATOM 7327 C C . VAL B 1 258 ? 3.281 16.469 10.477 1 98.31 258 VAL B C 1
ATOM 7329 O O . VAL B 1 258 ? 2.682 17.391 9.922 1 98.31 258 VAL B O 1
ATOM 7332 N N . HIS B 1 259 ? 4.586 16.406 10.602 1 98.19 259 HIS B N 1
ATOM 7333 C CA . HIS B 1 259 ? 5.402 17.469 10.039 1 98.19 259 HIS B CA 1
ATOM 7334 C C . HIS B 1 259 ? 5.383 17.438 8.516 1 98.19 259 HIS B C 1
ATOM 7336 O O . HIS B 1 259 ? 5.422 16.359 7.918 1 98.19 259 HIS B O 1
ATOM 7342 N N . GLY B 1 260 ? 5.203 18.547 7.832 1 97.62 260 GLY B N 1
ATOM 7343 C CA . GLY B 1 260 ? 5.188 18.641 6.379 1 97.62 260 GLY B CA 1
ATOM 7344 C C . GLY B 1 260 ? 6.57 18.547 5.758 1 97.62 260 GLY B C 1
ATOM 7345 O O . GLY B 1 260 ? 7 19.438 5.039 1 97.62 260 GLY B O 1
ATOM 7346 N N . THR B 1 261 ? 7.312 17.422 6.035 1 97.25 261 THR B N 1
ATOM 7347 C CA . THR B 1 261 ? 8.695 17.266 5.598 1 97.25 261 THR B CA 1
ATOM 7348 C C . THR B 1 261 ? 8.906 15.922 4.914 1 97.25 261 THR B C 1
ATOM 7350 O O . THR B 1 261 ? 10 15.352 4.965 1 97.25 261 THR B O 1
ATOM 7353 N N . THR B 1 262 ? 7.887 15.344 4.32 1 97.62 262 THR B N 1
ATOM 7354 C CA . THR B 1 262 ? 8.07 14.094 3.598 1 97.62 262 THR B CA 1
ATOM 7355 C C . THR B 1 262 ? 8.883 14.312 2.326 1 97.62 262 THR B C 1
ATOM 7357 O O . THR B 1 262 ? 9.555 13.398 1.847 1 97.62 262 THR B O 1
ATOM 7360 N N . VAL B 1 263 ? 8.773 15.508 1.757 1 97.12 263 VAL B N 1
ATOM 7361 C CA . VAL B 1 263 ? 9.562 15.883 0.585 1 97.12 263 VAL B CA 1
ATOM 7362 C C . VAL B 1 263 ? 10.828 16.625 1.022 1 97.12 263 VAL B C 1
ATOM 7364 O O . VAL B 1 263 ? 10.766 17.5 1.888 1 97.12 263 VAL B O 1
ATOM 7367 N N . SER B 1 264 ? 11.969 16.344 0.442 1 94.75 264 SER B N 1
ATOM 7368 C CA . SER B 1 264 ? 13.266 16.828 0.914 1 94.75 264 SER B CA 1
ATOM 7369 C C . SER B 1 264 ? 13.5 18.281 0.473 1 94.75 264 SER B C 1
ATOM 7371 O O . SER B 1 264 ? 12.742 18.812 -0.344 1 94.75 264 SER B O 1
ATOM 7373 N N . ASP B 1 265 ? 14.562 18.812 1.023 1 94.94 265 ASP B N 1
ATOM 7374 C CA . ASP B 1 265 ? 14.938 20.203 0.768 1 94.94 265 ASP B CA 1
ATOM 7375 C C . ASP B 1 265 ? 15.438 20.391 -0.663 1 94.94 265 ASP B C 1
ATOM 7377 O O . ASP B 1 265 ? 15.555 21.516 -1.149 1 94.94 265 ASP B O 1
ATOM 7381 N N . SER B 1 266 ? 15.602 19.297 -1.392 1 94 266 SER B N 1
ATOM 7382 C CA . SER B 1 266 ? 16.141 19.375 -2.744 1 94 266 SER B CA 1
ATOM 7383 C C . SER B 1 266 ? 15.031 19.578 -3.775 1 94 266 SER B C 1
ATOM 7385 O O . SER B 1 266 ? 15.312 19.719 -4.969 1 94 266 SER B O 1
ATOM 7387 N N . THR B 1 267 ? 13.812 19.594 -3.291 1 95.75 267 THR B N 1
ATOM 7388 C CA . THR B 1 267 ? 12.719 19.734 -4.242 1 95.75 267 THR B CA 1
ATOM 7389 C C . THR B 1 267 ? 12.781 21.094 -4.938 1 95.75 267 THR B C 1
ATOM 7391 O O . THR B 1 267 ? 13.141 22.109 -4.312 1 95.75 267 THR B O 1
ATOM 7394 N N . GLU B 1 268 ? 12.461 21.078 -6.234 1 96.56 268 GLU B N 1
ATOM 7395 C CA . GLU B 1 268 ? 12.453 22.312 -7.02 1 96.56 268 GLU B CA 1
ATOM 7396 C C . GLU B 1 268 ? 11.031 22.75 -7.324 1 96.56 268 GLU B C 1
ATOM 7398 O O . GLU B 1 268 ? 10.812 23.641 -8.156 1 96.56 268 GLU B O 1
ATOM 7403 N N . VAL B 1 269 ? 10.094 22.109 -6.719 1 98.12 269 VAL B N 1
ATOM 7404 C CA . VAL B 1 269 ? 8.711 22.438 -7.027 1 98.12 269 VAL B CA 1
ATOM 7405 C C . VAL B 1 269 ? 7.941 22.719 -5.73 1 98.12 269 VAL B C 1
ATOM 7407 O O . VAL B 1 269 ? 8.195 22.062 -4.711 1 98.12 269 VAL B O 1
ATOM 7410 N N . VAL B 1 270 ? 7.043 23.672 -5.824 1 98.25 270 VAL B N 1
ATOM 7411 C CA . VAL B 1 270 ? 6.078 23.891 -4.75 1 98.25 270 VAL B CA 1
ATOM 7412 C C . VAL B 1 270 ? 5.164 22.672 -4.617 1 98.25 270 VAL B C 1
ATOM 7414 O O . VAL B 1 270 ? 4.754 22.078 -5.617 1 98.25 270 VAL B O 1
ATOM 7417 N N . ASN B 1 271 ? 4.875 22.297 -3.426 1 98.56 271 ASN B N 1
ATOM 7418 C CA . ASN B 1 271 ? 3.963 21.188 -3.211 1 98.56 271 ASN B CA 1
ATOM 7419 C C . ASN B 1 271 ? 3.361 21.203 -1.81 1 98.56 271 ASN B C 1
ATOM 7421 O O . ASN B 1 271 ? 3.891 21.875 -0.916 1 98.56 271 ASN B O 1
ATOM 7425 N N . ALA B 1 272 ? 2.285 20.453 -1.634 1 98.62 272 ALA B N 1
ATOM 7426 C CA . ALA B 1 272 ? 1.552 20.422 -0.371 1 98.62 272 ALA B CA 1
ATOM 7427 C C . ALA B 1 272 ? 2.033 19.266 0.507 1 98.62 272 ALA B C 1
ATOM 7429 O O . ALA B 1 272 ? 1.403 18.938 1.516 1 98.62 272 ALA B O 1
ATOM 7430 N N . ASP B 1 273 ? 3.15 18.641 0.112 1 98.44 273 ASP B N 1
ATOM 7431 C CA . ASP B 1 273 ? 3.77 17.578 0.884 1 98.44 273 ASP B CA 1
ATOM 7432 C C . ASP B 1 273 ? 2.746 16.5 1.258 1 98.44 273 ASP B C 1
ATOM 7434 O O . ASP B 1 273 ? 1.911 16.125 0.436 1 98.44 273 ASP B O 1
ATOM 7438 N N . VAL B 1 274 ? 2.783 15.891 2.393 1 98.62 274 VAL B N 1
ATOM 7439 C CA . VAL B 1 274 ? 1.975 14.75 2.818 1 98.62 274 VAL B CA 1
ATOM 7440 C C . VAL B 1 274 ? 0.502 15.148 2.865 1 98.62 274 VAL B C 1
ATOM 7442 O O . VAL B 1 274 ? -0.382 14.312 2.662 1 98.62 274 VAL B O 1
ATOM 7445 N N . PHE B 1 275 ? 0.115 16.375 2.977 1 98.69 275 PHE B N 1
ATOM 7446 C CA . PHE B 1 275 ? -1.253 16.844 3.18 1 98.69 275 PHE B CA 1
ATOM 7447 C C . PHE B 1 275 ? -2.059 16.734 1.89 1 98.69 275 PHE B C 1
ATOM 7449 O O . PHE B 1 275 ? -3.285 16.625 1.925 1 98.69 275 PHE B O 1
ATOM 7456 N N . ALA B 1 276 ? -1.375 16.734 0.747 1 98.56 276 ALA B N 1
ATOM 7457 C CA . ALA B 1 276 ? -2.051 16.672 -0.546 1 98.56 276 ALA B CA 1
ATOM 7458 C C . ALA B 1 276 ? -2.959 15.445 -0.63 1 98.56 276 ALA B C 1
ATOM 7460 O O . ALA B 1 276 ? -4.055 15.516 -1.193 1 98.56 276 ALA B O 1
ATOM 7461 N N . TYR B 1 277 ? -2.531 14.414 -0.037 1 98.5 277 TYR B N 1
ATOM 7462 C CA . TYR B 1 277 ? -3.158 13.117 -0.277 1 98.5 277 TYR B CA 1
ATOM 7463 C C . TYR B 1 277 ? -4.418 12.961 0.563 1 98.5 277 TYR B C 1
ATOM 7465 O O . TYR B 1 277 ? -5.508 12.727 0.027 1 98.5 277 TYR B O 1
ATOM 7473 N N . PRO B 1 278 ? -4.375 13.055 1.912 1 98.75 278 PRO B N 1
ATOM 7474 C CA . PRO B 1 278 ? -5.625 12.922 2.668 1 98.75 278 PRO B CA 1
ATOM 7475 C C . PRO B 1 278 ? -6.672 13.953 2.258 1 98.75 278 PRO B C 1
ATOM 7477 O O . PRO B 1 278 ? -7.871 13.656 2.262 1 98.75 278 PRO B O 1
ATOM 7480 N N . GLU B 1 279 ? -6.25 15.172 1.93 1 98.62 279 GLU B N 1
ATOM 7481 C CA . GLU B 1 279 ? -7.188 16.219 1.512 1 98.62 279 GLU B CA 1
ATOM 7482 C C . GLU B 1 279 ? -7.926 15.805 0.238 1 98.62 279 GLU B C 1
ATOM 7484 O O . GLU B 1 279 ? -9.156 15.852 0.186 1 98.62 279 GLU B O 1
ATOM 7489 N N . ARG B 1 280 ? -7.203 15.375 -0.762 1 97.62 280 ARG B N 1
ATOM 7490 C CA . ARG B 1 280 ? -7.816 15 -2.033 1 97.62 280 ARG B CA 1
ATOM 7491 C C . ARG B 1 280 ? -8.648 13.734 -1.886 1 97.62 280 ARG B C 1
ATOM 7493 O O . ARG B 1 280 ? -9.641 13.547 -2.6 1 97.62 280 ARG B O 1
ATOM 7500 N N . ILE B 1 281 ? -8.172 12.797 -1.063 1 98.06 281 ILE B N 1
ATOM 7501 C CA . ILE B 1 281 ? -8.867 11.523 -0.897 1 98.06 281 ILE B CA 1
ATOM 7502 C C . ILE B 1 281 ? -10.258 11.766 -0.323 1 98.06 281 ILE B C 1
ATOM 7504 O O . ILE B 1 281 ? -11.25 11.227 -0.829 1 98.06 281 ILE B O 1
ATOM 7508 N N . LEU B 1 282 ? -10.398 12.547 0.734 1 98.75 282 LEU B N 1
ATOM 7509 C CA . LEU B 1 282 ? -11.703 12.797 1.333 1 98.75 282 LEU B CA 1
ATOM 7510 C C . LEU B 1 282 ? -12.586 13.617 0.4 1 98.75 282 LEU B C 1
ATOM 7512 O O . LEU B 1 282 ? -13.789 13.375 0.294 1 98.75 282 LEU B O 1
ATOM 7516 N N . GLU B 1 283 ? -12 14.625 -0.251 1 98.44 283 GLU B N 1
ATOM 7517 C CA . GLU B 1 283 ? -12.766 15.43 -1.205 1 98.44 283 GLU B CA 1
ATOM 7518 C C . GLU B 1 283 ? -13.352 14.555 -2.312 1 98.44 283 GLU B C 1
ATOM 7520 O O . GLU B 1 283 ? -14.523 14.688 -2.66 1 98.44 283 GLU B O 1
ATOM 7525 N N . ARG B 1 284 ? -12.531 13.719 -2.844 1 97.19 284 ARG B N 1
ATOM 7526 C CA . ARG B 1 284 ? -12.977 12.812 -3.898 1 97.19 284 ARG B CA 1
ATOM 7527 C C . ARG B 1 284 ? -14.086 11.898 -3.402 1 97.19 284 ARG B C 1
ATOM 7529 O O . ARG B 1 284 ? -15.07 11.664 -4.113 1 97.19 284 ARG B O 1
ATOM 7536 N N . LYS B 1 285 ? -13.891 11.375 -2.227 1 97.62 285 LYS B N 1
ATOM 7537 C CA . LYS B 1 285 ? -14.914 10.516 -1.63 1 97.62 285 LYS B CA 1
ATOM 7538 C C . LYS B 1 285 ? -16.266 11.234 -1.554 1 97.62 285 LYS B C 1
ATOM 7540 O O . LYS B 1 285 ? -17.297 10.664 -1.899 1 97.62 285 LYS B O 1
ATOM 7545 N N . ILE B 1 286 ? -16.266 12.422 -1.15 1 98.44 286 ILE B N 1
ATOM 7546 C CA . ILE B 1 286 ? -17.5 13.195 -0.998 1 98.44 286 ILE B CA 1
ATOM 7547 C C . ILE B 1 286 ? -18.125 13.445 -2.367 1 98.44 286 ILE B C 1
ATOM 7549 O O . ILE B 1 286 ? -19.328 13.273 -2.543 1 98.44 286 ILE B O 1
ATOM 7553 N N . ARG B 1 287 ? -17.312 13.844 -3.334 1 97.25 287 ARG B N 1
ATOM 7554 C CA . ARG B 1 287 ? -17.828 14.086 -4.676 1 97.25 287 ARG B CA 1
ATOM 7555 C C . ARG B 1 287 ? -18.516 12.844 -5.234 1 97.25 287 ARG B C 1
ATOM 7557 O O . ARG B 1 287 ? -19.594 12.938 -5.828 1 97.25 287 ARG B O 1
ATOM 7564 N N . LYS B 1 288 ? -17.844 11.758 -5.039 1 96 288 LYS B N 1
ATOM 7565 C CA . LYS B 1 288 ? -18.312 10.516 -5.633 1 96 288 LYS B CA 1
ATOM 7566 C C . LYS B 1 288 ? -19.594 10.023 -4.953 1 96 288 LYS B C 1
ATOM 7568 O O . LYS B 1 288 ? -20.547 9.609 -5.621 1 96 288 LYS B O 1
ATOM 7573 N N . GLU B 1 289 ? -19.641 10.133 -3.709 1 96.81 289 GLU B N 1
ATOM 7574 C CA . GLU B 1 289 ? -20.719 9.492 -2.959 1 96.81 289 GLU B CA 1
ATOM 7575 C C . GLU B 1 289 ? -21.922 10.43 -2.803 1 96.81 289 GLU B C 1
ATOM 7577 O O . GLU B 1 289 ? -23.062 9.984 -2.859 1 96.81 289 GLU B O 1
ATOM 7582 N N . PHE B 1 290 ? -21.656 11.727 -2.625 1 98.12 290 PHE B N 1
ATOM 7583 C CA . PHE B 1 290 ? -22.734 12.625 -2.256 1 98.12 290 PHE B CA 1
ATOM 7584 C C . PHE B 1 290 ? -23.109 13.547 -3.418 1 98.12 290 PHE B C 1
ATOM 7586 O O . PHE B 1 290 ? -24.203 14.117 -3.445 1 98.12 290 PHE B O 1
ATOM 7593 N N . LYS B 1 291 ? -22.172 13.812 -4.367 1 96.81 291 LYS B N 1
ATOM 7594 C CA . LYS B 1 291 ? -22.391 14.633 -5.555 1 96.81 291 LYS B CA 1
ATOM 7595 C C . LYS B 1 291 ? -23.016 15.977 -5.191 1 96.81 291 LYS B C 1
ATOM 7597 O O . LYS B 1 291 ? -24.047 16.359 -5.758 1 96.81 291 LYS B O 1
ATOM 7602 N N . PRO B 1 292 ? -22.391 16.719 -4.266 1 98.44 292 PRO B N 1
ATOM 7603 C CA . PRO B 1 292 ? -22.938 18.031 -3.906 1 98.44 292 PRO B CA 1
ATOM 7604 C C . PRO B 1 292 ? -22.859 19.031 -5.055 1 98.44 292 PRO B C 1
ATOM 7606 O O . PRO B 1 292 ? -22.109 18.828 -6.004 1 98.44 292 PRO B O 1
ATOM 7609 N N . SER B 1 293 ? -23.641 20.141 -4.953 1 97.5 293 SER B N 1
ATOM 7610 C CA . SER B 1 293 ? -23.656 21.172 -5.984 1 97.5 293 SER B CA 1
ATOM 7611 C C . SER B 1 293 ? -22.5 22.141 -5.809 1 97.5 293 SER B C 1
ATOM 7613 O O . SER B 1 293 ? -22.469 23.188 -6.469 1 97.5 293 SER B O 1
ATOM 7615 N N . TRP B 1 294 ? -21.641 21.938 -4.883 1 97.75 294 TRP B N 1
ATOM 7616 C CA . TRP B 1 294 ? -20.453 22.734 -4.609 1 97.75 294 TRP B CA 1
ATOM 7617 C C . TRP B 1 294 ? -19.203 21.844 -4.586 1 97.75 294 TRP B C 1
ATOM 7619 O O . TRP B 1 294 ? -19.297 20.625 -4.676 1 97.75 294 TRP B O 1
ATOM 7629 N N . GLU B 1 295 ? -18.016 22.516 -4.543 1 97 295 GLU B N 1
ATOM 7630 C CA . GLU B 1 295 ? -16.766 21.797 -4.379 1 97 295 GLU B CA 1
ATOM 7631 C C . GLU B 1 295 ? -16.484 21.516 -2.906 1 97 295 GLU B C 1
ATOM 7633 O O . GLU B 1 295 ? -16.25 22.438 -2.119 1 97 295 GLU B O 1
ATOM 7638 N N . PRO B 1 296 ? -16.531 20.188 -2.525 1 98.56 296 PRO B N 1
ATOM 7639 C CA . PRO B 1 296 ? -16.234 19.891 -1.123 1 98.56 296 PRO B CA 1
ATOM 7640 C C . PRO B 1 296 ? -14.766 20.094 -0.78 1 98.56 296 PRO B C 1
ATOM 7642 O O . PRO B 1 296 ? -13.898 19.969 -1.654 1 98.56 296 PRO B O 1
ATOM 7645 N N . ILE B 1 297 ? -14.547 20.328 0.538 1 98.75 297 ILE B N 1
ATOM 7646 C CA . ILE B 1 297 ? -13.156 20.578 0.918 1 98.75 297 ILE B CA 1
ATOM 7647 C C . ILE B 1 297 ? -12.805 19.766 2.162 1 98.75 297 ILE B C 1
ATOM 7649 O O . ILE B 1 297 ? -13.672 19.484 2.99 1 98.75 297 ILE B O 1
ATOM 7653 N N . HIS B 1 298 ? -11.578 19.406 2.262 1 98.94 298 HIS B N 1
ATOM 7654 C CA . HIS B 1 298 ? -10.977 18.859 3.477 1 98.94 298 HIS B CA 1
ATOM 7655 C C . HIS B 1 298 ? -9.828 19.734 3.965 1 98.94 298 HIS B C 1
ATOM 7657 O O . HIS B 1 298 ? -8.734 19.703 3.391 1 98.94 298 HIS B O 1
ATOM 7663 N N . ALA B 1 299 ? -10.109 20.484 4.969 1 98.94 299 ALA B N 1
ATOM 7664 C CA . ALA B 1 299 ? -9.117 21.359 5.582 1 98.94 299 ALA B CA 1
ATOM 7665 C C . ALA B 1 299 ? -8.391 20.641 6.719 1 98.94 299 ALA B C 1
ATOM 7667 O O . ALA B 1 299 ? -8.828 20.688 7.871 1 98.94 299 ALA B O 1
ATOM 7668 N N . LEU B 1 300 ? -7.27 20.047 6.367 1 98.88 300 LEU B N 1
ATOM 7669 C CA . LEU B 1 300 ? -6.473 19.312 7.344 1 98.88 300 LEU B CA 1
ATOM 7670 C C . LEU B 1 300 ? -5.359 20.188 7.91 1 98.88 300 LEU B C 1
ATOM 7672 O O . LEU B 1 300 ? -4.508 20.672 7.164 1 98.88 300 LEU B O 1
ATOM 7676 N N . ASN B 1 301 ? -5.414 20.359 9.258 1 98.62 301 ASN B N 1
ATOM 7677 C CA . ASN B 1 301 ? -4.457 21.234 9.945 1 98.62 301 ASN B CA 1
ATOM 7678 C C . ASN B 1 301 ? -3.455 20.406 10.758 1 98.62 301 ASN B C 1
ATOM 7680 O O . ASN B 1 301 ? -3.746 19.281 11.156 1 98.62 301 ASN B O 1
ATOM 7684 N N . ASN B 1 302 ? -2.363 21.094 10.969 1 98 302 ASN B N 1
ATOM 7685 C CA . ASN B 1 302 ? -1.374 20.5 11.867 1 98 302 ASN B CA 1
ATOM 7686 C C . ASN B 1 302 ? -1.689 20.812 13.328 1 98 302 ASN B C 1
ATOM 7688 O O . ASN B 1 302 ? -2.094 21.938 13.656 1 98 302 ASN B O 1
ATOM 7692 N N . SER B 1 303 ? -1.51 19.812 14.141 1 98 303 SER B N 1
ATOM 7693 C CA . SER B 1 303 ? -1.785 19.984 15.562 1 98 303 SER B CA 1
ATOM 7694 C C . SER B 1 303 ? -0.495 20.125 16.359 1 98 303 SER B C 1
ATOM 7696 O O . SER B 1 303 ? 0.18 21.156 16.281 1 98 303 SER B O 1
ATOM 7698 N N . THR B 1 304 ? 0.027 19.016 16.984 1 98.38 304 THR B N 1
ATOM 7699 C CA . THR B 1 304 ? 1.216 19.078 17.828 1 98.38 304 THR B CA 1
ATOM 7700 C C . THR B 1 304 ? 2.404 18.422 17.125 1 98.38 304 THR B C 1
ATOM 7702 O O . THR B 1 304 ? 3.004 17.484 17.672 1 98.38 304 THR B O 1
ATOM 7705 N N . HIS B 1 305 ? 2.865 18.984 16.031 1 97.75 305 HIS B N 1
ATOM 7706 C CA . HIS B 1 305 ? 3.846 18.328 15.18 1 97.75 305 HIS B CA 1
ATOM 7707 C C . HIS B 1 305 ? 5.262 18.781 15.523 1 97.75 305 HIS B C 1
ATOM 7709 O O . HIS B 1 305 ? 6.227 18.328 14.891 1 97.75 305 HIS B O 1
ATOM 7715 N N . GLY B 1 306 ? 5.473 19.594 16.562 1 97.94 306 GLY B N 1
ATOM 7716 C CA . GLY B 1 306 ? 6.758 20.219 16.828 1 97.94 306 GLY B CA 1
ATOM 7717 C C . GLY B 1 306 ? 7.895 19.234 16.953 1 97.94 306 GLY B C 1
ATOM 7718 O O . GLY B 1 306 ? 9 19.469 16.469 1 97.94 306 GLY B O 1
ATOM 7719 N N . ASP B 1 307 ? 7.688 18.156 17.641 1 96.81 307 ASP B N 1
ATOM 7720 C CA . ASP B 1 307 ? 8.711 17.141 17.844 1 96.81 307 ASP B CA 1
ATOM 7721 C C . ASP B 1 307 ? 8.32 15.828 17.172 1 96.81 307 ASP B C 1
ATOM 7723 O O . ASP B 1 307 ? 8.742 14.75 17.594 1 96.81 307 ASP B O 1
ATOM 7727 N N . ASN B 1 308 ? 7.477 15.992 16.188 1 96.06 308 ASN B N 1
ATOM 7728 C CA . ASN B 1 308 ? 6.934 14.852 15.461 1 96.06 308 ASN B CA 1
ATOM 7729 C C . ASN B 1 308 ? 7.375 14.852 14 1 96.06 308 ASN B C 1
ATOM 7731 O O . ASN B 1 308 ? 7.348 15.891 13.344 1 96.06 308 ASN B O 1
ATOM 7735 N N . SER B 1 309 ? 7.863 13.719 13.5 1 95.75 309 SER B N 1
ATOM 7736 C CA . SER B 1 309 ? 8.242 13.57 12.094 1 95.75 309 SER B CA 1
ATOM 7737 C C . SER B 1 309 ? 7.43 12.477 11.414 1 95.75 309 SER B C 1
ATOM 7739 O O . SER B 1 309 ? 7.012 11.516 12.062 1 95.75 309 SER B O 1
ATOM 7741 N N . PRO B 1 310 ? 7.195 12.648 10.062 1 97.31 310 PRO B N 1
ATOM 7742 C CA . PRO B 1 310 ? 6.602 11.508 9.359 1 97.31 310 PRO B CA 1
ATOM 7743 C C . PRO B 1 310 ? 7.492 10.273 9.383 1 97.31 310 PRO B C 1
ATOM 7745 O O . PRO B 1 310 ? 8.719 10.391 9.32 1 97.31 310 PRO B O 1
ATOM 7748 N N . ASP B 1 311 ? 6.875 9.109 9.383 1 95.56 311 ASP B N 1
ATOM 7749 C CA . ASP B 1 311 ? 7.625 7.859 9.422 1 95.56 311 ASP B CA 1
ATOM 7750 C C . ASP B 1 311 ? 7.973 7.379 8.016 1 95.56 311 ASP B C 1
ATOM 7752 O O . ASP B 1 311 ? 7.621 6.266 7.625 1 95.56 311 ASP B O 1
ATOM 7756 N N . TYR B 1 312 ? 8.727 8.18 7.242 1 94.44 312 TYR B N 1
ATOM 7757 C CA . TYR B 1 312 ? 9.266 7.715 5.969 1 94.44 312 TYR B CA 1
ATOM 7758 C C . TYR B 1 312 ? 10.492 6.832 6.188 1 94.44 312 TYR B C 1
ATOM 7760 O O . TYR B 1 312 ? 11.188 6.965 7.199 1 94.44 312 TYR B O 1
ATOM 7768 N N . ARG B 1 313 ? 10.852 5.973 5.285 1 92.44 313 ARG B N 1
ATOM 7769 C CA . ARG B 1 313 ? 12.039 5.129 5.34 1 92.44 313 ARG B CA 1
ATOM 7770 C C . ARG B 1 313 ? 13.312 5.961 5.195 1 92.44 313 ARG B C 1
ATOM 7772 O O . ARG B 1 313 ? 13.328 6.945 4.453 1 92.44 313 ARG B O 1
ATOM 7779 N N . GLU B 1 314 ? 14.297 5.414 5.812 1 87.25 314 GLU B N 1
ATOM 7780 C CA . GLU B 1 314 ? 15.57 6.133 5.789 1 87.25 314 GLU B CA 1
ATOM 7781 C C . GLU B 1 314 ? 16.047 6.371 4.359 1 87.25 314 GLU B C 1
ATOM 7783 O O . GLU B 1 314 ? 16.016 5.461 3.529 1 87.25 314 GLU B O 1
ATOM 7788 N N . SER B 1 315 ? 16.328 7.57 4.031 1 86 315 SER B N 1
ATOM 7789 C CA . SER B 1 315 ? 16.891 8.023 2.766 1 86 315 SER B CA 1
ATOM 7790 C C . SER B 1 315 ? 15.867 7.969 1.642 1 86 315 SER B C 1
ATOM 7792 O O . SER B 1 315 ? 16.219 7.984 0.463 1 86 315 SER B O 1
ATOM 7794 N N . MET B 1 316 ? 14.594 7.859 2.049 1 90.81 316 MET B N 1
ATOM 7795 C CA . MET B 1 316 ? 13.555 7.73 1.026 1 90.81 316 MET B CA 1
ATOM 7796 C C . MET B 1 316 ? 12.602 8.922 1.06 1 90.81 316 MET B C 1
ATOM 7798 O O . MET B 1 316 ? 11.477 8.836 0.567 1 90.81 316 MET B O 1
ATOM 7802 N N . GLN B 1 317 ? 13.023 10.07 1.667 1 93.75 317 GLN B N 1
ATOM 7803 C CA . GLN B 1 317 ? 12.203 11.273 1.571 1 93.75 317 GLN B CA 1
ATOM 7804 C C . GLN B 1 317 ? 11.875 11.602 0.118 1 93.75 317 GLN B C 1
ATOM 7806 O O . GLN B 1 317 ? 12.766 11.625 -0.735 1 93.75 317 GLN B O 1
ATOM 7811 N N . GLY B 1 318 ? 10.609 11.812 -0.173 1 95.44 318 GLY B N 1
ATOM 7812 C CA . GLY B 1 318 ? 10.125 12.055 -1.521 1 95.44 318 GLY B CA 1
ATOM 7813 C C . GLY B 1 318 ? 8.648 11.758 -1.686 1 95.44 318 GLY B C 1
ATOM 7814 O O . GLY B 1 318 ? 7.969 11.406 -0.718 1 95.44 318 GLY B O 1
ATOM 7815 N N . PHE B 1 319 ? 8.203 11.82 -2.885 1 97.06 319 PHE B N 1
ATOM 7816 C CA . PHE B 1 319 ? 6.773 11.734 -3.156 1 97.06 319 PHE B CA 1
ATOM 7817 C C . PHE B 1 319 ? 6.262 10.312 -2.941 1 97.06 319 PHE B C 1
ATOM 7819 O O . PHE B 1 319 ? 5.098 10.117 -2.588 1 97.06 319 PHE B O 1
ATOM 7826 N N . ILE B 1 320 ? 7.152 9.289 -3.111 1 95.12 320 ILE B N 1
ATOM 7827 C CA . ILE B 1 320 ? 6.75 7.906 -2.887 1 95.12 320 ILE B CA 1
ATOM 7828 C C . ILE B 1 320 ? 6.336 7.719 -1.428 1 95.12 320 ILE B C 1
ATOM 7830 O O . ILE B 1 320 ? 5.262 7.18 -1.144 1 95.12 320 ILE B O 1
ATOM 7834 N N . GLU B 1 321 ? 7.141 8.188 -0.478 1 96.19 321 GLU B N 1
ATOM 7835 C CA . GLU B 1 321 ? 6.828 8.07 0.943 1 96.19 321 GLU B CA 1
ATOM 7836 C C . GLU B 1 321 ? 5.703 9.023 1.342 1 96.19 321 GLU B C 1
ATOM 7838 O O . GLU B 1 321 ? 4.898 8.711 2.221 1 96.19 321 GLU B O 1
ATOM 7843 N N . SER B 1 322 ? 5.699 10.211 0.721 1 98 322 SER B N 1
ATOM 7844 C CA . SER B 1 322 ? 4.605 11.141 0.976 1 98 322 SER B CA 1
ATOM 7845 C C . SER B 1 322 ? 3.252 10.508 0.679 1 98 322 SER B C 1
ATOM 7847 O O . SER B 1 322 ? 2.322 10.609 1.481 1 98 322 SER B O 1
ATOM 7849 N N . LYS B 1 323 ? 3.215 9.898 -0.456 1 97.56 323 LYS B N 1
ATOM 7850 C CA . LYS B 1 323 ? 1.979 9.242 -0.872 1 97.56 323 LYS B CA 1
ATOM 7851 C C . LYS B 1 323 ? 1.64 8.07 0.049 1 97.56 323 LYS B C 1
ATOM 7853 O O . LYS B 1 323 ? 0.479 7.887 0.42 1 97.56 323 LYS B O 1
ATOM 7858 N N . ARG B 1 324 ? 2.643 7.23 0.404 1 96.06 324 ARG B N 1
ATOM 7859 C CA . ARG B 1 324 ? 2.416 6.078 1.269 1 96.06 324 ARG B CA 1
ATOM 7860 C C . ARG B 1 324 ? 1.787 6.5 2.592 1 96.06 324 ARG B C 1
ATOM 7862 O O . ARG B 1 324 ? 0.778 5.93 3.016 1 96.06 324 ARG B O 1
ATOM 7869 N N . ILE B 1 325 ? 2.299 7.508 3.25 1 98.19 325 ILE B N 1
ATOM 7870 C CA . ILE B 1 325 ? 1.819 7.996 4.539 1 98.19 325 ILE B CA 1
ATOM 7871 C C . ILE B 1 325 ? 0.476 8.695 4.355 1 98.19 325 ILE B C 1
ATOM 7873 O O . ILE B 1 325 ? -0.468 8.453 5.113 1 98.19 325 ILE B O 1
ATOM 7877 N N . GLY B 1 326 ? 0.419 9.531 3.342 1 98.62 326 GLY B N 1
ATOM 7878 C CA . GLY B 1 326 ? -0.792 10.289 3.086 1 98.62 326 GLY B CA 1
ATOM 7879 C C . GLY B 1 326 ? -1.991 9.414 2.77 1 98.62 326 GLY B C 1
ATOM 7880 O O . GLY B 1 326 ? -3.115 9.734 3.164 1 98.62 326 GLY B O 1
ATOM 7881 N N . ASP B 1 327 ? -1.762 8.336 2.023 1 97.62 327 ASP B N 1
ATOM 7882 C CA . ASP B 1 327 ? -2.852 7.438 1.652 1 97.62 327 ASP B CA 1
ATOM 7883 C C . ASP B 1 327 ? -3.482 6.797 2.889 1 97.62 327 ASP B C 1
ATOM 7885 O O . ASP B 1 327 ? -4.707 6.688 2.98 1 97.62 327 ASP B O 1
ATOM 7889 N N . VAL B 1 328 ? -2.623 6.355 3.807 1 97.5 328 VAL B N 1
ATOM 7890 C CA . VAL B 1 328 ? -3.137 5.734 5.023 1 97.5 328 VAL B CA 1
ATOM 7891 C C . VAL B 1 328 ? -3.891 6.77 5.855 1 97.5 328 VAL B C 1
ATOM 7893 O O . VAL B 1 328 ? -4.98 6.492 6.359 1 97.5 328 VAL B O 1
ATOM 7896 N N . LEU B 1 329 ? -3.354 7.945 5.992 1 98.62 329 LEU B N 1
ATOM 7897 C CA . LEU B 1 329 ? -4.016 9.016 6.73 1 98.62 329 LEU B CA 1
ATOM 7898 C C . LEU B 1 329 ? -5.355 9.367 6.09 1 98.62 329 LEU B C 1
ATOM 7900 O O . LEU B 1 329 ? -6.34 9.609 6.793 1 98.62 329 LEU B O 1
ATOM 7904 N N . GLY B 1 330 ? -5.375 9.438 4.707 1 98.75 330 GLY B N 1
ATOM 7905 C CA . GLY B 1 330 ? -6.613 9.719 3.998 1 98.75 330 GLY B CA 1
ATOM 7906 C C . GLY B 1 330 ? -7.691 8.688 4.254 1 98.75 330 GLY B C 1
ATOM 7907 O O . GLY B 1 330 ? -8.859 9.031 4.453 1 98.75 330 GLY B O 1
ATOM 7908 N N . ARG B 1 331 ? -7.316 7.43 4.27 1 97.69 331 ARG B N 1
ATOM 7909 C CA . ARG B 1 331 ? -8.273 6.359 4.543 1 97.69 331 ARG B CA 1
ATOM 7910 C C . ARG B 1 331 ? -8.844 6.488 5.953 1 97.69 331 ARG B C 1
ATOM 7912 O O . ARG B 1 331 ? -10.047 6.285 6.16 1 97.69 331 ARG B O 1
ATOM 7919 N N . LYS B 1 332 ? -7.957 6.785 6.914 1 98.56 332 LYS B N 1
ATOM 7920 C CA . LYS B 1 332 ? -8.406 6.957 8.289 1 98.56 332 LYS B CA 1
ATOM 7921 C C . LYS B 1 332 ? -9.336 8.164 8.414 1 98.56 332 LYS B C 1
ATOM 7923 O O . LYS B 1 332 ? -10.289 8.133 9.195 1 98.56 332 LYS B O 1
ATOM 7928 N N . ALA B 1 333 ? -9.07 9.195 7.66 1 98.88 333 ALA B N 1
ATOM 7929 C CA . ALA B 1 333 ? -9.945 10.367 7.652 1 98.88 333 ALA B CA 1
ATOM 7930 C C . ALA B 1 333 ? -11.32 10.023 7.086 1 98.88 333 ALA B C 1
ATOM 7932 O O . ALA B 1 333 ? -12.344 10.477 7.605 1 98.88 333 ALA B O 1
ATOM 7933 N N . VAL B 1 334 ? -11.344 9.273 6.027 1 98.81 334 VAL B N 1
ATOM 7934 C CA . VAL B 1 334 ? -12.602 8.859 5.418 1 98.81 334 VAL B CA 1
ATOM 7935 C C . VAL B 1 334 ? -13.414 8.039 6.414 1 98.81 334 VAL B C 1
ATOM 7937 O O . VAL B 1 334 ? -14.625 8.227 6.543 1 98.81 334 VAL B O 1
ATOM 7940 N N . GLU B 1 335 ? -12.734 7.09 7.094 1 98.38 335 GLU B N 1
ATOM 7941 C CA . GLU B 1 335 ? -13.422 6.266 8.086 1 98.38 335 GLU B CA 1
ATOM 7942 C C . GLU B 1 335 ? -14.062 7.121 9.172 1 98.38 335 GLU B C 1
ATOM 7944 O O . GLU B 1 335 ? -15.211 6.895 9.555 1 98.38 335 GLU B O 1
ATOM 7949 N N . LEU B 1 336 ? -13.305 8.047 9.648 1 98.75 336 LEU B N 1
ATOM 7950 C CA . LEU B 1 336 ? -13.836 8.938 10.672 1 98.75 336 LEU B CA 1
ATOM 7951 C C . LEU B 1 336 ? -14.984 9.781 10.125 1 98.75 336 LEU B C 1
ATOM 7953 O O . LEU B 1 336 ? -16.016 9.938 10.781 1 98.75 336 LEU B O 1
ATOM 7957 N N . PHE B 1 337 ? -14.828 10.32 8.93 1 98.81 337 PHE B N 1
ATOM 7958 C CA . PHE B 1 337 ? -15.844 11.117 8.258 1 98.81 337 PHE B CA 1
ATOM 7959 C C . PHE B 1 337 ? -17.156 10.352 8.156 1 98.81 337 PHE B C 1
ATOM 7961 O O . PHE B 1 337 ? -18.219 10.883 8.492 1 98.81 337 PHE B O 1
ATOM 7968 N N . ASP B 1 338 ? -17.078 9.148 7.746 1 98.62 338 ASP B N 1
ATOM 7969 C CA . ASP B 1 338 ? -18.266 8.305 7.57 1 98.62 338 ASP B CA 1
ATOM 7970 C C . ASP B 1 338 ? -18.938 8.023 8.914 1 98.62 338 ASP B C 1
ATOM 7972 O O . ASP B 1 338 ? -20.156 8.008 9.008 1 98.62 338 ASP B O 1
ATOM 7976 N N . SER B 1 339 ? -18.156 7.824 9.906 1 98.44 339 SER B N 1
ATOM 7977 C CA . SER B 1 339 ? -18.703 7.504 11.227 1 98.44 339 SER B CA 1
ATOM 7978 C C . SER B 1 339 ? -19.469 8.68 11.805 1 98.44 339 SER B C 1
ATOM 7980 O O . SER B 1 339 ? -20.344 8.492 12.648 1 98.44 339 SER B O 1
ATOM 7982 N N . LEU B 1 340 ? -19.266 9.867 11.367 1 98.31 340 LEU B N 1
ATOM 7983 C CA . LEU B 1 340 ? -19.859 11.078 11.922 1 98.31 340 LEU B CA 1
ATOM 7984 C C . LEU B 1 340 ? -21.203 11.375 11.258 1 98.31 340 LEU B C 1
ATOM 7986 O O . LEU B 1 340 ? -21.969 12.203 11.742 1 98.31 340 LEU B O 1
ATOM 7990 N N . GLY B 1 341 ? -21.547 10.711 10.203 1 97.81 341 GLY B N 1
ATOM 7991 C CA . GLY B 1 341 ? -22.766 10.977 9.445 1 97.81 341 GLY B CA 1
ATOM 7992 C C . GLY B 1 341 ? -24.016 10.875 10.281 1 97.81 341 GLY B C 1
ATOM 7993 O O . GLY B 1 341 ? -24.969 11.641 10.094 1 97.81 341 GLY B O 1
ATOM 7994 N N . SER B 1 342 ? -24.016 10 11.227 1 96.94 342 SER B N 1
ATOM 7995 C CA . SER B 1 342 ? -25.219 9.727 12.016 1 96.94 342 SER B CA 1
ATOM 7996 C C . SER B 1 342 ? -25.375 10.742 13.148 1 96.94 342 SER B C 1
ATOM 7998 O O . SER B 1 342 ? -26.438 10.836 13.758 1 96.94 342 SER B O 1
ATOM 8000 N N . SER B 1 343 ? -24.422 11.602 13.336 1 96.81 343 SER B N 1
ATOM 8001 C CA . SER B 1 343 ? -24.438 12.508 14.477 1 96.81 343 SER B CA 1
ATOM 8002 C C . SER B 1 343 ? -24.609 13.961 14.031 1 96.81 343 SER B C 1
ATOM 8004 O O . SER B 1 343 ? -24.5 14.883 14.844 1 96.81 343 SER B O 1
ATOM 8006 N N . LEU B 1 344 ? -24.953 14.227 12.852 1 97.75 344 LEU B N 1
ATOM 8007 C CA . LEU B 1 344 ? -25.125 15.57 12.312 1 97.75 344 LEU B CA 1
ATOM 8008 C C . LEU B 1 344 ? -26.344 16.25 12.922 1 97.75 344 LEU B C 1
ATOM 8010 O O . LEU B 1 344 ? -27.406 15.633 13.039 1 97.75 344 LEU B O 1
ATOM 8014 N N . HIS B 1 345 ? -26.203 17.531 13.32 1 96.75 345 HIS B N 1
ATOM 8015 C CA . HIS B 1 345 ? -27.312 18.297 13.875 1 96.75 345 HIS B CA 1
ATOM 8016 C C . HIS B 1 345 ? -27.125 19.781 13.641 1 96.75 345 HIS B C 1
ATOM 8018 O O . HIS B 1 345 ? -26.016 20.234 13.344 1 96.75 345 HIS B O 1
ATOM 8024 N N . SER B 1 346 ? -28.156 20.625 13.805 1 96.31 346 SER B N 1
ATOM 8025 C CA . SER B 1 346 ? -28.141 22.047 13.516 1 96.31 346 SER B CA 1
ATOM 8026 C C . SER B 1 346 ? -28.047 22.875 14.805 1 96.31 346 SER B C 1
ATOM 8028 O O . SER B 1 346 ? -28 24.094 14.758 1 96.31 346 SER B O 1
ATOM 8030 N N . ASP B 1 347 ? -28.016 22.25 15.906 1 93.62 347 ASP B N 1
ATOM 8031 C CA . ASP B 1 347 ? -28 22.953 17.188 1 93.62 347 ASP B CA 1
ATOM 8032 C C . ASP B 1 347 ? -26.578 23.078 17.719 1 93.62 347 ASP B C 1
ATOM 8034 O O . ASP B 1 347 ? -26.328 22.812 18.891 1 93.62 347 ASP B O 1
ATOM 8038 N N . ALA B 1 348 ? -25.688 23.531 16.875 1 93.5 348 ALA B N 1
ATOM 8039 C CA . ALA B 1 348 ? -24.297 23.703 17.266 1 93.5 348 ALA B CA 1
ATOM 8040 C C . ALA B 1 348 ? -24.047 25.109 17.781 1 93.5 348 ALA B C 1
ATOM 8042 O O . ALA B 1 348 ? -24.531 26.094 17.203 1 93.5 348 ALA B O 1
ATOM 8043 N N . THR B 1 349 ? -23.344 25.188 18.875 1 92.75 349 THR B N 1
ATOM 8044 C CA . THR B 1 349 ? -22.922 26.484 19.391 1 92.75 349 THR B CA 1
ATOM 8045 C C . THR B 1 349 ? -21.656 26.953 18.672 1 92.75 349 THR B C 1
ATOM 8047 O O . THR B 1 349 ? -20.719 26.188 18.484 1 92.75 349 THR B O 1
ATOM 8050 N N . ILE B 1 350 ? -21.688 28.234 18.281 1 95.5 350 ILE B N 1
ATOM 8051 C CA . ILE B 1 350 ? -20.531 28.859 17.656 1 95.5 350 ILE B CA 1
ATOM 8052 C C . ILE B 1 350 ? -20.094 30.062 18.484 1 95.5 350 ILE B C 1
ATOM 8054 O O . ILE B 1 350 ? -20.859 31 18.688 1 95.5 350 ILE B O 1
ATOM 8058 N N . SER B 1 351 ? -18.875 30.062 18.969 1 95.12 351 SER B N 1
ATOM 8059 C CA . SER B 1 351 ? -18.375 31.188 19.766 1 95.12 351 SER B CA 1
ATOM 8060 C C . SER B 1 351 ? -16.859 31.266 19.688 1 95.12 351 SER B C 1
ATOM 8062 O O . SER B 1 351 ? -16.188 30.297 19.344 1 95.12 351 SER B O 1
ATOM 8064 N N . TYR B 1 352 ? -16.344 32.5 19.906 1 97.62 352 TYR B N 1
ATOM 8065 C CA . TYR B 1 352 ? -14.898 32.656 19.969 1 97.62 352 TYR B CA 1
ATOM 8066 C C . TYR B 1 352 ? -14.508 33.781 20.953 1 97.62 352 TYR B C 1
ATOM 8068 O O . TYR B 1 352 ? -15.32 34.656 21.266 1 97.62 352 TYR B O 1
ATOM 8076 N N . HIS B 1 353 ? -13.398 33.656 21.516 1 98.12 353 HIS B N 1
ATOM 8077 C CA . HIS B 1 353 ? -12.711 34.688 22.281 1 98.12 353 HIS B CA 1
ATOM 8078 C C . HIS B 1 353 ? -11.281 34.875 21.781 1 98.12 353 HIS B C 1
ATOM 8080 O O . HIS B 1 353 ? -10.484 33.938 21.75 1 98.12 353 HIS B O 1
ATOM 8086 N N . SER B 1 354 ? -10.992 36.156 21.297 1 98.5 354 SER B N 1
ATOM 8087 C CA . SER B 1 354 ? -9.688 36.469 20.719 1 98.5 354 SER B CA 1
ATOM 8088 C C . SER B 1 354 ? -9.055 37.656 21.438 1 98.5 354 SER B C 1
ATOM 8090 O O . SER B 1 354 ? -9.734 38.656 21.766 1 98.5 354 SER B O 1
ATOM 8092 N N . LYS B 1 355 ? -7.734 37.5 21.672 1 98.25 355 LYS B N 1
ATOM 8093 C CA . LYS B 1 355 ? -6.988 38.562 22.344 1 98.25 355 LYS B CA 1
ATOM 8094 C C . LYS B 1 355 ? -5.566 38.656 21.797 1 98.25 355 LYS B C 1
ATOM 8096 O O . LYS B 1 355 ? -4.852 37.656 21.734 1 98.25 355 LYS B O 1
ATOM 8101 N N . GLU B 1 356 ? -5.199 39.844 21.391 1 98.38 356 GLU B N 1
ATOM 8102 C CA . GLU B 1 356 ? -3.818 40.062 20.969 1 98.38 356 GLU B CA 1
ATOM 8103 C C . GLU B 1 356 ? -2.982 40.625 22.125 1 98.38 356 GLU B C 1
ATOM 8105 O O . GLU B 1 356 ? -3.426 41.531 22.844 1 98.38 356 GLU B O 1
ATOM 8110 N N . VAL B 1 357 ? -1.8 40.062 22.312 1 97.94 357 VAL B N 1
ATOM 8111 C CA . VAL B 1 357 ? -0.9 40.469 23.391 1 97.94 357 VAL B CA 1
ATOM 8112 C C . VAL B 1 357 ? 0.475 40.812 22.812 1 97.94 357 VAL B C 1
ATOM 8114 O O . VAL B 1 357 ? 1.048 40 22.062 1 97.94 357 VAL B O 1
ATOM 8117 N N . ASP B 1 358 ? 0.971 41.938 23.109 1 97.31 358 ASP B N 1
ATOM 8118 C CA . ASP B 1 358 ? 2.352 42.281 22.797 1 97.31 358 ASP B CA 1
ATOM 8119 C C . ASP B 1 358 ? 3.303 41.844 23.906 1 97.31 358 ASP B C 1
ATOM 8121 O O . ASP B 1 358 ? 3.266 42.375 25.016 1 97.31 358 ASP B O 1
ATOM 8125 N N . LEU B 1 359 ? 4.203 40.969 23.609 1 97.25 359 LEU B N 1
ATOM 8126 C CA . LEU B 1 359 ? 5.074 40.344 24.609 1 97.25 359 LEU B CA 1
ATOM 8127 C C . LEU B 1 359 ? 6.047 41.375 25.188 1 97.25 359 LEU B C 1
ATOM 8129 O O . LEU B 1 359 ? 6.559 41.188 26.297 1 97.25 359 LEU B O 1
ATOM 8133 N N . TYR B 1 360 ? 6.363 42.406 24.438 1 95.62 360 TYR B N 1
ATOM 8134 C CA . TYR B 1 360 ? 7.277 43.438 24.938 1 95.62 360 TYR B CA 1
ATOM 8135 C C . TYR B 1 360 ? 6.578 44.375 25.938 1 95.62 360 TYR B C 1
ATOM 8137 O O . TYR B 1 360 ? 7.223 44.906 26.828 1 95.62 360 TYR B O 1
ATOM 8145 N N . GLU B 1 361 ? 5.258 44.406 25.844 1 95.62 361 GLU B N 1
ATOM 8146 C CA . GLU B 1 361 ? 4.477 45.281 26.734 1 95.62 361 GLU B CA 1
ATOM 8147 C C . GLU B 1 361 ? 3.92 44.469 27.922 1 95.62 361 GLU B C 1
ATOM 8149 O O . GLU B 1 361 ? 3.74 45.031 29.016 1 95.62 361 GLU B O 1
ATOM 8154 N N . SER B 1 362 ? 3.564 43.281 27.609 1 95.88 362 SER B N 1
ATOM 8155 C CA . SER B 1 362 ? 2.924 42.438 28.625 1 95.88 362 SER B CA 1
ATOM 8156 C C . SER B 1 362 ? 3.572 41.062 28.703 1 95.88 362 SER B C 1
ATOM 8158 O O . SER B 1 362 ? 2.938 40.062 28.391 1 95.88 362 SER B O 1
ATOM 8160 N N . PRO B 1 363 ? 4.762 41 29.25 1 95.75 363 PRO B N 1
ATOM 8161 C CA . PRO B 1 363 ? 5.488 39.719 29.281 1 95.75 363 PRO B CA 1
ATOM 8162 C C . PRO B 1 363 ? 5.055 38.844 30.453 1 95.75 363 PRO B C 1
ATOM 8164 O O . PRO B 1 363 ? 5.566 37.719 30.594 1 95.75 363 PRO B O 1
ATOM 8167 N N . LYS B 1 364 ? 4.113 39.281 31.266 1 96.62 364 LYS B N 1
ATOM 8168 C CA . LYS B 1 364 ? 3.67 38.531 32.438 1 96.62 364 LYS B CA 1
ATOM 8169 C C . LYS B 1 364 ? 2.156 38.344 32.438 1 96.62 364 LYS B C 1
ATOM 8171 O O . LYS B 1 364 ? 1.415 39.25 32.031 1 96.62 364 LYS B O 1
ATOM 8176 N N . PHE B 1 365 ? 1.72 37.25 32.812 1 96.44 365 PHE B N 1
ATOM 8177 C CA . PHE B 1 365 ? 0.311 36.906 33 1 96.44 365 PHE B CA 1
ATOM 8178 C C . PHE B 1 365 ? 0.133 35.969 34.188 1 96.44 365 PHE B C 1
ATOM 8180 O O . PHE B 1 365 ? 0.488 34.781 34.094 1 96.44 365 PHE B O 1
ATOM 8187 N N . GLY B 1 366 ? -0.43 36.438 35.312 1 93.62 366 GLY B N 1
ATOM 8188 C CA . GLY B 1 366 ? -0.419 35.656 36.531 1 93.62 366 GLY B CA 1
ATOM 8189 C C . GLY B 1 366 ? 0.979 35.312 37 1 93.62 366 GLY B C 1
ATOM 8190 O O . GLY B 1 366 ? 1.827 36.188 37.156 1 93.62 366 GLY B O 1
ATOM 8191 N N . ASP B 1 367 ? 1.231 33.969 37.125 1 93 367 ASP B N 1
ATOM 8192 C CA . ASP B 1 367 ? 2.531 33.5 37.594 1 93 367 ASP B CA 1
ATOM 8193 C C . ASP B 1 367 ? 3.459 33.156 36.438 1 93 367 ASP B C 1
ATOM 8195 O O . ASP B 1 367 ? 4.641 32.875 36.625 1 93 367 ASP B O 1
ATOM 8199 N N . ALA B 1 368 ? 2.953 33.312 35.281 1 95.38 368 ALA B N 1
ATOM 8200 C CA . ALA B 1 368 ? 3.74 32.969 34.094 1 95.38 368 ALA B CA 1
ATOM 8201 C C . ALA B 1 368 ? 4.41 34.188 33.5 1 95.38 368 ALA B C 1
ATOM 8203 O O . ALA B 1 368 ? 3.824 35.281 33.469 1 95.38 368 ALA B O 1
ATOM 8204 N N . GLU B 1 369 ? 5.656 34.031 33.062 1 96 369 GLU B N 1
ATOM 8205 C CA . GLU B 1 369 ? 6.422 35.125 32.5 1 96 369 GLU B CA 1
ATOM 8206 C C . GLU B 1 369 ? 7.355 34.656 31.406 1 96 369 GLU B C 1
ATOM 8208 O O . GLU B 1 369 ? 7.973 33.594 31.531 1 96 369 GLU B O 1
ATOM 8213 N N . VAL B 1 370 ? 7.41 35.438 30.312 1 96.38 370 VAL B N 1
ATOM 8214 C CA . VAL B 1 370 ? 8.375 35.156 29.25 1 96.38 370 VAL B CA 1
ATOM 8215 C C . VAL B 1 370 ? 9.578 36.094 29.391 1 96.38 370 VAL B C 1
ATOM 8217 O O . VAL B 1 370 ? 9.523 37.062 30.109 1 96.38 370 VAL B O 1
ATOM 8220 N N . CYS B 1 371 ? 10.664 35.75 28.719 1 93.56 371 CYS B N 1
ATOM 8221 C CA . CYS B 1 371 ? 11.867 36.562 28.781 1 93.56 371 CYS B CA 1
ATOM 8222 C C . CYS B 1 371 ? 11.656 37.906 28.078 1 93.56 371 CYS B C 1
ATOM 8224 O O . CYS B 1 371 ? 10.82 38 27.172 1 93.56 371 CYS B O 1
ATOM 8226 N N . ASP B 1 372 ? 12.422 38.844 28.469 1 89.19 372 ASP B N 1
ATOM 8227 C CA . ASP B 1 372 ? 12.266 40.219 28 1 89.19 372 ASP B CA 1
ATOM 8228 C C . ASP B 1 372 ? 12.664 40.344 26.531 1 89.19 372 ASP B C 1
ATOM 8230 O O . ASP B 1 372 ? 12.258 41.281 25.859 1 89.19 372 ASP B O 1
ATOM 8234 N N . ARG B 1 373 ? 13.555 39.438 26.172 1 89.75 373 ARG B N 1
ATOM 8235 C CA . ARG B 1 373 ? 13.891 39.375 24.75 1 89.75 373 ARG B CA 1
ATOM 8236 C C . ARG B 1 373 ? 14.039 37.938 24.266 1 89.75 373 ARG B C 1
ATOM 8238 O O . ARG B 1 373 ? 14.461 37.062 25.031 1 89.75 373 ARG B O 1
ATOM 8245 N N . PRO B 1 374 ? 13.734 37.75 22.938 1 93.5 374 PRO B N 1
ATOM 8246 C CA . PRO B 1 374 ? 13.953 36.438 22.328 1 93.5 374 PRO B CA 1
ATOM 8247 C C . PRO B 1 374 ? 15.414 36.188 21.953 1 93.5 374 PRO B C 1
ATOM 8249 O O . PRO B 1 374 ? 16.141 37.125 21.641 1 93.5 374 PRO B O 1
ATOM 8252 N N . TYR B 1 375 ? 15.852 34.938 22.016 1 90.06 375 TYR B N 1
ATOM 8253 C CA . TYR B 1 375 ? 17.172 34.5 21.578 1 90.06 375 TYR B CA 1
ATOM 8254 C C . TYR B 1 375 ? 17.094 33.219 20.75 1 90.06 375 TYR B C 1
ATOM 8256 O O . TYR B 1 375 ? 16.266 32.344 21.016 1 90.06 375 TYR B O 1
ATOM 8264 N N . VAL B 1 376 ? 17.969 33.156 19.797 1 87.31 376 VAL B N 1
ATOM 8265 C CA . VAL B 1 376 ? 18.125 31.953 19 1 87.31 376 VAL B CA 1
ATOM 8266 C C . VAL B 1 376 ? 19.188 31.062 19.641 1 87.31 376 VAL B C 1
ATOM 8268 O O . VAL B 1 376 ? 20.281 31.516 19.953 1 87.31 376 VAL B O 1
ATOM 8271 N N . GLY B 1 377 ? 18.859 29.828 19.781 1 84.19 377 GLY B N 1
ATOM 8272 C CA . GLY B 1 377 ? 19.797 28.875 20.359 1 84.19 377 GLY B CA 1
ATOM 8273 C C . GLY B 1 377 ? 20.703 28.219 19.328 1 84.19 377 GLY B C 1
ATOM 8274 O O . GLY B 1 377 ? 20.328 28.094 18.172 1 84.19 377 GLY B O 1
ATOM 8275 N N . THR B 1 378 ? 21.797 27.672 19.781 1 74.12 378 THR B N 1
ATOM 8276 C CA . THR B 1 378 ? 22.75 27.016 18.906 1 74.12 378 THR B CA 1
ATOM 8277 C C . THR B 1 378 ? 22.188 25.703 18.359 1 74.12 378 THR B C 1
ATOM 8279 O O . THR B 1 378 ? 22.547 25.281 17.266 1 74.12 378 THR B O 1
ATOM 8282 N N . ALA B 1 379 ? 21.312 25.203 19.078 1 69.75 379 ALA B N 1
ATOM 8283 C CA . ALA B 1 379 ? 20.688 23.953 18.656 1 69.75 379 ALA B CA 1
ATOM 8284 C C . ALA B 1 379 ? 19.891 24.141 17.375 1 69.75 379 ALA B C 1
ATOM 8286 O O . ALA B 1 379 ? 19.703 23.203 16.609 1 69.75 379 ALA B O 1
ATOM 8287 N N . LEU B 1 380 ? 19.469 25.266 17.109 1 73.25 380 LEU B N 1
ATOM 8288 C CA . LEU B 1 380 ? 18.719 25.594 15.898 1 73.25 380 LEU B CA 1
ATOM 8289 C C . LEU B 1 380 ? 19.609 25.531 14.664 1 73.25 380 LEU B C 1
ATOM 8291 O O . LEU B 1 380 ? 19.172 25.109 13.594 1 73.25 380 LEU B O 1
ATOM 8295 N N . THR B 1 381 ? 20.812 25.828 14.891 1 64.12 381 THR B N 1
ATOM 8296 C CA . THR B 1 381 ? 21.703 25.938 13.75 1 64.12 381 THR B CA 1
ATOM 8297 C C . THR B 1 381 ? 22.172 24.562 13.297 1 64.12 381 THR B C 1
ATOM 8299 O O . THR B 1 381 ? 22.562 24.375 12.141 1 64.12 381 THR B O 1
ATOM 8302 N N . ALA B 1 382 ? 22.016 23.609 14.156 1 57.94 382 ALA B N 1
ATOM 8303 C CA . ALA B 1 382 ? 22.453 22.25 13.836 1 57.94 382 ALA B CA 1
ATOM 8304 C C . ALA B 1 382 ? 21.359 21.484 13.109 1 57.94 382 ALA B C 1
ATOM 8306 O O . ALA B 1 382 ? 21.641 20.484 12.43 1 57.94 382 ALA B O 1
ATOM 8307 N N . GLY B 1 383 ? 20.25 22.031 13.164 1 58.12 383 GLY B N 1
ATOM 8308 C CA . GLY B 1 383 ? 19.141 21.328 12.539 1 58.12 383 GLY B CA 1
ATOM 8309 C C . GLY B 1 383 ? 18.578 20.219 13.406 1 58.12 383 GLY B C 1
ATOM 8310 O O . GLY B 1 383 ? 19.203 19.828 14.398 1 58.12 383 GLY B O 1
ATOM 8311 N N . ALA B 1 384 ? 17.406 19.719 13.008 1 53.62 384 ALA B N 1
ATOM 8312 C CA . ALA B 1 384 ? 16.781 18.609 13.734 1 53.62 384 ALA B CA 1
ATOM 8313 C C . ALA B 1 384 ? 17.344 17.266 13.297 1 53.62 384 ALA B C 1
ATOM 8315 O O . ALA B 1 384 ? 18.016 17.172 12.266 1 53.62 384 ALA B O 1
ATOM 8316 N N . GLU B 1 385 ? 17.156 16.203 14.023 1 42.56 385 GLU B N 1
ATOM 8317 C CA . GLU B 1 385 ? 17.688 14.859 13.812 1 42.56 385 GLU B CA 1
ATOM 8318 C C . GLU B 1 385 ? 17.375 14.359 12.406 1 42.56 385 GLU B C 1
ATOM 8320 O O . GLU B 1 385 ? 18.203 13.664 11.789 1 42.56 385 GLU B O 1
ATOM 8325 N N . ASP B 1 386 ? 16.266 14.797 11.922 1 41.62 386 ASP B N 1
ATOM 8326 C CA . ASP B 1 386 ? 15.859 14.266 10.617 1 41.62 386 ASP B CA 1
ATOM 8327 C C . ASP B 1 386 ? 16.203 15.242 9.5 1 41.62 386 ASP B C 1
ATOM 8329 O O . ASP B 1 386 ? 15.805 15.039 8.352 1 41.62 386 ASP B O 1
ATOM 8333 N N . GLY B 1 387 ? 16.891 16.25 9.844 1 46.22 387 GLY B N 1
ATOM 8334 C CA . GLY B 1 387 ? 17.359 17.25 8.883 1 46.22 387 GLY B CA 1
ATOM 8335 C C . GLY B 1 387 ? 18.594 18 9.344 1 46.22 387 GLY B C 1
ATOM 8336 O O . GLY B 1 387 ? 18.531 19.203 9.617 1 46.22 387 GLY B O 1
ATOM 8337 N N . LYS B 1 388 ? 19.672 17.297 9.445 1 49.62 388 LYS B N 1
ATOM 8338 C CA . LYS B 1 388 ? 20.906 17.828 9.984 1 49.62 388 LYS B CA 1
ATOM 8339 C C . LYS B 1 388 ? 21.641 18.688 8.953 1 49.62 388 LYS B C 1
ATOM 8341 O O . LYS B 1 388 ? 21.688 18.344 7.77 1 49.62 388 LYS B O 1
ATOM 8346 N N . THR B 1 389 ? 21.875 19.734 9.461 1 42.59 389 THR B N 1
ATOM 8347 C CA . THR B 1 389 ? 22.781 20.531 8.633 1 42.59 389 THR B CA 1
ATOM 8348 C C . THR B 1 389 ? 24.156 19.891 8.555 1 42.59 389 THR B C 1
ATOM 8350 O O . THR B 1 389 ? 24.75 19.547 9.578 1 42.59 389 THR B O 1
ATOM 8353 N N . PRO B 1 390 ? 24.688 19.438 7.488 1 41.31 390 PRO B N 1
ATOM 8354 C CA . PRO B 1 390 ? 25.891 18.609 7.301 1 41.31 390 PRO B CA 1
ATOM 8355 C C . PRO B 1 390 ? 27.062 19.078 8.148 1 41.31 390 PRO B C 1
ATOM 8357 O O . PRO B 1 390 ? 27.875 18.266 8.602 1 41.31 390 PRO B O 1
ATOM 8360 N N . VAL B 1 391 ? 27.25 20.375 8.523 1 36.56 391 VAL B N 1
ATOM 8361 C CA . VAL B 1 391 ? 28.5 20.812 9.117 1 36.56 391 VAL B CA 1
ATOM 8362 C C . VAL B 1 391 ? 28.281 21.141 10.594 1 36.56 391 VAL B C 1
ATOM 8364 O O . VAL B 1 391 ? 29.062 20.75 11.453 1 36.56 391 VAL B O 1
ATOM 8367 N N . LEU B 1 392 ? 27.281 21.688 10.898 1 41.34 392 LEU B N 1
ATOM 8368 C CA . LEU B 1 392 ? 27.172 22.219 12.258 1 41.34 392 LEU B CA 1
ATOM 8369 C C . LEU B 1 392 ? 26.688 21.141 13.219 1 41.34 392 LEU B C 1
ATOM 8371 O O . LEU B 1 392 ? 26.906 21.234 14.422 1 41.34 392 LEU B O 1
ATOM 8375 N N . ASN B 1 393 ? 26.219 20.062 12.656 1 40.75 393 ASN B N 1
ATOM 8376 C CA . ASN B 1 393 ? 25.625 19.031 13.5 1 40.75 393 ASN B CA 1
ATOM 8377 C C . ASN B 1 393 ? 26.703 18.219 14.227 1 40.75 393 ASN B C 1
ATOM 8379 O O . ASN B 1 393 ? 26.391 17.469 15.148 1 40.75 393 ASN B O 1
ATOM 8383 N N . TRP B 1 394 ? 27.953 18.375 13.719 1 40.88 394 TRP B N 1
ATOM 8384 C CA . TRP B 1 394 ? 29.016 17.578 14.336 1 40.88 394 TRP B CA 1
ATOM 8385 C C . TRP B 1 394 ? 29.781 18.406 15.359 1 40.88 394 TRP B C 1
ATOM 8387 O O . TRP B 1 394 ? 30.562 17.875 16.141 1 40.88 394 TRP B O 1
ATOM 8397 N N . ALA B 1 395 ? 29.734 19.734 15.328 1 44.22 395 ALA B N 1
ATOM 8398 C CA . ALA B 1 395 ? 30.547 20.531 16.234 1 44.22 395 ALA B CA 1
ATOM 8399 C C . ALA B 1 395 ? 29.984 20.516 17.641 1 44.22 395 ALA B C 1
ATOM 8401 O O . ALA B 1 395 ? 28.797 20.797 17.844 1 44.22 395 ALA B O 1
ATOM 8402 N N . PRO B 1 396 ? 30.891 20.25 18.594 1 49.16 396 PRO B N 1
ATOM 8403 C CA . PRO B 1 396 ? 30.516 20.328 20.016 1 49.16 396 PRO B CA 1
ATOM 8404 C C . PRO B 1 396 ? 29.969 21.703 20.391 1 49.16 396 PRO B C 1
ATOM 8406 O O . PRO B 1 396 ? 30.328 22.719 19.781 1 49.16 396 PRO B O 1
ATOM 8409 N N . PHE B 1 397 ? 28.766 21.953 20.953 1 47.72 397 PHE B N 1
ATOM 8410 C CA . PHE B 1 397 ? 28.109 23.156 21.438 1 47.72 397 PHE B CA 1
ATOM 8411 C C . PHE B 1 397 ? 27.031 23.609 20.469 1 47.72 397 PHE B C 1
ATOM 8413 O O . PHE B 1 397 ? 26.172 24.422 20.828 1 47.72 397 PHE B O 1
ATOM 8420 N N . PHE B 1 398 ? 27.141 22.922 19.25 1 44.84 398 PHE B N 1
ATOM 8421 C CA . PHE B 1 398 ? 26.141 23.312 18.266 1 44.84 398 PHE B CA 1
ATOM 8422 C C . PHE B 1 398 ? 25.156 22.188 18.016 1 44.84 398 PHE B C 1
ATOM 8424 O O . PHE B 1 398 ? 24.016 22.422 17.609 1 44.84 398 PHE B O 1
ATOM 8431 N N . ALA B 1 399 ? 25.578 21.031 18.422 1 47.94 399 ALA B N 1
ATOM 8432 C CA . ALA B 1 399 ? 24.75 19.844 18.172 1 47.94 399 ALA B CA 1
ATOM 8433 C C . ALA B 1 399 ? 23.547 19.828 19.109 1 47.94 399 ALA B C 1
ATOM 8435 O O . ALA B 1 399 ? 23.562 20.453 20.172 1 47.94 399 ALA B O 1
ATOM 8436 N N . GLU B 1 400 ? 22.484 19.188 18.688 1 61.41 400 GLU B N 1
ATOM 8437 C CA . GLU B 1 400 ? 21.328 18.969 19.547 1 61.41 400 GLU B CA 1
ATOM 8438 C C . GLU B 1 400 ? 21.719 18.234 20.812 1 61.41 400 GLU B C 1
ATOM 8440 O O . GLU B 1 400 ? 22.578 17.359 20.797 1 61.41 400 GLU B O 1
ATOM 8445 N N . GLY B 1 401 ? 21.125 18.672 21.984 1 56.59 401 GLY B N 1
ATOM 8446 C CA . GLY B 1 401 ? 21.281 17.938 23.219 1 56.59 401 GLY B CA 1
ATOM 8447 C C . GLY B 1 401 ? 22.453 18.422 24.062 1 56.59 401 GLY B C 1
ATOM 8448 O O . GLY B 1 401 ? 23.047 17.641 24.812 1 56.59 401 GLY B O 1
ATOM 8449 N N . TRP B 1 402 ? 22.859 19.625 23.672 1 58.22 402 TRP B N 1
ATOM 8450 C CA . TRP B 1 402 ? 23.953 20.172 24.469 1 58.22 402 TRP B CA 1
ATOM 8451 C C . TRP B 1 402 ? 23.5 21.422 25.234 1 58.22 402 TRP B C 1
ATOM 8453 O O . TRP B 1 402 ? 23.844 22.547 24.859 1 58.22 402 TRP B O 1
ATOM 8463 N N . PRO B 1 403 ? 22.766 21.172 26.344 1 69.31 403 PRO B N 1
ATOM 8464 C CA . PRO B 1 403 ? 22.312 22.328 27.141 1 69.31 403 PRO B CA 1
ATOM 8465 C C . PRO B 1 403 ? 23.453 22.969 27.938 1 69.31 403 PRO B C 1
ATOM 8467 O O . PRO B 1 403 ? 24.484 22.328 28.188 1 69.31 403 PRO B O 1
ATOM 8470 N N . ARG B 1 404 ? 23.219 24.219 28.234 1 65.12 404 ARG B N 1
ATOM 8471 C CA . ARG B 1 404 ? 24.078 24.906 29.203 1 65.12 404 ARG B CA 1
ATOM 8472 C C . ARG B 1 404 ? 23.797 24.406 30.609 1 65.12 404 ARG B C 1
ATOM 8474 O O . ARG B 1 404 ? 22.641 24.328 31.031 1 65.12 404 ARG B O 1
ATOM 8481 N N . TRP B 1 405 ? 24.859 24.016 31.234 1 65.5 405 TRP B N 1
ATOM 8482 C CA . TRP B 1 405 ? 24.656 23.438 32.562 1 65.5 405 TRP B CA 1
ATOM 8483 C C . TRP B 1 405 ? 25.047 24.438 33.656 1 65.5 405 TRP B C 1
ATOM 8485 O O . TRP B 1 405 ? 24.672 24.266 34.812 1 65.5 405 TRP B O 1
ATOM 8495 N N . PHE B 1 406 ? 25.625 25.516 33.219 1 65.88 406 PHE B N 1
ATOM 8496 C CA . PHE B 1 406 ? 26.047 26.484 34.219 1 65.88 406 PHE B CA 1
ATOM 8497 C C . PHE B 1 406 ? 25.453 27.844 33.938 1 65.88 406 PHE B C 1
ATOM 8499 O O . PHE B 1 406 ? 25.219 28.203 32.781 1 65.88 406 PHE B O 1
ATOM 8506 N N . PHE B 1 407 ? 25.188 28.734 35.062 1 59.88 407 PHE B N 1
ATOM 8507 C CA . PHE B 1 407 ? 24.641 30.094 34.969 1 59.88 407 PHE B CA 1
ATOM 8508 C C . PHE B 1 407 ? 23.297 30.094 34.25 1 59.88 407 PHE B C 1
ATOM 8510 O O . PHE B 1 407 ? 23.094 30.875 33.344 1 59.88 407 PHE B O 1
ATOM 8517 N N . THR B 1 408 ? 22.578 29.141 34.594 1 73.12 408 THR B N 1
ATOM 8518 C CA . THR B 1 408 ? 21.281 28.938 33.938 1 73.12 408 THR B CA 1
ATOM 8519 C C . THR B 1 408 ? 20.188 29.734 34.656 1 73.12 408 THR B C 1
ATOM 8521 O O . THR B 1 408 ? 19 29.5 34.469 1 73.12 408 THR B O 1
ATOM 8524 N N . GLY B 1 409 ? 20.594 30.625 35.438 1 65.62 409 GLY B N 1
ATOM 8525 C CA . GLY B 1 409 ? 19.656 31.375 36.25 1 65.62 409 GLY B CA 1
ATOM 8526 C C . GLY B 1 409 ? 18.906 32.469 35.5 1 65.62 409 GLY B C 1
ATOM 8527 O O . GLY B 1 409 ? 17.859 32.938 35.969 1 65.62 409 GLY B O 1
ATOM 8528 N N . GLY B 1 410 ? 19.281 32.719 34.469 1 75.25 410 GLY B N 1
ATOM 8529 C CA . GLY B 1 410 ? 18.594 33.719 33.688 1 75.25 410 GLY B CA 1
ATOM 8530 C C . GLY B 1 410 ? 17.312 33.219 33.031 1 75.25 410 GLY B C 1
ATOM 8531 O O . GLY B 1 410 ? 16.984 32.031 33.156 1 75.25 410 GLY B O 1
ATOM 8532 N N . CYS B 1 411 ? 16.656 34.156 32.5 1 86.5 411 CYS B N 1
ATOM 8533 C CA . CYS B 1 411 ? 15.328 33.875 31.969 1 86.5 411 CYS B CA 1
ATOM 8534 C C . CYS B 1 411 ? 15.406 32.875 30.828 1 86.5 411 CYS B C 1
ATOM 8536 O O . CYS B 1 411 ? 14.484 32.094 30.594 1 86.5 411 CYS B O 1
ATOM 8538 N N . GLN B 1 412 ? 16.625 32.719 30.203 1 88 412 GLN B N 1
ATOM 8539 C CA . GLN B 1 412 ? 16.812 31.812 29.078 1 88 412 GLN B CA 1
ATOM 8540 C C . GLN B 1 412 ? 17.297 30.438 29.562 1 88 412 GLN B C 1
ATOM 8542 O O . GLN B 1 412 ? 17.391 29.5 28.766 1 88 412 GLN B O 1
ATOM 8547 N N . GLY B 1 413 ? 17.625 30.344 30.703 1 85.19 413 GLY B N 1
ATOM 8548 C CA . GLY B 1 413 ? 17.953 29.078 31.328 1 85.19 413 GLY B CA 1
ATOM 8549 C C . GLY B 1 413 ? 19.109 28.359 30.641 1 85.19 413 GLY B C 1
ATOM 8550 O O . GLY B 1 413 ? 20.188 28.922 30.469 1 85.19 413 GLY B O 1
ATOM 8551 N N . HIS B 1 414 ? 18.797 27.203 30.062 1 80.5 414 HIS B N 1
ATOM 8552 C CA . HIS B 1 414 ? 19.812 26.281 29.578 1 80.5 414 HIS B CA 1
ATOM 8553 C C . HIS B 1 414 ? 20.172 26.562 28.125 1 80.5 414 HIS B C 1
ATOM 8555 O O . HIS B 1 414 ? 21.016 25.875 27.547 1 80.5 414 HIS B O 1
ATOM 8561 N N . LYS B 1 415 ? 19.625 27.578 27.453 1 85.94 415 LYS B N 1
ATOM 8562 C CA . LYS B 1 415 ? 19.875 27.844 26.047 1 85.94 415 LYS B CA 1
ATOM 8563 C C . LYS B 1 415 ? 21.297 28.359 25.828 1 85.94 415 LYS B C 1
ATOM 8565 O O . LYS B 1 415 ? 21.75 29.266 26.531 1 85.94 415 LYS B O 1
ATOM 8570 N N . ARG B 1 416 ? 21.891 27.688 24.938 1 78.12 416 ARG B N 1
ATOM 8571 C CA . ARG B 1 416 ? 23.109 28.281 24.375 1 78.12 416 ARG B CA 1
ATOM 8572 C C . ARG B 1 416 ? 22.797 29.234 23.234 1 78.12 416 ARG B C 1
ATOM 8574 O O . ARG B 1 416 ? 22.281 28.812 22.203 1 78.12 416 ARG B O 1
ATOM 8581 N N . ILE B 1 417 ? 23.109 30.438 23.484 1 79.31 417 ILE B N 1
ATOM 8582 C CA . ILE B 1 417 ? 22.688 31.5 22.578 1 79.31 417 ILE B CA 1
ATOM 8583 C C . ILE B 1 417 ? 23.703 31.656 21.453 1 79.31 417 ILE B C 1
ATOM 8585 O O . ILE B 1 417 ? 24.906 31.734 21.688 1 79.31 417 ILE B O 1
ATOM 8589 N N . VAL B 1 418 ? 23.25 31.625 20.312 1 71.31 418 VAL B N 1
ATOM 8590 C CA . VAL B 1 418 ? 24.109 31.875 19.172 1 71.31 418 VAL B CA 1
ATOM 8591 C C . VAL B 1 418 ? 24.781 33.25 19.312 1 71.31 418 VAL B C 1
ATOM 8593 O O . VAL B 1 418 ? 24.094 34.25 19.531 1 71.31 418 VAL B O 1
ATOM 8596 N N . GLY B 1 419 ? 26.031 33.375 19.219 1 66.31 419 GLY B N 1
ATOM 8597 C CA . GLY B 1 419 ? 26.781 34.625 19.375 1 66.31 419 GLY B CA 1
ATOM 8598 C C . GLY B 1 419 ? 26.797 35.125 20.812 1 66.31 419 GLY B C 1
ATOM 8599 O O . GLY B 1 419 ? 27.094 36.312 21.047 1 66.31 419 GLY B O 1
ATOM 8600 N N . PHE B 1 420 ? 26.328 34.406 21.625 1 71.19 420 PHE B N 1
ATOM 8601 C CA . PHE B 1 420 ? 26.297 34.75 23.047 1 71.19 420 PHE B CA 1
ATOM 8602 C C . PHE B 1 420 ? 25.297 35.844 23.328 1 71.19 420 PHE B C 1
ATOM 8604 O O . PHE B 1 420 ? 24.766 36.469 22.391 1 71.19 420 PHE B O 1
ATOM 8611 N N . LYS B 1 421 ? 25.125 36.094 24.453 1 77 421 LYS B N 1
ATOM 8612 C CA . LYS B 1 421 ? 24.078 37 24.938 1 77 421 LYS B CA 1
ATOM 8613 C C . LYS B 1 421 ? 24.375 38.438 24.531 1 77 421 LYS B C 1
ATOM 8615 O O . LYS B 1 421 ? 23.453 39.281 24.422 1 77 421 LYS B O 1
ATOM 8620 N N . TYR B 1 422 ? 25.547 38.719 24.156 1 73.44 422 TYR B N 1
ATOM 8621 C CA . TYR B 1 422 ? 25.891 40.125 23.938 1 73.44 422 TYR B CA 1
ATOM 8622 C C . TYR B 1 422 ? 26.016 40.406 22.438 1 73.44 422 TYR B C 1
ATOM 8624 O O . TYR B 1 422 ? 25.797 41.531 22 1 73.44 422 TYR B O 1
ATOM 8632 N N . LEU B 1 423 ? 26.312 39.5 21.719 1 77.38 423 LEU B N 1
ATOM 8633 C CA . LEU B 1 423 ? 26.531 39.75 20.297 1 77.38 423 LEU B CA 1
ATOM 8634 C C . LEU B 1 423 ? 25.219 39.625 19.516 1 77.38 423 LEU B C 1
ATOM 8636 O O . LEU B 1 423 ? 25 40.344 18.547 1 77.38 423 LEU B O 1
ATOM 8640 N N . GLN B 1 424 ? 24.359 38.719 19.922 1 81.38 424 GLN B N 1
ATOM 8641 C CA . GLN B 1 424 ? 23.141 38.469 19.172 1 81.38 424 GLN B CA 1
ATOM 8642 C C . GLN B 1 424 ? 22.25 39.719 19.125 1 81.38 424 GLN B C 1
ATOM 8644 O O . GLN B 1 424 ? 21.656 40.031 18.094 1 81.38 424 GLN B O 1
ATOM 8649 N N . PRO B 1 425 ? 22.234 40.469 20.156 1 84.12 425 PRO B N 1
ATOM 8650 C CA . PRO B 1 425 ? 21.375 41.656 20.109 1 84.12 425 PRO B CA 1
ATOM 8651 C C . PRO B 1 425 ? 21.859 42.688 19.109 1 84.12 425 PRO B C 1
ATOM 8653 O O . PRO B 1 425 ? 21.062 43.5 18.625 1 84.12 425 PRO B O 1
ATOM 8656 N N . ILE B 1 426 ? 23.031 42.656 18.875 1 81.75 426 ILE B N 1
ATOM 8657 C CA . ILE B 1 426 ? 23.594 43.594 17.922 1 81.75 426 ILE B CA 1
ATOM 8658 C C . ILE B 1 426 ? 23.219 43.156 16.5 1 81.75 426 ILE B C 1
ATOM 8660 O O . ILE B 1 426 ? 22.812 44 15.68 1 81.75 426 ILE B O 1
ATOM 8664 N N . VAL B 1 427 ? 23.266 41.969 16.297 1 81.06 427 VAL B N 1
ATOM 8665 C CA . VAL B 1 427 ? 23.016 41.438 14.953 1 81.06 427 VAL B CA 1
ATOM 8666 C C . VAL B 1 427 ? 21.531 41.219 14.742 1 81.06 427 VAL B C 1
ATOM 8668 O O . VAL B 1 427 ? 21.016 41.406 13.625 1 81.06 427 VAL B O 1
ATOM 8671 N N . LEU B 1 428 ? 20.906 40.938 15.852 1 89.06 428 LEU B N 1
ATOM 8672 C CA . LEU B 1 428 ? 19.469 40.656 15.828 1 89.06 428 LEU B CA 1
ATOM 8673 C C . LEU B 1 428 ? 18.75 41.469 16.922 1 89.06 428 LEU B C 1
ATOM 8675 O O . LEU B 1 428 ? 18.375 40.906 17.953 1 89.06 428 LEU B O 1
ATOM 8679 N N . PRO B 1 429 ? 18.578 42.688 16.578 1 90.5 429 PRO B N 1
ATOM 8680 C CA . PRO B 1 429 ? 17.828 43.469 17.578 1 90.5 429 PRO B CA 1
ATOM 8681 C C . PRO B 1 429 ? 16.453 42.875 17.875 1 90.5 429 PRO B C 1
ATOM 8683 O O . PRO B 1 429 ? 15.867 42.219 17.016 1 90.5 429 PRO B O 1
ATOM 8686 N N . LYS B 1 430 ? 15.93 43.125 19.031 1 91.19 430 LYS B N 1
ATOM 8687 C CA . LYS B 1 430 ? 14.68 42.5 19.484 1 91.19 430 LYS B CA 1
ATOM 8688 C C . LYS B 1 430 ? 13.516 42.906 18.594 1 91.19 430 LYS B C 1
ATOM 8690 O O . LYS B 1 430 ? 12.562 42.156 18.422 1 91.19 430 LYS B O 1
ATOM 8695 N N . SER B 1 431 ? 13.656 44.094 17.953 1 91.62 431 SER B N 1
ATOM 8696 C CA . SER B 1 431 ? 12.586 44.594 17.109 1 91.62 431 SER B CA 1
ATOM 8697 C C . SER B 1 431 ? 12.391 43.719 15.867 1 91.62 431 SER B C 1
ATOM 8699 O O . SER B 1 431 ? 11.344 43.781 15.219 1 91.62 431 SER B O 1
ATOM 8701 N N . LYS B 1 432 ? 13.344 42.938 15.562 1 94.5 432 LYS B N 1
ATOM 8702 C CA . LYS B 1 432 ? 13.25 42.094 14.375 1 94.5 432 LYS B CA 1
ATOM 8703 C C . LYS B 1 432 ? 12.422 40.844 14.641 1 94.5 432 LYS B C 1
ATOM 8705 O O . LYS B 1 432 ? 11.922 40.219 13.711 1 94.5 432 LYS B O 1
ATOM 8710 N N . PHE B 1 433 ? 12.305 40.5 15.906 1 96.06 433 PHE B N 1
ATOM 8711 C CA . PHE B 1 433 ? 11.648 39.25 16.281 1 96.06 433 PHE B CA 1
ATOM 8712 C C . PHE B 1 433 ? 10.133 39.438 16.359 1 96.06 433 PHE B C 1
ATOM 8714 O O . PHE B 1 433 ? 9.656 40.562 16.594 1 96.06 433 PHE B O 1
ATOM 8721 N N . PRO B 1 434 ? 9.383 38.406 16.125 1 97.12 434 PRO B N 1
ATOM 8722 C CA . PRO B 1 434 ? 7.949 38.5 16.375 1 97.12 434 PRO B CA 1
ATOM 8723 C C . PRO B 1 434 ? 7.633 38.75 17.859 1 97.12 434 PRO B C 1
ATOM 8725 O O . PRO B 1 434 ? 8.273 38.156 18.734 1 97.12 434 PRO B O 1
ATOM 8728 N N . HIS B 1 435 ? 6.637 39.625 18.141 1 97.19 435 HIS B N 1
ATOM 8729 C CA . HIS B 1 435 ? 6.352 39.938 19.531 1 97.19 435 HIS B CA 1
ATOM 8730 C C . HIS B 1 435 ? 4.867 40.188 19.75 1 97.19 435 HIS B C 1
ATOM 8732 O O . HIS B 1 435 ? 4.418 40.344 20.891 1 97.19 435 HIS B O 1
ATOM 8738 N N . LYS B 1 436 ? 4.086 40.281 18.719 1 97.38 436 LYS B N 1
ATOM 8739 C CA . LYS B 1 436 ? 2.635 40.344 18.844 1 97.38 436 LYS B CA 1
ATOM 8740 C C . LYS B 1 436 ? 1.994 38.969 18.688 1 97.38 436 LYS B C 1
ATOM 8742 O O . LYS B 1 436 ? 2.1 38.344 17.641 1 97.38 436 LYS B O 1
ATOM 8747 N N . LEU B 1 437 ? 1.303 38.562 19.766 1 97.75 437 LEU B N 1
ATOM 8748 C CA . LEU B 1 437 ? 0.729 37.25 19.812 1 97.75 437 LEU B CA 1
ATOM 8749 C C . LEU B 1 437 ? -0.795 37.281 19.812 1 97.75 437 LEU B C 1
ATOM 8751 O O . LEU B 1 437 ? -1.393 38 20.641 1 97.75 437 LEU B O 1
ATOM 8755 N N . LEU B 1 438 ? -1.373 36.594 18.859 1 98.12 438 LEU B N 1
ATOM 8756 C CA . LEU B 1 438 ? -2.826 36.469 18.828 1 98.12 438 LEU B CA 1
ATOM 8757 C C . LEU B 1 438 ? -3.283 35.188 19.484 1 98.12 438 LEU B C 1
ATOM 8759 O O . LEU B 1 438 ? -2.953 34.094 19.016 1 98.12 438 LEU B O 1
ATOM 8763 N N . PHE B 1 439 ? -4.008 35.281 20.609 1 98.25 439 PHE B N 1
ATOM 8764 C CA . PHE B 1 439 ? -4.645 34.156 21.281 1 98.25 439 PHE B CA 1
ATOM 8765 C C . PHE B 1 439 ? -6.086 34 20.812 1 98.25 439 PHE B C 1
ATOM 8767 O O . PHE B 1 439 ? -6.797 34.969 20.625 1 98.25 439 PHE B O 1
ATOM 8774 N N . GLN B 1 440 ? -6.453 32.781 20.609 1 98.56 440 GLN B N 1
ATOM 8775 C CA . GLN B 1 440 ? -7.84 32.469 20.25 1 98.56 440 GLN B CA 1
ATOM 8776 C C . GLN B 1 440 ? -8.312 31.172 20.875 1 98.56 440 GLN B C 1
ATOM 8778 O O . GLN B 1 440 ? -7.539 30.234 21 1 98.56 440 GLN B O 1
ATOM 8783 N N . SER B 1 441 ? -9.484 31.172 21.312 1 97.81 441 SER B N 1
ATOM 8784 C CA . SER B 1 441 ? -10.297 30 21.641 1 97.81 441 SER B CA 1
ATOM 8785 C C . SER B 1 441 ? -11.602 30 20.844 1 97.81 441 SER B C 1
ATOM 8787 O O . SER B 1 441 ? -12.383 30.938 20.922 1 97.81 441 SER B O 1
ATOM 8789 N N . ILE B 1 442 ? -11.797 28.969 20.031 1 97.94 442 ILE B N 1
ATOM 8790 C CA . ILE B 1 442 ? -12.953 28.906 19.141 1 97.94 442 ILE B CA 1
ATOM 8791 C C . ILE B 1 442 ? -13.734 27.625 19.391 1 97.94 442 ILE B C 1
ATOM 8793 O O . ILE B 1 442 ? -13.18 26.531 19.359 1 97.94 442 ILE B O 1
ATOM 8797 N N . ARG B 1 443 ? -14.969 27.781 19.625 1 96.5 443 ARG B N 1
ATOM 8798 C CA . ARG B 1 443 ? -15.852 26.641 19.828 1 96.5 443 ARG B CA 1
ATOM 8799 C C . ARG B 1 443 ? -16.75 26.422 18.609 1 96.5 443 ARG B C 1
ATOM 8801 O O . ARG B 1 443 ? -17.422 27.344 18.156 1 96.5 443 ARG B O 1
ATOM 8808 N N . ILE B 1 444 ? -16.75 25.297 18.094 1 96.75 444 ILE B N 1
ATOM 8809 C CA . ILE B 1 444 ? -17.656 24.828 17.062 1 96.75 444 ILE B CA 1
ATOM 8810 C C . ILE B 1 444 ? -18.359 23.547 17.516 1 96.75 444 ILE B C 1
ATOM 8812 O O . ILE B 1 444 ? -17.781 22.469 17.422 1 96.75 444 ILE B O 1
ATOM 8816 N N . GLY B 1 445 ? -19.578 23.719 17.875 1 93.5 445 GLY B N 1
ATOM 8817 C CA . GLY B 1 445 ? -20.266 22.578 18.438 1 93.5 445 GLY B CA 1
ATOM 8818 C C . GLY B 1 445 ? -19.578 22.031 19.688 1 93.5 445 GLY B C 1
ATOM 8819 O O . GLY B 1 445 ? -19.375 22.766 20.656 1 93.5 445 GLY B O 1
ATOM 8820 N N . GLU B 1 446 ? -19.172 20.781 19.547 1 93.31 446 GLU B N 1
ATOM 8821 C CA . GLU B 1 446 ? -18.594 20.094 20.703 1 93.31 446 GLU B CA 1
ATOM 8822 C C . GLU B 1 446 ? -17.062 20.125 20.641 1 93.31 446 GLU B C 1
ATOM 8824 O O . GLU B 1 446 ? -16.406 19.406 21.406 1 93.31 446 GLU B O 1
ATOM 8829 N N . THR B 1 447 ? -16.5 20.922 19.797 1 95.88 447 THR B N 1
ATOM 8830 C CA . THR B 1 447 ? -15.055 20.938 19.609 1 95.88 447 THR B CA 1
ATOM 8831 C C . THR B 1 447 ? -14.477 22.328 19.906 1 95.88 447 THR B C 1
ATOM 8833 O O . THR B 1 447 ? -15.008 23.328 19.453 1 95.88 447 THR B O 1
ATOM 8836 N N . LEU B 1 448 ? -13.461 22.328 20.766 1 96.5 448 LEU B N 1
ATOM 8837 C CA . LEU B 1 448 ? -12.68 23.531 21.016 1 96.5 448 LEU B CA 1
ATOM 8838 C C . LEU B 1 448 ? -11.406 23.547 20.172 1 96.5 448 LEU B C 1
ATOM 8840 O O . LEU B 1 448 ? -10.641 22.578 20.188 1 96.5 448 LEU B O 1
ATOM 8844 N N . ILE B 1 449 ? -11.234 24.641 19.406 1 97.56 449 ILE B N 1
ATOM 8845 C CA . ILE B 1 449 ? -10.023 24.844 18.609 1 97.56 449 ILE B CA 1
ATOM 8846 C C . ILE B 1 449 ? -9.164 25.922 19.234 1 97.56 449 ILE B C 1
ATOM 8848 O O . ILE B 1 449 ? -9.656 27 19.578 1 97.56 449 ILE B O 1
ATOM 8852 N N . LEU B 1 450 ? -7.887 25.578 19.344 1 98.62 450 LEU B N 1
ATOM 8853 C CA . LEU B 1 450 ? -6.945 26.5 19.984 1 98.62 450 LEU B CA 1
ATOM 8854 C C . LEU B 1 450 ? -5.789 26.828 19.047 1 98.62 450 LEU B C 1
ATOM 8856 O O . LEU B 1 450 ? -4.723 26.203 19.125 1 98.62 450 LEU B O 1
ATOM 8860 N N . PRO B 1 451 ? -5.961 27.797 18.156 1 98.75 451 PRO B N 1
ATOM 8861 C CA . PRO B 1 451 ? -4.883 28.188 17.234 1 98.75 451 PRO B CA 1
ATOM 8862 C C . PRO B 1 451 ? -3.729 28.891 17.953 1 98.75 451 PRO B C 1
ATOM 8864 O O . PRO B 1 451 ? -3.959 29.719 18.844 1 98.75 451 PRO B O 1
ATOM 8867 N N . LEU B 1 452 ? -2.504 28.531 17.609 1 98.62 452 LEU B N 1
ATOM 8868 C CA . LEU B 1 452 ? -1.297 29.172 18.109 1 98.62 452 LEU B CA 1
ATOM 8869 C C . LEU B 1 452 ? -0.277 29.391 17 1 98.62 452 LEU B C 1
ATOM 8871 O O . LEU B 1 452 ? -0.135 28.531 16.125 1 98.62 452 LEU B O 1
ATOM 8875 N N . PRO B 1 453 ? 0.42 30.484 17.016 1 98.56 453 PRO B N 1
ATOM 8876 C CA . PRO B 1 453 ? 1.433 30.719 15.977 1 98.56 453 PRO B CA 1
ATOM 8877 C C . PRO B 1 453 ? 2.758 30.031 16.281 1 98.56 453 PRO B C 1
ATOM 8879 O O . PRO B 1 453 ? 3.826 30.609 16.094 1 98.56 453 PRO B O 1
ATOM 8882 N N . PHE B 1 454 ? 2.791 28.781 16.781 1 98.75 454 PHE B N 1
ATOM 8883 C CA . PHE B 1 454 ? 3.969 28.016 17.172 1 98.75 454 PHE B CA 1
ATOM 8884 C C . PHE B 1 454 ? 3.92 26.625 16.562 1 98.75 454 PHE B C 1
ATOM 8886 O O . PHE B 1 454 ? 2.848 26.125 16.188 1 98.75 454 PHE B O 1
ATOM 8893 N N . GLU B 1 455 ? 5.059 26.078 16.375 1 98.5 455 GLU B N 1
ATOM 8894 C CA . GLU B 1 455 ? 5.137 24.609 16.297 1 98.5 455 GLU B CA 1
ATOM 8895 C C . GLU B 1 455 ? 5.121 23.984 17.688 1 98.5 455 GLU B C 1
ATOM 8897 O O . GLU B 1 455 ? 6.137 23.969 18.391 1 98.5 455 GLU B O 1
ATOM 8902 N N . VAL B 1 456 ? 4.016 23.422 17.969 1 98.81 456 VAL B N 1
ATOM 8903 C CA . VAL B 1 456 ? 3.764 22.969 19.328 1 98.81 456 VAL B CA 1
ATOM 8904 C C . VAL B 1 456 ? 4.211 21.531 19.5 1 98.81 456 VAL B C 1
ATOM 8906 O O . VAL B 1 456 ? 3.84 20.656 18.703 1 98.81 456 VAL B O 1
ATOM 8909 N N . THR B 1 457 ? 5.012 21.25 20.531 1 98.44 457 THR B N 1
ATOM 8910 C CA . THR B 1 457 ? 5.406 19.875 20.812 1 98.44 457 THR B CA 1
ATOM 8911 C C . THR B 1 457 ? 4.242 19.094 21.438 1 98.44 457 THR B C 1
ATOM 8913 O O . THR B 1 457 ? 3.279 19.688 21.922 1 98.44 457 THR B O 1
ATOM 8916 N N . LYS B 1 458 ? 4.355 17.844 21.406 1 97.56 458 LYS B N 1
ATOM 8917 C CA . LYS B 1 458 ? 3.305 16.953 21.875 1 97.56 458 LYS B CA 1
ATOM 8918 C C . LYS B 1 458 ? 2.902 17.281 23.312 1 97.56 458 LYS B C 1
ATOM 8920 O O . LYS B 1 458 ? 1.721 17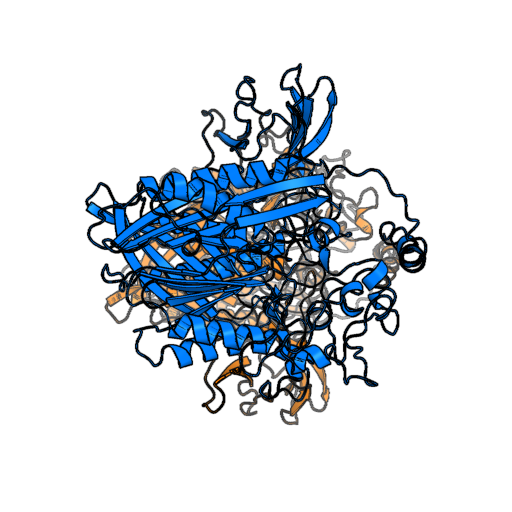.484 23.594 1 97.56 458 LYS B O 1
ATOM 8925 N N . GLU B 1 459 ? 3.844 17.344 24.234 1 98.19 459 GLU B N 1
ATOM 8926 C CA . GLU B 1 459 ? 3.539 17.547 25.641 1 98.19 459 GLU B CA 1
ATOM 8927 C C . GLU B 1 459 ? 3.02 18.969 25.891 1 98.19 459 GLU B C 1
ATOM 8929 O O . GLU B 1 459 ? 2.113 19.172 26.703 1 98.19 459 GLU B O 1
ATOM 8934 N N . SER B 1 460 ? 3.615 19.984 25.25 1 98.62 460 SER B N 1
ATOM 8935 C CA . SER B 1 460 ? 3.072 21.344 25.359 1 98.62 460 SER B CA 1
ATOM 8936 C C . SER B 1 460 ? 1.603 21.375 24.969 1 98.62 460 SER B C 1
ATOM 8938 O O . SER B 1 460 ? 0.781 21.984 25.656 1 98.62 460 SER B O 1
ATOM 8940 N N . GLY B 1 461 ? 1.305 20.703 23.844 1 98.56 461 GLY B N 1
ATOM 8941 C CA . GLY B 1 461 ? -0.073 20.656 23.391 1 98.56 461 GLY B CA 1
ATOM 8942 C C . GLY B 1 461 ? -1.015 20 24.375 1 98.56 461 GLY B C 1
ATOM 8943 O O . GLY B 1 461 ? -2.135 20.469 24.578 1 98.56 461 GLY B O 1
ATOM 8944 N N . ARG B 1 462 ? -0.586 18.906 24.906 1 97.81 462 ARG B N 1
ATOM 8945 C CA . ARG B 1 462 ? -1.405 18.234 25.906 1 97.81 462 ARG B CA 1
ATOM 8946 C C . ARG B 1 462 ? -1.728 19.172 27.078 1 97.81 462 ARG B C 1
ATOM 8948 O O . ARG B 1 462 ? -2.871 19.219 27.531 1 97.81 462 ARG B O 1
ATOM 8955 N N . ARG B 1 463 ? -0.719 19.875 27.578 1 98.12 463 ARG B N 1
ATOM 8956 C CA . ARG B 1 463 ? -0.907 20.781 28.703 1 98.12 463 ARG B CA 1
ATOM 8957 C C . ARG B 1 463 ? -1.869 21.906 28.344 1 98.12 463 ARG B C 1
ATOM 8959 O O . ARG B 1 463 ? -2.684 22.328 29.156 1 98.12 463 ARG B O 1
ATOM 8966 N N . PHE B 1 464 ? -1.758 22.5 27.156 1 98.62 464 PHE B N 1
ATOM 8967 C CA . PHE B 1 464 ? -2.654 23.547 26.688 1 98.62 464 PHE B CA 1
ATOM 8968 C C . PHE B 1 464 ? -4.102 23.062 26.688 1 98.62 464 PHE B C 1
ATOM 8970 O O . PHE B 1 464 ? -4.992 23.75 27.203 1 98.62 464 PHE B O 1
ATOM 8977 N N . VAL B 1 465 ? -4.359 21.875 26.094 1 97.75 465 VAL B N 1
ATOM 8978 C CA . VAL B 1 465 ? -5.707 21.328 25.953 1 97.75 465 VAL B CA 1
ATOM 8979 C C . VAL B 1 465 ? -6.297 21.062 27.344 1 97.75 465 VAL B C 1
ATOM 8981 O O . VAL B 1 465 ? -7.449 21.391 27.609 1 97.75 465 VAL B O 1
ATOM 8984 N N . GLU B 1 466 ? -5.477 20.469 28.172 1 96 466 GLU B N 1
ATOM 8985 C CA . GLU B 1 466 ? -5.949 20.156 29.516 1 96 466 GLU B CA 1
ATOM 8986 C C . GLU B 1 466 ? -6.336 21.422 30.266 1 96 466 GLU B C 1
ATOM 8988 O O . GLU B 1 466 ? -7.383 21.484 30.922 1 96 466 GLU B O 1
ATOM 8993 N N . ALA B 1 467 ? -5.496 22.391 30.188 1 96.56 467 ALA B N 1
ATOM 8994 C CA . ALA B 1 467 ? -5.762 23.641 30.875 1 96.56 467 ALA B CA 1
ATOM 8995 C C . ALA B 1 467 ? -7.023 24.312 30.344 1 96.56 467 ALA B C 1
ATOM 8997 O O . ALA B 1 467 ? -7.816 24.859 31.109 1 96.56 467 ALA B O 1
ATOM 8998 N N . ALA B 1 468 ? -7.18 24.375 29.047 1 95.94 468 ALA B N 1
ATOM 8999 C CA . ALA B 1 468 ? -8.344 25 28.422 1 95.94 468 ALA B CA 1
ATOM 9000 C C . ALA B 1 468 ? -9.633 24.281 28.812 1 95.94 468 ALA B C 1
ATOM 9002 O O . ALA B 1 468 ? -10.633 24.922 29.125 1 95.94 468 ALA B O 1
ATOM 9003 N N . LEU B 1 469 ? -9.656 22.953 28.797 1 94.12 469 LEU B N 1
ATOM 9004 C CA . LEU B 1 469 ? -10.844 22.188 29.125 1 94.12 469 LEU B CA 1
ATOM 9005 C C . LEU B 1 469 ? -11.195 22.328 30.594 1 94.12 469 LEU B C 1
ATOM 9007 O O . LEU B 1 469 ? -12.375 22.375 30.953 1 94.12 469 LEU B O 1
ATOM 9011 N N . GLN B 1 470 ? -10.203 22.359 31.422 1 93.56 470 GLN B N 1
ATOM 9012 C CA . GLN B 1 470 ? -10.438 22.562 32.844 1 93.56 470 GLN B CA 1
ATOM 9013 C C . GLN B 1 470 ? -11.07 23.938 33.094 1 93.56 470 GLN B C 1
ATOM 9015 O O . GLN B 1 470 ? -11.93 24.078 33.969 1 93.56 470 GLN B O 1
ATOM 9020 N N . ALA B 1 471 ? -10.641 24.844 32.375 1 90.94 471 ALA B N 1
ATOM 9021 C CA . ALA B 1 471 ? -11.148 26.203 32.531 1 90.94 471 ALA B CA 1
ATOM 9022 C C . ALA B 1 471 ? -12.602 26.297 32.062 1 90.94 471 ALA B C 1
ATOM 9024 O O . ALA B 1 471 ? -13.375 27.078 32.625 1 90.94 471 ALA B O 1
ATOM 9025 N N . ASP B 1 472 ? -13.07 25.625 31.141 1 83.31 472 ASP B N 1
ATOM 9026 C CA . ASP B 1 472 ? -14.445 25.609 30.641 1 83.31 472 ASP B CA 1
ATOM 9027 C C . ASP B 1 472 ? -15.406 25.062 31.703 1 83.31 472 ASP B C 1
ATOM 9029 O O . ASP B 1 472 ? -16.594 25.406 31.703 1 83.31 472 ASP B O 1
ATOM 9033 N N . ASN B 1 473 ? -14.977 24.391 32.719 1 70 473 ASN B N 1
ATOM 9034 C CA . ASN B 1 473 ? -15.664 23.844 33.875 1 70 473 ASN B CA 1
ATOM 9035 C C . ASN B 1 473 ? -16.984 23.188 33.469 1 70 473 ASN B C 1
ATOM 9037 O O . ASN B 1 473 ? -18 23.375 34.156 1 70 473 ASN B O 1
ATOM 9041 N N . GLY B 1 474 ? -16.891 22.438 32.344 1 66.19 474 GLY B N 1
ATOM 9042 C CA . GLY B 1 474 ? -18.062 21.672 31.938 1 66.19 474 GLY B CA 1
ATOM 9043 C C . GLY B 1 474 ? -19.219 22.547 31.516 1 66.19 474 GLY B C 1
ATOM 9044 O O . GLY B 1 474 ? -20.297 22.047 31.188 1 66.19 474 GLY B O 1
ATOM 9045 N N . ALA B 1 475 ? -19.016 23.641 31.453 1 58.44 475 ALA B N 1
ATOM 9046 C CA . ALA B 1 475 ? -20.078 24.578 31.094 1 58.44 475 ALA B CA 1
ATOM 9047 C C . ALA B 1 475 ? -20.469 24.438 29.625 1 58.44 475 ALA B C 1
ATOM 9049 O O . ALA B 1 475 ? -21.641 24.469 29.281 1 58.44 475 ALA B O 1
ATOM 9050 N N . SER B 1 476 ? -19.469 24.188 28.969 1 65.38 476 SER B N 1
ATOM 9051 C CA . SER B 1 476 ? -19.641 24.062 27.531 1 65.38 476 SER B CA 1
ATOM 9052 C C . SER B 1 476 ? -19.609 22.609 27.078 1 65.38 476 SER B C 1
ATOM 9054 O O . SER B 1 476 ? -18.906 21.797 27.688 1 65.38 476 SER B O 1
ATOM 9056 N N . LYS B 1 477 ? -20.453 21.938 26.859 1 80.19 477 LYS B N 1
ATOM 9057 C CA . LYS B 1 477 ? -20.625 20.594 26.312 1 80.19 477 LYS B CA 1
ATOM 9058 C C . LYS B 1 477 ? -19.5 20.25 25.344 1 80.19 477 LYS B C 1
ATOM 9060 O O . LYS B 1 477 ? -19.719 19.578 24.344 1 80.19 477 LYS B O 1
ATOM 9065 N N . ILE B 1 478 ? -18.344 20.859 25.766 1 87.81 478 ILE B N 1
ATOM 9066 C CA . ILE B 1 478 ? -17.172 20.578 24.922 1 87.81 478 ILE B CA 1
ATOM 9067 C C . ILE B 1 478 ? -16.656 19.172 25.203 1 87.81 478 ILE B C 1
ATOM 9069 O O . ILE B 1 478 ? -16.438 18.812 26.359 1 87.81 478 ILE B O 1
ATOM 9073 N N . LYS B 1 479 ? -16.5 18.406 24.125 1 86.06 479 LYS B N 1
ATOM 9074 C CA . LYS B 1 479 ? -16.094 17.016 24.281 1 86.06 479 LYS B CA 1
ATOM 9075 C C . LYS B 1 479 ? -14.641 16.812 23.875 1 86.06 479 LYS B C 1
ATOM 9077 O O . LYS B 1 479 ? -13.992 15.859 24.344 1 86.06 479 LYS B O 1
ATOM 9082 N N . GLN B 1 480 ? -14.164 17.672 23.062 1 91.06 480 GLN B N 1
ATOM 9083 C CA . GLN B 1 480 ? -12.789 17.516 22.594 1 91.06 480 GLN B CA 1
ATOM 9084 C C . GLN B 1 480 ? -12.18 18.875 22.234 1 91.06 480 GLN B C 1
ATOM 9086 O O . GLN B 1 480 ? -12.898 19.844 22.031 1 91.06 480 GLN B O 1
ATOM 9091 N N . ALA B 1 481 ? -10.914 18.891 22.25 1 95.12 481 ALA B N 1
ATOM 9092 C CA . ALA B 1 481 ? -10.164 20.109 21.922 1 95.12 481 ALA B CA 1
ATOM 9093 C C . ALA B 1 481 ? -8.922 19.781 21.094 1 95.12 481 ALA B C 1
ATOM 9095 O O . ALA B 1 481 ? -8.359 18.688 21.219 1 95.12 481 ALA B O 1
ATOM 9096 N N . SER B 1 482 ? -8.562 20.625 20.25 1 96.44 482 SER B N 1
ATOM 9097 C CA . SER B 1 482 ? -7.359 20.438 19.438 1 96.44 482 SER B CA 1
ATOM 9098 C C . SER B 1 482 ? -6.57 21.734 19.281 1 96.44 482 SER B C 1
ATOM 9100 O O . SER B 1 482 ? -7.156 22.797 19.125 1 96.44 482 SER B O 1
ATOM 9102 N N . ILE B 1 483 ? -5.262 21.594 19.312 1 98.31 483 ILE B N 1
ATOM 9103 C CA . ILE B 1 483 ? -4.355 22.672 18.969 1 98.31 483 ILE B CA 1
ATOM 9104 C C . ILE B 1 483 ? -4.266 22.812 17.453 1 98.31 483 ILE B C 1
ATOM 9106 O O . ILE B 1 483 ? -4.238 21.812 16.734 1 98.31 483 ILE B O 1
ATOM 9110 N N . ILE B 1 484 ? -4.266 24 16.984 1 98.75 484 ILE B N 1
ATOM 9111 C CA . ILE B 1 484 ? -3.863 24.281 15.602 1 98.75 484 ILE B CA 1
ATOM 9112 C C . ILE B 1 484 ? -2.545 25.047 15.594 1 98.75 484 ILE B C 1
ATOM 9114 O O . ILE B 1 484 ? -2.516 26.25 15.867 1 98.75 484 ILE B O 1
ATOM 9118 N N . SER B 1 485 ? -1.532 24.359 15.188 1 98.69 485 SER B N 1
ATOM 9119 C CA . SER B 1 485 ? -0.211 24.969 15.094 1 98.69 485 SER B CA 1
ATOM 9120 C C . SER B 1 485 ? -0.091 25.844 13.852 1 98.69 485 SER B C 1
ATOM 9122 O O . SER B 1 485 ? -0.867 25.688 12.906 1 98.69 485 SER B O 1
ATOM 9124 N N . CYS B 1 486 ? 0.888 26.766 13.906 1 98.69 486 CYS B N 1
ATOM 9125 C CA . CYS B 1 486 ? 1.244 27.594 12.758 1 98.69 486 CYS B CA 1
ATOM 9126 C C . CYS B 1 486 ? 0.048 28.422 12.289 1 98.69 486 CYS B C 1
ATOM 9128 O O . CYS B 1 486 ? -0.202 28.531 11.086 1 98.69 486 CYS B O 1
ATOM 9130 N N . ALA B 1 487 ? -0.641 28.953 13.273 1 98.75 487 ALA B N 1
ATOM 9131 C CA . ALA B 1 487 ? -1.837 29.75 12.992 1 98.75 487 ALA B CA 1
ATOM 9132 C C . ALA B 1 487 ? -1.634 31.203 13.383 1 98.75 487 ALA B C 1
ATOM 9134 O O . ALA B 1 487 ? -0.996 31.5 14.398 1 98.75 487 ALA B O 1
ATOM 9135 N N . ASN B 1 488 ? -2.102 32.125 12.562 1 98.44 488 ASN B N 1
ATOM 9136 C CA . ASN B 1 488 ? -2.203 33.562 12.836 1 98.44 488 ASN B CA 1
ATOM 9137 C C . ASN B 1 488 ? -0.826 34.188 13.016 1 98.44 488 ASN B C 1
ATOM 9139 O O . ASN B 1 488 ? -0.705 35.25 13.594 1 98.44 488 ASN B O 1
ATOM 9143 N N . GLY B 1 489 ? 0.193 33.594 12.594 1 97.44 489 GLY B N 1
ATOM 9144 C CA . GLY B 1 489 ? 1.561 34.062 12.703 1 97.44 489 GLY B CA 1
ATOM 9145 C C . GLY B 1 489 ? 2.576 32.938 12.844 1 97.44 489 GLY B C 1
ATOM 9146 O O . GLY B 1 489 ? 2.27 31.781 12.578 1 97.44 489 GLY B O 1
ATOM 9147 N N . TYR B 1 490 ? 3.84 33.344 13.281 1 98.12 490 TYR B N 1
ATOM 9148 C CA . TYR B 1 490 ? 4.883 32.344 13.445 1 98.12 490 TYR B CA 1
ATOM 9149 C C . TYR B 1 490 ? 5.934 32.812 14.445 1 98.12 490 TYR B C 1
ATOM 9151 O O . TYR B 1 490 ? 6.543 33.875 14.266 1 98.12 490 TYR B O 1
ATOM 9159 N N . PHE B 1 491 ? 6.113 32.031 15.5 1 98 491 PHE B N 1
ATOM 9160 C CA . PHE B 1 491 ? 7.039 32.344 16.578 1 98 491 PHE B CA 1
ATOM 9161 C C . PHE B 1 491 ? 8.047 31.203 16.766 1 98 491 PHE B C 1
ATOM 9163 O O . PHE B 1 491 ? 8.758 31.141 17.766 1 98 491 PHE B O 1
ATOM 9170 N N . GLY B 1 492 ? 8.078 30.266 15.836 1 96.94 492 GLY B N 1
ATOM 9171 C CA . GLY B 1 492 ? 8.938 29.109 16.016 1 96.94 492 GLY B CA 1
ATOM 9172 C C . GLY B 1 492 ? 8.289 27.984 16.812 1 96.94 492 GLY B C 1
ATOM 9173 O O . GLY B 1 492 ? 7.164 27.578 16.516 1 96.94 492 GLY B O 1
ATOM 9174 N N . TYR B 1 493 ? 9.102 27.438 17.766 1 97.44 493 TYR B N 1
ATOM 9175 C CA . TYR B 1 493 ? 8.656 26.281 18.531 1 97.44 493 TYR B CA 1
ATOM 9176 C C . TYR B 1 493 ? 8.219 26.688 19.938 1 97.44 493 TYR B C 1
ATOM 9178 O O . TYR B 1 493 ? 8.5 27.812 20.391 1 97.44 493 TYR B O 1
ATOM 9186 N N . VAL B 1 494 ? 7.504 25.797 20.562 1 98.44 494 VAL B N 1
ATOM 9187 C CA . VAL B 1 494 ? 7.25 25.922 22 1 98.44 494 VAL B CA 1
ATOM 9188 C C . VAL B 1 494 ? 7.348 24.547 22.656 1 98.44 494 VAL B C 1
ATOM 9190 O O . VAL B 1 494 ? 6.578 23.641 22.328 1 98.44 494 VAL B O 1
ATOM 9193 N N . THR B 1 495 ? 8.328 24.406 23.5 1 97.44 495 THR B N 1
ATOM 9194 C CA . THR B 1 495 ? 8.531 23.188 24.297 1 97.44 495 THR B CA 1
ATOM 9195 C C . THR B 1 495 ? 8.094 23.422 25.75 1 97.44 495 THR B C 1
ATOM 9197 O O . THR B 1 495 ? 7.848 24.562 26.156 1 97.44 495 THR B O 1
ATOM 9200 N N . THR B 1 496 ? 7.965 22.359 26.516 1 98.12 496 THR B N 1
ATOM 9201 C CA . THR B 1 496 ? 7.84 22.484 27.953 1 98.12 496 THR B CA 1
ATOM 9202 C C . THR B 1 496 ? 9.141 23 28.562 1 98.12 496 THR B C 1
ATOM 9204 O O . THR B 1 496 ? 10.195 22.922 27.938 1 98.12 496 THR B O 1
ATOM 9207 N N . PRO B 1 497 ? 8.961 23.5 29.812 1 96.75 497 PRO B N 1
ATOM 9208 C CA . PRO B 1 497 ? 10.203 23.891 30.484 1 96.75 497 PRO B CA 1
ATOM 9209 C C . PRO B 1 497 ? 11.188 22.734 30.641 1 96.75 497 PRO B C 1
ATOM 9211 O O . PRO B 1 497 ? 12.398 22.938 30.531 1 96.75 497 PRO B O 1
ATOM 9214 N N . GLU B 1 498 ? 10.727 21.531 30.844 1 96.56 498 GLU B N 1
ATOM 9215 C CA . GLU B 1 498 ? 11.578 20.359 30.984 1 96.56 498 GLU B CA 1
ATOM 9216 C C . GLU B 1 498 ? 12.297 20.031 29.688 1 96.56 498 GLU B C 1
ATOM 9218 O O . GLU B 1 498 ? 13.508 19.797 29.688 1 96.56 498 GLU B O 1
ATOM 9223 N N . GLU B 1 499 ? 11.539 20.047 28.641 1 96.25 499 GLU B N 1
ATOM 9224 C CA . GLU B 1 499 ? 12.125 19.766 27.328 1 96.25 499 GLU B CA 1
ATOM 9225 C C . GLU B 1 499 ? 13.125 20.844 26.938 1 96.25 499 GLU B C 1
ATOM 9227 O O . GLU B 1 499 ? 14.164 20.547 26.344 1 96.25 499 GLU B O 1
ATOM 9232 N N . TYR B 1 500 ? 12.789 22.047 27.25 1 95.38 500 TYR B N 1
ATOM 9233 C CA . TYR B 1 500 ? 13.656 23.188 26.984 1 95.38 500 TYR B CA 1
ATOM 9234 C C . TYR B 1 500 ? 15.031 22.984 27.609 1 95.38 500 TYR B C 1
ATOM 9236 O O . TYR B 1 500 ? 16.047 23.375 27.031 1 95.38 500 TYR B O 1
ATOM 9244 N N . SER B 1 501 ? 15.086 22.391 28.719 1 92.69 501 SER B N 1
ATOM 9245 C CA . SER B 1 501 ? 16.312 22.219 29.469 1 92.69 501 SER B CA 1
ATOM 9246 C C . SER B 1 501 ? 17.281 21.281 28.75 1 92.69 501 SER B C 1
ATOM 9248 O O . SER B 1 501 ? 18.484 21.297 29.031 1 92.69 501 SER B O 1
ATOM 9250 N N . ARG B 1 502 ? 16.75 20.547 27.734 1 91.12 502 ARG B N 1
ATOM 9251 C CA . ARG B 1 502 ? 17.578 19.578 27.031 1 91.12 502 ARG B CA 1
ATOM 9252 C C . ARG B 1 502 ? 18.188 20.203 25.781 1 91.12 502 ARG B C 1
ATOM 9254 O O . ARG B 1 502 ? 19.156 19.672 25.219 1 91.12 502 ARG B O 1
ATOM 9261 N N . GLN B 1 503 ? 17.656 21.266 25.297 1 90.25 503 GLN B N 1
ATOM 9262 C CA . GLN B 1 503 ? 18.156 22.094 24.219 1 90.25 503 GLN B CA 1
ATOM 9263 C C . GLN B 1 503 ? 18.375 21.281 22.953 1 90.25 503 GLN B C 1
ATOM 9265 O O . GLN B 1 503 ? 19.438 21.344 22.328 1 90.25 503 GLN B O 1
ATOM 9270 N N . HIS B 1 504 ? 17.422 20.469 22.688 1 90.5 504 HIS B N 1
ATOM 9271 C CA . HIS B 1 504 ? 17.312 19.969 21.328 1 90.5 504 HIS B CA 1
ATOM 9272 C C . HIS B 1 504 ? 16.859 21.047 20.375 1 90.5 504 HIS B C 1
ATOM 9274 O O . HIS B 1 504 ? 16.688 22.203 20.766 1 90.5 504 HIS B O 1
ATOM 9280 N N . TYR B 1 505 ? 16.656 20.734 19.156 1 89.31 505 TYR B N 1
ATOM 9281 C CA . TYR B 1 505 ? 16.312 21.719 18.141 1 89.31 505 TYR B CA 1
ATOM 9282 C C . TYR B 1 505 ? 15.125 22.578 18.594 1 89.31 505 TYR B C 1
ATOM 9284 O O . TYR B 1 505 ? 15.172 23.797 18.5 1 89.31 505 TYR B O 1
ATOM 9292 N N . GLU B 1 506 ? 14.102 21.953 19.125 1 94 506 GLU B N 1
ATOM 9293 C CA . GLU B 1 506 ? 12.867 22.625 19.516 1 94 506 GLU B CA 1
ATOM 9294 C C . GLU B 1 506 ? 13.109 23.578 20.688 1 94 506 GLU B C 1
ATOM 9296 O O . GLU B 1 506 ? 12.516 24.656 20.75 1 94 506 GLU B O 1
ATOM 9301 N N . GLY B 1 507 ? 13.938 23.125 21.562 1 92.31 507 GLY B N 1
ATOM 9302 C CA . GLY B 1 507 ? 14.289 23.984 22.672 1 92.31 507 GLY B CA 1
ATOM 9303 C C . GLY B 1 507 ? 15.055 25.219 22.266 1 92.31 507 GLY B C 1
ATOM 9304 O O . GLY B 1 507 ? 14.789 26.312 22.766 1 92.31 507 GLY B O 1
ATOM 9305 N N . GLY B 1 508 ? 15.977 25.016 21.375 1 90.19 508 GLY B N 1
ATOM 9306 C CA . GLY B 1 508 ? 16.766 26.141 20.859 1 90.19 508 GLY B CA 1
ATOM 9307 C C . GLY B 1 508 ? 15.938 27.125 20.078 1 90.19 508 GLY B C 1
ATOM 9308 O O . GLY B 1 508 ? 16.281 28.312 20 1 90.19 508 GLY B O 1
ATOM 9309 N N . HIS B 1 509 ? 14.797 26.656 19.531 1 93.5 509 HIS B N 1
ATOM 9310 C CA . HIS B 1 509 ? 13.945 27.5 18.703 1 93.5 509 HIS B CA 1
ATOM 9311 C C . HIS B 1 509 ? 12.742 28.016 19.484 1 93.5 509 HIS B C 1
ATOM 9313 O O . HIS B 1 509 ? 11.789 28.531 18.906 1 93.5 509 HIS B O 1
ATOM 9319 N N . THR B 1 510 ? 12.664 27.719 20.766 1 96 510 THR B N 1
ATOM 9320 C CA . THR B 1 510 ? 11.766 28.422 21.688 1 96 510 THR B CA 1
ATOM 9321 C C . THR B 1 510 ? 12.352 29.766 22.109 1 96 510 THR B C 1
ATOM 9323 O O . THR B 1 510 ? 13.062 29.844 23.109 1 96 510 THR B O 1
ATOM 9326 N N . LEU B 1 511 ? 11.992 30.734 21.469 1 95.44 511 LEU B N 1
ATOM 9327 C CA . LEU B 1 511 ? 12.703 32 21.422 1 95.44 511 LEU B CA 1
ATOM 9328 C C . LEU B 1 511 ? 12.617 32.719 22.75 1 95.44 511 LEU B C 1
ATOM 9330 O O . LEU B 1 511 ? 13.586 33.344 23.203 1 95.44 511 LEU B O 1
ATOM 9334 N N . TYR B 1 512 ? 11.508 32.75 23.406 1 96.69 512 TYR B N 1
ATOM 9335 C CA . TYR B 1 512 ? 11.242 33.594 24.547 1 96.69 512 TYR B CA 1
ATOM 9336 C C . TYR B 1 512 ? 11.469 32.844 25.859 1 96.69 512 TYR B C 1
ATOM 9338 O O . TYR B 1 512 ? 10.945 33.219 26.906 1 96.69 512 TYR B O 1
ATOM 9346 N N . GLY B 1 513 ? 12.172 31.656 25.797 1 95.25 513 GLY B N 1
ATOM 9347 C CA . GLY B 1 513 ? 12.633 30.984 27 1 95.25 513 GLY B CA 1
ATOM 9348 C C . GLY B 1 513 ? 11.656 29.938 27.5 1 95.25 513 GLY B C 1
ATOM 9349 O O . GLY B 1 513 ? 10.594 29.734 26.906 1 95.25 513 GLY B O 1
ATOM 9350 N N . PRO B 1 514 ? 12.031 29.281 28.609 1 95.44 514 PRO B N 1
ATOM 9351 C CA . PRO B 1 514 ? 11.242 28.156 29.125 1 95.44 514 PRO B CA 1
ATOM 9352 C C . PRO B 1 514 ? 9.883 28.578 29.656 1 95.44 514 PRO B C 1
ATOM 9354 O O . PRO B 1 514 ? 8.977 27.766 29.781 1 95.44 514 PRO B O 1
ATOM 9357 N N . GLY B 1 515 ? 9.711 29.828 29.938 1 97.06 515 GLY B N 1
ATOM 9358 C CA . GLY B 1 515 ? 8.445 30.328 30.438 1 97.06 515 GLY B CA 1
ATOM 9359 C C . GLY B 1 515 ? 7.383 30.453 29.359 1 97.06 515 GLY B C 1
ATOM 9360 O O . GLY B 1 515 ? 6.207 30.672 29.672 1 97.06 515 GLY B O 1
ATOM 9361 N N . THR B 1 516 ? 7.754 30.234 28.141 1 98.12 516 THR B N 1
ATOM 9362 C CA . THR B 1 516 ? 6.836 30.422 27.031 1 98.12 516 THR B CA 1
ATOM 9363 C C . THR B 1 516 ? 5.625 29.516 27.156 1 98.12 516 THR B C 1
ATOM 9365 O O . THR B 1 516 ? 4.484 29.969 27.031 1 98.12 516 THR B O 1
ATOM 9368 N N . GLN B 1 517 ? 5.828 28.188 27.391 1 98.44 517 GLN B N 1
ATOM 9369 C CA . GLN B 1 517 ? 4.73 27.234 27.469 1 98.44 517 GLN B CA 1
ATOM 9370 C C . GLN B 1 517 ? 3.775 27.578 28.609 1 98.44 517 GLN B C 1
ATOM 9372 O O . GLN B 1 517 ? 2.561 27.641 28.406 1 98.44 517 GLN B O 1
ATOM 9377 N N . PRO B 1 518 ? 4.23 27.875 29.828 1 98.25 518 PRO B N 1
ATOM 9378 C CA . PRO B 1 518 ? 3.301 28.266 30.891 1 98.25 518 PRO B CA 1
ATOM 9379 C C . PRO B 1 518 ? 2.557 29.562 30.578 1 98.25 518 PRO B C 1
ATOM 9381 O O . PRO B 1 518 ? 1.391 29.719 30.953 1 98.25 518 PRO B O 1
ATOM 9384 N N . PHE B 1 519 ? 3.211 30.484 29.984 1 98.31 519 PHE B N 1
ATOM 9385 C CA . PHE B 1 519 ? 2.605 31.75 29.609 1 98.31 519 PHE B CA 1
ATOM 9386 C C . PHE B 1 519 ? 1.44 31.547 28.656 1 98.31 519 PHE B C 1
ATOM 9388 O O . PHE B 1 519 ? 0.351 32.094 28.859 1 98.31 519 PHE B O 1
ATOM 9395 N N . LEU B 1 520 ? 1.688 30.781 27.609 1 98.75 520 LEU B N 1
ATOM 9396 C CA . LEU B 1 520 ? 0.645 30.469 26.641 1 98.75 520 LEU B CA 1
ATOM 9397 C C . LEU B 1 520 ? -0.499 29.703 27.297 1 98.75 520 LEU B C 1
ATOM 9399 O O . LEU B 1 520 ? -1.67 29.969 27.016 1 98.75 520 LEU B O 1
ATOM 9403 N N . GLN B 1 521 ? -0.151 28.75 28.125 1 98.5 521 GLN B N 1
ATOM 9404 C CA . GLN B 1 521 ? -1.127 27.938 28.844 1 98.5 521 GLN B CA 1
ATOM 9405 C C . GLN B 1 521 ? -2.076 28.812 29.656 1 98.5 521 GLN B C 1
ATOM 9407 O O . GLN B 1 521 ? -3.291 28.609 29.625 1 98.5 521 GLN B O 1
ATOM 9412 N N . ALA B 1 522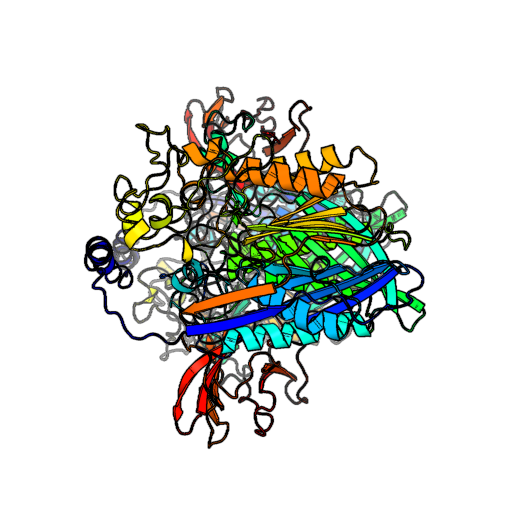 ? -1.539 29.734 30.328 1 98.12 522 ALA B N 1
ATOM 9413 C CA . ALA B 1 522 ? -2.332 30.625 31.172 1 98.12 522 ALA B CA 1
ATOM 9414 C C . ALA B 1 522 ? -3.281 31.484 30.328 1 98.12 522 ALA B C 1
ATOM 9416 O O . ALA B 1 522 ? -4.445 31.656 30.703 1 98.12 522 ALA B O 1
ATOM 9417 N N . HIS B 1 523 ? -2.795 32.062 29.297 1 98.25 523 HIS B N 1
ATOM 9418 C CA . HIS B 1 523 ? -3.629 32.875 28.438 1 98.25 523 HIS B CA 1
ATOM 9419 C C . HIS B 1 523 ? -4.742 32.062 27.797 1 98.25 523 HIS B C 1
ATOM 9421 O O . HIS B 1 523 ? -5.887 32.5 27.719 1 98.25 523 HIS B O 1
ATOM 9427 N N . LEU B 1 524 ? -4.449 30.844 27.312 1 98 524 LEU B N 1
ATOM 9428 C CA . LEU B 1 524 ? -5.449 29.984 26.688 1 98 524 LEU B CA 1
ATOM 9429 C C . LEU B 1 524 ? -6.543 29.609 27.688 1 98 524 LEU B C 1
ATOM 9431 O O . LEU B 1 524 ? -7.727 29.594 27.344 1 98 524 LEU B O 1
ATOM 9435 N N . ALA B 1 525 ? -6.133 29.266 28.859 1 97 525 ALA B N 1
ATOM 9436 C CA . ALA B 1 525 ? -7.109 28.953 29.906 1 97 525 ALA B CA 1
ATOM 9437 C C . ALA B 1 525 ? -8.023 30.141 30.172 1 97 525 ALA B C 1
ATOM 9439 O O . ALA B 1 525 ? -9.242 29.984 30.297 1 97 525 ALA B O 1
ATOM 9440 N N . ALA B 1 526 ? -7.461 31.297 30.266 1 97.12 526 ALA B N 1
ATOM 9441 C CA . ALA B 1 526 ? -8.219 32.5 30.594 1 97.12 526 ALA B CA 1
ATOM 9442 C C . ALA B 1 526 ? -9.227 32.844 29.5 1 97.12 526 ALA B C 1
ATOM 9444 O O . ALA B 1 526 ? -10.383 33.156 29.781 1 97.12 526 ALA B O 1
ATOM 9445 N N . ILE B 1 527 ? -8.82 32.812 28.297 1 97.12 527 ILE B N 1
ATOM 9446 C CA . ILE B 1 527 ? -9.727 33.219 27.219 1 97.12 527 ILE B CA 1
ATOM 9447 C C . ILE B 1 527 ? -10.789 32.125 27.016 1 97.12 527 ILE B C 1
ATOM 9449 O O . ILE B 1 527 ? -11.914 32.438 26.625 1 97.12 527 ILE B O 1
ATOM 9453 N N . THR B 1 528 ? -10.445 30.859 27.25 1 96.06 528 THR B N 1
ATOM 9454 C CA . THR B 1 528 ? -11.445 29.797 27.172 1 96.06 528 THR B CA 1
ATOM 9455 C C . THR B 1 528 ? -12.484 29.938 28.281 1 96.06 528 THR B C 1
ATOM 9457 O O . THR B 1 528 ? -13.672 29.719 28.047 1 96.06 528 THR B O 1
ATOM 9460 N N . LYS B 1 529 ? -12.047 30.281 29.453 1 94.56 529 LYS B N 1
ATOM 9461 C CA . LYS B 1 529 ? -12.953 30.516 30.578 1 94.56 529 LYS B CA 1
ATOM 9462 C C . LYS B 1 529 ? -13.969 31.609 30.25 1 94.56 529 LYS B C 1
ATOM 9464 O O . LYS B 1 529 ? -15.125 31.531 30.672 1 94.56 529 LYS B O 1
ATOM 9469 N N . ASP B 1 530 ? -13.562 32.562 29.516 1 94 530 ASP B N 1
ATOM 9470 C CA . ASP B 1 530 ? -14.383 33.719 29.219 1 94 530 ASP B CA 1
ATOM 9471 C C . ASP B 1 530 ? -15.055 33.594 27.859 1 94 530 ASP B C 1
ATOM 9473 O O . ASP B 1 530 ? -15.461 34.594 27.25 1 94 530 ASP B O 1
ATOM 9477 N N . LEU B 1 531 ? -15.086 32.406 27.359 1 93.75 531 LEU B N 1
ATOM 9478 C CA . LEU B 1 531 ? -15.789 32.188 26.094 1 93.75 531 LEU B CA 1
ATOM 9479 C C . LEU B 1 531 ? -17.266 32.531 26.234 1 93.75 531 LEU B C 1
ATOM 9481 O O . LEU B 1 531 ? -17.938 32.094 27.141 1 93.75 531 LEU B O 1
ATOM 9485 N N . PRO B 1 532 ? -17.75 33.375 25.312 1 93.25 532 PRO B N 1
ATOM 9486 C CA . PRO B 1 532 ? -19.172 33.688 25.391 1 93.25 532 PRO B CA 1
ATOM 9487 C C . PRO B 1 532 ? -20.062 32.5 25.031 1 93.25 532 PRO B C 1
ATOM 9489 O O . PRO B 1 532 ? -19.625 31.578 24.344 1 93.25 532 PRO B O 1
ATOM 9492 N N . ILE B 1 533 ? -21.281 32.625 25.406 1 87 533 ILE B N 1
ATOM 9493 C CA . ILE B 1 533 ? -22.25 31.547 25.141 1 87 533 ILE B CA 1
ATOM 9494 C C . ILE B 1 533 ? -22.516 31.453 23.641 1 87 533 ILE B C 1
ATOM 9496 O O . ILE B 1 533 ? -22.719 30.359 23.109 1 87 533 ILE B O 1
ATOM 9500 N N . ALA B 1 534 ? -22.562 32.656 23.062 1 88 534 ALA B N 1
ATOM 9501 C CA . ALA B 1 534 ? -22.719 32.75 21.625 1 88 534 ALA B CA 1
ATOM 9502 C C . ALA B 1 534 ? -22.031 34 21.062 1 88 534 ALA B C 1
ATOM 9504 O O . ALA B 1 534 ? -21.969 35.031 21.734 1 88 534 ALA B O 1
ATOM 9505 N N . GLY B 1 535 ? -21.516 33.812 19.938 1 90 535 GLY B N 1
ATOM 9506 C CA . GLY B 1 535 ? -20.875 34.938 19.297 1 90 535 GLY B CA 1
ATOM 9507 C C . GLY B 1 535 ? -19.422 35.125 19.719 1 90 535 GLY B C 1
ATOM 9508 O O . GLY B 1 535 ? -18.75 34.156 20.078 1 90 535 GLY B O 1
ATOM 9509 N N . GLY B 1 536 ? -18.969 36.438 19.531 1 94 536 GLY B N 1
ATOM 9510 C CA . GLY B 1 536 ? -17.531 36.625 19.703 1 94 536 GLY B CA 1
ATOM 9511 C C . GLY B 1 536 ? -17.188 37.719 20.703 1 94 536 GLY B C 1
ATOM 9512 O O . GLY B 1 536 ? -17.953 38.656 20.891 1 94 536 GLY B O 1
ATOM 9513 N N . LYS B 1 537 ? -16.141 37.469 21.422 1 96.31 537 LYS B N 1
ATOM 9514 C CA . LYS B 1 537 ? -15.43 38.438 22.234 1 96.31 537 LYS B CA 1
ATOM 9515 C C . LYS B 1 537 ? -14.008 38.656 21.734 1 96.31 537 LYS B C 1
ATOM 9517 O O . LYS B 1 537 ? -13.328 37.719 21.344 1 96.31 537 LYS B O 1
ATOM 9522 N N . GLU B 1 538 ? -13.625 39.969 21.625 1 97.38 538 GLU B N 1
ATOM 9523 C CA . GLU B 1 538 ? -12.281 40.188 21.094 1 97.38 538 GLU B CA 1
ATOM 9524 C C . GLU B 1 538 ? -11.664 41.469 21.688 1 97.38 538 GLU B C 1
ATOM 9526 O O . GLU B 1 538 ? -12.367 42.406 22.016 1 97.38 538 GLU B O 1
ATOM 9531 N N . THR B 1 539 ? -10.398 41.438 21.906 1 97.5 539 THR B N 1
ATOM 9532 C CA . THR B 1 539 ? -9.586 42.562 22.359 1 97.5 539 THR B CA 1
ATOM 9533 C C . THR B 1 539 ? -8.383 42.75 21.453 1 97.5 539 THR B C 1
ATOM 9535 O O . THR B 1 539 ? -7.508 41.906 21.359 1 97.5 539 THR B O 1
ATOM 9538 N N . PHE B 1 540 ? -8.414 43.875 20.766 1 97.5 540 PHE B N 1
ATOM 9539 C CA . PHE B 1 540 ? -7.348 44.219 19.844 1 97.5 540 PHE B CA 1
ATOM 9540 C C . PHE B 1 540 ? -6.91 45.688 20.078 1 97.5 540 PHE B C 1
ATOM 9542 O O . PHE B 1 540 ? -7.656 46.469 20.641 1 97.5 540 PHE B O 1
ATOM 9549 N N . PRO B 1 541 ? -5.66 46.031 19.656 1 96.81 541 PRO B N 1
ATOM 9550 C CA . PRO B 1 541 ? -5.312 47.438 19.578 1 96.81 541 PRO B CA 1
ATOM 9551 C C . PRO B 1 541 ? -6.125 48.188 18.531 1 96.81 541 PRO B C 1
ATOM 9553 O O . PRO B 1 541 ? -6.773 47.562 17.688 1 96.81 541 PRO B O 1
ATOM 9556 N N . VAL B 1 542 ? -6.062 49.531 18.562 1 96.06 542 VAL B N 1
ATOM 9557 C CA . VAL B 1 542 ? -6.879 50.344 17.672 1 96.06 542 VAL B CA 1
ATOM 9558 C C . VAL B 1 542 ? -6.273 50.344 16.266 1 96.06 542 VAL B C 1
ATOM 9560 O O . VAL B 1 542 ? -6.977 50.562 15.273 1 96.06 542 VAL B O 1
ATOM 9563 N N . SER B 1 543 ? -4.988 50.125 16.266 1 96.88 543 SER B N 1
ATOM 9564 C CA . SER B 1 543 ? -4.305 50.094 14.969 1 96.88 543 SER B CA 1
ATOM 9565 C C . SER B 1 543 ? -2.969 49.375 15.07 1 96.88 543 SER B C 1
ATOM 9567 O O . SER B 1 543 ? -2.473 49.094 16.172 1 96.88 543 SER B O 1
ATOM 9569 N N . TRP B 1 544 ? -2.461 49.031 13.93 1 97.31 544 TRP B N 1
ATOM 9570 C CA . TRP B 1 544 ? -1.146 48.406 13.797 1 97.31 544 TRP B CA 1
ATOM 9571 C C . TRP B 1 544 ? -0.296 49.125 12.766 1 97.31 544 TRP B C 1
ATOM 9573 O O . TRP B 1 544 ? -0.817 49.656 11.766 1 97.31 544 TRP B O 1
ATOM 9583 N N . GLU B 1 545 ? 1.012 49.219 13.023 1 95.69 545 GLU B N 1
ATOM 9584 C CA . GLU B 1 545 ? 1.996 49.656 12.047 1 95.69 545 GLU B CA 1
ATOM 9585 C C . GLU B 1 545 ? 3.115 48.625 11.875 1 95.69 545 GLU B C 1
ATOM 9587 O O . GLU B 1 545 ? 3.639 48.125 12.859 1 95.69 545 GLU B O 1
ATOM 9592 N N . TYR B 1 546 ? 3.387 48.281 10.633 1 96.31 546 TYR B N 1
ATOM 9593 C CA . TYR B 1 546 ? 4.465 47.375 10.32 1 96.31 546 TYR B CA 1
ATOM 9594 C C . TYR B 1 546 ? 5.477 48 9.375 1 96.31 546 TYR B C 1
ATOM 9596 O O . TYR B 1 546 ? 5.105 48.75 8.469 1 96.31 546 TYR B O 1
ATOM 9604 N N . GLU B 1 547 ? 6.746 47.812 9.633 1 95.62 547 GLU B N 1
ATOM 9605 C CA . GLU B 1 547 ? 7.855 48.156 8.75 1 95.62 547 GLU B CA 1
ATOM 9606 C C . GLU B 1 547 ? 8.742 46.969 8.469 1 95.62 547 GLU B C 1
ATOM 9608 O O . GLU B 1 547 ? 9.359 46.406 9.383 1 95.62 547 GLU B O 1
ATOM 9613 N N . LEU B 1 548 ? 8.828 46.562 7.199 1 97.5 548 LEU B N 1
ATOM 9614 C CA . LEU B 1 548 ? 9.469 45.312 6.836 1 97.5 548 LEU B CA 1
ATOM 9615 C C . LEU B 1 548 ? 10.516 45.531 5.746 1 97.5 548 LEU B C 1
ATOM 9617 O O . LEU B 1 548 ? 10.305 46.312 4.836 1 97.5 548 LEU B O 1
ATOM 9621 N N . ASP B 1 549 ? 11.664 44.844 5.805 1 96.38 549 ASP B N 1
ATOM 9622 C CA . ASP B 1 549 ? 12.703 44.906 4.777 1 96.38 549 ASP B CA 1
ATOM 9623 C C . ASP B 1 549 ? 12.242 44.219 3.498 1 96.38 549 ASP B C 1
ATOM 9625 O O . ASP B 1 549 ? 12.125 42.969 3.463 1 96.38 549 ASP B O 1
ATOM 9629 N N . ARG B 1 550 ? 12.102 44.938 2.49 1 96.56 550 ARG B N 1
ATOM 9630 C CA . ARG B 1 550 ? 11.414 44.469 1.293 1 96.56 550 ARG B CA 1
ATOM 9631 C C . ARG B 1 550 ? 12.406 43.875 0.292 1 96.56 550 ARG B C 1
ATOM 9633 O O . ARG B 1 550 ? 13.508 44.406 0.117 1 96.56 550 ARG B O 1
ATOM 9640 N N . LYS B 1 551 ? 12.078 42.75 -0.348 1 96.19 551 LYS B N 1
ATOM 9641 C CA . LYS B 1 551 ? 12.695 42.188 -1.537 1 96.19 551 LYS B CA 1
ATOM 9642 C C . LYS B 1 551 ? 11.641 41.812 -2.574 1 96.19 551 LYS B C 1
ATOM 9644 O O . LYS B 1 551 ? 10.445 41.781 -2.268 1 96.19 551 LYS B O 1
ATOM 9649 N N . ASN B 1 552 ? 12.062 41.625 -3.867 1 95.75 552 ASN B N 1
ATOM 9650 C CA . ASN B 1 552 ? 11.133 41.312 -4.953 1 95.75 552 ASN B CA 1
ATOM 9651 C C . ASN B 1 552 ? 11.484 40.031 -5.664 1 95.75 552 ASN B C 1
ATOM 9653 O O . ASN B 1 552 ? 12.266 40.031 -6.617 1 95.75 552 ASN B O 1
ATOM 9657 N N . TYR B 1 553 ? 10.867 38.969 -5.223 1 96.94 553 TYR B N 1
ATOM 9658 C CA . TYR B 1 553 ? 11.055 37.656 -5.863 1 96.94 553 TYR B CA 1
ATOM 9659 C C . TYR B 1 553 ? 9.891 37.344 -6.793 1 96.94 553 TYR B C 1
ATOM 9661 O O . TYR B 1 553 ? 10.062 36.656 -7.797 1 96.94 553 TYR B O 1
ATOM 9669 N N . TYR B 1 554 ? 8.641 37.719 -6.406 1 97.38 554 TYR B N 1
ATOM 9670 C CA . TYR B 1 554 ? 7.488 37.625 -7.285 1 97.38 554 TYR B CA 1
ATOM 9671 C C . TYR B 1 554 ? 7.75 38.281 -8.625 1 97.38 554 TYR B C 1
ATOM 9673 O O . TYR B 1 554 ? 8.227 39.406 -8.68 1 97.38 554 TYR B O 1
ATOM 9681 N N . PRO B 1 555 ? 7.461 37.594 -9.719 1 95.88 555 PRO B N 1
ATOM 9682 C CA . PRO B 1 555 ? 7.871 38.156 -11.016 1 95.88 555 PRO B CA 1
ATOM 9683 C C . PRO B 1 555 ? 7.141 39.438 -11.359 1 95.88 555 PRO B C 1
ATOM 9685 O O . PRO B 1 555 ? 5.93 39.531 -11.164 1 95.88 555 PRO B O 1
ATOM 9688 N N . ALA B 1 556 ? 7.906 40.281 -11.875 1 94.5 556 ALA B N 1
ATOM 9689 C CA . ALA B 1 556 ? 7.332 41.531 -12.391 1 94.5 556 ALA B CA 1
ATOM 9690 C C . ALA B 1 556 ? 6.598 41.281 -13.711 1 94.5 556 ALA B C 1
ATOM 9692 O O . ALA B 1 556 ? 6.953 40.375 -14.461 1 94.5 556 ALA B O 1
ATOM 9693 N N . GLU B 1 557 ? 5.695 42.125 -13.922 1 94.5 557 GLU B N 1
ATOM 9694 C CA . GLU B 1 557 ? 4.957 42.031 -15.18 1 94.5 557 GLU B CA 1
ATOM 9695 C C . GLU B 1 557 ? 5.867 42.25 -16.375 1 94.5 557 GLU B C 1
ATOM 9697 O O . GLU B 1 557 ? 6.598 43.25 -16.438 1 94.5 557 GLU B O 1
ATOM 9702 N N . GLU B 1 558 ? 5.801 41.344 -17.266 1 94.12 558 GLU B N 1
ATOM 9703 C CA . GLU B 1 558 ? 6.582 41.438 -18.484 1 94.12 558 GLU B CA 1
ATOM 9704 C C . GLU B 1 558 ? 5.727 41.094 -19.719 1 94.12 558 GLU B C 1
ATOM 9706 O O . GLU B 1 558 ? 4.922 40.156 -19.688 1 94.12 558 GLU B O 1
ATOM 9711 N N . SER B 1 559 ? 5.867 41.875 -20.719 1 94.56 559 SER B N 1
ATOM 9712 C CA . SER B 1 559 ? 5.199 41.562 -21.969 1 94.56 559 SER B CA 1
ATOM 9713 C C . SER B 1 559 ? 5.848 40.375 -22.656 1 94.56 559 SER B C 1
ATOM 9715 O O . SER B 1 559 ? 6.965 39.969 -22.328 1 94.56 559 SER B O 1
ATOM 9717 N N . PHE B 1 560 ? 5.047 39.781 -23.469 1 94.56 560 PHE B N 1
ATOM 9718 C CA . PHE B 1 560 ? 5.598 38.625 -24.188 1 94.56 560 PHE B CA 1
ATOM 9719 C C . PHE B 1 560 ? 5.266 38.719 -25.672 1 94.56 560 PHE B C 1
ATOM 9721 O O . PHE B 1 560 ? 4.316 39.406 -26.062 1 94.56 560 PHE B O 1
ATOM 9728 N N . SER B 1 561 ? 6.141 38.094 -26.5 1 94.44 561 SER B N 1
ATOM 9729 C CA . SER B 1 561 ? 5.93 37.906 -27.922 1 94.44 561 SER B CA 1
ATOM 9730 C C . SER B 1 561 ? 6.316 36.5 -28.359 1 94.44 561 SER B C 1
ATOM 9732 O O . SER B 1 561 ? 7.387 36 -27.984 1 94.44 561 SER B O 1
ATOM 9734 N N . GLY B 1 562 ? 5.375 35.781 -28.891 1 93.38 562 GLY B N 1
ATOM 9735 C CA . GLY B 1 562 ? 5.648 34.438 -29.391 1 93.38 562 GLY B CA 1
ATOM 9736 C C . GLY B 1 562 ? 4.441 33.531 -29.312 1 93.38 562 GLY B C 1
ATOM 9737 O O . GLY B 1 562 ? 3.342 33.969 -28.969 1 93.38 562 GLY B O 1
ATOM 9738 N N . SER B 1 563 ? 4.641 32.25 -29.797 1 95.19 563 SER B N 1
ATOM 9739 C CA . SER B 1 563 ? 3.594 31.234 -29.797 1 95.19 563 SER B CA 1
ATOM 9740 C C . SER B 1 563 ? 4.051 29.969 -29.078 1 95.19 563 SER B C 1
ATOM 9742 O O . SER B 1 563 ? 5.242 29.797 -28.797 1 95.19 563 SER B O 1
ATOM 9744 N N . ARG B 1 564 ? 3.074 29.219 -28.75 1 97.44 564 ARG B N 1
ATOM 9745 C CA . ARG B 1 564 ? 3.391 27.922 -28.172 1 97.44 564 ARG B CA 1
ATOM 9746 C C . ARG B 1 564 ? 3.945 26.969 -29.234 1 97.44 564 ARG B C 1
ATOM 9748 O O . ARG B 1 564 ? 3.434 26.906 -30.344 1 97.44 564 ARG B O 1
ATOM 9755 N N . THR B 1 565 ? 4.988 26.25 -28.891 1 97.75 565 THR B N 1
ATOM 9756 C CA . THR B 1 565 ? 5.609 25.281 -29.797 1 97.75 565 THR B CA 1
ATOM 9757 C C . THR B 1 565 ? 6.152 24.094 -29 1 97.75 565 THR B C 1
ATOM 9759 O O . THR B 1 565 ? 6.496 24.219 -27.828 1 97.75 565 THR B O 1
ATOM 9762 N N . VAL B 1 566 ? 6.164 23 -29.656 1 98.5 566 VAL B N 1
ATOM 9763 C CA . VAL B 1 566 ? 6.77 21.812 -29.062 1 98.5 566 VAL B CA 1
ATOM 9764 C C . VAL B 1 566 ? 8.281 21.984 -28.984 1 98.5 566 VAL B C 1
ATOM 9766 O O . VAL B 1 566 ? 8.922 22.422 -29.953 1 98.5 566 VAL B O 1
ATOM 9769 N N . VAL B 1 567 ? 8.828 21.75 -27.859 1 98.56 567 VAL B N 1
ATOM 9770 C CA . VAL B 1 567 ? 10.273 21.781 -27.688 1 98.56 567 VAL B CA 1
ATOM 9771 C C . VAL B 1 567 ? 10.812 20.344 -27.672 1 98.56 567 VAL B C 1
ATOM 9773 O O . VAL B 1 567 ? 11.805 20.031 -28.344 1 98.56 567 VAL B O 1
ATOM 9776 N N . GLU B 1 568 ? 10.297 19.438 -26.938 1 98.44 568 GLU B N 1
ATOM 9777 C CA . GLU B 1 568 ? 10.602 18.016 -26.891 1 98.44 568 GLU B CA 1
ATOM 9778 C C . GLU B 1 568 ? 9.328 17.172 -26.875 1 98.44 568 GLU B C 1
ATOM 9780 O O . GLU B 1 568 ? 8.422 17.438 -26.078 1 98.44 568 GLU B O 1
ATOM 9785 N N . ASN B 1 569 ? 9.258 16.156 -27.703 1 98.31 569 ASN B N 1
ATOM 9786 C CA . ASN B 1 569 ? 8.109 15.258 -27.734 1 98.31 569 ASN B CA 1
ATOM 9787 C C . ASN B 1 569 ? 7.977 14.461 -26.438 1 98.31 569 ASN B C 1
ATOM 9789 O O . ASN B 1 569 ? 8.953 14.305 -25.703 1 98.31 569 ASN B O 1
ATOM 9793 N N . PRO B 1 570 ? 6.691 14.031 -26.156 1 98.25 570 PRO B N 1
ATOM 9794 C CA . PRO B 1 570 ? 6.531 13.203 -24.953 1 98.25 570 PRO B CA 1
ATOM 9795 C C . PRO B 1 570 ? 7.418 11.961 -24.969 1 98.25 570 PRO B C 1
ATOM 9797 O O . PRO B 1 570 ? 7.523 11.289 -26 1 98.25 570 PRO B O 1
ATOM 9800 N N . GLU B 1 571 ? 8.039 11.734 -23.906 1 97.44 571 GLU B N 1
ATOM 9801 C CA . GLU B 1 571 ? 8.898 10.57 -23.719 1 97.44 571 GLU B CA 1
ATOM 9802 C C . GLU B 1 571 ? 8.656 9.922 -22.359 1 97.44 571 GLU B C 1
ATOM 9804 O O . GLU B 1 571 ? 8.469 10.617 -21.359 1 97.44 571 GLU B O 1
ATOM 9809 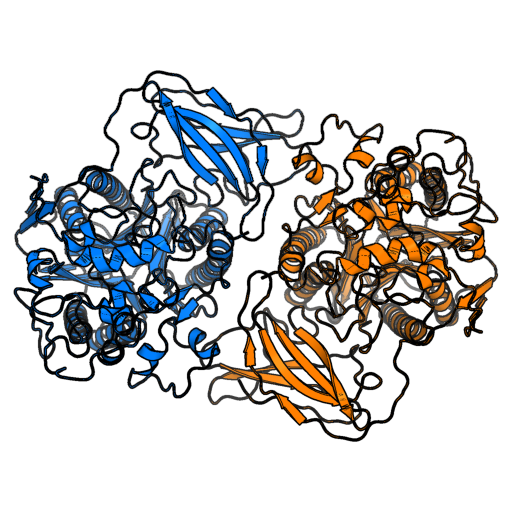N N . LEU B 1 572 ? 8.617 8.625 -22.359 1 96.62 572 LEU B N 1
ATOM 9810 C CA . LEU B 1 572 ? 8.422 7.895 -21.109 1 96.62 572 LEU B CA 1
ATOM 9811 C C . LEU B 1 572 ? 9.75 7.691 -20.391 1 96.62 572 LEU B C 1
ATOM 9813 O O . LEU B 1 572 ? 10.703 7.168 -20.969 1 96.62 572 LEU B O 1
ATOM 9817 N N . ILE B 1 573 ? 9.805 8.156 -19.203 1 96.38 573 ILE B N 1
ATOM 9818 C CA . ILE B 1 573 ? 10.961 7.953 -18.328 1 96.38 573 ILE B CA 1
ATOM 9819 C C . ILE B 1 573 ? 10.664 6.863 -17.297 1 96.38 573 ILE B C 1
ATOM 9821 O O . ILE B 1 573 ? 9.648 6.926 -16.609 1 96.38 573 ILE B O 1
ATOM 9825 N N . MET B 1 574 ? 11.547 5.906 -17.219 1 92.56 574 MET B N 1
ATOM 9826 C CA . MET B 1 574 ? 11.32 4.746 -16.359 1 92.56 574 MET B CA 1
ATOM 9827 C C . MET B 1 574 ? 11.617 5.078 -14.906 1 92.56 574 MET B C 1
ATOM 9829 O O . MET B 1 574 ? 12.367 6.008 -14.617 1 92.56 574 MET B O 1
ATOM 9833 N N . ALA B 1 575 ? 10.984 4.285 -14.016 1 90.06 575 ALA B N 1
ATOM 9834 C CA . ALA B 1 575 ? 11.148 4.48 -12.578 1 90.06 575 ALA B CA 1
ATOM 9835 C C . ALA B 1 575 ? 12.523 4.016 -12.109 1 90.06 575 ALA B C 1
ATOM 9837 O O . ALA B 1 575 ? 13.125 3.125 -12.719 1 90.06 575 ALA B O 1
ATOM 9838 N N . GLU B 1 576 ? 12.922 4.641 -11.023 1 85.12 576 GLU B N 1
ATOM 9839 C CA . GLU B 1 576 ? 14.102 4.273 -10.242 1 85.12 576 GLU B CA 1
ATOM 9840 C C . GLU B 1 576 ? 13.758 4.074 -8.773 1 85.12 576 GLU B C 1
ATOM 9842 O O . GLU B 1 576 ? 12.586 4.125 -8.391 1 85.12 576 GLU B O 1
ATOM 9847 N N . GLU B 1 577 ? 14.812 3.812 -7.938 1 84.62 577 GLU B N 1
ATOM 9848 C CA . GLU B 1 577 ? 14.617 3.506 -6.52 1 84.62 577 GLU B CA 1
ATOM 9849 C C . GLU B 1 577 ? 13.664 4.5 -5.867 1 84.62 577 GLU B C 1
ATOM 9851 O O . GLU B 1 577 ? 12.594 4.121 -5.387 1 84.62 577 GLU B O 1
ATOM 9856 N N . ASN B 1 578 ? 13.898 5.746 -5.852 1 89.81 578 ASN B N 1
ATOM 9857 C CA . ASN B 1 578 ? 13.062 6.738 -5.184 1 89.81 578 ASN B CA 1
ATOM 9858 C C . ASN B 1 578 ? 12.383 7.668 -6.184 1 89.81 578 ASN B C 1
ATOM 9860 O O . ASN B 1 578 ? 12.039 8.805 -5.848 1 89.81 578 ASN B O 1
ATOM 9864 N N . GLN B 1 579 ? 12.234 7.18 -7.453 1 91.5 579 GLN B N 1
ATOM 9865 C CA . GLN B 1 579 ? 11.578 7.973 -8.492 1 91.5 579 GLN B CA 1
ATOM 9866 C C . GLN B 1 579 ? 10.492 7.172 -9.195 1 91.5 579 GLN B C 1
ATOM 9868 O O . GLN B 1 579 ? 10.719 6.02 -9.578 1 91.5 579 GLN B O 1
ATOM 9873 N N . GLU B 1 580 ? 9.406 7.789 -9.391 1 94.56 580 GLU B N 1
ATOM 9874 C CA . GLU B 1 580 ? 8.281 7.18 -10.086 1 94.56 580 GLU B CA 1
ATOM 9875 C C . GLU B 1 580 ? 8.43 7.301 -11.594 1 94.56 580 GLU B C 1
ATOM 9877 O O . GLU B 1 580 ? 9.133 8.188 -12.086 1 94.56 580 GLU B O 1
ATOM 9882 N N . LYS B 1 581 ? 7.805 6.414 -12.328 1 95.5 581 LYS B N 1
ATOM 9883 C CA . LYS B 1 581 ? 7.73 6.492 -13.781 1 95.5 581 LYS B CA 1
ATOM 9884 C C . LYS B 1 581 ? 6.844 7.656 -14.227 1 95.5 581 LYS B C 1
ATOM 9886 O O . LYS B 1 581 ? 5.809 7.922 -13.609 1 95.5 581 LYS B O 1
ATOM 9891 N N . TYR B 1 582 ? 7.312 8.359 -15.32 1 97.62 582 TYR B N 1
ATOM 9892 C CA . TYR B 1 582 ? 6.48 9.469 -15.773 1 97.62 582 TYR B CA 1
ATOM 9893 C C . TYR B 1 582 ? 6.684 9.727 -17.266 1 97.62 582 TYR B C 1
ATOM 9895 O O . TYR B 1 582 ? 7.727 9.391 -17.828 1 97.62 582 TYR B O 1
ATOM 9903 N N . TRP B 1 583 ? 5.648 10.281 -17.984 1 98.19 583 TRP B N 1
ATOM 9904 C CA . TRP B 1 583 ? 5.789 10.906 -19.297 1 98.19 583 TRP B CA 1
ATOM 9905 C C . TRP B 1 583 ? 6.285 12.336 -19.156 1 98.19 583 TRP B C 1
ATOM 9907 O O . TRP B 1 583 ? 5.77 13.109 -18.359 1 98.19 583 TRP B O 1
ATOM 9917 N N . SER B 1 584 ? 7.297 12.703 -19.891 1 98.44 584 SER B N 1
ATOM 9918 C CA . SER B 1 584 ? 7.848 14.055 -19.906 1 98.44 584 SER B CA 1
ATOM 9919 C C . SER B 1 584 ? 7.562 14.758 -21.234 1 98.44 584 SER B C 1
ATOM 9921 O O . SER B 1 584 ? 7.773 14.188 -22.297 1 98.44 584 SER B O 1
ATOM 9923 N N . PHE B 1 585 ? 7.039 15.953 -21.219 1 98.62 585 PHE B N 1
ATOM 9924 C CA . PHE B 1 585 ? 6.77 16.797 -22.375 1 98.62 585 PHE B CA 1
ATOM 9925 C C . PHE B 1 585 ? 7.281 18.203 -22.156 1 98.62 585 PHE B C 1
ATOM 9927 O O . PHE B 1 585 ? 7.074 18.797 -21.094 1 98.62 585 PHE B O 1
ATOM 9934 N N . ARG B 1 586 ? 8.031 18.781 -23.125 1 98.81 586 ARG B N 1
ATOM 9935 C CA . ARG B 1 586 ? 8.516 20.156 -23.031 1 98.81 586 ARG B CA 1
ATOM 9936 C C . ARG B 1 586 ? 7.953 21.016 -24.156 1 98.81 586 ARG B C 1
ATOM 9938 O O . ARG B 1 586 ? 7.918 20.578 -25.312 1 98.81 586 ARG B O 1
ATOM 9945 N N . TYR B 1 587 ? 7.535 22.172 -23.812 1 98.75 587 TYR B N 1
ATOM 9946 C CA . TYR B 1 587 ? 6.961 23.094 -24.797 1 98.75 587 TYR B CA 1
ATOM 9947 C C . TYR B 1 587 ? 7.227 24.531 -24.406 1 98.75 587 TYR B C 1
ATOM 9949 O O . TYR B 1 587 ? 7.594 24.828 -23.266 1 98.75 587 TYR B O 1
ATOM 9957 N N . ARG B 1 588 ? 7.152 25.438 -25.344 1 98.31 588 ARG B N 1
ATOM 9958 C CA . ARG B 1 588 ? 7.285 26.875 -25.141 1 98.31 588 ARG B CA 1
ATOM 9959 C C . ARG B 1 588 ? 5.945 27.5 -24.781 1 98.31 588 ARG B C 1
ATOM 9961 O O . ARG B 1 588 ? 4.918 27.172 -25.375 1 98.31 588 ARG B O 1
ATOM 9968 N N . ASP B 1 589 ? 5.891 28.359 -23.781 1 98.38 589 ASP B N 1
ATOM 9969 C CA . ASP B 1 589 ? 4.707 29.078 -23.344 1 98.38 589 ASP B CA 1
ATOM 9970 C C . ASP B 1 589 ? 5.078 30.453 -22.781 1 98.38 589 ASP B C 1
ATOM 9972 O O . ASP B 1 589 ? 6.25 30.828 -22.781 1 98.38 589 ASP B O 1
ATOM 9976 N N . VAL B 1 590 ? 4.113 31.188 -22.312 1 98 590 VAL B N 1
ATOM 9977 C CA . VAL B 1 590 ? 4.344 32.531 -21.797 1 98 590 VAL B CA 1
ATOM 9978 C C . VAL B 1 590 ? 5.223 32.469 -20.547 1 98 590 VAL B C 1
ATOM 9980 O O . VAL B 1 590 ? 5.328 31.406 -19.906 1 98 590 VAL B O 1
ATOM 9983 N N . GLY B 1 591 ? 5.859 33.562 -20.203 1 97.25 591 GLY B N 1
ATOM 9984 C CA . GLY B 1 591 ? 6.785 33.656 -19.094 1 97.25 591 GLY B CA 1
ATOM 9985 C C . GLY B 1 591 ? 6.094 33.594 -17.734 1 97.25 591 GLY B C 1
ATOM 9986 O O . GLY B 1 591 ? 4.867 33.531 -17.656 1 97.25 591 GLY B O 1
ATOM 9987 N N . PRO B 1 592 ? 6.871 33.719 -16.641 1 97 592 PRO B N 1
ATOM 9988 C CA . PRO B 1 592 ? 6.375 33.531 -15.273 1 97 592 PRO B CA 1
ATOM 9989 C C . PRO B 1 592 ? 5.285 34.531 -14.906 1 97 592 PRO B C 1
ATOM 9991 O O . PRO B 1 592 ? 4.367 34.188 -14.148 1 97 592 PRO B O 1
ATOM 9994 N N . SER B 1 593 ? 5.355 35.719 -15.383 1 96 593 SER B N 1
ATOM 9995 C CA . SER B 1 593 ? 4.406 36.75 -14.977 1 96 593 SER B CA 1
ATOM 9996 C C . SER B 1 593 ? 3.051 36.531 -15.648 1 96 593 SER B C 1
ATOM 9998 O O . SER B 1 593 ? 2.053 37.125 -15.234 1 96 593 SER B O 1
ATOM 10000 N N . LYS B 1 594 ? 3.014 35.625 -16.609 1 96.62 594 LYS B N 1
ATOM 10001 C CA . LYS B 1 594 ? 1.789 35.5 -17.391 1 96.62 594 LYS B CA 1
ATOM 10002 C C . LYS B 1 594 ? 1.219 34.062 -17.312 1 96.62 594 LYS B C 1
ATOM 10004 O O . LYS B 1 594 ? 0.061 33.844 -17.656 1 96.62 594 LYS B O 1
ATOM 10009 N N . ILE B 1 595 ? 1.935 33.125 -16.828 1 97.19 595 ILE B N 1
ATOM 10010 C CA . ILE B 1 595 ? 1.574 31.719 -16.906 1 97.19 595 ILE B CA 1
ATOM 10011 C C . ILE B 1 595 ? 0.428 31.422 -15.945 1 97.19 595 ILE B C 1
ATOM 10013 O O . ILE B 1 595 ? -0.345 30.484 -16.156 1 97.19 595 ILE B O 1
ATOM 10017 N N . ALA B 1 596 ? 0.284 32.156 -14.82 1 96 596 ALA B N 1
ATOM 10018 C CA . ALA B 1 596 ? -0.825 32.031 -13.875 1 96 596 ALA B CA 1
ATOM 10019 C C . ALA B 1 596 ? -1 30.609 -13.398 1 96 596 ALA B C 1
ATOM 10021 O O . ALA B 1 596 ? -2.068 30.016 -13.562 1 96 596 ALA B O 1
ATOM 10022 N N . LEU B 1 597 ? -0.067 30.078 -12.711 1 96.19 597 LEU B N 1
ATOM 10023 C CA . LEU B 1 597 ? -0.068 28.672 -12.297 1 96.19 597 LEU B CA 1
ATOM 10024 C C . LEU B 1 597 ? -1.111 28.422 -11.211 1 96.19 597 LEU B C 1
ATOM 10026 O O . LEU B 1 597 ? -1.409 27.281 -10.883 1 96.19 597 LEU B O 1
ATOM 10030 N N . HIS B 1 598 ? -1.803 29.422 -10.773 1 96.69 598 HIS B N 1
ATOM 10031 C CA . HIS B 1 598 ? -2.889 29.234 -9.82 1 96.69 598 HIS B CA 1
ATOM 10032 C C . HIS B 1 598 ? -4.188 28.859 -10.531 1 96.69 598 HIS B C 1
ATOM 10034 O O . HIS B 1 598 ? -5.207 28.625 -9.883 1 96.69 598 HIS B O 1
ATOM 10040 N N . GLU B 1 599 ? -4.168 28.812 -11.844 1 96.19 599 GLU B N 1
ATOM 10041 C CA . GLU B 1 599 ? -5.242 28.266 -12.672 1 96.19 599 GLU B CA 1
ATOM 10042 C C . GLU B 1 599 ? -4.824 26.953 -13.305 1 96.19 599 GLU B C 1
ATOM 10044 O O . GLU B 1 599 ? -3.656 26.766 -13.656 1 96.19 599 GLU B O 1
ATOM 10049 N N . SER B 1 600 ? -5.805 26.062 -13.469 1 95.06 600 SER B N 1
ATOM 10050 C CA . SER B 1 600 ? -5.488 24.781 -14.086 1 95.06 600 SER B CA 1
ATOM 10051 C C . SER B 1 600 ? -4.867 24.969 -15.469 1 95.06 600 SER B C 1
ATOM 10053 O O . SER B 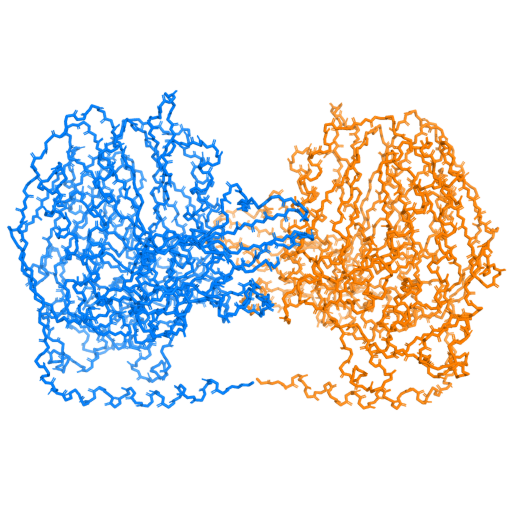1 600 ? -5.305 25.828 -16.234 1 95.06 600 SER B O 1
ATOM 10055 N N . LEU B 1 601 ? -3.873 24.172 -15.781 1 97.88 601 LEU B N 1
ATOM 10056 C CA . LEU B 1 601 ? -3.107 24.359 -17 1 97.88 601 LEU B CA 1
ATOM 10057 C C . LEU B 1 601 ? -3.125 23.094 -17.859 1 97.88 601 LEU B C 1
ATOM 10059 O O . LEU B 1 601 ? -3.225 23.172 -19.094 1 97.88 601 LEU B O 1
ATOM 10063 N N . VAL B 1 602 ? -3.014 21.938 -17.25 1 98.38 602 VAL B N 1
ATOM 10064 C CA . VAL B 1 602 ? -2.723 20.734 -18.031 1 98.38 602 VAL B CA 1
ATOM 10065 C C . VAL B 1 602 ? -3.734 19.641 -17.688 1 98.38 602 VAL B C 1
ATOM 10067 O O . VAL B 1 602 ? -4.086 19.453 -16.531 1 98.38 602 VAL B O 1
ATOM 10070 N N . SER B 1 603 ? -4.211 18.906 -18.641 1 98.31 603 SER B N 1
ATOM 10071 C CA . SER B 1 603 ? -4.992 17.672 -18.5 1 98.31 603 SER B CA 1
ATOM 10072 C C . SER B 1 603 ? -4.547 16.625 -19.516 1 98.31 603 SER B C 1
ATOM 10074 O O . SER B 1 603 ? -3.797 16.938 -20.453 1 98.31 603 SER B O 1
ATOM 10076 N N . ILE B 1 604 ? -4.988 15.391 -19.328 1 98.62 604 ILE B N 1
ATOM 10077 C CA . ILE B 1 604 ? -4.637 14.297 -20.234 1 98.62 604 ILE B CA 1
ATOM 10078 C C . ILE B 1 604 ? -5.859 13.883 -21.031 1 98.62 604 ILE B C 1
ATOM 10080 O O . ILE B 1 604 ? -6.949 13.703 -20.484 1 98.62 604 ILE B O 1
ATOM 10084 N N . GLU B 1 605 ? -5.734 13.773 -22.297 1 98.19 605 GLU B N 1
ATOM 10085 C CA . GLU B 1 605 ? -6.734 13.172 -23.188 1 98.19 605 GLU B CA 1
ATOM 10086 C C . GLU B 1 605 ? -6.238 11.852 -23.766 1 98.19 605 GLU B C 1
ATOM 10088 O O . GLU B 1 605 ? -5.027 11.617 -23.844 1 98.19 605 GLU B O 1
ATOM 10093 N N . PHE B 1 606 ? -7.172 10.977 -24.047 1 97.12 606 PHE B N 1
ATOM 10094 C CA . PHE B 1 606 ? -6.82 9.688 -24.641 1 97.12 606 PHE B CA 1
ATOM 10095 C C . PHE B 1 606 ? -7.801 9.312 -25.75 1 97.12 606 PHE B C 1
ATOM 10097 O O . PHE B 1 606 ? -8.875 9.906 -25.859 1 97.12 606 PHE B O 1
ATOM 10104 N N . LYS B 1 607 ? -7.438 8.461 -26.625 1 95.81 607 LYS B N 1
ATOM 10105 C CA . LYS B 1 607 ? -8.336 7.859 -27.609 1 95.81 607 LYS B CA 1
ATOM 10106 C C . LYS B 1 607 ? -7.996 6.387 -27.844 1 95.81 607 LYS B C 1
ATOM 10108 O O . LYS B 1 607 ? -6.836 5.988 -27.719 1 95.81 607 LYS B O 1
ATOM 10113 N N . GLU B 1 608 ? -9.109 5.664 -28.062 1 90.12 608 GLU B N 1
ATOM 10114 C CA . GLU B 1 608 ? -8.938 4.277 -28.484 1 90.12 608 GLU B CA 1
ATOM 10115 C C . GLU B 1 608 ? -8.625 4.188 -29.969 1 90.12 608 GLU B C 1
ATOM 10117 O O . GLU B 1 608 ? -9.367 4.707 -30.797 1 90.12 608 GLU B O 1
ATOM 10122 N N . GLU B 1 609 ? -7.574 3.6 -30.484 1 77.88 609 GLU B N 1
ATOM 10123 C CA . GLU B 1 609 ? -7.125 3.432 -31.875 1 77.88 609 GLU B CA 1
ATOM 10124 C C . GLU B 1 609 ? -7.719 4.504 -32.781 1 77.88 609 GLU B C 1
ATOM 10126 O O . GLU B 1 609 ? -7.262 5.648 -32.781 1 77.88 609 GLU B O 1
ATOM 10131 N N . THR B 1 610 ? -8.812 4.184 -33.375 1 75.31 610 THR B N 1
ATOM 10132 C CA . THR B 1 610 ? -9.336 5.113 -34.375 1 75.31 610 THR B CA 1
ATOM 10133 C C . THR B 1 610 ? -10.453 5.969 -33.781 1 75.31 610 THR B C 1
ATOM 10135 O O . THR B 1 610 ? -11.172 6.652 -34.531 1 75.31 610 THR B O 1
ATOM 10138 N N . GLY B 1 611 ? -10.422 6.082 -32.531 1 87.69 611 GLY B N 1
ATOM 10139 C CA . GLY B 1 611 ? -11.531 6.805 -31.938 1 87.69 611 GLY B CA 1
ATOM 10140 C C . GLY B 1 611 ? -11.234 8.273 -31.703 1 87.69 611 GLY B C 1
ATOM 10141 O O . GLY B 1 611 ? -10.25 8.797 -32.219 1 87.69 611 GLY B O 1
ATOM 10142 N N . GLU B 1 612 ? -12.172 9 -31.078 1 94.69 612 GLU B N 1
ATOM 10143 C CA . GLU B 1 612 ? -12.078 10.43 -30.766 1 94.69 612 GLU B CA 1
ATOM 10144 C C . GLU B 1 612 ? -11.383 10.648 -29.422 1 94.69 612 GLU B C 1
ATOM 10146 O O . GLU B 1 612 ? -11.391 9.766 -28.562 1 94.69 612 GLU B O 1
ATOM 10151 N N . TRP B 1 613 ? -10.688 11.844 -29.359 1 96.44 613 TRP B N 1
ATOM 10152 C CA . TRP B 1 613 ? -10.039 12.211 -28.109 1 96.44 613 TRP B CA 1
ATOM 10153 C C . TRP B 1 613 ? -11.062 12.461 -27 1 96.44 613 TRP B C 1
ATOM 10155 O O . TRP B 1 613 ? -12.086 13.109 -27.234 1 96.44 613 TRP B O 1
ATOM 10165 N N . LYS B 1 614 ? -10.82 11.852 -25.906 1 96.31 614 LYS B N 1
ATOM 10166 C CA . LYS B 1 614 ? -11.648 12.047 -24.719 1 96.31 614 LYS B CA 1
ATOM 10167 C C . LYS B 1 614 ? -10.797 12.391 -23.516 1 96.31 614 LYS B C 1
ATOM 10169 O O . LYS B 1 614 ? -9.625 12.031 -23.453 1 96.31 614 LYS B O 1
ATOM 10174 N N . SER B 1 615 ? -11.391 13.125 -22.609 1 96.94 615 SER B N 1
ATOM 10175 C CA . SER B 1 615 ? -10.695 13.398 -21.344 1 96.94 615 SER B CA 1
ATOM 10176 C C . SER B 1 615 ? -10.453 12.117 -20.562 1 96.94 615 SER B C 1
ATOM 10178 O O . SER B 1 615 ? -11.328 11.258 -20.469 1 96.94 615 SER B O 1
ATOM 10180 N N . LEU B 1 616 ? -9.273 11.961 -20.125 1 97.25 616 LEU B N 1
ATOM 10181 C CA . LEU B 1 616 ? -8.969 10.797 -19.312 1 97.25 616 LEU B CA 1
ATOM 10182 C C . LEU B 1 616 ? -9.469 10.992 -17.875 1 97.25 616 LEU B C 1
ATOM 10184 O O . LEU B 1 616 ? -9.195 12.023 -17.266 1 97.25 616 LEU B O 1
ATOM 10188 N N . ASN B 1 617 ? -10.18 10.023 -17.438 1 94.25 617 ASN B N 1
ATOM 10189 C CA . ASN B 1 617 ? -10.648 10.008 -16.047 1 94.25 617 ASN B CA 1
ATOM 10190 C C . ASN B 1 617 ? -10.023 8.867 -15.258 1 94.25 617 ASN B C 1
ATOM 10192 O O . ASN B 1 617 ? -9.945 7.738 -15.742 1 94.25 617 ASN B O 1
ATOM 10196 N N . THR B 1 618 ? -9.547 9.148 -14.164 1 88.62 618 THR B N 1
ATOM 10197 C CA . THR B 1 618 ? -9.016 8.164 -13.227 1 88.62 618 THR B CA 1
ATOM 10198 C C . THR B 1 618 ? -9.789 8.195 -11.914 1 88.62 618 THR B C 1
ATOM 10200 O O . THR B 1 618 ? -9.828 9.227 -11.234 1 88.62 618 THR B O 1
ATOM 10203 N N . GLU B 1 619 ? -10.305 7.086 -11.492 1 80.81 619 GLU B N 1
ATOM 10204 C CA . GLU B 1 619 ? -11.094 6.949 -10.273 1 80.81 619 GLU B CA 1
ATOM 10205 C C . GLU B 1 619 ? -12.219 7.984 -10.227 1 80.81 619 GLU B C 1
ATOM 10207 O O . GLU B 1 619 ? -12.445 8.609 -9.188 1 80.81 619 GLU B O 1
ATOM 10212 N N . GLY B 1 620 ? -12.711 8.344 -11.312 1 83.25 620 GLY B N 1
ATOM 10213 C CA . GLY B 1 620 ? -13.891 9.195 -11.391 1 83.25 620 GLY B CA 1
ATOM 10214 C C . GLY B 1 620 ? -13.555 10.664 -11.523 1 83.25 620 GLY B C 1
ATOM 10215 O O . GLY B 1 620 ? -14.453 11.508 -11.539 1 83.25 620 GLY B O 1
ATOM 10216 N N . GLU B 1 621 ? -12.328 10.977 -11.617 1 92.12 621 GLU B N 1
ATOM 10217 C CA . GLU B 1 621 ? -11.922 12.375 -11.75 1 92.12 621 GLU B CA 1
ATOM 10218 C C . GLU B 1 621 ? -11 12.562 -12.953 1 92.12 621 GLU B C 1
ATOM 10220 O O . GLU B 1 621 ? -10.25 11.648 -13.312 1 92.12 621 GLU B O 1
ATOM 10225 N N . ALA B 1 622 ? -11.078 13.75 -13.438 1 93.56 622 ALA B N 1
ATOM 10226 C CA . ALA B 1 622 ? -10.211 14.062 -14.57 1 93.56 622 ALA B CA 1
ATOM 10227 C C . ALA B 1 622 ? -8.742 13.938 -14.188 1 93.56 622 ALA B C 1
ATOM 10229 O O . ALA B 1 622 ? -8.344 14.336 -13.086 1 93.56 622 ALA B O 1
ATOM 10230 N N . THR B 1 623 ? -7.977 13.328 -15.07 1 97 623 THR B N 1
ATOM 10231 C CA . THR B 1 623 ? -6.531 13.289 -14.891 1 97 623 THR B CA 1
ATOM 10232 C C . THR B 1 623 ? -5.902 14.617 -15.312 1 97 623 THR B C 1
ATOM 10234 O O . THR B 1 623 ? -5.688 14.859 -16.5 1 97 623 THR B O 1
ATOM 10237 N N . ASP B 1 624 ? -5.605 15.492 -14.352 1 97.44 624 ASP B N 1
ATOM 10238 C CA . ASP B 1 624 ? -5.086 16.828 -14.641 1 97.44 624 ASP B CA 1
ATOM 10239 C C . ASP B 1 624 ? -4.195 17.328 -13.5 1 97.44 624 ASP B C 1
ATOM 10241 O O . ASP B 1 624 ? -3.805 16.547 -12.625 1 97.44 624 ASP B O 1
ATOM 10245 N N . ASP B 1 625 ? -3.766 18.594 -13.617 1 97.62 625 ASP B N 1
ATOM 10246 C CA . ASP B 1 625 ? -2.752 19.141 -12.719 1 97.62 625 ASP B CA 1
ATOM 10247 C C . ASP B 1 625 ? -3.367 19.547 -11.383 1 97.62 625 ASP B C 1
ATOM 10249 O O . ASP B 1 625 ? -2.691 20.125 -10.539 1 97.62 625 ASP B O 1
ATOM 10253 N N . ARG B 1 626 ? -4.641 19.266 -11.102 1 95.06 626 ARG B N 1
ATOM 10254 C CA . ARG B 1 626 ? -5.23 19.438 -9.781 1 95.06 626 ARG B CA 1
ATOM 10255 C C . ARG B 1 626 ? -4.98 18.219 -8.898 1 95.06 626 ARG B C 1
ATOM 10257 O O . ARG B 1 626 ? -5.133 18.297 -7.676 1 95.06 626 ARG B O 1
ATOM 10264 N N . GLY B 1 627 ? -4.629 17.125 -9.578 1 95.12 627 GLY B N 1
ATOM 10265 C CA . GLY B 1 627 ? -4.301 15.898 -8.859 1 95.12 627 GLY B CA 1
ATOM 10266 C C . GLY B 1 627 ? -2.898 15.906 -8.281 1 95.12 627 GLY B C 1
ATOM 10267 O O . GLY B 1 627 ? -2.307 16.969 -8.094 1 95.12 627 GLY B O 1
ATOM 10268 N N . THR B 1 628 ? -2.357 14.75 -7.93 1 96.75 628 THR B N 1
ATOM 10269 C CA . THR B 1 628 ? -1.08 14.664 -7.23 1 96.75 628 THR B CA 1
ATOM 10270 C C . THR B 1 628 ? 0.009 14.125 -8.148 1 96.75 628 THR B C 1
ATOM 10272 O O . THR B 1 628 ? 1.177 14.055 -7.762 1 96.75 628 THR B O 1
ATOM 10275 N N . ASP B 1 629 ? -0.35 13.797 -9.414 1 96.81 629 ASP B N 1
ATOM 10276 C CA . ASP B 1 629 ? 0.605 13.07 -10.242 1 96.81 629 ASP B CA 1
ATOM 10277 C C . ASP B 1 629 ? 1.035 13.914 -11.445 1 96.81 629 ASP B C 1
ATOM 10279 O O . ASP B 1 629 ? 1.566 13.391 -12.422 1 96.81 629 ASP B O 1
ATOM 10283 N N . MET B 1 630 ? 0.775 15.258 -11.469 1 98 630 MET B N 1
ATOM 10284 C CA . MET B 1 630 ? 1.196 16.172 -12.531 1 98 630 MET B CA 1
ATOM 10285 C C . MET B 1 630 ? 2.168 17.219 -12 1 98 630 MET B C 1
ATOM 10287 O O . MET B 1 630 ? 1.904 17.844 -10.977 1 98 630 MET B O 1
ATOM 10291 N N . GLU B 1 631 ? 3.287 17.312 -12.625 1 98.38 631 GLU B N 1
ATOM 10292 C CA . GLU B 1 631 ? 4.293 18.328 -12.305 1 98.38 631 GLU B CA 1
ATOM 10293 C C . GLU B 1 631 ? 4.512 19.281 -13.484 1 98.38 631 GLU B C 1
ATOM 10295 O O . GLU B 1 631 ? 4.559 18.844 -14.633 1 98.38 631 GLU B O 1
ATOM 10300 N N . VAL B 1 632 ? 4.555 20.547 -13.281 1 98.62 632 VAL B N 1
ATOM 10301 C CA . VAL B 1 632 ? 4.867 21.578 -14.258 1 98.62 632 VAL B CA 1
ATOM 10302 C C . VAL B 1 632 ? 6.027 22.438 -13.758 1 98.62 632 VAL B C 1
ATOM 10304 O O . VAL B 1 632 ? 5.98 22.969 -12.648 1 98.62 632 VAL B O 1
ATOM 10307 N N . LYS B 1 633 ? 7.074 22.609 -14.516 1 98.12 633 LYS B N 1
ATOM 10308 C CA . LYS B 1 633 ? 8.242 23.391 -14.117 1 98.12 633 LYS B CA 1
ATOM 10309 C C . LYS B 1 633 ? 8.758 24.25 -15.273 1 98.12 633 LYS B C 1
ATOM 10311 O O . LYS B 1 633 ? 8.766 23.797 -16.422 1 98.12 633 LYS B O 1
ATOM 10316 N N . LYS B 1 634 ? 9.125 25.391 -14.977 1 98.62 634 LYS B N 1
ATOM 10317 C CA . LYS B 1 634 ? 9.898 26.188 -15.922 1 98.62 634 LYS B CA 1
ATOM 10318 C C . LYS B 1 634 ? 11.352 25.719 -15.984 1 98.62 634 LYS B C 1
ATOM 10320 O O . LYS B 1 634 ? 12.055 25.734 -14.969 1 98.62 634 LYS B O 1
ATOM 10325 N N . VAL B 1 635 ? 11.773 25.375 -17.141 1 98.06 635 VAL B N 1
ATOM 10326 C CA . VAL B 1 635 ? 13.102 24.766 -17.203 1 98.06 635 VAL B CA 1
ATOM 10327 C C . VAL B 1 635 ? 14.055 25.703 -17.953 1 98.06 635 VAL B C 1
ATOM 10329 O O . VAL B 1 635 ? 15.258 25.438 -18.031 1 98.06 635 VAL B O 1
ATOM 10332 N N . GLY B 1 636 ? 13.508 26.797 -18.5 1 97.12 636 GLY B N 1
ATOM 10333 C CA . GLY B 1 636 ? 14.383 27.734 -19.172 1 97.12 636 GLY B CA 1
ATOM 10334 C C . GLY B 1 636 ? 13.641 28.938 -19.75 1 97.12 636 GLY B C 1
ATOM 10335 O O . GLY B 1 636 ? 12.406 28.953 -19.75 1 97.12 636 GLY B O 1
ATOM 10336 N N . ASN B 1 637 ? 14.414 29.891 -20.156 1 96 637 ASN B N 1
ATOM 10337 C CA . ASN B 1 637 ? 13.875 31.031 -20.891 1 96 637 ASN B CA 1
ATOM 10338 C C . ASN B 1 637 ? 13.906 30.797 -22.406 1 96 637 ASN B C 1
ATOM 10340 O O . ASN B 1 637 ? 14.789 30.094 -22.906 1 96 637 ASN B O 1
ATOM 10344 N N . ALA B 1 638 ? 12.914 31.359 -23.031 1 95.69 638 ALA B N 1
ATOM 10345 C CA . ALA B 1 638 ? 12.852 31.141 -24.484 1 95.69 638 ALA B CA 1
ATOM 10346 C C . ALA B 1 638 ? 12.867 32.469 -25.234 1 95.69 638 ALA B C 1
ATOM 10348 O O . ALA B 1 638 ? 12.477 32.531 -26.406 1 95.69 638 ALA B O 1
ATOM 10349 N N . GLY B 1 639 ? 13.234 33.625 -24.703 1 93.88 639 GLY B N 1
ATOM 10350 C CA . GLY B 1 639 ? 13.273 34.906 -25.359 1 93.88 639 GLY B CA 1
ATOM 10351 C C . GLY B 1 639 ? 11.898 35.531 -25.531 1 93.88 639 GLY B C 1
ATOM 10352 O O . GLY B 1 639 ? 10.891 34.844 -25.516 1 93.88 639 GLY B O 1
ATOM 10353 N N . GLY B 1 640 ? 11.828 36.812 -25.625 1 95.5 640 GLY B N 1
ATOM 10354 C CA . GLY B 1 640 ? 10.594 37.531 -25.906 1 95.5 640 GLY B CA 1
ATOM 10355 C C . GLY B 1 640 ? 9.594 37.469 -24.766 1 95.5 640 GLY B C 1
ATOM 10356 O O . GLY B 1 640 ? 8.383 37.5 -25 1 95.5 640 GLY B O 1
ATOM 10357 N N . GLY B 1 641 ? 10.023 37.188 -23.625 1 95.88 641 GLY B N 1
ATOM 10358 C CA . GLY B 1 641 ? 9.117 37.062 -22.5 1 95.88 641 GLY B CA 1
ATOM 10359 C C . GLY B 1 641 ? 8.5 35.688 -22.391 1 95.88 641 GLY B C 1
ATOM 10360 O O . GLY B 1 641 ? 7.551 35.5 -21.625 1 95.88 641 GLY B O 1
ATOM 10361 N N . MET B 1 642 ? 9.016 34.781 -23.219 1 97.31 642 MET B N 1
ATOM 10362 C CA . MET B 1 642 ? 8.531 33.375 -23.203 1 97.31 642 MET B CA 1
ATOM 10363 C C . MET B 1 642 ? 9.453 32.5 -22.391 1 97.31 642 MET B C 1
ATOM 10365 O O . MET B 1 642 ? 10.555 32.906 -22.016 1 97.31 642 MET B O 1
ATOM 10369 N N . ALA B 1 643 ? 8.953 31.281 -22.062 1 98.12 643 ALA B N 1
ATOM 10370 C CA . ALA B 1 643 ? 9.727 30.312 -21.297 1 98.12 643 ALA B CA 1
ATOM 10371 C C . ALA B 1 643 ? 9.484 28.891 -21.781 1 98.12 643 ALA B C 1
ATOM 10373 O O . ALA B 1 643 ? 8.547 28.656 -22.547 1 98.12 643 ALA B O 1
ATOM 10374 N N . VAL B 1 644 ? 10.352 28 -21.438 1 98.69 644 VAL B N 1
ATOM 10375 C CA . VAL B 1 644 ? 10.18 26.578 -21.703 1 98.69 644 VAL B CA 1
ATOM 10376 C C . VAL B 1 644 ? 9.703 25.875 -20.438 1 98.69 644 VAL B C 1
ATOM 10378 O O . VAL B 1 644 ? 10.289 26.047 -19.359 1 98.69 644 VAL B O 1
ATOM 10381 N N . TYR B 1 645 ? 8.633 25.172 -20.578 1 98.75 645 TYR B N 1
ATOM 10382 C CA . TYR B 1 645 ? 8.078 24.406 -19.469 1 98.75 645 TYR B CA 1
ATOM 10383 C C . TYR B 1 645 ? 8.188 22.906 -19.719 1 98.75 645 TYR B C 1
ATOM 10385 O O . TYR B 1 645 ? 8.094 22.469 -20.875 1 98.75 645 TYR B O 1
ATOM 10393 N N . GLU B 1 646 ? 8.391 22.156 -18.703 1 98.81 646 GLU B N 1
ATOM 10394 C CA . GLU B 1 646 ? 8.305 20.703 -18.719 1 98.81 646 GLU B CA 1
ATOM 10395 C C . GLU B 1 646 ? 7.102 20.219 -17.906 1 98.81 646 GLU B C 1
ATOM 10397 O O . GLU B 1 646 ? 6.883 20.672 -16.781 1 98.81 646 GLU B O 1
ATOM 10402 N N . ILE B 1 647 ? 6.332 19.391 -18.5 1 98.75 647 ILE B N 1
ATOM 10403 C CA . ILE B 1 647 ? 5.25 18.688 -17.812 1 98.75 647 ILE B CA 1
ATOM 10404 C C . ILE B 1 647 ? 5.645 17.234 -17.594 1 98.75 647 ILE B C 1
ATOM 10406 O O . ILE B 1 647 ? 6.137 16.562 -18.5 1 98.75 647 ILE B O 1
ATOM 10410 N N . ARG B 1 648 ? 5.477 16.781 -16.406 1 98.62 648 ARG B N 1
ATOM 10411 C CA . ARG B 1 648 ? 5.672 15.367 -16.078 1 98.62 648 ARG B CA 1
ATOM 10412 C C . ARG B 1 648 ? 4.387 14.742 -15.547 1 98.62 648 ARG B C 1
ATOM 10414 O O . ARG B 1 648 ? 3.785 15.258 -14.594 1 98.62 648 ARG B O 1
ATOM 10421 N N . TRP B 1 649 ? 3.859 13.695 -16.203 1 98.44 649 TRP B N 1
ATOM 10422 C CA . TRP B 1 649 ? 2.725 12.898 -15.758 1 98.44 649 TRP B CA 1
ATOM 10423 C C . TRP B 1 649 ? 3.195 11.609 -15.094 1 98.44 649 TRP B C 1
ATOM 10425 O O . TRP B 1 649 ? 3.57 10.648 -15.773 1 98.44 649 TRP B O 1
ATOM 10435 N N . TYR B 1 650 ? 3.129 11.625 -13.758 1 97.38 650 TYR B N 1
ATOM 10436 C CA . TYR B 1 650 ? 3.641 10.516 -12.961 1 97.38 650 TYR B CA 1
ATOM 10437 C C . TYR B 1 650 ? 2.611 9.391 -12.867 1 97.38 650 TYR B C 1
ATOM 10439 O O . TYR B 1 650 ? 1.405 9.648 -12.867 1 97.38 650 TYR B O 1
ATOM 10447 N N . ASN B 1 651 ? 3.146 8.078 -12.773 1 94.31 651 ASN B N 1
ATOM 10448 C CA . ASN B 1 651 ? 2.344 6.871 -12.602 1 94.31 651 ASN B CA 1
ATOM 10449 C C . ASN B 1 651 ? 1.204 6.809 -13.617 1 94.31 651 ASN B C 1
ATOM 10451 O O . ASN B 1 651 ? 0.044 6.625 -13.242 1 94.31 651 ASN B O 1
ATOM 10455 N N . PRO B 1 652 ? 1.466 6.965 -14.891 1 95.75 652 PRO B N 1
ATOM 10456 C CA . PRO B 1 652 ? 0.419 6.957 -15.914 1 95.75 652 PRO B CA 1
ATOM 10457 C C . PRO B 1 652 ? -0.2 5.574 -16.109 1 95.75 652 PRO B C 1
ATOM 10459 O O . PRO B 1 652 ? 0.437 4.559 -15.812 1 95.75 652 PRO B O 1
ATOM 10462 N N . GLU B 1 653 ? -1.428 5.582 -16.531 1 92.06 653 GLU B N 1
ATOM 10463 C CA . GLU B 1 653 ? -1.961 4.297 -16.984 1 92.06 653 GLU B CA 1
ATOM 10464 C C . GLU B 1 653 ? -1.215 3.791 -18.219 1 92.06 653 GLU B C 1
ATOM 10466 O O . GLU B 1 653 ? -0.728 4.586 -19.031 1 92.06 653 GLU B O 1
ATOM 10471 N N . GLN B 1 654 ? -1.077 2.471 -18.312 1 89.44 654 GLN B N 1
ATOM 10472 C CA . GLN B 1 654 ? -0.39 1.84 -19.438 1 89.44 654 GLN B CA 1
ATOM 10473 C C . GLN B 1 654 ? -1.308 0.861 -20.172 1 89.44 654 GLN B C 1
ATOM 10475 O O . GLN B 1 654 ? -0.962 -0.308 -20.344 1 89.44 654 GLN B O 1
ATOM 10480 N N . VAL B 1 655 ? -2.396 1.406 -20.688 1 89.88 655 VAL B N 1
ATOM 10481 C CA . VAL B 1 655 ? -3.35 0.554 -21.391 1 89.88 655 VAL B CA 1
ATOM 10482 C C . VAL B 1 655 ? -2.885 0.334 -22.828 1 89.88 655 VAL B C 1
ATOM 10484 O O . VAL B 1 655 ? -2.639 1.295 -23.562 1 89.88 655 VAL B O 1
ATOM 10487 N N . GLY B 1 656 ? -2.83 -0.858 -23.203 1 87.19 656 GLY B N 1
ATOM 10488 C CA . GLY B 1 656 ? -2.359 -1.194 -24.531 1 87.19 656 GLY B CA 1
ATOM 10489 C C . GLY B 1 656 ? -3.205 -0.584 -25.641 1 87.19 656 GLY B C 1
ATOM 10490 O O . GLY B 1 656 ? -4.434 -0.538 -25.531 1 87.19 656 GLY B O 1
ATOM 10491 N N . ARG B 1 657 ? -2.572 -0.031 -26.609 1 80.94 657 ARG B N 1
ATOM 10492 C CA . ARG B 1 657 ? -3.117 0.483 -27.859 1 80.94 657 ARG B CA 1
ATOM 10493 C C . ARG B 1 657 ? -3.832 1.812 -27.641 1 80.94 657 ARG B C 1
ATOM 10495 O O . ARG B 1 657 ? -4.332 2.418 -28.594 1 80.94 657 ARG B O 1
ATOM 10502 N N . ARG B 1 658 ? -3.943 2.277 -26.391 1 91.69 658 ARG B N 1
ATOM 10503 C CA . ARG B 1 658 ? -4.457 3.621 -26.156 1 91.69 658 ARG B CA 1
ATOM 10504 C C . ARG B 1 658 ? -3.406 4.68 -26.469 1 91.69 658 ARG B C 1
ATOM 10506 O O . ARG B 1 658 ? -2.219 4.477 -26.219 1 91.69 658 ARG B O 1
ATOM 10513 N N . LYS B 1 659 ? -3.885 5.734 -27.062 1 94.38 659 LYS B N 1
ATOM 10514 C CA . LYS B 1 659 ? -3.035 6.902 -27.281 1 94.38 659 LYS B CA 1
ATOM 10515 C C . LYS B 1 659 ? -3.416 8.039 -26.328 1 94.38 659 LYS B C 1
ATOM 10517 O O . LYS B 1 659 ? -4.586 8.203 -25.984 1 94.38 659 LYS B O 1
ATOM 10522 N N . TYR B 1 660 ? -2.389 8.836 -26.016 1 96.94 660 TYR B N 1
ATOM 10523 C CA . TYR B 1 660 ? -2.602 9.938 -25.078 1 96.94 660 TYR B CA 1
ATOM 10524 C C . TYR B 1 660 ? -2.035 11.242 -25.625 1 96.94 660 TYR B C 1
ATOM 10526 O O . TYR B 1 660 ? -1.235 11.234 -26.562 1 96.94 660 TYR B O 1
ATOM 10534 N N . ARG B 1 661 ? -2.436 12.289 -25.109 1 98.12 661 ARG B N 1
ATOM 10535 C CA . ARG B 1 661 ? -1.806 13.586 -25.344 1 98.12 661 ARG B CA 1
ATOM 10536 C C . ARG B 1 661 ? -2.031 14.523 -24.172 1 98.12 661 ARG B C 1
ATOM 10538 O O . ARG B 1 661 ? -3.01 14.383 -23.438 1 98.12 661 ARG B O 1
ATOM 10545 N N . PHE B 1 662 ? -1.084 15.43 -23.969 1 98.75 662 PHE B N 1
ATOM 10546 C CA . PHE B 1 662 ? -1.25 16.531 -23.031 1 98.75 662 PHE B CA 1
ATOM 10547 C C . PHE B 1 662 ? -2.102 17.641 -23.641 1 98.75 662 PHE B C 1
ATOM 10549 O O . PHE B 1 662 ? -1.866 18.062 -24.766 1 98.75 662 PHE B O 1
ATOM 10556 N N . ARG B 1 663 ? -3.039 18.047 -22.984 1 98.62 663 ARG B N 1
ATOM 10557 C CA . ARG B 1 663 ? -3.816 19.219 -23.359 1 98.62 663 ARG B CA 1
ATOM 10558 C C . ARG B 1 663 ? -3.482 20.406 -22.469 1 98.62 663 ARG B C 1
ATOM 10560 O O . ARG B 1 663 ? -3.607 20.328 -21.234 1 98.62 663 ARG B O 1
ATOM 10567 N N . ILE B 1 664 ? -3.02 21.531 -23 1 98.62 664 ILE B N 1
ATOM 10568 C CA . ILE B 1 664 ? -2.648 22.75 -22.297 1 98.62 664 ILE B CA 1
ATOM 10569 C C . ILE B 1 664 ? -3.723 23.812 -22.484 1 98.62 664 ILE B C 1
ATOM 10571 O O . ILE B 1 664 ? -4.031 24.188 -23.625 1 98.62 664 ILE B O 1
ATOM 10575 N N . GLU B 1 665 ? -4.219 24.312 -21.422 1 98.06 665 GLU B N 1
ATOM 10576 C CA . GLU B 1 665 ? -5.309 25.281 -21.469 1 98.06 665 GLU B CA 1
ATOM 10577 C C . GLU B 1 665 ? -4.828 26.625 -21.984 1 98.06 665 GLU B C 1
ATOM 10579 O O . GLU B 1 665 ? -3.643 26.953 -21.891 1 98.06 665 GLU B O 1
ATOM 10584 N N . SER B 1 666 ? -5.703 27.406 -22.516 1 96.44 666 SER B N 1
ATOM 10585 C CA . SER B 1 666 ? -5.395 28.734 -23.016 1 96.44 666 SER B CA 1
ATOM 10586 C C . SER B 1 666 ? -4.84 29.625 -21.906 1 96.44 666 SER B C 1
ATOM 10588 O O . SER B 1 666 ? -5.27 29.531 -20.766 1 96.44 666 SER B O 1
ATOM 10590 N N . ARG B 1 667 ? -3.775 30.422 -22.25 1 94.69 667 ARG B N 1
ATOM 10591 C CA . ARG B 1 667 ? -3.164 31.406 -21.375 1 94.69 667 ARG B CA 1
ATOM 10592 C C . ARG B 1 667 ? -2.842 32.688 -22.125 1 94.69 667 ARG B C 1
ATOM 10594 O O . ARG B 1 667 ? -2.359 32.656 -23.266 1 94.69 667 ARG B O 1
ATOM 10601 N N . ALA B 1 668 ? -3.115 33.844 -21.531 1 93.12 668 ALA B N 1
ATOM 10602 C CA . ALA B 1 668 ? -2.723 35.125 -22.078 1 93.12 668 ALA B CA 1
ATOM 10603 C C . ALA B 1 668 ? -3.094 35.25 -23.547 1 93.12 668 ALA B C 1
ATOM 10605 O O . ALA B 1 668 ? -2.264 35.625 -24.375 1 93.12 668 ALA B O 1
ATOM 10606 N N . LYS B 1 669 ? -4.266 34.75 -23.984 1 89.62 669 LYS B N 1
ATOM 10607 C CA . LYS B 1 669 ? -4.844 34.844 -25.312 1 89.62 669 LYS B CA 1
ATOM 10608 C C . LYS B 1 669 ? -4.23 33.812 -26.266 1 89.62 669 LYS B C 1
ATOM 10610 O O . LYS B 1 669 ? -4.559 33.812 -27.453 1 89.62 669 LYS B O 1
ATOM 10615 N N . LEU B 1 670 ? -3.262 33.094 -25.719 1 96.19 670 LEU B N 1
ATOM 10616 C CA . LEU B 1 670 ? -2.797 31.969 -26.531 1 96.19 670 LEU B CA 1
ATOM 10617 C C . LEU B 1 670 ? -3.801 30.828 -26.484 1 96.19 670 LEU B C 1
ATOM 10619 O O . LEU B 1 670 ? -4.344 30.5 -25.438 1 96.19 670 LEU B O 1
ATOM 10623 N N . PRO B 1 671 ? -4.082 30.203 -27.531 1 96.69 671 PRO B N 1
ATOM 10624 C CA . PRO B 1 671 ? -5.105 29.156 -27.594 1 96.69 671 PRO B CA 1
ATOM 10625 C C . PRO B 1 671 ? -4.66 27.859 -26.938 1 96.69 671 PRO B C 1
ATOM 10627 O O . PRO B 1 671 ? -3.494 27.719 -26.562 1 96.69 671 PRO B O 1
ATOM 10630 N N . ILE B 1 672 ? -5.656 26.969 -26.891 1 97.94 672 ILE B N 1
ATOM 10631 C CA . ILE B 1 672 ? -5.367 25.625 -26.406 1 97.94 672 ILE B CA 1
ATOM 10632 C C . ILE B 1 672 ? -4.262 25 -27.266 1 97.94 672 ILE B C 1
ATOM 10634 O O . ILE B 1 672 ? -4.234 25.172 -28.484 1 97.94 672 ILE B O 1
ATOM 10638 N N . PHE B 1 673 ? -3.377 24.281 -26.594 1 98.38 673 PHE B N 1
ATOM 10639 C CA . PHE B 1 673 ? -2.238 23.625 -27.219 1 98.38 673 PHE B CA 1
ATOM 10640 C C . PHE B 1 673 ? -2.164 22.156 -26.797 1 98.38 673 PHE B C 1
ATOM 10642 O O . PHE B 1 673 ? -2.412 21.828 -25.641 1 98.38 673 PHE B O 1
ATOM 10649 N N . VAL B 1 674 ? -1.928 21.297 -27.734 1 98.31 674 VAL B N 1
ATOM 10650 C CA . VAL B 1 674 ? -1.848 19.875 -27.406 1 98.31 674 VAL B CA 1
ATOM 10651 C C . VAL B 1 674 ? -0.493 19.312 -27.844 1 98.31 674 VAL B C 1
ATOM 10653 O O . VAL B 1 674 ? 0.084 19.781 -28.844 1 98.31 674 VAL B O 1
ATOM 10656 N N . SER B 1 675 ? -0.014 18.359 -27.141 1 98.62 675 SER B N 1
ATOM 10657 C CA . SER B 1 675 ? 1.225 17.672 -27.5 1 98.62 675 SER B CA 1
ATOM 10658 C C . SER B 1 675 ? 1.003 16.703 -28.656 1 98.62 675 SER B C 1
ATOM 10660 O O . SER B 1 675 ? -0.138 16.375 -29 1 98.62 675 SER B O 1
ATOM 10662 N N . PRO B 1 676 ? 2.119 16.25 -29.266 1 97.81 676 PRO B N 1
ATOM 10663 C CA . PRO B 1 676 ? 1.991 15.055 -30.094 1 97.81 676 PRO B CA 1
ATOM 10664 C C . PRO B 1 676 ? 1.478 13.844 -29.328 1 97.81 676 PRO B C 1
ATOM 10666 O O . PRO B 1 676 ? 1.677 13.758 -28.109 1 97.81 676 PRO B O 1
ATOM 10669 N N . GLU B 1 677 ? 0.783 12.992 -30.031 1 95.31 677 GLU B N 1
ATOM 10670 C CA . GLU B 1 677 ? 0.269 11.797 -29.375 1 95.31 677 GLU B CA 1
ATOM 10671 C C . GLU B 1 677 ? 1.403 10.867 -28.953 1 95.31 677 GLU B C 1
ATOM 10673 O O . GLU B 1 677 ? 2.465 10.852 -29.578 1 95.31 677 GLU B O 1
ATOM 10678 N N . PHE B 1 678 ? 1.129 10.133 -27.984 1 94.19 678 PHE B N 1
ATOM 10679 C CA . PHE B 1 678 ? 2.094 9.156 -27.484 1 94.19 678 PHE B CA 1
ATOM 10680 C C . PHE B 1 678 ? 1.385 7.922 -26.938 1 94.19 678 PHE B C 1
ATOM 10682 O O . PHE B 1 678 ? 0.192 7.969 -26.625 1 94.19 678 PHE B O 1
#

Organism: NCBI:txid2484979

pLDDT: mean 90.56, std 16.1, range [18.27, 98.94]

Solvent-accessible surface area (backbone atoms only — not comparable to full-atom values): 66155 Å² total; per-residue (Å²): 136,74,62,79,61,57,69,61,56,64,52,34,63,51,54,66,59,55,66,68,68,69,68,80,72,77,64,87,67,54,68,44,76,47,80,45,59,64,50,71,42,66,39,79,63,86,44,81,49,27,28,32,17,55,28,71,33,57,63,33,60,49,47,48,38,41,16,9,70,45,14,72,62,22,31,60,20,27,27,34,27,26,59,22,40,35,32,30,39,26,40,31,36,29,77,36,45,36,39,34,45,34,34,26,40,21,45,37,25,23,40,45,50,49,53,53,48,27,39,60,39,4,69,72,26,47,40,40,61,52,29,53,45,37,25,8,34,32,13,42,28,18,56,62,31,44,53,72,26,45,44,53,7,40,51,36,18,42,49,58,26,27,23,63,65,51,40,49,52,54,47,53,45,50,49,52,25,49,51,47,5,56,74,58,42,33,51,29,29,42,22,72,53,71,48,79,56,63,60,50,38,28,26,68,44,56,72,30,50,38,50,32,89,82,51,81,56,87,70,93,51,80,68,50,26,40,41,63,54,58,38,53,37,39,37,39,39,34,27,25,56,41,96,84,72,45,73,31,63,43,30,35,45,29,31,34,41,47,37,25,61,32,48,51,51,80,48,46,41,31,26,24,44,32,57,48,40,28,28,50,46,39,26,50,49,44,47,73,76,62,56,48,98,62,78,48,41,41,32,66,34,19,17,34,23,47,42,31,32,54,60,56,44,53,93,38,62,19,68,68,38,18,47,57,48,12,48,55,52,13,52,53,48,41,54,53,55,60,68,37,64,83,57,53,39,53,88,53,46,40,24,22,17,19,40,59,45,43,42,82,80,52,36,60,53,91,93,22,40,39,35,90,56,65,48,55,18,24,10,46,67,6,28,42,88,93,52,58,37,79,59,40,45,73,39,88,72,23,20,55,61,46,40,41,86,66,88,38,79,49,66,51,34,20,53,43,45,45,68,39,86,73,46,32,48,72,78,50,42,64,84,31,44,74,47,75,43,59,44,41,30,36,36,54,48,40,35,36,41,37,45,31,26,25,36,24,16,44,66,38,40,52,53,37,46,52,40,25,54,60,41,38,66,69,70,50,78,58,76,47,65,45,50,29,18,17,14,45,13,72,57,49,28,36,33,35,49,47,24,24,49,31,15,30,30,48,26,10,34,20,30,34,24,42,31,39,40,56,33,52,32,48,52,48,17,52,38,34,49,61,42,44,85,61,9,70,43,67,48,72,68,71,56,48,76,43,80,33,52,42,39,84,54,60,63,63,86,65,72,66,56,86,71,72,43,84,70,41,72,68,41,74,44,78,38,37,80,85,41,75,30,27,40,37,35,30,30,34,40,64,22,51,55,53,54,51,54,46,45,88,46,43,34,36,32,29,25,54,78,91,52,67,80,37,79,35,64,54,97,86,34,73,43,30,43,86,41,76,43,24,32,42,30,56,77,45,78,60,56,54,43,24,18,28,34,36,38,35,39,40,72,62,85,39,56,59,73,51,35,32,29,48,36,33,51,60,47,89,90,40,66,69,44,67,52,68,73,83,137,76,63,79,61,57,69,62,56,64,52,38,65,52,54,67,58,55,68,68,68,70,68,81,71,76,64,86,67,53,69,43,76,46,82,46,60,63,53,71,42,66,38,79,61,85,45,82,49,27,30,34,15,53,28,72,37,56,63,32,63,47,47,49,37,40,16,9,68,45,14,71,62,22,32,58,21,29,27,34,28,24,60,24,41,34,33,31,40,27,39,33,39,29,77,35,45,35,39,35,44,34,36,25,42,20,46,36,25,22,40,45,50,50,52,53,47,28,40,61,39,4,70,72,26,48,41,37,61,55,30,55,45,39,25,9,35,32,12,42,28,19,56,61,31,44,54,71,27,46,45,54,8,40,49,35,18,42,50,59,27,27,23,63,65,50,39,49,52,55,47,52,46,50,50,51,25,50,52,47,5,57,74,58,42,33,52,28,29,42,23,71,54,69,51,77,57,63,62,51,38,28,24,67,44,55,73,29,51,38,51,32,88,82,52,83,57,85,70,92,51,78,67,48,28,39,41,62,54,58,40,51,38,38,38,38,39,34,26,24,58,42,96,86,72,44,74,30,62,45,32,35,46,31,31,34,40,46,36,24,61,31,48,53,49,82,48,45,40,30,26,24,44,32,57,49,39,26,29,50,48,39,26,49,50,46,48,71,74,62,58,48,97,61,79,47,40,42,33,67,34,21,17,36,23,47,41,30,32,54,60,55,44,52,93,39,63,19,67,69,38,17,46,58,48,11,49,56,52,12,52,52,48,41,53,52,54,60,68,36,63,85,57,53,39,54,86,53,45,40,23,22,18,19,40,59,45,43,41,83,81,52,38,60,54,93,93,23,43,39,36,89,56,66,48,56,16,23,9,45,66,4,28,43,86,92,52,55,36,89,49,40,42,73,39,89,72,21,20,56,61,46,40,42,87,64,86,38,79,49,66,52,33,19,54,44,45,46,68,37,88,73,46,33,49,72,79,50,42,65,83,31,44,73,48,74,41,60,44,43,31,36,34,53,46,41,35,36,39,36,44,30,27,25,35,25,16,44,68,37,42,51,52,39,47,52,41,25,55,58,41,37,67,70,69,52,76,59,77,46,66,46,52,29,20,17,14,45,12,69,57,49,28,35,34,34,51,48,23,24,49,32,14,29,31,47,26,10,34,20,31,34,23,41,30,40,38,54,34,51,34,48,53,47,18,51,37,33,50,63,43,45,88,60,8,68,42,66,47,72,68,71,56,49,77,43,80,34,53,40,39,82,54,58,64,64,84,66,72,66,58,85,73,72,45,82,70,42,73,67,40,77,43,77,38,38,81,84,41,74,30,26,38,37,35,29,30,34,41,64,21,52,55,53,55,51,56,47,45,87,46,44,34,36,31,30,24,55,76,91,51,66,80,37,80,34,63,55,96,87,34,73,44,30,42,83,41,76,43,24,31,42,31,56,77,44,77,61,56,53,42,24,17,28,34,37,38,35,40,40,72,62,86,41,56,58,72,49,36,32,29,49,38,34,53,60,48,89,88,40,66,71,45,67,53,68,73,84

Sequence (1356 aa):
MNIVQSNKKKIGLAIVVLVQSIFFLTSCGSTAQFKIAYKKPAGNSAAKGLIAGASKVDLTPPPGMPLAGYSMLAETEQGFRTRIFARVFYIKKDASNPVVLIQSDLLSGSLLIHHLLAERLAAKTDISFGGIMFAGTHTHSAPANFYDNNFYNEFASNKPGFDKAWTEFVLDRLTTAVEEAHKTARQAKIASGKTSVWGLTRNRSLDAFRANKNSGITELKPEIQYEAINPELVMIRIDALDKDGKYKPLGAFSTFSVHGTTVSDSTEVVNADVFAYPERILERKIRKEFKPSWEPIHALNNSTHGDNSPDYRESMQGFIESKRIGDVLGRKAVELFDSLGSSLHSDATISYHSKEVDLYESPKFGDAEVCDRPYVGTALTAGAEDGKTPVLNWAPFFAEGWPRWFFTGGCQGHKRIVGFKYLQPIVLPKSKFPHKLLFQSIRIGETLILPLPFEVTKESGRRFVEAALQADNGASKIKQASIISCANGYFGYVTTPEEYSRQHYEGGHTLYGPGTQPFLQAHLAAITKDLPIAGGKETFPVSWEYELDRKNYYPAEESFSGSRTVVENPELIMAEENQEKYWSFRYRDVGPSKIALHESLVSIEFKEETGEWKSLNTEGEATDDRGTDMEVKKVGNAGGGMAVYEIRWYNPEQVGRRKYRFRIESRAKLPIFVSPEFMNIVQSNKKKIGLAIVVLVQSIFFLTSCGSTAQFKIAYKKPAGNSAAKGLIAGASKVDLTPPPGMPLAGYSMLAETEQGFRTRIFARVFYIKKDASNPVVLIQSDLLSGSLLIHHLLAERLAAKTDISFGGIMFAGTHTHSAPANFYDNNFYNEFASNKPGFDKAWTEFVLDRLTTAVEEAHKTARQAKIASGKTSVWGLTRNRSLDAFRANKNSGITELKPEIQYEAINPELVMIRIDALDKDGKYKPLGAFSTFSVHGTTVSDSTEVVNADVFAYPERILERKIRKEFKPSWEPIHALNNSTHGDNSPDYRESMQGFIESKRIGDVLGRKAVELFDSLGSSLHSDATISYHSKEVDLYESPKFGDAEVCDRPYVGTALTAGAEDGKTPVLNWAPFFAEGWPRWFFTGGCQGHKRIVGFKYLQPIVLPKSKFPHKLLFQSIRIGETLILPLPFEVTKESGRRFVEAALQADNGASKIKQASIISCANGYFGYVTTPEEYSRQHYEGGHTLYGPGTQPFLQAHLAAITKDLPIAGGKETFPVSWEYELDRKNYYPAEESFSGSRTVVENPELIMAEENQEKYWSFRYRDVGPSKIALHESLVSIEFKEETGEWKSLNTEGEATDDRGTDMEVKKVGNAGGGMAVYEIRWYNPEQVGRRKYRFRIESRAKLPIFVSPEF

Secondary structure (DSSP, 8-state):
--STTTTTTHHHHHHHHHTT----------EEEEEEE----S------SEEEEEEEEE-PPPTTPBPBSSGGG--B--EEEE--EEEEEEEEETTSPPEEEEEESSS---HHHHHHHHHHHHTTSS--GGGEEEEE--BTTS-----SSHHHHHHSBSS-SEEHHHHHHHHHHHHHHHHHHHHT-EEEEEEEEEEE--SSEEES-HHHHHTSTT----S--TTHHHHSS--EEEEEEEEEE-TTS-EEEEEEEEEE---B-SS-TT--EEE-GGGHHHHHHHHHHHHHHH--SS--EEEEEE-S-TTEEE-PPTT-TTHHHHHHHHHHHHHHHHHHHHHTGGG-BS---EEEEEEEEETTT--EETTEE--SS---BHHHHHEETTEE-TTGGGSTTTSTT----SSTTSTTTTPPBTTHHHHHHHHS-GGGS--EEEEEEEEETTEEEEE-SSEE-HHHHHHHHHHHHHHHTT-S---EEEEE-SBSS--BEE--HHHHTT--HHHHTBTT-TTHHHHHHHHHHHHHHT--SSEEEEE--SEEEEEEEEE--SPPP-------EEEEEEEEEPPBTTB--EEEEEEEEE-TTTS-TTS--EEEEEEETTS--EE-EETTEE-BTTSSSEEEEEEEEEETTEEEEEEEEES----TTEEEEEEE--BTTBPPEEPPP-/--STTTTTTHHHHHHHHHTT----------EEEEEEE----S------SEEEEEEEEE-PPPTTPBPBSSGGG--B--EEEE--EEEEEEEEETTSPPEEEEEESSS---HHHHHHHHHHHHTTSS--GGGEEEEE--BTTS-----SSHHHHHHSBSS-SB-HHHHHHHHHHHHHHHHHHHHT-EEEEEEEEEEE--SSEEES-HHHHHTSTT----S--TTHHHHSS--EEEEEEEEEE-TTS-EEEEEEEEEE---B-SS-TT--EEE-GGGHHHHHHHHHHHHHHH--SS--EEEEEE-S-TTEEE-PPTT-TTHHHHHHHHHHHHHHHHHHHHHTGGG-BS---EEEEEEEEETTT--EETTEE--SS---BHHHHHEETTEE-TTGGGSTTTSTT----SS--STTTT--BTTHHHHHHHHS-GGGS--EEEEEEEEETTEEEEE-SSEE-HHHHHHHHHHHHHHHTT-S---EEEEE-SBSS--BEE--HHHHTT--HHHHTBTT-TTHHHHHHHHHHHHHHT--SSEEEEE--SEEEEEEEB---SPPP-------EEEEEEEEEPPBTTB--EEEEEEEEE-HHHH-TTS--EEEEEEETTS--EE-EETTEE-BTTSSSEEEEEEEEEETTEEEEEEEEES----TTEEEEEEE--BTTBPPEEPPP-

Radius of gyration: 35.18 Å; Cα contacts (8 Å, |Δi|>4): 3653; chains: 2; bounding box: 70×100×80 Å

=== Feature glossary ===
The record interleaves many kinds of information about one protein. Here is each kind framed as the question it answers.

Q: What are the backbone torsion angles?
A: φ (phi) and ψ (psi) are the two rotatable backbone dihedrals per residue: φ is the C(i-1)–N–Cα–C torsion, ψ is the N–Cα–C–N(i+1) torsion, both in degrees on (−180°, 180°]. α-helical residues cluster near (−60°, −45°); β-strand residues near (−120°, +130°). A Ramachandran plot is simply a scatter of (φ, ψ) for every residue.

Q: What is the amino-acid chain?
A: This is the polypeptide sequence — one letter per residue, N-terminus first. Length ranges from a few dozen residues for small domains to over a thousand for large multi-domain proteins.

Q: How mobile is each atom in the crystal?
A: For experimental (PDB) structures, the B-factor (temperature factor) quantifies the positional spread of each atom in the crystal — a combination of thermal vibration and static disorder — in units of Å². High B-factors mark flexible loops or poorly resolved regions; low B-factors mark the rigid, well-ordered core.

Q: Are the domains correctly placed relative to each other?
A: Predicted Aligned Error (PAE) is an AlphaFold confidence matrix: entry (i, j) is the expected error in the position of residue j, in ångströms, when the prediction is superimposed on the true structure at residue i. Low PAE within a block of residues means that block is internally rigid and well-predicted; high PAE between two blocks means their relative placement is uncertain even if each block individually is confident.

Q: How confident is the AlphaFold model at each residue?
A: pLDDT is the predicted lDDT-Cα score: AlphaFold's confidence that the local environment of each residue (all inter-atomic distances within 15 Å) is correctly placed. It is a per-residue number between 0 and 100, with higher meaning more reliable.

Q: What family and function is it annotated with?
A: Functional annotations link the protein to curated databases. InterPro entries identify conserved domains and families by matching the sequence against member-database signatures (Pfam, PROSITE, CDD, …). Gene Ontology (GO) terms describe molecular function, biological process, and cellular component in a controlled vocabulary. CATH places the structure in a hierarchical fold classification (Class/Architecture/Topology/Homologous-superfamily). The organism is the source species.

Q: How big and how compact is the whole molecule?
A: Three whole-structure scalars: the radius of gyration (RMS distance of Cα from centroid, in Å), the count of Cα–Cα contacts (pairs closer than 8 Å and separated by more than four residues in sequence — i.e. tertiary, not local, contacts), and the bounding-box dimensions. Together they distinguish compact globular folds from extended fibres or disordered chains.

Q: What known structures does this most resemble?
A: The Foldseek neighbor list gives the closest experimentally determined structures in the PDB, ranked by structural alignment. TM-score near 1 means near-identical fold; near 0.3 means only rough topology match. This is how one finds what a novel AlphaFold prediction most resembles in the solved-structure universe.

Q: Which residues are buried vs exposed?
A: SASA measures how much of the protein is reachable by solvent. It is computed by rolling a water-sized probe over the atomic surface and summing the exposed area (Å²). Per-residue SASA distinguishes core (buried, low SASA) from surface (exposed, high SASA) residues; total SASA is a whole-molecule size measure.

Q: Which residues are in helices, strands, or loops?
A: Eight-state secondary structure (DSSP): H is the canonical α-helix, G the tighter 3₁₀-helix, I the wider π-helix; E/B are β-structure, T and S are turns and bends, and '-' is everything else. DSSP derives these from the pattern of main-chain N–H···O=C hydrogen bonds, not from the sequence.

Q: Where is each backbone atom in 3D?
A: Structure coordinates are given as an mmCIF _atom_site loop: one row per atom with element, residue name, chain id, sequence number, and x/y/z position in Å. Only the four main-chain atoms per residue are included here; side chains are omitted to keep the record compact.

Q: What if only a Cα trace is available?
A: Three-state secondary structure (P-SEA) collapses the eight DSSP classes into helix (a), strand (b), and coil (c). P-SEA assigns these from Cα geometry alone — distances and angles — without requiring backbone oxygens, so it works on any Cα trace.

Q: What do the rendered images show?
A: The six renders are orthographic views along the three Cartesian axes in both directions. Representation (cartoon, sticks, or surface) and color scheme (sequence-rainbow or by-chain) vary across proteins so the training set covers all the common visualization conventions.

Q: What does the local fold look like, residue by residue?
A: Foldseek's 3Di representation compresses backbone geometry into a per-residue letter drawn from a learned twenty-state alphabet. It captures the tertiary interaction pattern around each residue — which residues are packed against it in space, regardless of where they are in sequence.

Q: What do the diagnostic plots show?
A: The contact map is a binary N×N matrix image: pixel (i, j) is dark where Cα_i and Cα_j are within 8 Å and |i−j|>4. Because the |i−j|>4 filter removes local helical contacts, off-diagonal stripes parallel to the main diagonal indicate parallel β-sheets; stripes perpendicular to it indicate antiparallel β-sheets. The Ramachandran plot scatters every residue's (φ, ψ) pair against the sterically allowed regions. The PAE heatmap renders the predicted-aligned-error matrix.